Protein AF-A0A1V8ULA0-F1 (afdb_monomer_lite)

Foldseek 3Di:
DDDDDDDPDDDDDDPDCDVVVVVVVVVCVVPVDPDPPDDPQWDQDPVRDIDGPVDDPCPVDQAAPPDADDLVQQADPVGNLAGPLVSLLVNVQSVHAHAQVSLLSLLVLLLVLLLPAFLAAEEEDQAKEAEAQAQQSQLVVVCCVQQDPLVPHAYEYAEHLHFLYLRSSSSSSNLSSSCNVRVPRYAYAYALCLAPQLCVLTFVCLSCVLRHRNVSVVSSNQSSLSGHAWYCYNVAEIEGAADDAPQDQEPVSSRPDNSRDGQDQADDSVRSHHEAADPCAPNDPDPDQWDADPLANGGTHGHNNVLQNSCVSHVHQAYEYELDDDQAQKDFADADPPNRGGRYMYGHRHACRSVFLNGWHWMWGQHPNDTDIGIDHGDDGDDADPSNDDPCNVCVLVVLLVVLVVVVVVVVVCDPVVVPPPDDDDDYDDDDDDDDDLPPDDCPDPVVVVVVVVVVNVVSVVVNLVSVLVVVVVVVVSVVSVQCFADDDPCLVVVPPVSSNVVRPHNVSNCVSCSSSSYSDDDPVVVVVVVVVVVVVSVVVSVVCVVPDPVVVVVVVVVPPDDDDDDDDDDDDDDDDDDDDDDDDDDDDDDDDDDDDPQFLPVLQVQQPADGAAEDPVQQVVQAVVQVVCQAVVPDDDDDPDDPPDAQKAKDKDKDADDPDCVSVVSSVVLCVLVVLDPQFFQAPDPPDPPRDNPSSLFSNARQWHHKHKDWDAHPVRMIMIMMIIPNGGRDHRHGRGDHDDDDDDDDDDDDDDDDDDDDDDDDDDDDDDDDDDDDDDDDDDDDDDDDDDDDDDDDDDDDDDDDDDDDDDDDDDDDDDDDDDDDDDDDDDDDDDDDDDDDDDDDDDDDDDD

pLDDT: mean 70.26, std 27.24, range [21.86, 98.94]

Sequence (851 aa):
MVVTQVPRTTAKMEGGGDEQWADNAMRAVQKKKQLPEIDFTIHQMEDGSQVNTQERVCKDVQAPAFNTPTEDQITSPQDRSKPNLAFLKQHLYREGRLTEEQALWIINGGAQVLRSEPNLLEMDAPITVCGDVHGQFFDLMKLFEVGGDPSETRYLFLGDYVDRGYFSIECVLYLWALKTWYPNTLWLLRGNHECRHLTDYFTFKLECKHKYSERVYEACMDSFCALPLAAVMNKQFLCIHGGLSPELHTLEDIKALDRFREPPTHGLMCDILWADPLEEFGQEKTQEYFIHNHVRGCSYFFSYPAACAFLEKNNLLSIIRAHEAQDAGYRMYRKTRTTGFPSVMTIFSAPNYLDVYNNKAAVLKYENNVMNIRQFNCTPHPYWLPNFMDVFTWSLPFVGEKITDMLIAILNTCSKEELEEETPMSSAPSSPPINTSLTGMDPDSIEYKRRAIKNKILAIGRLSRVFQVLREESERVTELKTASGGRLPAGTLMLGAEGIKQAINTFEDARKVDLQNERLPPSHEEVRRSTEVMREEALKRASRDADNDQELKGVARRISIRTADTGSAMLYRNKKPWTFTITVPHPFPQNRFSSSQPTDLTPAREEVGNTPLLWHANCAAAAAASAQDLANADVGLVHATQPKDATRQGENLASSEGEQGNQLLLATQLWYEEKPNWDGGPFTGNNKVELYVDGHYTQMIWSTTTHVGIASATAASGTIYTVGRYYPAGNYIGKKPAEKVAPPSTPTHPSAGSGMRGGAEEKKDEDDAGGQTGGGPAAPNRPGGFGGGQMGGTPGVPSGMPPGMLPPVLPWTAPAIPPGMPRPMPPPYLVARRVAFHGMPPPSHPTSLCR

Secondary structure (DSSP, 8-state):
----PPP-------S--HHHHHHHHHHHHHT-PPPP---TTEEEPTTS-EEETTS-S-TTSPPP--SPPPHHHHB-SS-TTSB-HHHHHHHHHTTPPPPHHHHHHHHHHHHHHHHHS-SEEEEPSSEEEE---TT-HHHHHHHHHHH--TTTS-EEE-S--SSSSS-HHHHHHHHHHHHHH-TTTEEE---SSSSHHHHHHSSHHHHHHHHS-HHHHHHHHHHHTTS-SEEEETTTEEEESS---TT--SHHHHHT---SSPPPSSSHHHHHHH-EE-TTTTS-SS--SEEE-TTTSSSEEE-HHHHHHHHHHTT-SEEEE-SS--TTSEEE-PBPTTT-SBSEEEE---TTGGGTS-PPEEEEEEETTEEEEEEE---------GGG--HHHHHHHHHHHHHHHHHHHHHTTS-HHHHHS----------------STTS-TTSHHHHHHHHHHHHHHHHHHHHHHHHHHHHHHHHHHHHHGGG--PPTTSGGGHHHHHHHH--SHHHHHHHHTTTTSPPPPHHHHHHHHHHHHHHHHHHHHHHHHH-HHHHHHHHHHH-S--------------PPP---------------SS-----HHHHHTTTPPPPEE-HHHHHHHHHHHHHHHHH-SS-------TTS---EEEEEEEES-SSSHHHHHHHHHHHTGGG--SS-------STT---HHHHHHT-TT--EEEEEEEE-TTSEEEEEEEEES----TTS-SS--PPPPPPPPP----------------------------------------------------------------PPPPPP---PPPPPPPPPP-------------------

Structure (mmCIF, N/CA/C/O backbone):
data_AF-A0A1V8ULA0-F1
#
_entry.id   AF-A0A1V8ULA0-F1
#
loop_
_atom_site.group_PDB
_atom_site.id
_atom_site.type_symbol
_atom_site.label_atom_id
_atom_site.label_alt_id
_atom_site.label_comp_id
_atom_site.label_asym_id
_atom_site.label_entity_id
_atom_site.label_seq_id
_atom_site.pdbx_PDB_ins_code
_atom_site.Cartn_x
_atom_site.Cartn_y
_atom_site.Cartn_z
_atom_site.occupancy
_atom_site.B_iso_or_equiv
_atom_site.auth_seq_id
_atom_site.auth_comp_id
_atom_site.auth_asym_id
_atom_site.auth_atom_id
_atom_site.pdbx_PDB_model_num
ATOM 1 N N . MET A 1 1 ? 22.972 -26.316 -17.692 1.00 29.17 1 MET A N 1
ATOM 2 C CA . MET A 1 1 ? 24.235 -26.474 -18.456 1.00 29.17 1 MET A CA 1
ATOM 3 C C . MET A 1 1 ? 25.005 -27.705 -17.990 1.00 29.17 1 MET A C 1
ATOM 5 O O . MET A 1 1 ? 25.440 -27.745 -16.846 1.00 29.17 1 MET A O 1
ATOM 9 N N . VAL A 1 2 ? 25.182 -28.700 -18.864 1.00 21.86 2 VAL A N 1
ATOM 10 C CA . VAL A 1 2 ? 26.036 -29.872 -18.601 1.00 21.86 2 VAL A CA 1
ATOM 11 C C . VAL A 1 2 ? 27.477 -29.538 -18.991 1.00 21.86 2 VAL A C 1
ATOM 13 O O . VAL A 1 2 ? 27.742 -29.202 -20.142 1.00 21.86 2 VAL A O 1
ATOM 16 N N . VAL A 1 3 ? 28.417 -29.649 -18.050 1.00 27.83 3 VAL A N 1
ATOM 17 C CA . VAL A 1 3 ? 29.852 -29.481 -18.332 1.00 27.83 3 VAL A CA 1
ATOM 18 C C . VAL A 1 3 ? 30.392 -30.765 -18.964 1.00 27.83 3 VAL A C 1
ATOM 20 O O . VAL A 1 3 ? 30.836 -31.678 -18.268 1.00 27.83 3 VAL A O 1
ATOM 23 N N . THR A 1 4 ? 30.378 -30.849 -20.294 1.00 24.61 4 THR A N 1
ATOM 24 C CA . THR A 1 4 ? 31.120 -31.891 -21.015 1.00 24.61 4 THR A CA 1
ATOM 25 C C . THR A 1 4 ? 32.617 -31.606 -20.934 1.00 24.61 4 THR A C 1
ATOM 27 O O . THR A 1 4 ? 33.134 -30.730 -21.628 1.00 24.61 4 THR A O 1
ATOM 30 N N . GLN A 1 5 ? 33.323 -32.356 -20.083 1.00 27.31 5 GLN A N 1
ATOM 31 C CA . GLN A 1 5 ? 34.784 -32.358 -20.040 1.00 27.31 5 GLN A CA 1
ATOM 32 C C . GLN A 1 5 ? 35.358 -32.784 -21.398 1.00 27.31 5 GLN A C 1
ATOM 34 O O . GLN A 1 5 ? 35.145 -33.911 -21.842 1.00 27.31 5 GLN A O 1
ATOM 39 N N . VAL A 1 6 ? 36.149 -31.912 -22.024 1.00 26.36 6 VAL A N 1
ATOM 40 C CA . VAL A 1 6 ? 37.024 -32.305 -23.136 1.00 26.36 6 VAL A CA 1
ATOM 41 C C . VAL A 1 6 ? 38.275 -32.978 -22.543 1.00 26.36 6 VAL A C 1
ATOM 43 O O . VAL A 1 6 ? 38.883 -32.403 -21.633 1.00 26.36 6 VAL A O 1
ATOM 46 N N . PRO A 1 7 ? 38.691 -34.174 -23.004 1.00 25.78 7 PRO A N 1
ATOM 47 C CA . PRO A 1 7 ? 39.848 -34.860 -22.434 1.00 25.78 7 PRO A CA 1
ATOM 48 C C . PRO A 1 7 ? 41.153 -34.090 -22.670 1.00 25.78 7 PRO A C 1
ATOM 50 O O . PRO A 1 7 ? 41.479 -33.731 -23.801 1.00 25.78 7 PRO A O 1
ATOM 53 N N . ARG A 1 8 ? 41.967 -33.914 -21.621 1.00 30.55 8 ARG A N 1
ATOM 54 C CA . ARG A 1 8 ? 43.371 -33.499 -21.770 1.00 30.55 8 ARG A CA 1
ATOM 55 C C . ARG A 1 8 ? 44.197 -34.655 -22.339 1.00 30.55 8 ARG A C 1
ATOM 57 O O . ARG A 1 8 ? 44.757 -35.446 -21.584 1.00 30.55 8 ARG A O 1
ATOM 64 N N . THR A 1 9 ? 44.323 -34.735 -23.659 1.00 28.17 9 THR A N 1
ATOM 65 C CA . THR A 1 9 ? 45.338 -35.583 -24.299 1.00 28.17 9 THR A CA 1
ATOM 66 C C . THR A 1 9 ? 46.707 -34.915 -24.215 1.00 28.17 9 THR A C 1
ATOM 68 O O . THR A 1 9 ? 46.999 -33.968 -24.944 1.00 28.17 9 THR A O 1
ATOM 71 N N . THR A 1 10 ? 47.570 -35.425 -23.338 1.00 36.78 10 THR A N 1
ATOM 72 C CA . THR A 1 10 ? 48.998 -35.089 -23.314 1.00 36.78 10 THR A CA 1
ATOM 73 C C . THR A 1 10 ? 49.696 -35.687 -24.538 1.00 36.78 10 THR A C 1
ATOM 75 O O . THR A 1 10 ? 50.111 -36.847 -24.509 1.00 36.78 10 THR A O 1
ATOM 78 N N . ALA A 1 11 ? 49.838 -34.909 -25.609 1.00 30.91 11 ALA A N 1
ATOM 79 C CA . ALA A 1 11 ? 50.727 -35.254 -26.713 1.00 30.91 11 ALA A CA 1
ATOM 80 C C . ALA A 1 11 ? 52.176 -34.906 -26.331 1.00 30.91 11 ALA A C 1
ATOM 82 O O . ALA A 1 11 ? 52.467 -33.779 -25.928 1.00 30.91 11 ALA A O 1
ATOM 83 N N . LYS A 1 12 ? 53.087 -35.881 -26.433 1.00 31.67 12 LYS A N 1
ATOM 84 C CA . LYS A 1 12 ? 54.531 -35.621 -26.356 1.00 31.67 12 LYS A CA 1
ATOM 85 C C . LYS A 1 12 ? 54.963 -34.824 -27.587 1.00 31.67 12 LYS A C 1
ATOM 87 O O . LYS A 1 12 ? 54.479 -35.095 -28.682 1.00 31.67 12 LYS A O 1
ATOM 92 N N . MET A 1 13 ? 55.916 -33.912 -27.413 1.00 36.53 13 MET A N 1
ATOM 93 C CA . MET A 1 13 ? 56.651 -33.343 -28.541 1.00 36.53 13 MET A CA 1
ATOM 94 C C . MET A 1 13 ? 57.529 -34.427 -29.178 1.00 36.53 13 MET A C 1
ATOM 96 O O . MET A 1 13 ? 58.488 -34.882 -28.557 1.00 36.53 13 MET A O 1
ATOM 100 N N . GLU A 1 14 ? 57.239 -34.780 -30.425 1.00 34.06 14 GLU A N 1
ATOM 101 C CA . GLU A 1 14 ? 58.233 -35.265 -31.385 1.00 34.06 14 GLU A CA 1
ATOM 102 C C . GLU A 1 14 ? 58.236 -34.272 -32.556 1.00 34.06 14 GLU A C 1
ATOM 104 O O . GLU A 1 14 ? 57.181 -33.801 -32.982 1.00 34.06 14 GLU A O 1
ATOM 109 N N . GLY A 1 15 ? 59.425 -33.850 -32.994 1.00 41.66 15 GLY A N 1
ATOM 110 C CA . GLY A 1 15 ? 59.575 -32.728 -33.923 1.00 41.66 15 GLY A CA 1
ATOM 111 C C . GLY A 1 15 ? 59.137 -33.076 -35.347 1.00 41.66 15 GLY A C 1
ATOM 112 O O . GLY A 1 15 ? 59.662 -34.020 -35.931 1.00 41.66 15 GLY A O 1
ATOM 113 N N . GLY A 1 16 ? 58.213 -32.286 -35.904 1.00 37.12 16 GLY A N 1
ATOM 114 C CA . GLY A 1 16 ? 57.718 -32.445 -37.281 1.00 37.12 16 GLY A CA 1
ATOM 115 C C . GLY A 1 16 ? 56.316 -31.877 -37.557 1.00 37.12 16 GLY A C 1
ATOM 116 O O . GLY A 1 16 ? 55.646 -32.358 -38.464 1.00 37.12 16 GLY A O 1
ATOM 117 N N . GLY A 1 17 ? 55.830 -30.916 -36.758 1.00 36.22 17 GLY A N 1
ATOM 118 C CA . GLY A 1 17 ? 54.431 -30.457 -36.809 1.00 36.22 17 GLY A CA 1
ATOM 119 C C . GLY A 1 17 ? 54.117 -29.334 -37.808 1.00 36.22 17 GLY A C 1
ATOM 120 O O . GLY A 1 17 ? 52.964 -29.206 -38.226 1.00 36.22 17 GLY A O 1
ATOM 121 N N . ASP A 1 18 ? 55.114 -28.540 -38.210 1.00 42.66 18 ASP A N 1
ATOM 122 C CA . ASP A 1 18 ? 54.857 -27.222 -38.810 1.00 42.66 18 ASP A CA 1
ATOM 123 C C . ASP A 1 18 ? 54.359 -27.268 -40.267 1.00 42.66 18 ASP A C 1
ATOM 125 O O . ASP A 1 18 ? 53.560 -26.429 -40.673 1.00 42.66 18 ASP A O 1
ATOM 129 N N . GLU A 1 19 ? 54.701 -28.298 -41.047 1.00 42.25 19 GLU A N 1
ATOM 130 C CA . GLU A 1 19 ? 54.095 -28.484 -42.378 1.00 42.25 19 GLU A CA 1
ATOM 131 C C . GLU A 1 19 ? 52.659 -29.032 -42.292 1.00 42.25 19 GLU A C 1
ATOM 133 O O . GLU A 1 19 ? 51.819 -28.745 -43.147 1.00 42.25 19 GLU A O 1
ATOM 138 N N . GLN A 1 20 ? 52.335 -29.813 -41.255 1.00 42.47 20 GLN A N 1
ATOM 139 C CA . GLN A 1 20 ? 51.072 -30.552 -41.200 1.00 42.47 20 GLN A CA 1
ATOM 140 C C . GLN A 1 20 ? 49.887 -29.686 -40.742 1.00 42.47 20 GLN A C 1
ATOM 142 O O . GLN A 1 20 ? 48.755 -29.946 -41.157 1.00 42.47 20 GLN A O 1
ATOM 147 N N . TRP A 1 21 ? 50.107 -28.643 -39.931 1.00 42.75 21 TRP A N 1
ATOM 148 C CA . TRP A 1 21 ? 49.049 -27.662 -39.644 1.00 42.75 21 TRP A CA 1
ATOM 149 C C . TRP A 1 21 ? 48.800 -26.753 -40.855 1.00 42.75 21 TRP A C 1
ATOM 151 O O . TRP A 1 21 ? 47.642 -26.558 -41.222 1.00 42.75 21 TRP A O 1
ATOM 161 N N . ALA A 1 22 ? 49.861 -26.289 -41.526 1.00 43.66 22 ALA A N 1
ATOM 162 C CA . ALA A 1 22 ? 49.774 -25.439 -42.710 1.00 43.66 22 ALA A CA 1
ATOM 163 C C . ALA A 1 22 ? 49.052 -26.151 -43.866 1.00 43.66 22 ALA A C 1
ATOM 165 O O . ALA A 1 22 ? 48.157 -25.579 -44.488 1.00 43.66 22 ALA A O 1
ATOM 166 N N . ASP A 1 23 ? 49.349 -27.432 -44.107 1.00 48.81 23 ASP A N 1
ATOM 167 C CA . ASP A 1 23 ? 48.681 -28.220 -45.149 1.00 48.81 23 ASP A CA 1
ATOM 168 C C . ASP A 1 23 ? 47.220 -28.578 -44.787 1.00 48.81 23 ASP A C 1
ATOM 170 O O . ASP A 1 23 ? 46.348 -28.646 -45.659 1.00 48.81 23 ASP A O 1
ATOM 174 N N . ASN A 1 24 ? 46.898 -28.717 -43.494 1.00 52.97 24 ASN A N 1
ATOM 175 C CA . ASN A 1 24 ? 45.511 -28.831 -43.023 1.00 52.97 24 ASN A CA 1
ATOM 176 C C . ASN A 1 24 ? 44.739 -27.504 -43.152 1.00 52.97 24 ASN A C 1
ATOM 178 O O . ASN A 1 24 ? 43.575 -27.518 -43.560 1.00 52.97 24 ASN A O 1
ATOM 182 N N . ALA A 1 25 ? 45.375 -26.365 -42.864 1.00 50.94 25 ALA A N 1
ATOM 183 C CA . ALA A 1 25 ? 44.803 -25.034 -43.050 1.00 50.94 25 ALA A CA 1
ATOM 184 C C . ALA A 1 25 ? 44.568 -24.742 -44.541 1.00 50.94 25 ALA A C 1
ATOM 186 O O . ALA A 1 25 ? 43.459 -24.367 -44.926 1.00 50.94 25 ALA A O 1
ATOM 187 N N . MET A 1 26 ? 45.543 -25.032 -45.410 1.00 51.19 26 MET A N 1
ATOM 188 C CA . MET A 1 26 ? 45.370 -24.949 -46.863 1.00 51.19 26 MET A CA 1
ATOM 189 C C . MET A 1 26 ? 44.268 -25.887 -47.366 1.00 51.19 26 MET A C 1
ATOM 191 O O . MET A 1 26 ? 43.447 -25.464 -48.181 1.00 51.19 26 MET A O 1
ATOM 195 N N . ARG A 1 27 ? 44.151 -27.118 -46.844 1.00 56.22 27 ARG A N 1
ATOM 196 C CA . ARG A 1 27 ? 43.010 -27.997 -47.158 1.00 56.22 27 ARG A CA 1
ATOM 197 C C . ARG A 1 27 ? 41.671 -27.443 -46.682 1.00 56.22 27 ARG A C 1
ATOM 199 O O . ARG A 1 27 ? 40.688 -27.638 -47.391 1.00 56.22 27 ARG A O 1
ATOM 206 N N . ALA A 1 28 ? 41.604 -26.760 -45.541 1.00 56.72 28 ALA A N 1
ATOM 207 C CA . ALA A 1 28 ? 40.382 -26.113 -45.058 1.00 56.72 28 ALA A CA 1
ATOM 208 C C . ALA A 1 28 ? 39.998 -24.876 -45.897 1.00 56.72 28 ALA A C 1
ATOM 210 O O . ALA A 1 28 ? 38.815 -24.628 -46.125 1.00 56.72 28 ALA A O 1
ATOM 211 N N . VAL A 1 29 ? 40.985 -24.141 -46.421 1.00 57.09 29 VAL A N 1
ATOM 212 C CA . VAL A 1 29 ? 40.778 -23.017 -47.351 1.00 57.09 29 VAL A CA 1
ATOM 213 C C . VAL A 1 29 ? 40.354 -23.508 -48.742 1.00 57.09 29 VAL A C 1
ATOM 215 O O . VAL A 1 29 ? 39.416 -22.962 -49.323 1.00 57.09 29 VAL A O 1
ATOM 218 N N . GLN A 1 30 ? 40.989 -24.560 -49.270 1.00 58.88 30 GLN A N 1
ATOM 219 C CA . GLN A 1 30 ? 40.653 -25.153 -50.574 1.00 58.88 30 GLN A CA 1
ATOM 220 C C . GLN A 1 30 ? 39.325 -25.923 -50.542 1.00 58.88 30 GLN A C 1
ATOM 222 O O . GLN A 1 30 ? 38.529 -25.827 -51.475 1.00 58.88 30 GLN A O 1
ATOM 227 N N . LYS A 1 31 ? 39.042 -26.652 -49.456 1.00 56.44 31 LYS A N 1
ATOM 228 C CA . LYS A 1 31 ? 37.723 -27.224 -49.162 1.00 56.44 31 LYS A CA 1
ATOM 229 C C . LYS A 1 31 ? 36.979 -26.328 -48.179 1.00 56.44 31 LYS A C 1
ATOM 231 O O . LYS A 1 31 ? 36.697 -26.753 -47.056 1.00 56.44 31 LYS A O 1
ATOM 236 N N . LYS A 1 32 ? 36.582 -25.130 -48.627 1.00 53.34 32 LYS A N 1
ATOM 237 C CA . LYS A 1 32 ? 35.515 -24.373 -47.957 1.00 53.34 32 LYS A CA 1
ATOM 238 C C . LYS A 1 32 ? 34.303 -25.294 -47.798 1.00 53.34 32 LYS A C 1
ATOM 240 O O . LYS A 1 32 ? 33.552 -25.503 -48.751 1.00 53.34 32 LYS A O 1
ATOM 245 N N . LYS A 1 33 ? 34.090 -25.834 -46.592 1.00 57.16 33 LYS A N 1
ATOM 246 C CA . LYS A 1 33 ? 32.758 -26.295 -46.195 1.00 57.16 33 LYS A CA 1
ATOM 247 C C . LYS A 1 33 ? 31.828 -25.108 -46.421 1.00 57.16 33 LYS A C 1
ATOM 249 O O . LYS A 1 33 ? 32.158 -24.000 -45.994 1.00 57.16 33 LYS A O 1
ATOM 254 N N . GLN A 1 34 ? 30.698 -25.328 -47.091 1.00 58.62 34 GLN A N 1
ATOM 255 C CA . GLN A 1 34 ? 29.628 -24.339 -47.044 1.00 58.62 34 GLN A CA 1
ATOM 256 C C . GLN A 1 34 ? 29.344 -24.057 -45.569 1.00 58.62 34 GLN A C 1
ATOM 258 O O . GLN A 1 34 ? 29.219 -24.991 -44.769 1.00 58.62 34 GLN A O 1
ATOM 263 N N . LEU A 1 35 ? 29.324 -22.772 -45.211 1.00 57.72 35 LEU A N 1
ATOM 264 C CA . LEU A 1 35 ? 28.809 -22.360 -43.914 1.00 57.72 35 LEU A CA 1
ATOM 265 C C . LEU A 1 35 ? 27.391 -22.935 -43.808 1.00 57.72 35 LEU A C 1
ATOM 267 O O . LEU A 1 35 ? 26.658 -22.849 -44.797 1.00 57.72 35 LEU A O 1
ATOM 271 N N . PRO A 1 36 ? 27.014 -23.560 -42.679 1.00 65.56 36 PRO A N 1
ATOM 272 C CA . PRO A 1 36 ? 25.641 -23.997 -42.503 1.00 65.56 36 PRO A CA 1
ATOM 273 C C . PRO A 1 36 ? 24.733 -22.780 -42.677 1.00 65.56 36 PRO A C 1
ATOM 275 O O . PRO A 1 36 ? 24.966 -21.734 -42.068 1.00 65.56 36 PRO A O 1
ATOM 278 N N . GLU A 1 37 ? 23.733 -22.909 -43.542 1.00 74.25 37 GLU A N 1
ATOM 279 C CA . GLU A 1 37 ? 22.708 -21.890 -43.727 1.00 74.25 37 GLU A CA 1
ATOM 280 C C . GLU A 1 37 ? 21.795 -21.941 -42.498 1.00 74.25 37 GLU A C 1
ATOM 282 O O . GLU A 1 37 ? 20.887 -22.764 -42.401 1.00 74.25 37 GLU A O 1
ATOM 287 N N . ILE A 1 38 ? 22.142 -21.140 -41.487 1.00 78.56 38 ILE A N 1
ATOM 288 C CA . ILE A 1 38 ? 21.394 -21.051 -40.234 1.00 78.56 38 ILE A CA 1
ATOM 289 C C . ILE A 1 38 ? 20.182 -20.159 -40.485 1.00 78.56 38 ILE A C 1
ATOM 291 O O . ILE A 1 38 ? 20.316 -18.945 -40.643 1.00 78.56 38 ILE A O 1
ATOM 295 N N . ASP A 1 39 ? 18.999 -20.764 -40.491 1.00 81.94 39 ASP A N 1
ATOM 296 C CA . ASP A 1 39 ? 17.744 -20.027 -40.486 1.00 81.94 39 ASP A CA 1
ATOM 297 C C . ASP A 1 39 ? 17.483 -19.453 -39.085 1.00 81.94 39 ASP A C 1
ATOM 299 O O . ASP A 1 39 ? 16.994 -20.137 -38.188 1.00 81.94 39 ASP A O 1
ATOM 303 N N . PHE A 1 40 ? 17.806 -18.173 -38.895 1.00 83.12 40 PHE A N 1
ATOM 304 C CA . PHE A 1 40 ? 17.567 -17.455 -37.638 1.00 83.12 40 PHE A CA 1
ATOM 305 C C . PHE A 1 40 ? 16.077 -17.266 -37.299 1.00 83.12 40 PHE A C 1
ATOM 307 O O . PHE A 1 40 ? 15.761 -16.821 -36.192 1.00 83.12 40 PHE A O 1
ATOM 314 N N . THR A 1 41 ? 15.151 -17.598 -38.210 1.00 86.44 41 THR A N 1
ATOM 315 C CA . THR A 1 41 ? 13.718 -17.646 -37.890 1.00 86.44 41 THR A CA 1
ATOM 316 C C . THR A 1 41 ? 13.345 -18.890 -37.084 1.00 86.44 41 THR A C 1
ATOM 318 O O . THR A 1 41 ? 12.313 -18.882 -36.422 1.00 86.44 41 THR A O 1
ATOM 321 N N . ILE A 1 42 ? 14.196 -19.925 -37.053 1.00 86.38 42 ILE A N 1
ATOM 322 C CA . ILE A 1 42 ? 13.953 -21.179 -36.332 1.00 86.38 42 ILE A CA 1
ATOM 323 C C . ILE A 1 42 ? 14.981 -21.343 -35.208 1.00 86.38 42 ILE A C 1
ATOM 325 O O . ILE A 1 42 ? 16.173 -21.524 -35.444 1.00 86.38 42 ILE A O 1
ATOM 329 N N . HIS A 1 43 ? 14.511 -21.348 -33.962 1.00 85.06 43 HIS A N 1
ATOM 330 C CA . HIS A 1 43 ? 15.327 -21.710 -32.806 1.00 85.06 43 HIS A CA 1
ATOM 331 C C . HIS A 1 43 ? 15.016 -23.142 -32.358 1.00 85.06 43 HIS A C 1
ATOM 333 O O . HIS A 1 43 ? 13.849 -23.517 -32.243 1.00 85.06 43 HIS A O 1
ATOM 339 N N . GLN A 1 44 ? 16.057 -23.937 -32.096 1.00 88.00 44 GLN A N 1
ATOM 340 C CA . GLN A 1 44 ? 15.918 -25.265 -31.504 1.00 88.00 44 GLN A CA 1
ATOM 341 C C . GLN A 1 44 ? 16.114 -25.181 -29.986 1.00 88.00 44 GLN A C 1
ATOM 343 O O . GLN A 1 44 ? 17.176 -24.776 -29.517 1.00 88.00 44 GLN A O 1
ATOM 348 N N . MET A 1 45 ? 15.080 -25.570 -29.245 1.00 83.56 45 MET A N 1
ATOM 349 C CA . MET A 1 45 ? 15.023 -25.568 -27.783 1.00 83.56 45 MET A CA 1
ATOM 350 C C . MET A 1 45 ? 15.838 -26.737 -27.193 1.00 83.56 45 MET A C 1
ATOM 352 O O . MET A 1 45 ? 16.151 -27.703 -27.891 1.00 83.56 45 MET A O 1
ATOM 356 N N . GLU A 1 46 ? 16.147 -26.694 -25.889 1.00 83.25 46 GLU A N 1
ATOM 357 C CA . GLU A 1 46 ? 16.926 -27.753 -25.210 1.00 83.25 46 GLU A CA 1
ATOM 358 C C . GLU A 1 46 ? 16.245 -29.139 -25.226 1.00 83.25 46 GLU A C 1
ATOM 360 O O . GLU A 1 46 ? 16.930 -30.159 -25.158 1.00 83.25 46 GLU A O 1
ATOM 365 N N . ASP A 1 47 ? 14.915 -29.196 -25.359 1.00 84.88 47 ASP A N 1
ATOM 366 C CA . ASP A 1 47 ? 14.139 -30.439 -25.509 1.00 84.88 47 ASP A CA 1
ATOM 367 C C . ASP A 1 47 ? 14.127 -30.995 -26.951 1.00 84.88 47 ASP A C 1
ATOM 369 O O . ASP A 1 47 ? 13.535 -32.041 -27.221 1.00 84.88 47 ASP A O 1
ATOM 373 N N . GLY A 1 48 ? 14.795 -30.306 -27.881 1.00 83.56 48 GLY A N 1
ATOM 374 C CA . GLY A 1 48 ? 14.875 -30.647 -29.298 1.00 83.56 48 GLY A CA 1
ATOM 375 C C . GLY A 1 48 ? 13.732 -30.102 -30.159 1.00 83.56 48 GLY A C 1
ATOM 376 O O . GLY A 1 48 ? 13.812 -30.240 -31.384 1.00 83.56 48 GLY A O 1
ATOM 377 N N . SER A 1 49 ? 12.708 -29.472 -29.568 1.00 86.56 49 SER A N 1
ATOM 378 C CA . SER A 1 49 ? 11.617 -28.824 -30.304 1.00 86.56 49 SER A CA 1
ATOM 379 C C . SER A 1 49 ? 12.097 -27.586 -31.074 1.00 86.56 49 SER A C 1
ATOM 381 O O . SER A 1 49 ? 13.133 -26.999 -30.763 1.00 86.56 49 SER A O 1
ATOM 383 N N . GLN A 1 50 ? 11.356 -27.195 -32.114 1.00 86.94 50 GLN A N 1
ATOM 384 C CA . GLN A 1 50 ? 11.654 -26.015 -32.929 1.00 86.94 50 GLN A CA 1
ATOM 385 C C . GLN A 1 50 ? 10.565 -24.958 -32.761 1.00 86.94 50 GLN A C 1
ATOM 387 O O . GLN A 1 50 ? 9.375 -25.269 -32.829 1.00 86.94 50 GLN A O 1
ATOM 392 N N . VAL A 1 51 ? 10.979 -23.706 -32.571 1.00 87.69 51 VAL A N 1
ATOM 393 C CA . VAL A 1 51 ? 10.088 -22.557 -32.373 1.00 87.69 51 VAL A CA 1
ATOM 394 C C . VAL A 1 51 ? 10.451 -21.424 -33.331 1.00 87.69 51 VAL A C 1
ATOM 396 O O . VAL A 1 51 ? 11.628 -21.182 -33.603 1.00 87.69 51 VAL A O 1
ATOM 399 N N . ASN A 1 52 ? 9.437 -20.726 -33.846 1.00 88.19 52 ASN A N 1
ATOM 400 C CA . ASN A 1 52 ? 9.637 -19.558 -34.700 1.00 88.19 52 ASN A CA 1
ATOM 401 C C . ASN A 1 52 ? 10.000 -18.339 -33.833 1.00 88.19 52 ASN A C 1
ATOM 403 O O . ASN A 1 52 ? 9.230 -17.970 -32.946 1.00 88.19 52 ASN A O 1
ATOM 407 N N . THR A 1 53 ? 11.142 -17.702 -34.097 1.00 84.56 53 THR A N 1
ATOM 408 C CA . THR A 1 53 ? 11.643 -16.535 -33.344 1.00 84.56 53 THR A CA 1
ATOM 409 C C . THR A 1 53 ? 10.857 -15.247 -33.611 1.00 84.56 53 THR A C 1
ATOM 411 O O . THR A 1 53 ? 10.979 -14.287 -32.852 1.00 84.56 53 THR A O 1
ATOM 414 N N . GLN A 1 54 ? 10.022 -15.223 -34.655 1.00 87.50 54 GLN A N 1
ATOM 415 C CA . GLN A 1 54 ? 9.115 -14.118 -34.987 1.00 87.50 54 GLN A CA 1
ATOM 416 C C . GLN A 1 54 ? 7.734 -14.251 -34.321 1.00 87.50 54 GLN A C 1
ATOM 418 O O . GLN A 1 54 ? 6.944 -13.308 -34.344 1.00 87.50 54 GLN A O 1
ATOM 423 N N . GLU A 1 55 ? 7.421 -15.409 -33.731 1.00 88.12 55 GLU A N 1
ATOM 424 C CA . GLU A 1 55 ? 6.149 -15.667 -33.055 1.00 88.12 55 GLU A CA 1
ATOM 425 C C . GLU A 1 55 ? 6.298 -15.723 -31.531 1.00 88.12 55 GLU A C 1
ATOM 427 O O . GLU A 1 55 ? 7.365 -15.967 -30.969 1.00 88.12 55 GLU A O 1
ATOM 432 N N . ARG A 1 56 ? 5.174 -15.559 -30.825 1.00 87.75 56 ARG A N 1
ATOM 433 C CA . ARG A 1 56 ? 5.126 -15.780 -29.379 1.00 87.75 56 ARG A CA 1
ATOM 434 C C . ARG A 1 56 ? 5.309 -17.268 -29.071 1.00 87.75 56 ARG A C 1
ATOM 436 O O . ARG A 1 56 ? 4.411 -18.063 -29.339 1.00 87.75 56 ARG A O 1
ATOM 443 N N . VAL A 1 57 ? 6.446 -17.613 -28.467 1.00 87.69 57 VAL A N 1
ATOM 444 C CA . VAL A 1 57 ? 6.831 -18.992 -28.117 1.00 87.69 57 VAL A CA 1
ATOM 445 C C . VAL A 1 57 ? 5.901 -19.598 -27.058 1.00 87.69 57 VAL A C 1
ATOM 447 O O . VAL A 1 57 ? 5.263 -20.619 -27.302 1.00 87.69 57 VAL A O 1
ATOM 450 N N . CYS A 1 58 ? 5.760 -18.951 -25.897 1.00 86.88 58 CYS A N 1
ATOM 451 C CA . CYS A 1 58 ? 4.958 -19.459 -24.776 1.00 86.88 58 CYS A CA 1
ATOM 452 C C . CYS A 1 58 ? 3.458 -19.177 -24.976 1.00 86.88 58 CYS A C 1
ATOM 454 O O . CYS A 1 58 ? 2.898 -18.275 -24.350 1.00 86.88 58 CYS A O 1
ATOM 456 N N . LYS A 1 59 ? 2.808 -19.911 -25.888 1.00 88.19 59 LYS A N 1
ATOM 457 C CA . LYS A 1 59 ? 1.415 -19.658 -26.308 1.00 88.19 59 LYS A CA 1
ATOM 458 C C . LYS A 1 59 ? 0.384 -19.855 -25.184 1.00 88.19 59 LYS A C 1
ATOM 460 O O . LYS A 1 59 ? -0.579 -19.094 -25.145 1.00 88.19 59 LYS A O 1
ATOM 465 N N . ASP A 1 60 ? 0.634 -20.764 -24.239 1.00 91.69 60 ASP A N 1
ATOM 466 C CA . ASP A 1 60 ? -0.283 -21.082 -23.127 1.00 91.69 60 ASP A CA 1
ATOM 467 C C . ASP A 1 60 ? -0.325 -20.024 -22.010 1.00 91.69 60 ASP A C 1
ATOM 469 O O . ASP A 1 60 ? -1.290 -19.952 -21.249 1.00 91.69 60 ASP A O 1
ATOM 473 N N . VAL A 1 61 ? 0.699 -19.170 -21.902 1.00 92.06 61 VAL A N 1
ATOM 474 C CA . VAL A 1 61 ? 0.702 -18.056 -20.941 1.00 92.06 61 VAL A CA 1
ATOM 475 C C . VAL A 1 61 ? -0.300 -17.010 -21.423 1.00 92.06 61 VAL A C 1
ATOM 477 O O . VAL A 1 61 ? -0.179 -16.534 -22.552 1.00 92.06 61 VAL A O 1
ATOM 480 N N . GLN A 1 62 ? -1.266 -16.595 -20.602 1.00 94.25 62 GLN A N 1
ATOM 481 C CA . GLN A 1 62 ? -2.214 -15.552 -21.008 1.00 94.25 62 GLN A CA 1
ATOM 482 C C . GLN A 1 62 ? -1.476 -14.235 -21.321 1.00 94.25 62 GLN A C 1
ATOM 484 O O . GLN A 1 62 ? -0.526 -13.868 -20.638 1.00 94.25 62 GLN A O 1
ATOM 489 N N . ALA A 1 63 ? -1.877 -13.543 -22.390 1.00 93.31 63 ALA A N 1
ATOM 490 C CA . ALA A 1 63 ? -1.337 -12.225 -22.722 1.00 93.31 63 ALA A CA 1
ATOM 491 C C . ALA A 1 63 ? -2.107 -11.113 -21.978 1.00 93.31 63 ALA A C 1
ATOM 493 O O . ALA A 1 63 ? -3.328 -11.248 -21.798 1.00 93.31 63 ALA A O 1
ATOM 494 N N . PRO A 1 64 ? -1.434 -10.013 -21.589 1.00 96.81 64 PRO A N 1
ATOM 495 C CA . PRO A 1 64 ? -2.069 -8.915 -20.874 1.00 96.81 64 PRO A CA 1
ATOM 496 C C . PRO A 1 64 ? -3.093 -8.173 -21.748 1.00 96.81 64 PRO A C 1
ATOM 498 O O . PRO A 1 64 ? -3.123 -8.293 -22.978 1.00 96.81 64 PRO A O 1
ATOM 501 N N . ALA A 1 65 ? -3.966 -7.388 -21.123 1.00 96.56 65 ALA A N 1
ATOM 502 C CA . ALA A 1 65 ? -4.910 -6.526 -21.825 1.00 96.56 65 ALA A CA 1
ATOM 503 C C . ALA A 1 65 ? -4.205 -5.254 -22.340 1.00 96.56 65 ALA A C 1
ATOM 505 O O . ALA A 1 65 ? -4.172 -4.227 -21.671 1.00 96.56 65 ALA A O 1
ATOM 506 N N . PHE A 1 66 ? -3.651 -5.335 -23.555 1.00 95.06 66 PHE A N 1
ATOM 507 C CA . PHE A 1 66 ? -2.831 -4.280 -24.179 1.00 95.06 66 PHE A CA 1
ATOM 508 C C . PHE A 1 66 ? -3.522 -2.924 -24.408 1.00 95.06 66 PHE A C 1
ATOM 510 O O . PHE A 1 66 ? -2.835 -1.914 -24.527 1.00 95.06 66 PHE A O 1
ATOM 517 N N . ASN A 1 67 ? -4.853 -2.891 -24.502 1.00 96.69 67 ASN A N 1
ATOM 518 C CA . ASN A 1 67 ? -5.611 -1.668 -24.772 1.00 96.69 67 ASN A CA 1
ATOM 519 C C . ASN A 1 67 ? -6.232 -1.132 -23.481 1.00 96.69 67 ASN A C 1
ATOM 521 O O . ASN A 1 67 ? -6.826 -1.901 -22.725 1.00 96.69 67 ASN A O 1
ATOM 525 N N . THR A 1 68 ? -6.166 0.182 -23.269 1.00 97.88 68 THR A N 1
ATOM 526 C CA . THR A 1 68 ? -6.951 0.862 -22.231 1.00 97.88 68 THR A CA 1
ATOM 527 C C . THR A 1 68 ? -8.455 0.764 -22.532 1.00 97.88 68 THR A C 1
ATOM 529 O O . THR A 1 68 ? -8.844 0.607 -23.696 1.00 97.88 68 THR A O 1
ATOM 532 N N . PRO A 1 69 ? -9.330 0.815 -21.512 1.00 97.81 69 PRO A N 1
ATOM 533 C CA . PRO A 1 69 ? -10.760 0.655 -21.718 1.00 97.81 69 PRO A CA 1
ATOM 534 C C . PRO A 1 69 ? -11.418 1.937 -22.228 1.00 97.81 69 PRO A C 1
ATOM 536 O O . PRO A 1 69 ? -10.987 3.052 -21.926 1.00 97.81 69 PRO A O 1
ATOM 539 N N . THR A 1 70 ? -12.508 1.775 -22.974 1.00 97.38 70 THR A N 1
ATOM 540 C CA . THR A 1 70 ? -13.367 2.895 -23.368 1.00 97.38 70 THR A CA 1
ATOM 541 C C . THR A 1 70 ? -14.234 3.367 -22.199 1.00 97.38 70 THR A C 1
ATOM 543 O O . THR A 1 70 ? -14.496 2.616 -21.256 1.00 97.38 70 THR A O 1
ATOM 546 N N . GLU A 1 71 ? -14.750 4.596 -22.288 1.00 93.81 71 GLU A N 1
ATOM 547 C CA . GLU A 1 71 ? -15.667 5.168 -21.288 1.00 93.81 71 GLU A CA 1
ATOM 548 C C . GLU A 1 71 ? -16.901 4.282 -21.027 1.00 93.81 71 GLU A C 1
ATOM 550 O O . GLU A 1 71 ? -17.333 4.122 -19.885 1.00 93.81 71 GLU A O 1
ATOM 555 N N . ASP A 1 72 ? -17.433 3.623 -22.063 1.00 94.44 72 ASP A N 1
ATOM 556 C CA . ASP A 1 72 ? -18.552 2.677 -21.937 1.00 94.44 72 ASP A CA 1
ATOM 557 C C . ASP A 1 72 ? -18.194 1.358 -21.234 1.00 94.44 72 ASP A C 1
ATOM 559 O O . ASP A 1 72 ? -19.083 0.684 -20.717 1.00 94.44 72 ASP A O 1
ATOM 563 N N . GLN A 1 73 ? -16.917 0.969 -21.211 1.00 96.81 73 GLN A N 1
ATOM 564 C CA . GLN A 1 73 ? -16.461 -0.231 -20.505 1.00 96.81 73 GLN A CA 1
ATOM 565 C C . GLN A 1 73 ? -16.160 0.062 -19.034 1.00 96.81 73 GLN A C 1
ATOM 567 O O . GLN A 1 73 ? -16.503 -0.744 -18.166 1.00 96.81 73 GLN A O 1
ATOM 572 N N . ILE A 1 74 ? -15.524 1.207 -18.757 1.00 97.31 74 ILE A N 1
ATOM 573 C CA . ILE A 1 74 ? -15.085 1.584 -17.409 1.00 97.31 74 ILE A CA 1
ATOM 574 C C . ILE A 1 74 ? -16.214 2.154 -16.543 1.00 97.31 74 ILE A C 1
ATOM 576 O O . ILE A 1 74 ? -16.169 1.973 -15.329 1.00 97.31 74 ILE A O 1
ATOM 580 N N . THR A 1 75 ? -17.242 2.787 -17.120 1.00 96.75 75 THR A N 1
ATOM 581 C CA . THR A 1 75 ? -18.427 3.254 -16.372 1.00 96.75 75 THR A CA 1
ATOM 582 C C . THR A 1 75 ? -19.472 2.145 -16.230 1.00 96.75 75 THR A C 1
ATOM 584 O O . THR A 1 75 ? -19.653 1.315 -17.121 1.00 96.75 75 THR A O 1
ATOM 587 N N . SER A 1 76 ? -20.169 2.087 -15.092 1.00 96.31 76 SER A N 1
ATOM 588 C CA . SER A 1 76 ? -21.202 1.070 -14.871 1.00 96.31 76 SER A CA 1
ATOM 589 C C . SER A 1 76 ? -22.447 1.338 -15.731 1.00 96.31 76 SER A C 1
ATOM 591 O O . SER A 1 76 ? -22.930 2.470 -15.786 1.00 96.31 76 SER A O 1
ATOM 593 N N . PRO A 1 77 ? -23.037 0.300 -16.358 1.00 93.44 77 PRO A N 1
ATOM 594 C CA . PRO A 1 77 ? -24.292 0.449 -17.092 1.00 93.44 77 PRO A CA 1
ATOM 595 C C . PRO A 1 77 ? -25.505 0.679 -16.173 1.00 93.44 77 PRO A C 1
ATOM 597 O O . PRO A 1 77 ? -26.551 1.095 -16.664 1.00 93.44 77 PRO A O 1
ATOM 600 N N . GLN A 1 78 ? -25.388 0.413 -14.865 1.00 92.25 78 GLN A N 1
ATOM 601 C CA . GLN A 1 78 ? -26.419 0.708 -13.864 1.00 92.25 78 GLN A CA 1
ATOM 602 C C . GLN A 1 78 ? -26.285 2.129 -13.301 1.00 92.25 78 GLN A C 1
ATOM 604 O O . GLN A 1 78 ? -27.291 2.809 -13.119 1.00 92.25 78 GLN A O 1
ATOM 609 N N . ASP A 1 79 ? -25.054 2.575 -13.038 1.00 93.38 79 ASP A N 1
ATOM 610 C CA . ASP A 1 79 ? -24.749 3.902 -12.503 1.00 93.38 79 ASP A CA 1
ATOM 611 C C . ASP A 1 79 ? -23.525 4.489 -13.218 1.00 93.38 79 ASP A C 1
ATOM 613 O O . ASP A 1 79 ? -22.377 4.189 -12.891 1.00 93.38 79 ASP A O 1
ATOM 617 N N . ARG A 1 80 ? -23.774 5.371 -14.192 1.00 92.44 80 ARG A N 1
ATOM 618 C CA . ARG A 1 80 ? -22.718 6.021 -14.983 1.00 92.44 80 ARG A CA 1
ATOM 619 C C . ARG A 1 80 ? -21.818 6.953 -14.163 1.00 92.44 80 ARG A C 1
ATOM 621 O O . ARG A 1 80 ? -20.778 7.353 -14.671 1.00 92.44 80 ARG A O 1
ATOM 628 N N . SER A 1 81 ? -22.179 7.282 -12.918 1.00 94.19 81 SER A N 1
ATOM 629 C CA . SER A 1 81 ? -21.311 8.033 -12.003 1.00 94.19 81 SER A CA 1
ATOM 630 C C . SER A 1 81 ? -20.271 7.158 -11.291 1.00 94.19 81 SER A C 1
ATOM 632 O O . SER A 1 81 ? -19.417 7.692 -10.583 1.00 94.19 81 SER A O 1
ATOM 634 N N . LYS A 1 82 ? -20.309 5.830 -11.488 1.00 96.06 82 LYS A N 1
ATOM 635 C CA . LYS A 1 82 ? -19.457 4.856 -10.794 1.00 96.06 82 LYS A CA 1
ATOM 636 C C . LYS A 1 82 ? -18.728 3.899 -11.745 1.00 96.06 82 LYS A C 1
ATOM 638 O O . LYS A 1 82 ? -19.219 3.614 -12.841 1.00 96.06 82 LYS A O 1
ATOM 643 N N . PRO A 1 83 ? -17.569 3.349 -11.335 1.00 97.69 83 PRO A N 1
ATOM 644 C CA . PRO A 1 83 ? -16.818 2.399 -12.149 1.00 97.69 83 PRO A CA 1
ATOM 645 C C . PRO A 1 83 ? -17.538 1.050 -12.277 1.00 97.69 83 PRO A C 1
ATOM 647 O O . PRO A 1 83 ? -18.188 0.578 -11.347 1.00 97.69 83 PRO A O 1
ATOM 650 N N . ASN A 1 84 ? -17.387 0.379 -13.412 1.00 98.31 84 ASN A N 1
ATOM 651 C CA . ASN A 1 84 ? -17.866 -0.979 -13.637 1.00 98.31 84 ASN A CA 1
ATOM 652 C C . ASN A 1 84 ? -16.947 -1.984 -12.923 1.00 98.31 84 ASN A C 1
ATOM 654 O O . ASN A 1 84 ? -15.946 -2.423 -13.485 1.00 98.31 84 ASN A O 1
ATOM 658 N N . LEU A 1 85 ? -17.282 -2.352 -11.681 1.00 98.12 85 LEU A N 1
ATOM 659 C CA . LEU A 1 85 ? -16.449 -3.222 -10.835 1.00 98.12 85 LEU A CA 1
ATOM 660 C C . LEU A 1 85 ? -16.089 -4.562 -11.491 1.00 98.12 85 LEU A C 1
ATOM 662 O O . LEU A 1 85 ? -14.951 -5.012 -11.370 1.00 98.12 85 LEU A O 1
ATOM 666 N N . ALA A 1 86 ? -17.035 -5.194 -12.192 1.00 97.44 86 ALA A N 1
ATOM 667 C CA . ALA A 1 86 ? -16.813 -6.491 -12.829 1.00 97.44 86 ALA A CA 1
ATOM 668 C C . ALA A 1 86 ? -15.817 -6.385 -13.993 1.00 97.44 86 ALA A C 1
ATOM 670 O O . ALA A 1 86 ? -14.892 -7.194 -14.092 1.00 97.44 86 ALA A O 1
ATOM 671 N N . PHE A 1 87 ? -15.970 -5.354 -14.832 1.00 98.38 87 PHE A N 1
ATOM 672 C CA . PHE A 1 87 ? -15.016 -5.061 -15.898 1.00 98.38 87 PHE A CA 1
ATOM 673 C C . PHE A 1 87 ? -13.644 -4.683 -15.327 1.00 98.38 87 PHE A C 1
ATOM 675 O O . PHE A 1 87 ? -12.642 -5.272 -15.724 1.00 98.38 87 PHE A O 1
ATOM 682 N N . LEU A 1 88 ? -13.598 -3.761 -14.357 1.00 98.56 88 LEU A N 1
ATOM 683 C CA . LEU A 1 88 ? -12.365 -3.302 -13.717 1.00 98.56 88 LEU A CA 1
ATOM 684 C C . LEU A 1 88 ? -11.585 -4.480 -13.119 1.00 98.56 88 LEU A C 1
ATOM 686 O O . LEU A 1 88 ? -10.417 -4.659 -13.449 1.00 98.56 88 LEU A O 1
ATOM 690 N N . LYS A 1 89 ? -12.244 -5.343 -12.333 1.00 98.38 89 LYS A N 1
ATOM 691 C CA . LYS A 1 89 ? -11.647 -6.571 -11.783 1.00 98.38 89 LYS A CA 1
ATOM 692 C C . LYS A 1 89 ? -11.002 -7.427 -12.872 1.00 98.38 89 LYS A C 1
ATOM 694 O O . LYS A 1 89 ? -9.844 -7.812 -12.742 1.00 98.38 89 LYS A O 1
ATOM 699 N N . GLN A 1 90 ? -11.739 -7.731 -13.942 1.00 98.25 90 GLN A N 1
ATOM 700 C CA . GLN A 1 90 ? -11.249 -8.597 -15.017 1.00 98.25 90 GLN A CA 1
ATOM 701 C C . GLN A 1 90 ? -10.123 -7.948 -15.836 1.00 98.25 90 GLN A C 1
ATOM 703 O O . GLN A 1 90 ? -9.236 -8.652 -16.320 1.00 98.25 90 GLN A O 1
ATOM 708 N N . HIS A 1 91 ? -10.160 -6.626 -16.007 1.00 98.62 91 HIS A N 1
ATOM 709 C CA . HIS A 1 91 ? -9.148 -5.862 -16.733 1.00 98.62 91 HIS A CA 1
ATOM 710 C C . HIS A 1 91 ? -7.830 -5.819 -15.958 1.00 98.62 91 HIS A C 1
ATOM 712 O O . HIS A 1 91 ? -6.809 -6.250 -16.491 1.00 98.62 91 HIS A O 1
ATOM 718 N N . LEU A 1 92 ? -7.868 -5.426 -14.679 1.00 98.62 92 LEU A N 1
ATOM 719 C CA . LEU A 1 92 ? -6.689 -5.384 -13.804 1.00 98.62 92 LEU A CA 1
ATOM 720 C C . LEU A 1 92 ? -6.092 -6.786 -13.571 1.00 98.62 92 LEU A C 1
ATOM 722 O O . LEU A 1 92 ? -4.878 -6.950 -13.613 1.00 98.62 92 LEU A O 1
ATOM 726 N N . TYR A 1 93 ? -6.924 -7.829 -13.428 1.00 98.12 93 TYR A N 1
ATOM 727 C CA . TYR A 1 93 ? -6.455 -9.225 -13.309 1.00 98.12 93 TYR A CA 1
ATOM 728 C C . TYR A 1 93 ? -5.707 -9.720 -14.560 1.00 98.12 93 TYR A C 1
ATOM 730 O O . TYR A 1 93 ? -4.912 -10.651 -14.492 1.00 98.12 93 TYR A O 1
ATOM 738 N N . ARG A 1 94 ? -5.947 -9.089 -15.714 1.00 98.06 94 ARG A N 1
ATOM 739 C CA . ARG A 1 94 ? -5.227 -9.327 -16.973 1.00 98.06 94 ARG A CA 1
ATOM 740 C C . ARG A 1 94 ? -4.135 -8.278 -17.219 1.00 98.06 94 ARG A C 1
ATOM 742 O O . ARG A 1 94 ? -3.814 -8.013 -18.375 1.00 98.06 94 ARG A O 1
ATOM 749 N N . GLU A 1 95 ? -3.619 -7.648 -16.163 1.00 98.38 95 GLU A N 1
ATOM 750 C CA . GLU A 1 95 ? -2.587 -6.594 -16.206 1.00 98.38 95 GLU A CA 1
ATOM 751 C C . GLU A 1 95 ? -2.957 -5.397 -17.105 1.00 98.38 95 GLU A C 1
ATOM 753 O O . GLU A 1 95 ? -2.101 -4.668 -17.610 1.00 98.38 95 GLU A O 1
ATOM 758 N N . GLY A 1 96 ? -4.256 -5.204 -17.340 1.00 98.19 96 GLY A N 1
ATOM 759 C CA . GLY A 1 96 ? -4.784 -4.118 -18.144 1.00 98.19 96 GLY A CA 1
ATOM 760 C C . GLY A 1 96 ? -4.684 -2.792 -17.410 1.00 98.19 96 GLY A C 1
ATOM 761 O O . GLY A 1 96 ? -5.144 -2.660 -16.279 1.00 98.19 96 GLY A O 1
ATOM 762 N N . ARG A 1 97 ? -4.133 -1.781 -18.080 1.00 98.62 97 ARG A N 1
ATOM 763 C CA . ARG A 1 97 ? -4.027 -0.416 -17.547 1.00 98.62 97 ARG A CA 1
ATOM 764 C C . ARG A 1 97 ? -5.276 0.396 -17.904 1.00 98.62 97 ARG A C 1
ATOM 766 O O . ARG A 1 97 ? -5.914 0.140 -18.929 1.00 98.62 97 ARG A O 1
ATOM 773 N N . LEU A 1 98 ? -5.638 1.358 -17.061 1.00 98.69 98 LEU A N 1
ATOM 774 C CA . LEU A 1 98 ? -6.650 2.375 -17.374 1.00 98.69 98 LEU A CA 1
ATOM 775 C C . LEU A 1 98 ? -6.022 3.528 -18.175 1.00 98.69 98 LEU A C 1
ATOM 777 O O . LEU A 1 98 ? -4.801 3.588 -18.322 1.00 98.69 98 LEU A O 1
ATOM 781 N N . THR A 1 99 ? -6.824 4.469 -18.677 1.00 98.69 99 THR A N 1
ATOM 782 C CA . THR A 1 99 ? -6.267 5.788 -19.027 1.00 98.69 99 THR A CA 1
ATOM 783 C C . THR A 1 99 ? -5.911 6.563 -17.752 1.00 98.69 99 THR A C 1
ATOM 785 O O . THR A 1 99 ? -6.438 6.280 -16.674 1.00 98.69 99 THR A O 1
ATOM 788 N N . GLU A 1 100 ? -5.022 7.554 -17.860 1.00 98.50 100 GLU A N 1
ATOM 789 C CA . GLU A 1 100 ? -4.632 8.390 -16.716 1.00 98.50 100 GLU A CA 1
ATOM 790 C C . GLU A 1 100 ? -5.848 9.084 -16.077 1.00 98.50 100 GLU A C 1
ATOM 792 O O . GLU A 1 100 ? -6.029 9.020 -14.864 1.00 98.50 100 GLU A O 1
ATOM 797 N N . GLU A 1 101 ? -6.736 9.667 -16.888 1.00 98.50 101 GLU A N 1
ATOM 798 C CA . GLU A 1 101 ? -7.943 10.345 -16.395 1.00 98.50 101 GLU A CA 1
ATOM 799 C C . GLU A 1 101 ? -8.933 9.378 -15.724 1.00 98.50 101 GLU A C 1
ATOM 801 O O . GLU A 1 101 ? -9.537 9.731 -14.714 1.00 98.50 101 GLU A O 1
ATOM 806 N N . GLN A 1 102 ? -9.064 8.139 -16.215 1.00 98.69 102 GLN A N 1
ATOM 807 C CA . GLN A 1 102 ? -9.898 7.108 -15.577 1.00 98.69 102 GLN A CA 1
ATOM 808 C C . GLN A 1 102 ? -9.329 6.668 -14.221 1.00 98.69 102 GLN A C 1
ATOM 810 O O . GLN A 1 102 ? -10.084 6.496 -13.263 1.00 98.69 102 GLN A O 1
ATOM 815 N N . ALA A 1 103 ? -8.004 6.513 -14.119 1.00 98.88 103 ALA A N 1
ATOM 816 C CA . ALA A 1 103 ? -7.336 6.214 -12.855 1.00 98.88 103 ALA A CA 1
ATOM 817 C C . ALA A 1 103 ? -7.530 7.359 -11.846 1.00 98.88 103 ALA A C 1
ATOM 819 O O . ALA A 1 103 ? -7.979 7.131 -10.721 1.00 98.88 103 ALA A O 1
ATOM 820 N N . LEU A 1 104 ? -7.282 8.601 -12.272 1.00 98.88 104 LEU A N 1
ATOM 821 C CA . LEU A 1 104 ? -7.482 9.800 -11.457 1.00 98.88 104 LEU A CA 1
ATOM 822 C C . LEU A 1 104 ? -8.941 9.988 -11.035 1.00 98.88 104 LEU A C 1
ATOM 824 O O . LEU A 1 104 ? -9.189 10.398 -9.905 1.00 98.88 104 LEU A O 1
ATOM 828 N N . TRP A 1 105 ? -9.910 9.682 -11.896 1.00 98.62 105 TRP A N 1
ATOM 829 C CA . TRP A 1 105 ? -11.332 9.734 -11.554 1.00 98.62 105 TRP A CA 1
ATOM 830 C C . TRP A 1 105 ? -11.683 8.771 -10.411 1.00 98.62 105 TRP A C 1
ATOM 832 O O . TRP A 1 105 ? -12.322 9.188 -9.443 1.00 98.62 105 TRP A O 1
ATOM 842 N N . ILE A 1 106 ? -11.205 7.522 -10.466 1.00 98.88 106 ILE A N 1
ATOM 843 C CA . ILE A 1 106 ? -11.415 6.531 -9.397 1.00 98.88 106 ILE A CA 1
ATOM 844 C C . ILE A 1 106 ? -10.733 6.972 -8.093 1.00 98.88 106 ILE A C 1
ATOM 846 O O . ILE A 1 106 ? -11.364 6.949 -7.033 1.00 98.88 106 ILE A O 1
ATOM 850 N N . ILE A 1 107 ? -9.470 7.409 -8.166 1.00 98.88 107 ILE A N 1
ATOM 851 C CA . ILE A 1 107 ? -8.695 7.844 -6.994 1.00 98.88 107 ILE A CA 1
ATOM 852 C C . ILE A 1 107 ? -9.363 9.053 -6.329 1.00 98.88 107 ILE A C 1
ATOM 854 O O . ILE A 1 107 ? -9.648 9.015 -5.134 1.00 98.88 107 ILE A O 1
ATOM 858 N N . ASN A 1 108 ? -9.702 10.092 -7.099 1.00 98.75 108 ASN A N 1
ATOM 859 C CA . ASN A 1 108 ? -10.352 11.296 -6.578 1.00 98.75 108 ASN A CA 1
ATOM 860 C C . ASN A 1 108 ? -11.769 11.020 -6.048 1.00 98.75 108 ASN A C 1
ATOM 862 O O . ASN A 1 108 ? -12.155 11.583 -5.023 1.00 98.75 108 ASN A O 1
ATOM 866 N N . GLY A 1 109 ? -12.527 10.129 -6.698 1.00 98.50 109 GLY A N 1
ATOM 867 C CA . GLY A 1 109 ? -13.844 9.694 -6.228 1.00 98.50 109 GLY A CA 1
ATOM 868 C C . GLY A 1 109 ? -13.771 8.985 -4.874 1.00 98.50 109 GLY A C 1
ATOM 869 O O . GLY A 1 109 ? -14.515 9.329 -3.955 1.00 98.50 109 GLY A O 1
ATOM 870 N N . GLY A 1 110 ? -12.829 8.050 -4.704 1.00 98.69 110 GLY A N 1
ATOM 871 C CA . GLY A 1 110 ? -12.574 7.413 -3.408 1.00 98.69 110 GLY A CA 1
ATOM 872 C C . GLY A 1 110 ? -12.070 8.409 -2.356 1.00 98.69 110 GLY A C 1
ATOM 873 O O . GLY A 1 110 ? -12.599 8.442 -1.245 1.00 98.69 110 GLY A O 1
ATOM 874 N N . ALA A 1 111 ? -11.135 9.294 -2.721 1.00 98.56 111 ALA A N 1
ATOM 875 C CA . ALA A 1 111 ? -10.615 10.351 -1.851 1.00 98.56 111 ALA A CA 1
ATOM 876 C C . ALA A 1 111 ? -11.717 11.288 -1.329 1.00 98.56 111 ALA A C 1
ATOM 878 O O . ALA A 1 111 ? -11.671 11.720 -0.178 1.00 98.56 111 ALA A O 1
ATOM 879 N N . GLN A 1 112 ? -12.722 11.602 -2.156 1.00 98.56 112 GLN A N 1
ATOM 880 C CA . GLN A 1 112 ? -13.867 12.418 -1.752 1.00 98.56 112 GLN A CA 1
ATOM 881 C C . GLN A 1 112 ? -14.701 11.734 -0.662 1.00 98.56 112 GLN A C 1
ATOM 883 O O . GLN A 1 112 ? -15.088 12.399 0.300 1.00 98.56 112 GLN A O 1
ATOM 888 N N . VAL A 1 113 ? -14.937 10.420 -0.776 1.00 98.75 113 VAL A N 1
ATOM 889 C CA . VAL A 1 113 ? -15.622 9.638 0.266 1.00 98.75 113 VAL A CA 1
ATOM 890 C C . VAL A 1 113 ? -14.780 9.621 1.543 1.00 98.75 113 VAL A C 1
ATOM 892 O O . VAL A 1 113 ? -15.267 10.049 2.587 1.00 98.75 113 VAL A O 1
ATOM 895 N N . LEU A 1 114 ? -13.508 9.218 1.455 1.00 98.81 114 LEU A N 1
ATOM 896 C CA . LEU A 1 114 ? -12.596 9.109 2.603 1.00 98.81 114 LEU A CA 1
ATOM 897 C C . LEU A 1 114 ? -12.455 10.436 3.366 1.00 98.81 114 LEU A C 1
ATOM 899 O O . LEU A 1 114 ? -12.471 10.456 4.594 1.00 98.81 114 LEU A O 1
ATOM 903 N N . ARG A 1 115 ? -12.397 11.571 2.655 1.00 98.62 115 ARG A N 1
ATOM 904 C CA . ARG A 1 115 ? -12.308 12.913 3.257 1.00 98.62 115 ARG A CA 1
ATOM 905 C C . ARG A 1 115 ? -13.555 13.302 4.060 1.00 98.62 115 ARG A C 1
ATOM 907 O O . ARG A 1 115 ? -13.447 14.130 4.958 1.00 98.62 115 ARG A O 1
ATOM 914 N N . SER A 1 116 ? -14.715 12.715 3.760 1.00 98.44 116 SER A N 1
ATOM 915 C CA . SER A 1 116 ? -15.954 12.934 4.523 1.00 98.44 116 SER A CA 1
ATOM 916 C C . SER A 1 116 ? -16.060 12.082 5.795 1.00 98.44 116 SER A C 1
ATOM 918 O O . SER A 1 116 ? -16.913 12.352 6.639 1.00 98.44 116 SER A O 1
ATOM 920 N N . GLU A 1 117 ? -15.198 11.074 5.959 1.00 98.75 117 GLU A N 1
ATOM 921 C CA . GLU A 1 117 ? -15.211 10.178 7.117 1.00 98.75 117 GLU A CA 1
ATOM 922 C C . GLU A 1 117 ? -14.435 10.764 8.321 1.00 98.75 117 GLU A C 1
ATOM 924 O O . GLU A 1 117 ? -13.480 11.533 8.140 1.00 98.75 117 GLU A O 1
ATOM 929 N N . PRO A 1 118 ? -14.810 10.423 9.570 1.00 98.81 118 PRO A N 1
ATOM 930 C CA . PRO A 1 118 ? -14.068 10.821 10.769 1.00 98.81 118 PRO A CA 1
ATOM 931 C C . PRO A 1 118 ? -12.730 10.072 10.896 1.00 98.81 118 PRO A C 1
ATOM 933 O O . PRO A 1 118 ? -12.523 9.036 10.273 1.00 98.81 118 PRO A O 1
ATOM 936 N N . ASN A 1 119 ? -11.827 10.562 11.755 1.00 98.81 119 ASN A N 1
ATOM 937 C CA . ASN A 1 119 ? -10.554 9.878 12.047 1.00 98.81 119 ASN A CA 1
ATOM 938 C C . ASN A 1 119 ? -10.757 8.493 12.671 1.00 98.81 119 ASN A C 1
ATOM 940 O O . ASN A 1 119 ? -9.995 7.570 12.387 1.00 98.81 119 ASN A O 1
ATOM 944 N N . LEU A 1 120 ? -11.756 8.402 13.553 1.00 98.88 120 LEU A N 1
ATOM 945 C CA . LEU A 1 120 ? -12.191 7.197 14.238 1.00 98.88 120 LEU A CA 1
ATOM 946 C C . LEU A 1 120 ? -13.555 6.809 13.665 1.00 98.88 120 LEU A C 1
ATOM 948 O O . LEU A 1 120 ? -14.560 7.456 13.958 1.00 98.88 120 LEU A O 1
ATOM 952 N N . LEU A 1 121 ? -13.572 5.780 12.826 1.00 98.88 121 LEU A N 1
ATOM 953 C CA . LEU A 1 121 ? -14.800 5.199 12.293 1.00 98.88 121 LEU A CA 1
ATOM 954 C C . LEU A 1 121 ? -15.566 4.454 13.395 1.00 98.88 121 LEU A C 1
ATOM 956 O O . LEU A 1 121 ? -14.966 3.941 14.335 1.00 98.88 121 LEU A O 1
ATOM 960 N N . GLU A 1 122 ? -16.879 4.310 13.247 1.00 98.62 122 GLU A N 1
ATOM 961 C CA . GLU A 1 122 ? -17.699 3.445 14.102 1.00 98.62 122 GLU A CA 1
ATOM 962 C C . GLU A 1 122 ? -18.558 2.542 13.208 1.00 98.62 122 GLU A C 1
ATOM 964 O O . GLU A 1 122 ? -19.275 3.037 12.336 1.00 98.62 122 GLU A O 1
ATOM 969 N N . MET A 1 123 ? -18.482 1.217 13.386 1.00 98.25 123 MET A N 1
ATOM 970 C CA . MET A 1 123 ? -19.289 0.274 12.603 1.00 98.25 123 MET A CA 1
ATOM 971 C C . MET A 1 123 ? -19.680 -0.991 13.374 1.00 98.25 123 MET A C 1
ATOM 973 O O . MET A 1 123 ? -18.881 -1.583 14.097 1.00 98.25 123 MET A O 1
ATOM 977 N N . ASP A 1 124 ? -20.913 -1.448 13.166 1.00 97.50 124 ASP A N 1
ATOM 978 C CA . ASP A 1 124 ? -21.439 -2.684 13.756 1.00 97.50 124 ASP A CA 1
ATOM 979 C C . ASP A 1 124 ? -21.022 -3.954 12.991 1.00 97.50 124 ASP A C 1
ATOM 981 O O . ASP A 1 124 ? -20.693 -3.911 11.798 1.00 97.50 124 ASP A O 1
ATOM 985 N N . ALA A 1 125 ? -21.108 -5.092 13.681 1.00 95.75 125 ALA A N 1
ATOM 986 C CA . ALA A 1 125 ? -21.033 -6.434 13.106 1.00 95.75 125 ALA A CA 1
ATOM 987 C C . ALA A 1 125 ? -22.315 -6.795 12.302 1.00 95.75 125 ALA A C 1
ATOM 989 O O . ALA A 1 125 ? -23.359 -6.178 12.525 1.00 95.75 125 ALA A O 1
ATOM 990 N N . PRO A 1 126 ? -22.299 -7.810 11.409 1.00 97.75 126 PRO A N 1
ATOM 991 C CA . PRO A 1 126 ? -21.161 -8.648 11.029 1.00 97.75 126 PRO A CA 1
ATOM 992 C C . PRO A 1 126 ? -20.136 -7.893 10.178 1.00 97.75 126 PRO A C 1
ATOM 994 O O . PRO A 1 126 ? -20.488 -6.924 9.511 1.00 97.75 126 PRO A O 1
ATOM 997 N N . ILE A 1 127 ? -18.871 -8.319 10.203 1.00 98.56 127 ILE A N 1
ATOM 998 C CA . ILE A 1 127 ? -17.791 -7.684 9.431 1.00 98.56 127 ILE A CA 1
ATOM 999 C C . ILE A 1 127 ? -16.607 -8.631 9.184 1.00 98.56 127 ILE A C 1
ATOM 1001 O O . ILE A 1 127 ? -16.297 -9.487 10.016 1.00 98.56 127 ILE A O 1
ATOM 1005 N N . THR A 1 128 ? -15.933 -8.456 8.048 1.00 98.88 128 THR A N 1
ATOM 1006 C CA . THR A 1 128 ? -14.645 -9.078 7.717 1.00 98.88 128 THR A CA 1
ATOM 1007 C C . THR A 1 128 ? -13.530 -8.040 7.880 1.00 98.88 128 THR A C 1
ATOM 1009 O O . THR A 1 128 ? -13.510 -7.036 7.170 1.00 98.88 128 THR A O 1
ATOM 1012 N N . VAL A 1 129 ? -12.602 -8.273 8.811 1.00 98.88 129 VAL A N 1
ATOM 1013 C CA . VAL A 1 129 ? -11.426 -7.422 9.053 1.00 98.88 129 VAL A CA 1
ATOM 1014 C C . VAL A 1 129 ? -10.192 -8.026 8.378 1.00 98.88 129 VAL A C 1
ATOM 1016 O O . VAL A 1 129 ? -9.936 -9.228 8.510 1.00 98.88 129 VAL A O 1
ATOM 1019 N N . CYS A 1 130 ? -9.445 -7.191 7.659 1.00 98.88 130 CYS A N 1
ATOM 1020 C CA . CYS A 1 130 ? -8.304 -7.556 6.820 1.00 98.88 130 CYS A CA 1
ATOM 1021 C C . CYS A 1 130 ? -7.076 -6.725 7.211 1.00 98.88 130 CYS A C 1
ATOM 1023 O O . CYS A 1 130 ? -7.208 -5.524 7.446 1.00 98.88 130 CYS A O 1
ATOM 1025 N N . GLY A 1 131 ? -5.908 -7.358 7.278 1.00 98.81 131 GLY A N 1
ATOM 1026 C CA . GLY A 1 131 ? -4.630 -6.679 7.484 1.00 98.81 131 GLY A CA 1
ATOM 1027 C C . GLY A 1 131 ? -3.969 -6.290 6.164 1.00 98.81 131 GLY A C 1
ATOM 1028 O O . GLY A 1 131 ? -4.649 -6.142 5.147 1.00 98.81 131 GLY A O 1
ATOM 1029 N N . ASP A 1 132 ? -2.645 -6.190 6.213 1.00 98.88 132 ASP A N 1
ATOM 1030 C CA . ASP A 1 132 ? -1.757 -5.736 5.140 1.00 98.88 132 ASP A CA 1
ATOM 1031 C C . ASP A 1 132 ? -1.977 -6.512 3.828 1.00 98.88 132 ASP A C 1
ATOM 1033 O O . ASP A 1 132 ? -2.215 -7.728 3.839 1.00 98.88 132 ASP A O 1
ATOM 1037 N N . VAL A 1 133 ? -1.881 -5.805 2.697 1.00 98.75 133 VAL A N 1
ATOM 1038 C CA . VAL A 1 133 ? -2.099 -6.332 1.336 1.00 98.75 133 VAL A CA 1
ATOM 1039 C C . VAL A 1 133 ? -0.853 -6.184 0.451 1.00 98.75 133 VAL A C 1
ATOM 1041 O O . VAL A 1 133 ? -0.647 -7.023 -0.427 1.00 98.75 133 VAL A O 1
ATOM 1044 N N . HIS A 1 134 ? -0.036 -5.143 0.659 1.00 98.00 134 HIS A N 1
ATOM 1045 C CA . HIS A 1 134 ? 1.266 -4.913 0.010 1.00 98.00 134 HIS A CA 1
ATOM 1046 C C . HIS A 1 134 ? 1.303 -5.213 -1.497 1.00 98.00 134 HIS A C 1
ATOM 1048 O O . HIS A 1 134 ? 2.102 -6.015 -1.982 1.00 98.00 134 HIS A O 1
ATOM 1054 N N . GLY A 1 135 ? 0.375 -4.628 -2.260 1.00 97.69 135 GLY A N 1
ATOM 1055 C CA . GLY A 1 135 ? 0.339 -4.782 -3.715 1.00 97.69 135 GLY A CA 1
ATOM 1056 C C . GLY A 1 135 ? 0.149 -6.214 -4.236 1.00 97.69 135 GLY A C 1
ATOM 1057 O O . GLY A 1 135 ? 0.375 -6.452 -5.422 1.00 97.69 135 GLY A O 1
ATOM 1058 N N . GLN A 1 136 ? -0.285 -7.173 -3.410 1.00 98.12 136 GLN A N 1
ATOM 1059 C CA . GLN A 1 136 ? -0.603 -8.541 -3.839 1.00 98.12 136 GLN A CA 1
ATOM 1060 C C . GLN A 1 136 ? -2.036 -8.634 -4.401 1.00 98.12 136 GLN A C 1
ATOM 1062 O O . GLN A 1 136 ? -2.908 -9.313 -3.859 1.00 98.12 136 GLN A O 1
ATOM 1067 N N . PHE A 1 137 ? -2.301 -7.950 -5.523 1.00 98.81 137 PHE A N 1
ATOM 1068 C CA . PHE A 1 137 ? -3.642 -7.842 -6.128 1.00 98.81 137 PHE A CA 1
ATOM 1069 C C . PHE A 1 137 ? -4.325 -9.195 -6.410 1.00 98.81 137 PHE A C 1
ATOM 1071 O O . PHE A 1 137 ? -5.537 -9.343 -6.242 1.00 98.81 137 PHE A O 1
ATOM 1078 N N . PHE A 1 138 ? -3.554 -10.207 -6.807 1.00 98.62 138 PHE A N 1
ATOM 1079 C CA . PHE A 1 138 ? -4.066 -11.549 -7.097 1.00 98.62 138 PHE A CA 1
ATOM 1080 C C . PHE A 1 138 ? -4.544 -12.262 -5.823 1.00 98.62 138 PHE A C 1
ATOM 1082 O O . PHE A 1 138 ? -5.591 -12.913 -5.835 1.00 98.62 138 PHE A O 1
ATOM 1089 N N . ASP A 1 139 ? -3.866 -12.042 -4.696 1.00 98.62 139 ASP A N 1
ATOM 1090 C CA . ASP A 1 139 ? -4.297 -12.525 -3.384 1.00 98.62 139 ASP A CA 1
ATOM 1091 C C . ASP A 1 139 ? -5.431 -11.692 -2.794 1.00 98.62 139 ASP A C 1
ATOM 1093 O O . ASP A 1 139 ? -6.309 -12.250 -2.140 1.00 98.62 139 ASP A O 1
ATOM 1097 N N . LEU A 1 140 ? -5.510 -10.395 -3.105 1.00 98.81 140 LEU A N 1
ATOM 1098 C CA . LEU A 1 140 ? -6.682 -9.576 -2.790 1.00 98.81 140 LEU A CA 1
ATOM 1099 C C . LEU A 1 140 ? -7.953 -10.134 -3.465 1.00 98.81 140 LEU A C 1
ATOM 1101 O O . LEU A 1 140 ? -9.032 -10.120 -2.870 1.00 98.81 140 LEU A O 1
ATOM 1105 N N . MET A 1 141 ? -7.853 -10.705 -4.673 1.00 98.62 141 MET A N 1
ATOM 1106 C CA . MET A 1 141 ? -8.993 -11.405 -5.286 1.00 98.62 141 MET A CA 1
ATOM 1107 C C . MET A 1 141 ? -9.387 -12.661 -4.498 1.00 98.62 141 MET A C 1
ATOM 1109 O O . MET A 1 141 ? -10.583 -12.933 -4.347 1.00 98.62 141 MET A O 1
ATOM 1113 N N . LYS A 1 142 ? -8.407 -13.400 -3.960 1.00 98.25 142 LYS A N 1
ATOM 1114 C CA . LYS A 1 142 ? -8.644 -14.573 -3.107 1.00 98.25 142 LYS A CA 1
ATOM 1115 C C . LYS A 1 142 ? -9.215 -14.193 -1.738 1.00 98.25 142 LYS A C 1
ATOM 1117 O O . LYS A 1 142 ? -10.093 -14.886 -1.227 1.00 98.25 142 LYS A O 1
ATOM 1122 N N . LEU A 1 143 ? -8.786 -13.063 -1.184 1.00 98.75 143 LEU A N 1
ATOM 1123 C CA . LEU A 1 143 ? -9.302 -12.469 0.046 1.00 98.75 143 LEU A CA 1
ATOM 1124 C C . LEU A 1 143 ? -10.804 -12.179 -0.066 1.00 98.75 143 LEU A C 1
ATOM 1126 O O . LEU A 1 143 ? -11.550 -12.514 0.853 1.00 98.75 143 LEU A O 1
ATOM 1130 N N . PHE A 1 144 ? -11.277 -11.638 -1.193 1.00 98.62 144 PHE A N 1
ATOM 1131 C CA . PHE A 1 144 ? -12.716 -11.456 -1.427 1.00 98.62 144 PHE A CA 1
ATOM 1132 C C . PHE A 1 144 ? -13.469 -12.784 -1.612 1.00 98.62 144 PHE A C 1
ATOM 1134 O O . PHE A 1 144 ? -14.566 -12.937 -1.085 1.00 98.62 144 PHE A O 1
ATOM 1141 N N . GLU A 1 145 ? -12.879 -13.789 -2.268 1.00 97.56 145 GLU A N 1
ATOM 1142 C CA . GLU A 1 145 ? -13.483 -15.132 -2.371 1.00 97.56 145 GLU A CA 1
ATOM 1143 C C . GLU A 1 145 ? -13.671 -15.800 -0.990 1.00 97.56 145 GLU A C 1
ATOM 1145 O O . GLU A 1 145 ? -14.678 -16.460 -0.738 1.00 97.56 145 GLU A O 1
ATOM 1150 N N . VAL A 1 146 ? -12.710 -15.618 -0.078 1.00 97.25 146 VAL A N 1
ATOM 1151 C CA . VAL A 1 146 ? -12.701 -16.232 1.264 1.00 97.25 146 VAL A CA 1
ATOM 1152 C C . VAL A 1 146 ? -13.480 -15.404 2.295 1.00 97.25 146 VAL A C 1
ATOM 1154 O O . VAL A 1 146 ? -14.113 -15.959 3.201 1.00 97.25 146 VAL A O 1
ATOM 1157 N N . GLY A 1 147 ? -13.434 -14.078 2.178 1.00 97.12 147 GLY A N 1
ATOM 1158 C CA . GLY A 1 147 ? -14.097 -13.140 3.077 1.00 97.12 147 GLY A CA 1
ATOM 1159 C C . GLY A 1 147 ? -15.579 -12.924 2.758 1.00 97.12 147 GLY A C 1
ATOM 1160 O O . GLY A 1 147 ? -16.363 -12.791 3.699 1.00 97.12 147 GLY A O 1
ATOM 1161 N N . GLY A 1 148 ? -15.982 -12.986 1.487 1.00 97.81 148 GLY A N 1
ATOM 1162 C CA . GLY A 1 148 ? -17.350 -12.762 1.006 1.00 97.81 148 GLY A CA 1
ATOM 1163 C C . GLY A 1 148 ? -17.435 -11.634 -0.030 1.00 97.81 148 GLY A C 1
ATOM 1164 O O . GLY A 1 148 ? -16.557 -10.780 -0.114 1.00 97.81 148 GLY A O 1
ATOM 1165 N N . ASP A 1 149 ? -18.499 -11.613 -0.835 1.00 97.75 149 ASP A N 1
ATOM 1166 C CA . ASP A 1 149 ? -18.673 -10.561 -1.843 1.00 97.75 149 ASP A CA 1
ATOM 1167 C C . ASP A 1 149 ? -18.937 -9.196 -1.162 1.00 97.75 149 ASP A C 1
ATOM 1169 O O . ASP A 1 149 ? -19.838 -9.122 -0.318 1.00 97.75 149 ASP A O 1
ATOM 1173 N N . PRO A 1 150 ? -18.201 -8.111 -1.492 1.00 98.06 150 PRO A N 1
ATOM 1174 C CA . PRO A 1 150 ? -18.410 -6.777 -0.914 1.00 98.06 150 PRO A CA 1
ATOM 1175 C C . PRO A 1 150 ? -19.814 -6.185 -1.110 1.00 98.06 150 PRO A C 1
ATOM 1177 O O . PRO A 1 150 ? -20.196 -5.278 -0.372 1.00 98.06 150 PRO A O 1
ATOM 1180 N N . SER A 1 151 ? -20.592 -6.685 -2.076 1.00 96.94 151 SER A N 1
ATOM 1181 C CA . SER A 1 151 ? -21.994 -6.290 -2.259 1.00 96.94 151 SER A CA 1
ATOM 1182 C C . SER A 1 151 ? -22.922 -6.778 -1.141 1.00 96.94 151 SER A C 1
ATOM 1184 O O . SER A 1 151 ? -23.947 -6.147 -0.885 1.00 96.94 151 SER A O 1
ATOM 1186 N N . GLU A 1 152 ? -22.542 -7.850 -0.439 1.00 97.62 152 GLU A N 1
ATOM 1187 C CA . GLU A 1 152 ? -23.315 -8.479 0.643 1.00 97.62 152 GLU A CA 1
ATOM 1188 C C . GLU A 1 152 ? -22.555 -8.507 1.987 1.00 97.62 152 GLU A C 1
ATOM 1190 O O . GLU A 1 152 ? -23.142 -8.759 3.040 1.00 97.62 152 GLU A O 1
ATOM 1195 N N . THR A 1 153 ? -21.247 -8.228 1.974 1.00 98.38 153 THR A N 1
ATOM 1196 C CA . THR A 1 153 ? -20.332 -8.389 3.114 1.00 98.38 153 THR A CA 1
ATOM 1197 C C . THR A 1 153 ? -19.728 -7.054 3.533 1.00 98.38 153 THR A C 1
ATOM 1199 O O . THR A 1 153 ? -19.169 -6.327 2.715 1.00 98.38 153 THR A O 1
ATOM 1202 N N . ARG A 1 154 ? -19.774 -6.746 4.835 1.00 98.81 154 ARG A N 1
ATOM 1203 C CA . ARG A 1 154 ? -19.095 -5.573 5.407 1.00 98.81 154 ARG A CA 1
ATOM 1204 C C . ARG A 1 154 ? -17.595 -5.836 5.563 1.00 98.81 154 ARG A C 1
ATOM 1206 O O . ARG A 1 154 ? -17.210 -6.909 6.027 1.00 98.81 154 ARG A O 1
ATOM 1213 N N . TYR A 1 155 ? -16.767 -4.848 5.239 1.00 98.94 155 TYR A N 1
ATOM 1214 C CA . TYR A 1 155 ? -15.308 -4.952 5.195 1.00 98.94 155 TYR A CA 1
ATOM 1215 C C . TYR A 1 155 ? -14.612 -3.810 5.933 1.00 98.94 155 TYR A C 1
ATOM 1217 O O . TYR A 1 155 ? -14.963 -2.650 5.742 1.00 98.94 155 TYR A O 1
ATOM 1225 N N . LEU A 1 156 ? -13.574 -4.132 6.702 1.00 98.94 156 LEU A N 1
ATOM 1226 C CA . LEU A 1 156 ? -12.620 -3.171 7.256 1.00 98.94 156 LEU A CA 1
ATOM 1227 C C . LEU A 1 156 ? -11.202 -3.616 6.890 1.00 98.94 156 LEU A C 1
ATOM 1229 O O . LEU A 1 156 ? -10.778 -4.694 7.302 1.00 98.94 156 LEU A O 1
ATOM 1233 N N . PHE A 1 157 ? -10.476 -2.796 6.137 1.00 98.94 157 PHE A N 1
ATOM 1234 C CA . PHE A 1 157 ? -9.043 -2.977 5.899 1.00 98.94 157 PHE A CA 1
ATOM 1235 C C . PHE A 1 157 ? -8.247 -2.067 6.833 1.00 98.94 157 PHE A C 1
ATOM 1237 O O . PHE A 1 157 ? -8.652 -0.927 7.069 1.00 98.94 157 PHE A O 1
ATOM 1244 N N . LEU A 1 158 ? -7.144 -2.579 7.382 1.00 98.94 158 LEU A N 1
ATOM 1245 C CA . LEU A 1 158 ? -6.376 -1.894 8.425 1.00 98.94 158 LEU A CA 1
ATOM 1246 C C . LEU A 1 158 ? -5.241 -1.002 7.898 1.00 98.94 158 LEU A C 1
ATOM 1248 O O . LEU A 1 158 ? -4.826 -0.117 8.635 1.00 98.94 158 LEU A O 1
ATOM 1252 N N . GLY A 1 159 ? -4.815 -1.165 6.643 1.00 98.69 159 GLY A N 1
ATOM 1253 C CA . GLY A 1 159 ? -3.753 -0.365 6.028 1.00 98.69 159 GLY A CA 1
ATOM 1254 C C . GLY A 1 159 ? -2.887 -1.178 5.066 1.00 98.69 159 GLY A C 1
ATOM 1255 O O . GLY A 1 159 ? -3.225 -2.318 4.739 1.00 98.69 159 GLY A O 1
ATOM 1256 N N . ASP A 1 160 ? -1.780 -0.573 4.636 1.00 98.75 160 ASP A N 1
ATOM 1257 C CA . ASP A 1 160 ? -0.700 -1.168 3.845 1.00 98.75 160 ASP A CA 1
ATOM 1258 C C . ASP A 1 160 ? -1.206 -1.873 2.576 1.00 98.75 160 ASP A C 1
ATOM 1260 O O . ASP A 1 160 ? -1.057 -3.079 2.353 1.00 98.75 160 ASP A O 1
ATOM 1264 N N . TYR A 1 161 ? -1.829 -1.075 1.710 1.00 98.88 161 TYR A N 1
ATOM 1265 C CA . TYR A 1 161 ? -2.312 -1.480 0.389 1.00 98.88 161 TYR A CA 1
ATOM 1266 C C . TYR A 1 161 ? -1.183 -1.578 -0.641 1.00 98.88 161 TYR A C 1
ATOM 1268 O O . TYR A 1 161 ? -1.321 -2.295 -1.638 1.00 98.88 161 TYR A O 1
ATOM 1276 N N . VAL A 1 162 ? -0.098 -0.831 -0.417 1.00 98.50 162 VAL A N 1
ATOM 1277 C CA . VAL A 1 162 ? 0.957 -0.541 -1.398 1.00 98.50 162 VAL A CA 1
ATOM 1278 C C . VAL A 1 162 ? 2.351 -0.987 -0.950 1.00 98.50 162 VAL A C 1
ATOM 1280 O O . VAL A 1 162 ? 2.542 -1.485 0.160 1.00 98.50 162 VAL A O 1
ATOM 1283 N N . ASP A 1 163 ? 3.309 -0.776 -1.859 1.00 91.31 163 ASP A N 1
ATOM 1284 C CA . ASP A 1 163 ? 4.710 -1.188 -1.791 1.00 91.31 163 ASP A CA 1
ATOM 1285 C C . ASP A 1 163 ? 4.910 -2.702 -1.706 1.00 91.31 163 ASP A C 1
ATOM 1287 O O . ASP A 1 163 ? 3.985 -3.489 -1.505 1.00 91.31 163 ASP A O 1
ATOM 1291 N N . ARG A 1 164 ? 6.185 -3.091 -1.825 1.00 86.50 164 ARG A N 1
ATOM 1292 C CA . ARG A 1 164 ? 6.708 -4.455 -1.686 1.00 86.50 164 ARG A CA 1
ATOM 1293 C C . ARG A 1 164 ? 6.278 -5.375 -2.837 1.00 86.50 164 ARG A C 1
ATOM 1295 O O . ARG A 1 164 ? 7.141 -5.829 -3.584 1.00 86.50 164 ARG A O 1
ATOM 1302 N N . GLY A 1 165 ? 4.978 -5.593 -3.025 1.00 85.19 165 GLY A N 1
ATOM 1303 C CA . GLY A 1 165 ? 4.409 -6.210 -4.220 1.00 85.19 165 GLY A CA 1
ATOM 1304 C C . GLY A 1 165 ? 4.348 -5.248 -5.410 1.00 85.19 165 GLY A C 1
ATOM 1305 O O . GLY A 1 165 ? 4.456 -4.028 -5.276 1.00 85.19 165 GLY A O 1
ATOM 1306 N N . TYR A 1 166 ? 4.173 -5.813 -6.606 1.00 94.25 166 TYR A N 1
ATOM 1307 C CA . TYR A 1 166 ? 4.232 -5.087 -7.883 1.00 94.25 166 TYR A CA 1
ATOM 1308 C C . TYR A 1 166 ? 2.864 -4.823 -8.534 1.00 94.25 166 TYR A C 1
ATOM 1310 O O . TYR A 1 166 ? 2.802 -4.471 -9.715 1.00 94.25 166 TYR A O 1
ATOM 1318 N N . PHE A 1 167 ? 1.770 -4.961 -7.776 1.00 98.44 167 PHE A N 1
ATOM 1319 C CA . PHE A 1 167 ? 0.405 -4.629 -8.210 1.00 98.44 167 PHE A CA 1
ATOM 1320 C C . PHE A 1 167 ? -0.315 -3.694 -7.218 1.00 98.44 167 PHE A C 1
ATOM 1322 O O . PHE A 1 167 ? -1.507 -3.836 -6.930 1.00 98.44 167 PHE A O 1
ATOM 1329 N N . SER A 1 168 ? 0.433 -2.744 -6.652 1.00 98.81 168 SER A N 1
ATOM 1330 C CA . SER A 1 168 ? -0.058 -1.772 -5.671 1.00 98.81 168 SER A CA 1
ATOM 1331 C C . SER A 1 168 ? -1.104 -0.830 -6.263 1.00 98.81 168 SER A C 1
ATOM 1333 O O . SER A 1 168 ? -2.112 -0.545 -5.615 1.00 98.81 168 SER A O 1
ATOM 1335 N N . ILE A 1 169 ? -0.909 -0.352 -7.500 1.00 98.88 169 ILE A N 1
ATOM 1336 C CA . ILE A 1 169 ? -1.870 0.574 -8.116 1.00 98.88 169 ILE A CA 1
ATOM 1337 C C . ILE A 1 169 ? -3.172 -0.140 -8.495 1.00 98.88 169 ILE A C 1
ATOM 1339 O O . ILE A 1 169 ? -4.241 0.457 -8.412 1.00 98.88 169 ILE A O 1
ATOM 1343 N N . GLU A 1 170 ? -3.121 -1.429 -8.836 1.00 98.94 170 GLU A N 1
ATOM 1344 C CA . GLU A 1 170 ? -4.304 -2.260 -9.056 1.00 98.94 170 GLU A CA 1
ATOM 1345 C C . GLU A 1 170 ? -5.082 -2.485 -7.748 1.00 98.94 170 GLU A C 1
ATOM 1347 O O . GLU A 1 170 ? -6.312 -2.371 -7.750 1.00 98.94 170 GLU A O 1
ATOM 1352 N N . CYS A 1 171 ? -4.391 -2.716 -6.621 1.00 98.94 171 CYS A N 1
ATOM 1353 C CA . CYS A 1 171 ? -5.007 -2.745 -5.288 1.00 98.94 171 CYS A CA 1
ATOM 1354 C C . CYS A 1 171 ? -5.718 -1.425 -4.961 1.00 98.94 171 CYS A C 1
ATOM 1356 O O . CYS A 1 171 ? -6.902 -1.444 -4.621 1.00 98.94 171 CYS A O 1
ATOM 1358 N N . VAL A 1 172 ? -5.033 -0.284 -5.114 1.00 98.94 172 VAL A N 1
ATOM 1359 C CA . VAL A 1 172 ? -5.602 1.051 -4.856 1.00 98.94 172 VAL A CA 1
ATOM 1360 C C . VAL A 1 172 ? -6.805 1.316 -5.761 1.00 98.94 172 VAL A C 1
ATOM 1362 O O . VAL A 1 172 ? -7.894 1.585 -5.260 1.00 98.94 172 VAL A O 1
ATOM 1365 N N . LEU A 1 173 ? -6.673 1.170 -7.083 1.00 98.94 173 LEU A N 1
ATOM 1366 C CA . LEU A 1 173 ? -7.771 1.425 -8.023 1.00 98.94 173 LEU A CA 1
ATOM 1367 C C . LEU A 1 173 ? -8.999 0.556 -7.727 1.00 98.94 173 LEU A C 1
ATOM 1369 O O . LEU A 1 173 ? -10.127 1.049 -7.764 1.00 98.94 173 LEU A O 1
ATOM 1373 N N . TYR A 1 174 ? -8.810 -0.722 -7.395 1.00 98.94 174 TYR A N 1
ATOM 1374 C CA . TYR A 1 174 ? -9.931 -1.611 -7.111 1.00 98.94 174 TYR A CA 1
ATOM 1375 C C . TYR A 1 174 ? -10.580 -1.343 -5.744 1.00 98.94 174 TYR A C 1
ATOM 1377 O O . TYR A 1 174 ? -11.807 -1.282 -5.658 1.00 98.94 174 TYR A O 1
ATOM 1385 N N . LEU A 1 175 ? -9.796 -1.117 -4.684 1.00 98.94 175 LEU A N 1
ATOM 1386 C CA . LEU A 1 175 ? -10.328 -0.793 -3.354 1.00 98.94 175 LEU A CA 1
ATOM 1387 C C . LEU A 1 175 ? -11.021 0.576 -3.325 1.00 98.94 175 LEU A C 1
ATOM 1389 O O . LEU A 1 175 ? -12.072 0.712 -2.700 1.00 98.94 175 LEU A O 1
ATOM 1393 N N . TRP A 1 176 ? -10.510 1.569 -4.058 1.00 98.88 176 TRP A N 1
ATOM 1394 C CA . TRP A 1 176 ? -11.148 2.881 -4.188 1.00 98.88 176 TRP A CA 1
ATOM 1395 C C . TRP A 1 176 ? -12.442 2.793 -4.997 1.00 98.88 176 TRP A C 1
ATOM 1397 O O . TRP A 1 176 ? -13.464 3.343 -4.583 1.00 98.88 176 TRP A O 1
ATOM 1407 N N . ALA A 1 177 ? -12.448 2.030 -6.096 1.00 98.81 177 ALA A N 1
ATOM 1408 C CA . ALA A 1 177 ? -13.672 1.738 -6.833 1.00 98.81 177 ALA A CA 1
ATOM 1409 C C . ALA A 1 177 ? -14.722 1.078 -5.922 1.00 98.81 177 ALA A C 1
ATOM 1411 O O . ALA A 1 177 ? -15.858 1.553 -5.859 1.00 98.81 177 ALA A O 1
ATOM 1412 N N . LEU A 1 178 ? -14.342 0.063 -5.137 1.00 98.88 178 LEU A N 1
ATOM 1413 C CA . LEU A 1 178 ? -15.222 -0.547 -4.138 1.00 98.88 178 LEU A CA 1
ATOM 1414 C C . LEU A 1 178 ? -15.698 0.462 -3.079 1.00 98.88 178 LEU A C 1
ATOM 1416 O O . LEU A 1 178 ? -16.881 0.457 -2.749 1.00 98.88 178 LEU A O 1
ATOM 1420 N N . LYS A 1 179 ? -14.843 1.373 -2.593 1.00 98.81 179 LYS A N 1
ATOM 1421 C CA . LYS A 1 179 ? -15.228 2.414 -1.621 1.00 98.81 179 LYS A CA 1
ATOM 1422 C C . LYS A 1 179 ? -16.279 3.386 -2.178 1.00 98.81 179 LYS A C 1
ATOM 1424 O O . LYS A 1 179 ? -17.174 3.785 -1.437 1.00 98.81 179 LYS A O 1
ATOM 1429 N N . THR A 1 180 ? -16.245 3.716 -3.475 1.00 98.38 180 THR A N 1
ATOM 1430 C CA . THR A 1 180 ? -17.306 4.531 -4.120 1.00 98.38 180 THR A CA 1
ATOM 1431 C C . THR A 1 180 ? -18.633 3.779 -4.299 1.00 98.38 180 THR A C 1
ATOM 1433 O O . THR A 1 180 ? -19.713 4.382 -4.290 1.00 98.38 180 THR A O 1
ATOM 1436 N N . TRP A 1 181 ? -18.590 2.451 -4.433 1.00 98.50 181 TRP A N 1
ATOM 1437 C CA . TRP A 1 181 ? -19.786 1.608 -4.501 1.00 98.50 181 TRP A CA 1
ATOM 1438 C C . TRP A 1 181 ? -20.408 1.350 -3.133 1.00 98.50 181 TRP A C 1
ATOM 1440 O O . TRP A 1 181 ? -21.626 1.461 -2.988 1.00 98.50 181 TRP A O 1
ATOM 1450 N N . TYR A 1 182 ? -19.565 1.068 -2.143 1.00 98.56 182 TYR A N 1
ATOM 1451 C CA . TYR A 1 182 ? -19.922 0.538 -0.830 1.00 98.56 182 TYR A CA 1
ATOM 1452 C C . TYR A 1 182 ? -19.463 1.461 0.319 1.00 98.56 182 TYR A C 1
ATOM 1454 O O . TYR A 1 182 ? -18.860 0.984 1.281 1.00 98.56 182 TYR A O 1
ATOM 1462 N N . PRO A 1 183 ? -19.735 2.785 0.281 1.00 98.31 183 PRO A N 1
ATOM 1463 C CA . PRO A 1 183 ? -19.144 3.745 1.220 1.00 98.31 183 PRO A CA 1
ATOM 1464 C C . PRO A 1 183 ? -19.515 3.480 2.686 1.00 98.31 183 PRO A C 1
ATOM 1466 O O . PRO A 1 183 ? -18.721 3.787 3.570 1.00 98.31 183 PRO A O 1
ATOM 1469 N N . ASN A 1 184 ? -20.684 2.872 2.925 1.00 98.31 184 ASN A N 1
ATOM 1470 C CA . ASN A 1 184 ? -21.253 2.582 4.247 1.00 98.31 184 ASN A CA 1
ATOM 1471 C C . ASN A 1 184 ? -21.111 1.104 4.669 1.00 98.31 184 ASN A C 1
ATOM 1473 O O . ASN A 1 184 ? -21.740 0.676 5.641 1.00 98.31 184 ASN A O 1
ATOM 1477 N N . THR A 1 185 ? -20.360 0.304 3.907 1.00 98.69 185 THR A N 1
ATOM 1478 C CA . THR A 1 185 ? -20.155 -1.131 4.166 1.00 98.69 185 THR A CA 1
ATOM 1479 C C . THR A 1 185 ? -18.716 -1.595 3.942 1.00 98.69 185 THR A C 1
ATOM 1481 O O . THR A 1 185 ? -18.348 -2.626 4.495 1.00 98.69 185 THR A O 1
ATOM 1484 N N . LEU A 1 186 ? -17.884 -0.848 3.211 1.00 98.88 186 LEU A N 1
ATOM 1485 C CA . LEU A 1 186 ? -16.446 -1.079 3.088 1.00 98.88 186 LEU A CA 1
ATOM 1486 C C . LEU A 1 186 ? -15.670 0.140 3.603 1.00 98.88 186 LEU A C 1
ATOM 1488 O O . LEU A 1 186 ? -15.902 1.275 3.181 1.00 98.88 186 LEU A O 1
ATOM 1492 N N . TRP A 1 187 ? -14.730 -0.104 4.510 1.00 98.94 187 TRP A N 1
ATOM 1493 C CA . TRP A 1 187 ? -13.889 0.902 5.153 1.00 98.94 187 TRP A CA 1
ATOM 1494 C C . TRP A 1 187 ? -12.410 0.583 4.964 1.00 98.94 187 TRP A C 1
ATOM 1496 O O . TRP A 1 187 ? -12.007 -0.580 4.981 1.00 98.94 187 TRP A O 1
ATOM 1506 N N . LEU A 1 188 ? -11.623 1.641 4.791 1.00 98.94 188 LEU A N 1
ATOM 1507 C CA . LEU A 1 188 ? -10.184 1.604 4.558 1.00 98.94 188 LEU A CA 1
ATOM 1508 C C . LEU A 1 188 ? -9.531 2.492 5.620 1.00 98.94 188 LEU A C 1
ATOM 1510 O O . LEU A 1 188 ? -9.852 3.678 5.688 1.00 98.94 188 LEU A O 1
ATOM 1514 N N . LEU A 1 189 ? -8.659 1.930 6.454 1.00 98.94 189 LEU A N 1
ATOM 1515 C CA . LEU A 1 189 ? -7.795 2.707 7.345 1.00 98.94 189 LEU A CA 1
ATOM 1516 C C . LEU A 1 189 ? -6.462 3.028 6.660 1.00 98.94 189 LEU A C 1
ATOM 1518 O O . LEU A 1 189 ? -6.136 2.468 5.611 1.00 98.94 189 LEU A O 1
ATOM 1522 N N . ARG A 1 190 ? -5.699 3.948 7.246 1.00 98.94 190 ARG A N 1
ATOM 1523 C CA . ARG A 1 190 ? -4.326 4.261 6.849 1.00 98.94 190 ARG A CA 1
ATOM 1524 C C . ARG A 1 190 ? -3.351 3.306 7.539 1.00 98.94 190 ARG A C 1
ATOM 1526 O O . ARG A 1 190 ? -3.404 3.191 8.761 1.00 98.94 190 ARG A O 1
ATOM 1533 N N . GLY A 1 191 ? -2.454 2.689 6.776 1.00 98.88 191 GLY A N 1
ATOM 1534 C CA . GLY A 1 191 ? -1.253 2.029 7.279 1.00 98.88 191 GLY A CA 1
ATOM 1535 C C . GLY A 1 191 ? -0.035 2.951 7.259 1.00 98.88 191 GLY A C 1
ATOM 1536 O O . GLY A 1 191 ? -0.144 4.150 6.979 1.00 98.88 191 GLY A O 1
ATOM 1537 N N . ASN A 1 192 ? 1.143 2.420 7.581 1.00 98.56 192 ASN A N 1
ATOM 1538 C CA . ASN A 1 192 ? 2.379 3.202 7.534 1.00 98.56 192 ASN A CA 1
ATOM 1539 C C . ASN A 1 192 ? 2.888 3.401 6.098 1.00 98.56 192 ASN A C 1
ATOM 1541 O O . ASN A 1 192 ? 3.504 4.433 5.825 1.00 98.56 192 ASN A O 1
ATOM 1545 N N . HIS A 1 193 ? 2.595 2.477 5.176 1.00 98.25 193 HIS A N 1
ATOM 1546 C CA . HIS A 1 193 ? 2.973 2.600 3.766 1.00 98.25 193 HIS A CA 1
ATOM 1547 C C . HIS A 1 193 ? 2.145 3.634 2.993 1.00 98.25 193 HIS A C 1
ATOM 1549 O O . HIS A 1 193 ? 2.597 4.132 1.967 1.00 98.25 193 HIS A O 1
ATOM 1555 N N . GLU A 1 194 ? 0.986 4.069 3.494 1.00 98.81 194 GLU A N 1
ATOM 1556 C CA . GLU A 1 194 ? 0.196 5.140 2.872 1.00 98.81 194 GLU A CA 1
ATOM 1557 C C . GLU A 1 194 ? 0.768 6.548 3.159 1.00 98.81 194 GLU A C 1
ATOM 1559 O O . GLU A 1 194 ? 0.081 7.445 3.664 1.00 98.81 194 GLU A O 1
ATOM 1564 N N . CYS A 1 195 ? 2.046 6.764 2.835 1.00 97.38 195 CYS A N 1
ATOM 1565 C CA . CYS A 1 195 ? 2.743 8.046 2.931 1.00 97.38 195 CYS A CA 1
ATOM 1566 C C . CYS A 1 195 ? 3.830 8.215 1.859 1.00 97.38 195 CYS A C 1
ATOM 1568 O O . CYS A 1 195 ? 4.362 7.241 1.317 1.00 97.38 195 CYS A O 1
ATOM 1570 N N . ARG A 1 196 ? 4.211 9.469 1.593 1.00 95.56 196 ARG A N 1
ATOM 1571 C CA . ARG A 1 196 ? 5.248 9.818 0.603 1.00 95.56 196 ARG A CA 1
ATOM 1572 C C . ARG A 1 196 ? 6.615 9.238 0.952 1.00 95.56 196 ARG A C 1
ATOM 1574 O O . ARG A 1 196 ? 7.363 8.864 0.060 1.00 95.56 196 ARG A O 1
ATOM 1581 N N . HIS A 1 197 ? 6.940 9.175 2.243 1.00 89.50 197 HIS A N 1
ATOM 1582 C CA . HIS A 1 197 ? 8.265 8.770 2.723 1.00 89.50 197 HIS A CA 1
ATOM 1583 C C . HIS A 1 197 ? 8.585 7.304 2.409 1.00 89.50 197 HIS A C 1
ATOM 1585 O O . HIS A 1 197 ? 9.686 6.997 1.960 1.00 89.50 197 HIS A O 1
ATOM 1591 N N . LEU A 1 198 ? 7.618 6.400 2.594 1.00 90.06 198 LEU A N 1
ATOM 1592 C CA . LEU A 1 198 ? 7.809 4.978 2.292 1.00 90.06 198 LEU A CA 1
ATOM 1593 C C . LEU A 1 198 ? 7.680 4.701 0.794 1.00 90.06 198 LEU A C 1
ATOM 1595 O O . LEU A 1 198 ? 8.529 4.018 0.231 1.00 90.06 198 LEU A O 1
ATOM 1599 N N . THR A 1 199 ? 6.691 5.297 0.132 1.00 91.38 199 THR A N 1
ATOM 1600 C CA . THR A 1 199 ? 6.397 5.008 -1.282 1.00 91.38 199 THR A CA 1
ATOM 1601 C C . THR A 1 199 ? 7.414 5.588 -2.275 1.00 91.38 199 THR A C 1
ATOM 1603 O O . THR A 1 199 ? 7.520 5.080 -3.395 1.00 91.38 199 THR A O 1
ATOM 1606 N N . ASP A 1 200 ? 8.182 6.613 -1.877 1.00 85.75 200 ASP A N 1
ATOM 1607 C CA . ASP A 1 200 ? 9.359 7.136 -2.595 1.00 85.75 200 ASP A CA 1
ATOM 1608 C C . ASP A 1 200 ? 10.621 6.280 -2.363 1.00 85.75 200 ASP A C 1
ATOM 1610 O O . ASP A 1 200 ? 11.440 6.141 -3.270 1.00 85.75 200 ASP A O 1
ATOM 1614 N N . TYR A 1 201 ? 10.765 5.678 -1.174 1.00 82.69 201 TYR A N 1
ATOM 1615 C CA . TYR A 1 201 ? 11.890 4.798 -0.825 1.00 82.69 201 TYR A CA 1
ATOM 1616 C C . TYR A 1 201 ? 11.752 3.382 -1.403 1.00 82.69 201 TYR A C 1
ATOM 1618 O O . TYR A 1 201 ? 12.738 2.792 -1.847 1.00 82.69 201 TYR A O 1
ATOM 1626 N N . PHE A 1 202 ? 10.533 2.839 -1.384 1.00 87.06 202 PHE A N 1
ATOM 1627 C CA . PHE A 1 202 ? 10.190 1.534 -1.932 1.00 87.06 202 PHE A CA 1
ATOM 1628 C C . PHE A 1 202 ? 9.783 1.647 -3.409 1.00 87.06 202 PHE A C 1
ATOM 1630 O O . PHE A 1 202 ? 10.549 2.133 -4.241 1.00 87.06 202 PHE A O 1
ATOM 1637 N N . THR A 1 203 ? 8.625 1.103 -3.784 1.00 86.50 203 THR A N 1
ATOM 1638 C CA . THR A 1 203 ? 8.338 0.735 -5.174 1.00 86.50 203 THR A CA 1
ATOM 1639 C C . THR A 1 203 ? 7.084 1.394 -5.717 1.00 86.50 203 THR A C 1
ATOM 1641 O O . THR A 1 203 ? 6.967 1.494 -6.937 1.00 86.50 203 THR A O 1
ATOM 1644 N N . PHE A 1 204 ? 6.173 1.904 -4.882 1.00 96.75 204 PHE A N 1
ATOM 1645 C CA . PHE A 1 204 ? 4.893 2.425 -5.357 1.00 96.75 204 PHE A CA 1
ATOM 1646 C C . PHE A 1 204 ? 5.009 3.698 -6.209 1.00 96.75 204 PHE A C 1
ATOM 1648 O O . PHE A 1 204 ? 4.312 3.818 -7.222 1.00 96.75 204 PHE A O 1
ATOM 1655 N N . LYS A 1 205 ? 5.916 4.631 -5.887 1.00 96.62 205 LYS A N 1
ATOM 1656 C CA . LYS A 1 205 ? 6.150 5.807 -6.745 1.00 96.62 205 LYS A CA 1
ATOM 1657 C C . LYS A 1 205 ? 6.707 5.410 -8.111 1.00 96.62 205 LYS A C 1
ATOM 1659 O O . LYS A 1 205 ? 6.275 5.934 -9.139 1.00 96.62 205 LYS A O 1
ATOM 1664 N N . LEU A 1 206 ? 7.635 4.452 -8.131 1.00 90.62 206 LEU A N 1
ATOM 1665 C CA . LEU A 1 206 ? 8.191 3.902 -9.366 1.00 90.62 206 LEU A CA 1
ATOM 1666 C C . LEU A 1 206 ? 7.129 3.140 -10.172 1.00 90.62 206 LEU A C 1
ATOM 1668 O O . LEU A 1 206 ? 7.037 3.327 -11.383 1.00 90.62 206 LEU A O 1
ATOM 1672 N N . GLU A 1 207 ? 6.287 2.351 -9.503 1.00 97.62 207 GLU A N 1
ATOM 1673 C CA . GLU A 1 207 ? 5.151 1.644 -10.094 1.00 97.62 207 GLU A CA 1
ATOM 1674 C C . GLU A 1 207 ? 4.192 2.622 -10.780 1.00 97.62 207 GLU A C 1
ATOM 1676 O O . GLU A 1 207 ? 3.850 2.434 -11.947 1.00 97.62 207 GLU A O 1
ATOM 1681 N N . CYS A 1 208 ? 3.815 3.708 -10.098 1.00 98.31 208 CYS A N 1
ATOM 1682 C CA . CYS A 1 208 ? 2.970 4.754 -10.669 1.00 98.31 208 CYS A CA 1
ATOM 1683 C C . CYS A 1 208 ? 3.620 5.406 -11.897 1.00 98.31 208 CYS A C 1
ATOM 1685 O O . CYS A 1 208 ? 2.954 5.554 -12.919 1.00 98.31 208 CYS A O 1
ATOM 1687 N N . LYS A 1 209 ? 4.919 5.733 -11.844 1.00 95.25 209 LYS A N 1
ATOM 1688 C CA . LYS A 1 209 ? 5.656 6.327 -12.977 1.00 95.25 209 LYS A CA 1
ATOM 1689 C C . LYS A 1 209 ? 5.855 5.357 -14.151 1.00 95.25 209 LYS A C 1
ATOM 1691 O O . LYS A 1 209 ? 5.915 5.809 -15.288 1.00 95.25 209 LYS A O 1
ATOM 1696 N N . HIS A 1 210 ? 5.928 4.047 -13.905 1.00 95.56 210 HIS A N 1
ATOM 1697 C CA . HIS A 1 210 ? 6.036 3.019 -14.947 1.00 95.56 210 HIS A CA 1
ATOM 1698 C C . HIS A 1 210 ? 4.673 2.655 -15.570 1.00 95.56 210 HIS A C 1
ATOM 1700 O O . HIS A 1 210 ? 4.569 2.404 -16.776 1.00 95.56 210 HIS A O 1
ATOM 1706 N N . LYS A 1 211 ? 3.620 2.556 -14.748 1.00 98.00 211 LYS A N 1
ATOM 1707 C CA . LYS A 1 211 ? 2.283 2.127 -15.183 1.00 98.00 211 LYS A CA 1
ATOM 1708 C C . LYS A 1 211 ? 1.422 3.279 -15.704 1.00 98.00 211 LYS A C 1
ATOM 1710 O O . LYS A 1 211 ? 0.671 3.065 -16.653 1.00 98.00 211 LYS A O 1
ATOM 1715 N N . TYR A 1 212 ? 1.554 4.464 -15.110 1.00 98.50 212 TYR A N 1
ATOM 1716 C CA . TYR A 1 212 ? 0.727 5.646 -15.356 1.00 98.50 212 TYR A CA 1
ATOM 1717 C C . TYR A 1 212 ? 1.583 6.925 -15.441 1.00 98.50 212 TYR A C 1
ATOM 1719 O O . TYR A 1 212 ? 2.233 7.163 -16.455 1.00 98.50 212 TYR A O 1
ATOM 1727 N N . SER A 1 213 ? 1.562 7.768 -14.404 1.00 98.06 213 SER A N 1
ATOM 1728 C CA . SER A 1 213 ? 2.261 9.050 -14.334 1.00 98.06 213 SER A CA 1
ATOM 1729 C C . SER A 1 213 ? 2.573 9.425 -12.879 1.00 98.06 213 SER A C 1
ATOM 1731 O O . SER A 1 213 ? 1.991 8.890 -11.932 1.00 98.06 213 SER A O 1
ATOM 1733 N N . GLU A 1 214 ? 3.458 10.404 -12.686 1.00 98.06 214 GLU A N 1
ATOM 1734 C CA . GLU A 1 214 ? 3.701 11.009 -11.366 1.00 98.06 214 GLU A CA 1
ATOM 1735 C C . GLU A 1 214 ? 2.467 11.773 -10.847 1.00 98.06 214 GLU A C 1
ATOM 1737 O O . GLU A 1 214 ? 2.232 11.825 -9.647 1.00 98.06 214 GLU A O 1
ATOM 1742 N N . ARG A 1 215 ? 1.592 12.261 -11.736 1.00 98.56 215 ARG A N 1
ATOM 1743 C CA . ARG A 1 215 ? 0.309 12.886 -11.371 1.00 98.56 215 ARG A CA 1
ATOM 1744 C C . ARG A 1 215 ? -0.681 11.886 -10.754 1.00 98.56 215 ARG A C 1
ATOM 1746 O O . ARG A 1 215 ? -1.434 12.268 -9.862 1.00 98.56 215 ARG A O 1
ATOM 1753 N N . VAL A 1 216 ? -0.655 10.614 -11.166 1.00 98.81 216 VAL A N 1
ATOM 1754 C CA . VAL A 1 216 ? -1.414 9.537 -10.495 1.00 98.81 216 VAL A CA 1
ATOM 1755 C C . VAL A 1 216 ? -0.848 9.242 -9.106 1.00 98.81 216 VAL A C 1
ATOM 1757 O O . VAL A 1 216 ? -1.623 9.106 -8.164 1.00 98.81 216 VAL A O 1
ATOM 1760 N N . TYR A 1 217 ? 0.480 9.217 -8.953 1.00 98.81 217 TYR A N 1
ATOM 1761 C CA . TYR A 1 217 ? 1.122 9.082 -7.640 1.00 98.81 217 TYR A CA 1
ATOM 1762 C C . TYR A 1 217 ? 0.720 10.215 -6.684 1.00 98.81 217 TYR A C 1
ATOM 1764 O O . TYR A 1 217 ? 0.270 9.944 -5.574 1.00 98.81 217 TYR A O 1
ATOM 1772 N N . GLU A 1 218 ? 0.800 11.472 -7.127 1.00 98.62 218 GLU A N 1
ATOM 1773 C CA . GLU A 1 218 ? 0.405 12.634 -6.321 1.00 98.62 218 GLU A CA 1
ATOM 1774 C C . GLU A 1 218 ? -1.070 12.569 -5.885 1.00 98.62 218 GLU A C 1
ATOM 1776 O O . GLU A 1 218 ? -1.377 12.778 -4.712 1.00 98.62 218 GLU A O 1
ATOM 1781 N N . ALA A 1 219 ? -1.980 12.167 -6.781 1.00 98.81 219 ALA A N 1
ATOM 1782 C CA . ALA A 1 219 ? -3.386 11.957 -6.430 1.00 98.81 219 ALA A CA 1
ATOM 1783 C C . ALA A 1 219 ? -3.588 10.822 -5.404 1.00 98.81 219 ALA A C 1
ATOM 1785 O O . ALA A 1 219 ? -4.452 10.927 -4.529 1.00 98.81 219 ALA A O 1
ATOM 1786 N N . CYS A 1 220 ? -2.787 9.750 -5.470 1.00 98.88 220 CYS A N 1
ATOM 1787 C CA . CYS A 1 220 ? -2.775 8.714 -4.435 1.00 98.88 220 CYS A CA 1
ATOM 1788 C C . CYS A 1 220 ? -2.323 9.285 -3.084 1.00 98.88 220 CYS A C 1
ATOM 1790 O O . CYS A 1 220 ? -2.989 9.028 -2.088 1.00 98.88 220 CYS A O 1
ATOM 1792 N N . MET A 1 221 ? -1.263 10.100 -3.035 1.00 98.81 221 MET A N 1
ATOM 1793 C CA . MET A 1 221 ? -0.768 10.706 -1.786 1.00 98.81 221 MET A CA 1
ATOM 1794 C C . MET A 1 221 ? -1.806 11.629 -1.129 1.00 98.81 221 MET A C 1
ATOM 1796 O O . MET A 1 221 ? -2.065 11.528 0.074 1.00 98.81 221 MET A O 1
ATOM 1800 N N . ASP A 1 222 ? -2.473 12.469 -1.922 1.00 98.44 222 ASP A N 1
ATOM 1801 C CA . ASP A 1 222 ? -3.563 13.330 -1.447 1.00 98.44 222 ASP A CA 1
ATOM 1802 C C . ASP A 1 222 ? -4.767 12.512 -0.950 1.00 98.44 222 ASP A C 1
ATOM 1804 O O . ASP A 1 222 ? -5.446 12.897 0.010 1.00 98.44 222 ASP A O 1
ATOM 1808 N N . SER A 1 223 ? -5.028 11.354 -1.567 1.00 98.81 223 SER A N 1
ATOM 1809 C CA . SER A 1 223 ? -6.044 10.419 -1.087 1.00 98.81 223 SER A CA 1
ATOM 1810 C C . SER A 1 223 ? -5.617 9.647 0.160 1.00 98.81 223 SER A C 1
ATOM 1812 O O . SER A 1 223 ? -6.472 9.322 0.983 1.00 98.81 223 SER A O 1
ATOM 1814 N N . PHE A 1 224 ? -4.334 9.332 0.315 1.00 98.88 224 PHE A N 1
ATOM 1815 C CA . PHE A 1 224 ? -3.796 8.632 1.479 1.00 98.88 224 PHE A CA 1
ATOM 1816 C C . PHE A 1 224 ? -3.861 9.520 2.723 1.00 98.88 224 PHE A C 1
ATOM 1818 O O . PHE A 1 224 ? -4.242 9.055 3.795 1.00 98.88 224 PHE A O 1
ATOM 1825 N N . CYS A 1 225 ? -3.641 10.826 2.561 1.00 98.69 225 CYS A N 1
ATOM 1826 C CA . CYS A 1 225 ? -3.915 11.823 3.596 1.00 98.69 225 CYS A CA 1
ATOM 1827 C C . CYS A 1 225 ? -5.397 11.889 4.019 1.00 98.69 225 CYS A C 1
ATOM 1829 O O . CYS A 1 225 ? -5.697 12.384 5.102 1.00 98.69 225 CYS A O 1
ATOM 1831 N N . ALA A 1 226 ? -6.337 11.387 3.209 1.00 98.81 226 ALA A N 1
ATOM 1832 C CA . ALA A 1 226 ? -7.757 11.353 3.562 1.00 98.81 226 ALA A CA 1
ATOM 1833 C C . ALA A 1 226 ? -8.186 10.094 4.342 1.00 98.81 226 ALA A C 1
ATOM 1835 O O . ALA A 1 226 ? -9.250 10.122 4.968 1.00 98.81 226 ALA A O 1
ATOM 1836 N N . LEU A 1 227 ? -7.388 9.018 4.342 1.00 98.94 227 LEU A N 1
ATOM 1837 C CA . LEU A 1 227 ? -7.714 7.752 5.013 1.00 98.94 227 LEU A CA 1
ATOM 1838 C C . LEU A 1 227 ? -7.900 7.944 6.536 1.00 98.94 227 LEU A C 1
ATOM 1840 O O . LEU A 1 227 ? -7.032 8.538 7.180 1.00 98.94 227 LEU A O 1
ATOM 1844 N N . PRO A 1 228 ? -9.006 7.455 7.131 1.00 98.94 228 PRO A N 1
ATOM 1845 C CA . PRO A 1 228 ? -9.177 7.347 8.582 1.00 98.94 228 PRO A CA 1
ATOM 1846 C C . PRO A 1 228 ? -8.032 6.592 9.275 1.00 98.94 228 PRO A C 1
ATOM 1848 O O . PRO A 1 228 ? -7.402 5.718 8.687 1.00 98.94 228 PRO A O 1
ATOM 1851 N N . LEU A 1 229 ? -7.771 6.911 10.545 1.00 98.94 229 LEU A N 1
ATOM 1852 C CA . LEU A 1 229 ? -6.636 6.357 11.301 1.00 98.94 229 LEU A CA 1
ATOM 1853 C C . LEU A 1 229 ? -7.018 5.146 12.162 1.00 98.94 229 LEU A C 1
ATOM 1855 O O . LEU A 1 229 ? -6.157 4.355 12.535 1.00 98.94 229 LEU A O 1
ATOM 1859 N N . ALA A 1 230 ? -8.296 5.018 12.518 1.00 98.94 230 ALA A N 1
ATOM 1860 C CA . ALA A 1 230 ? -8.780 3.984 13.421 1.00 98.94 230 ALA A CA 1
ATOM 1861 C C . ALA A 1 230 ? -10.267 3.677 13.199 1.00 98.94 230 ALA A C 1
ATOM 1863 O O . ALA A 1 230 ? -11.005 4.460 12.595 1.00 98.94 230 ALA A O 1
ATOM 1864 N N . ALA A 1 231 ? -10.737 2.576 13.779 1.00 98.94 231 ALA A N 1
ATOM 1865 C CA . ALA A 1 231 ? -12.154 2.266 13.902 1.00 98.94 231 ALA A CA 1
ATOM 1866 C C . ALA A 1 231 ? -12.507 1.668 15.272 1.00 98.94 231 ALA A C 1
ATOM 1868 O O . ALA A 1 231 ? -11.717 0.934 15.860 1.00 98.94 231 ALA A O 1
ATOM 1869 N N . VAL A 1 232 ? -13.727 1.915 15.749 1.00 98.81 232 VAL A N 1
ATOM 1870 C CA . VAL A 1 232 ? -14.365 1.147 16.822 1.00 98.81 232 VAL A CA 1
ATOM 1871 C C . VAL A 1 232 ? -15.369 0.185 16.198 1.00 98.81 232 VAL A C 1
ATOM 1873 O O . VAL A 1 232 ? -16.460 0.574 15.774 1.00 98.81 232 VAL A O 1
ATOM 1876 N N . MET A 1 233 ? -15.009 -1.094 16.168 1.00 98.31 233 MET A N 1
ATOM 1877 C CA . MET A 1 233 ? -15.853 -2.153 15.629 1.00 98.31 233 MET A CA 1
ATOM 1878 C C . MET A 1 233 ? -16.731 -2.752 16.737 1.00 98.31 233 MET A C 1
ATOM 1880 O O . MET A 1 233 ? -16.255 -3.085 17.828 1.00 98.31 233 MET A O 1
ATOM 1884 N N . ASN A 1 234 ? -18.037 -2.837 16.470 1.00 97.94 234 ASN A N 1
ATOM 1885 C CA . ASN A 1 234 ? -19.087 -3.363 17.351 1.00 97.94 234 ASN A CA 1
ATOM 1886 C C . ASN A 1 234 ? -19.093 -2.774 18.781 1.00 97.94 234 ASN A C 1
ATOM 1888 O O . ASN A 1 234 ? -19.504 -3.444 19.726 1.00 97.94 234 ASN A O 1
ATOM 1892 N N . LYS A 1 235 ? -18.590 -1.540 18.961 1.00 97.88 235 LYS A N 1
ATOM 1893 C CA . LYS A 1 235 ? -18.386 -0.880 20.275 1.00 97.88 235 LYS A CA 1
ATOM 1894 C C . LYS A 1 235 ? -17.505 -1.682 21.248 1.00 97.88 235 LYS A C 1
ATOM 1896 O O . LYS A 1 235 ? -17.581 -1.491 22.457 1.00 97.88 235 LYS A O 1
ATOM 1901 N N . GLN A 1 236 ? -16.688 -2.596 20.722 1.00 97.94 236 GLN A N 1
ATOM 1902 C CA . GLN A 1 236 ? -15.919 -3.578 21.493 1.00 97.94 236 GLN A CA 1
ATOM 1903 C C . GLN A 1 236 ? -14.441 -3.620 21.108 1.00 97.94 236 GLN A C 1
ATOM 1905 O O . GLN A 1 236 ? -13.613 -3.945 21.955 1.00 97.94 236 GLN A O 1
ATOM 1910 N N . PHE A 1 237 ? -14.095 -3.313 19.860 1.00 98.75 237 PHE A N 1
ATOM 1911 C CA . PHE A 1 237 ? -12.741 -3.495 19.346 1.00 98.75 237 PHE A CA 1
ATOM 1912 C C . PHE A 1 237 ? -12.184 -2.180 18.816 1.00 98.75 237 PHE A C 1
ATOM 1914 O O . PHE A 1 237 ? -12.773 -1.606 17.901 1.00 98.75 237 PHE A O 1
ATOM 1921 N N . LEU A 1 238 ? -11.038 -1.731 19.339 1.00 98.88 238 LEU A N 1
ATOM 1922 C CA . LEU A 1 238 ? -10.239 -0.722 18.641 1.00 98.88 238 LEU A CA 1
ATOM 1923 C C . LEU A 1 238 ? -9.505 -1.421 17.496 1.00 98.88 238 LEU A C 1
ATOM 1925 O O . LEU A 1 238 ? -8.782 -2.384 17.732 1.00 98.88 238 LEU A O 1
ATOM 1929 N N . CYS A 1 239 ? -9.699 -0.938 16.278 1.00 98.94 239 CYS A N 1
ATOM 1930 C CA . CYS A 1 239 ? -9.037 -1.412 15.073 1.00 98.94 239 CYS A CA 1
ATOM 1931 C C . CYS A 1 239 ? -8.117 -0.301 14.555 1.00 98.94 239 CYS A C 1
ATOM 1933 O O . CYS A 1 239 ? -8.589 0.810 14.316 1.00 98.94 239 CYS A O 1
ATOM 1935 N N . ILE A 1 240 ? -6.827 -0.591 14.420 1.00 98.81 240 ILE A N 1
ATOM 1936 C CA . ILE A 1 240 ? -5.756 0.337 14.012 1.00 98.81 240 ILE A CA 1
ATOM 1937 C C . ILE A 1 240 ? -4.704 -0.438 13.215 1.00 98.81 240 ILE A C 1
ATOM 1939 O O . ILE A 1 240 ? -4.702 -1.662 13.265 1.00 98.81 240 ILE A O 1
ATOM 1943 N N . HIS A 1 241 ? -3.804 0.236 12.501 1.00 98.94 241 HIS A N 1
ATOM 1944 C CA . HIS A 1 241 ? -2.722 -0.454 11.788 1.00 98.94 241 HIS A CA 1
ATOM 1945 C C . HIS A 1 241 ? -1.603 -0.911 12.733 1.00 98.94 241 HIS A C 1
ATOM 1947 O O . HIS A 1 241 ? -1.400 -2.106 12.963 1.00 98.94 241 HIS A O 1
ATOM 1953 N N . GLY A 1 242 ? -0.938 0.079 13.333 1.00 98.69 242 GLY A N 1
ATOM 1954 C CA . GLY A 1 242 ? 0.169 -0.048 14.268 1.00 98.69 242 GLY A CA 1
ATOM 1955 C C . GLY A 1 242 ? -0.311 -0.457 15.656 1.00 98.69 242 GLY A C 1
ATOM 1956 O O . GLY A 1 242 ? -0.652 -1.620 15.883 1.00 98.69 242 GLY A O 1
ATOM 1957 N N . GLY A 1 243 ? -0.297 0.471 16.613 1.00 98.12 243 GLY A N 1
ATOM 1958 C CA . GLY A 1 243 ? -0.474 0.123 18.019 1.00 98.12 243 GLY A CA 1
ATOM 1959 C C . GLY A 1 243 ? -0.816 1.296 18.931 1.00 98.12 243 GLY A C 1
ATOM 1960 O O . GLY A 1 243 ? -1.300 2.342 18.502 1.00 98.12 243 GLY A O 1
ATOM 1961 N N . LEU A 1 244 ? -0.601 1.094 20.231 1.00 98.75 244 LEU A N 1
ATOM 1962 C CA . LEU A 1 244 ? -0.849 2.124 21.237 1.00 98.75 244 LEU A CA 1
ATOM 1963 C C . LEU A 1 244 ? 0.300 3.138 21.312 1.00 98.75 244 LEU A C 1
ATOM 1965 O O . LEU A 1 244 ? 1.464 2.791 21.135 1.00 98.75 244 LEU A O 1
ATOM 1969 N N . SER A 1 245 ? -0.043 4.370 21.685 1.00 98.75 245 SER A N 1
ATOM 1970 C CA . SER A 1 245 ? 0.892 5.469 21.947 1.00 98.75 245 SER A CA 1
ATOM 1971 C C . SER A 1 245 ? 0.941 5.810 23.441 1.00 98.75 245 SER A C 1
ATOM 1973 O O . SER A 1 245 ? -0.097 5.708 24.105 1.00 98.75 245 SER A O 1
ATOM 1975 N N . PRO A 1 246 ? 2.069 6.329 23.967 1.00 98.44 246 PRO A N 1
ATOM 1976 C CA . PRO A 1 246 ? 2.093 7.045 25.243 1.00 98.44 246 PRO A CA 1
ATOM 1977 C C . PRO A 1 246 ? 1.089 8.204 25.314 1.00 98.44 246 PRO A C 1
ATOM 1979 O O . PRO A 1 246 ? 0.608 8.516 26.399 1.00 98.44 246 PRO A O 1
ATOM 1982 N N . GLU A 1 247 ? 0.757 8.815 24.173 1.00 98.38 247 GLU A N 1
ATOM 1983 C CA . GLU A 1 247 ? -0.199 9.921 24.034 1.00 98.38 247 GLU A CA 1
ATOM 1984 C C . GLU A 1 247 ? -1.650 9.433 23.833 1.00 98.38 247 GLU A C 1
ATOM 1986 O O . GLU A 1 247 ? -2.578 10.238 23.850 1.00 98.38 247 GLU A O 1
ATOM 1991 N N . LEU A 1 248 ? -1.876 8.120 23.664 1.00 98.50 248 LEU A N 1
ATOM 1992 C CA . LEU A 1 248 ? -3.207 7.540 23.464 1.00 98.50 248 LEU A CA 1
ATOM 1993 C C . LEU A 1 248 ? -3.810 7.106 24.802 1.00 98.50 248 LEU A C 1
ATOM 1995 O O . LEU A 1 248 ? -3.510 6.038 25.341 1.00 98.50 248 LEU A O 1
ATOM 1999 N N . HIS A 1 249 ? -4.694 7.929 25.351 1.00 97.75 249 HIS A N 1
ATOM 2000 C CA . HIS A 1 249 ? -5.330 7.688 26.643 1.00 97.75 249 HIS A CA 1
ATOM 2001 C C . HIS A 1 249 ? -6.809 7.318 26.517 1.00 97.75 249 HIS A C 1
ATOM 2003 O O . HIS A 1 249 ? -7.332 6.558 27.339 1.00 97.75 249 HIS A O 1
ATOM 2009 N N . THR A 1 250 ? -7.485 7.877 25.520 1.00 98.56 250 THR A N 1
ATOM 2010 C CA . THR A 1 250 ? -8.908 7.740 25.241 1.00 98.56 250 THR A CA 1
ATOM 2011 C C . THR A 1 250 ? -9.183 7.752 23.740 1.00 98.56 250 THR A C 1
ATOM 2013 O O . THR A 1 250 ? -8.376 8.220 22.942 1.00 98.56 250 THR A O 1
ATOM 2016 N N . LEU A 1 251 ? -10.363 7.282 23.342 1.00 98.62 251 LEU A N 1
ATOM 2017 C CA . LEU A 1 251 ? -10.818 7.362 21.950 1.00 98.62 251 LEU A CA 1
ATOM 2018 C C . LEU A 1 251 ? -10.980 8.806 21.428 1.00 98.62 251 LEU A C 1
ATOM 2020 O O . LEU A 1 251 ? -10.929 9.019 20.217 1.00 98.62 251 LEU A O 1
ATOM 2024 N N . GLU A 1 252 ? -11.139 9.799 22.310 1.00 98.50 252 GLU A N 1
ATOM 2025 C CA . GLU A 1 252 ? -11.223 11.214 21.920 1.00 98.50 252 GLU A CA 1
ATOM 2026 C C . GLU A 1 252 ? -9.879 11.765 21.416 1.00 98.50 252 GLU A C 1
ATOM 2028 O O . GLU A 1 252 ? -9.871 12.610 20.522 1.00 98.50 252 GLU A O 1
ATOM 2033 N N . ASP A 1 253 ? -8.748 11.231 21.891 1.00 98.62 253 ASP A N 1
ATOM 2034 C CA . ASP A 1 253 ? -7.413 11.671 21.458 1.00 98.62 253 ASP A CA 1
ATOM 2035 C C . ASP A 1 253 ? -7.202 11.398 19.954 1.00 98.62 253 ASP A C 1
ATOM 2037 O O . ASP A 1 253 ? -6.633 12.215 19.233 1.00 98.62 253 ASP A O 1
ATOM 2041 N N . ILE A 1 254 ? -7.760 10.290 19.442 1.00 98.75 254 ILE A N 1
ATOM 2042 C CA . ILE A 1 254 ? -7.753 9.948 18.007 1.00 98.75 254 ILE A CA 1
ATOM 2043 C C . ILE A 1 254 ? -8.664 10.896 17.208 1.00 98.75 254 ILE A C 1
ATOM 2045 O O . ILE A 1 254 ? -8.323 11.319 16.098 1.00 98.75 254 ILE A O 1
ATOM 2049 N N . LYS A 1 255 ? -9.832 11.250 17.761 1.00 98.50 255 LYS A N 1
ATOM 2050 C CA . LYS A 1 255 ? -10.789 12.171 17.121 1.00 98.50 255 LYS A CA 1
ATOM 2051 C C . LYS A 1 255 ? -10.235 13.594 17.004 1.00 98.50 255 LYS A C 1
ATOM 2053 O O . LYS A 1 255 ? -10.597 14.289 16.061 1.00 98.50 255 LYS A O 1
ATOM 2058 N N . ALA A 1 256 ? -9.360 14.004 17.922 1.00 98.31 256 ALA A N 1
ATOM 2059 C CA . ALA A 1 256 ? -8.761 15.337 17.962 1.00 98.31 256 ALA A CA 1
ATOM 2060 C C . ALA A 1 256 ? -7.592 15.555 16.976 1.00 98.31 256 ALA A C 1
ATOM 2062 O O . ALA A 1 256 ? -7.180 16.697 16.772 1.00 98.31 256 ALA A O 1
ATOM 2063 N N . LEU A 1 257 ? -7.042 14.495 16.369 1.00 97.94 257 LEU A N 1
ATOM 2064 C CA . LEU A 1 257 ? -5.926 14.607 15.421 1.00 97.94 257 LEU A CA 1
ATOM 2065 C C . LEU A 1 257 ? -6.306 15.359 14.136 1.00 97.94 257 LEU A C 1
ATOM 2067 O O . LEU A 1 257 ? -7.359 15.120 13.547 1.00 97.94 257 LEU A O 1
ATOM 2071 N N . ASP A 1 258 ? -5.382 16.158 13.605 1.00 98.25 258 ASP A N 1
ATOM 2072 C CA . ASP A 1 258 ? -5.385 16.463 12.173 1.00 98.25 258 ASP A CA 1
ATOM 2073 C C . ASP A 1 258 ? -4.657 15.341 11.419 1.00 98.25 258 ASP A C 1
ATOM 2075 O O . ASP A 1 258 ? -3.452 15.131 11.613 1.00 98.25 258 ASP A O 1
ATOM 2079 N N . ARG A 1 259 ? -5.407 14.609 10.584 1.00 98.62 259 ARG A N 1
ATOM 2080 C CA . ARG A 1 259 ? -4.905 13.498 9.764 1.00 98.62 259 ARG A CA 1
ATOM 2081 C C . ARG A 1 259 ? -4.556 13.889 8.326 1.00 98.62 259 ARG A C 1
ATOM 2083 O O . ARG A 1 259 ? -3.912 13.091 7.647 1.00 98.62 259 ARG A O 1
ATOM 2090 N N . PHE A 1 260 ? -4.972 15.072 7.858 1.00 98.56 260 PHE A N 1
ATOM 2091 C CA . PHE A 1 260 ? -4.941 15.472 6.442 1.00 98.56 260 PHE A CA 1
ATOM 2092 C C . PHE A 1 260 ? -3.562 15.980 5.994 1.00 98.56 260 PHE A C 1
ATOM 2094 O O . PHE A 1 260 ? -3.410 17.072 5.451 1.00 98.56 260 PHE A O 1
ATOM 2101 N N . ARG A 1 261 ? -2.541 15.167 6.261 1.00 97.88 261 ARG A N 1
ATOM 2102 C CA . ARG A 1 261 ? -1.119 15.487 6.127 1.00 97.88 261 ARG A CA 1
ATOM 2103 C C . ARG A 1 261 ? -0.287 14.209 6.047 1.00 97.88 261 ARG A C 1
ATOM 2105 O O . ARG A 1 261 ? -0.778 13.119 6.351 1.00 97.88 261 ARG A O 1
ATOM 2112 N N . GLU A 1 262 ? 0.992 14.342 5.713 1.00 97.62 262 GLU A N 1
ATOM 2113 C CA . GLU A 1 262 ? 1.947 13.244 5.886 1.00 97.62 262 GLU A CA 1
ATOM 2114 C C . GLU A 1 262 ? 2.070 12.850 7.374 1.00 97.62 262 GLU A C 1
ATOM 2116 O O . GLU A 1 262 ? 2.018 13.730 8.251 1.00 97.62 262 GLU A O 1
ATOM 2121 N N . PRO A 1 263 ? 2.237 11.550 7.691 1.00 97.81 263 PRO A N 1
ATOM 2122 C CA . PRO A 1 263 ? 2.494 11.111 9.053 1.00 97.81 263 PRO A CA 1
ATOM 2123 C C . PRO A 1 263 ? 3.778 11.760 9.593 1.00 97.81 263 PRO A C 1
ATOM 2125 O O . PRO A 1 263 ? 4.781 11.834 8.880 1.00 97.81 263 PRO A O 1
ATOM 2128 N N . PRO A 1 264 ? 3.777 12.243 10.845 1.00 95.50 264 PRO A N 1
ATOM 2129 C CA . PRO A 1 264 ? 4.981 12.773 11.467 1.00 95.50 264 PRO A CA 1
ATOM 2130 C C . PRO A 1 264 ? 5.938 11.626 11.831 1.00 95.50 264 PRO A C 1
ATOM 2132 O O . PRO A 1 264 ? 5.522 10.480 11.985 1.00 95.50 264 PRO A O 1
ATOM 2135 N N . THR A 1 265 ? 7.213 11.940 12.063 1.00 89.25 265 THR A N 1
ATOM 2136 C CA . THR A 1 265 ? 8.209 10.959 12.541 1.00 89.25 265 THR A CA 1
ATOM 2137 C C . THR A 1 265 ? 8.045 10.571 14.018 1.00 89.25 265 THR A C 1
ATOM 2139 O O . THR A 1 265 ? 8.740 9.678 14.496 1.00 89.25 265 THR A O 1
ATOM 2142 N N . HIS A 1 266 ? 7.168 11.261 14.756 1.00 94.06 266 HIS A N 1
ATOM 2143 C CA . HIS A 1 266 ? 6.923 11.080 16.189 1.00 94.06 266 HIS A CA 1
ATOM 2144 C C . HIS A 1 266 ? 5.526 11.589 16.596 1.00 94.06 266 HIS A C 1
ATOM 2146 O O . HIS A 1 266 ? 4.889 12.334 15.847 1.00 94.06 266 HIS A O 1
ATOM 2152 N N . GLY A 1 267 ? 5.077 11.213 17.797 1.00 97.44 267 GLY A N 1
ATOM 2153 C CA . GLY A 1 267 ? 3.776 11.584 18.368 1.00 97.44 267 GLY A CA 1
ATOM 2154 C C . GLY A 1 267 ? 2.628 10.676 17.914 1.00 97.44 267 GLY A C 1
ATOM 2155 O O . GLY A 1 267 ? 2.796 9.831 17.033 1.00 97.44 267 GLY A O 1
ATOM 2156 N N . LEU A 1 268 ? 1.439 10.875 18.487 1.00 98.62 268 LEU A N 1
ATOM 2157 C CA . LEU A 1 268 ? 0.289 9.963 18.398 1.00 98.62 268 LEU A CA 1
ATOM 2158 C C . LEU A 1 268 ? -0.039 9.427 16.986 1.00 98.62 268 LEU A C 1
ATOM 2160 O O . LEU A 1 268 ? -0.311 8.239 16.828 1.00 98.62 268 LEU A O 1
ATOM 2164 N N . MET A 1 269 ? -0.004 10.270 15.947 1.00 98.75 269 MET A N 1
ATOM 2165 C CA . MET A 1 269 ? -0.289 9.836 14.566 1.00 98.75 269 MET A CA 1
ATOM 2166 C C . MET A 1 269 ? 0.796 8.909 13.992 1.00 98.75 269 MET A C 1
ATOM 2168 O O . MET A 1 269 ? 0.478 8.056 13.171 1.00 98.75 269 MET A O 1
ATOM 2172 N N . CYS A 1 270 ? 2.057 9.057 14.409 1.00 98.56 270 CYS A N 1
ATOM 2173 C CA . CYS A 1 270 ? 3.114 8.101 14.076 1.00 98.56 270 CYS A CA 1
ATOM 2174 C C . CYS A 1 270 ? 2.823 6.758 14.759 1.00 98.56 270 CYS A C 1
ATOM 2176 O O . CYS A 1 270 ? 2.779 5.718 14.110 1.00 98.56 270 CYS A O 1
ATOM 2178 N N . ASP A 1 271 ? 2.527 6.795 16.057 1.00 98.75 271 ASP A N 1
ATOM 2179 C CA . ASP A 1 271 ? 2.375 5.598 16.885 1.00 98.75 271 ASP A CA 1
ATOM 2180 C C . ASP A 1 271 ? 1.175 4.720 16.498 1.00 98.75 271 ASP A C 1
ATOM 2182 O O . ASP A 1 271 ? 1.294 3.495 16.458 1.00 98.75 271 ASP A O 1
ATOM 2186 N N . ILE A 1 272 ? 0.043 5.325 16.122 1.00 98.81 272 ILE A N 1
ATOM 2187 C CA . ILE A 1 272 ? -1.127 4.591 15.603 1.00 98.81 272 ILE A CA 1
ATOM 2188 C C . ILE A 1 272 ? -0.777 3.775 14.342 1.00 98.81 272 ILE A C 1
ATOM 2190 O O . ILE A 1 272 ? -1.423 2.761 14.078 1.00 98.81 272 ILE A O 1
ATOM 2194 N N . LEU A 1 273 ? 0.251 4.180 13.588 1.00 98.75 273 LEU A N 1
ATOM 2195 C CA . LEU A 1 273 ? 0.696 3.523 12.356 1.00 98.75 273 LEU A CA 1
ATOM 2196 C C . LEU A 1 273 ? 1.926 2.615 12.552 1.00 98.75 273 LEU A C 1
ATOM 2198 O O . LEU A 1 273 ? 2.064 1.658 11.805 1.00 98.75 273 LEU A O 1
ATOM 2202 N N . TRP A 1 274 ? 2.784 2.877 13.548 1.00 98.69 274 TRP A N 1
ATOM 2203 C CA . TRP A 1 274 ? 4.108 2.237 13.693 1.00 98.69 274 TRP A CA 1
ATOM 2204 C C . TRP A 1 274 ? 4.360 1.485 15.011 1.00 98.69 274 TRP A C 1
ATOM 2206 O O . TRP A 1 274 ? 5.379 0.803 15.141 1.00 98.69 274 TRP A O 1
ATOM 2216 N N . ALA A 1 275 ? 3.504 1.622 16.027 1.00 98.69 275 ALA A N 1
ATOM 2217 C CA . ALA A 1 275 ? 3.737 0.960 17.310 1.00 98.69 275 ALA A CA 1
ATOM 2218 C C . ALA A 1 275 ? 3.454 -0.550 17.229 1.00 98.69 275 ALA A C 1
ATOM 2220 O O . ALA A 1 275 ? 2.460 -0.974 16.641 1.00 98.69 275 ALA A O 1
ATOM 2221 N N . ASP A 1 276 ? 4.283 -1.363 17.886 1.00 98.75 276 ASP A N 1
ATOM 2222 C CA . ASP A 1 276 ? 4.176 -2.830 17.900 1.00 98.75 276 ASP A CA 1
ATOM 2223 C C . ASP A 1 276 ? 3.985 -3.366 19.328 1.00 98.75 276 ASP A C 1
ATOM 2225 O O . ASP A 1 276 ? 4.421 -2.737 20.293 1.00 98.75 276 ASP A O 1
ATOM 2229 N N . PRO A 1 277 ? 3.364 -4.538 19.525 1.00 98.31 277 PRO A N 1
ATOM 2230 C CA . PRO A 1 277 ? 3.441 -5.230 20.807 1.00 98.31 277 PRO A CA 1
ATOM 2231 C C . PRO A 1 277 ? 4.883 -5.703 21.073 1.00 98.31 277 PRO A C 1
ATOM 2233 O O . PRO A 1 277 ? 5.600 -6.084 20.152 1.00 98.31 277 PRO A O 1
ATOM 2236 N N . LEU A 1 278 ? 5.313 -5.730 22.339 1.00 96.56 278 LEU A N 1
ATOM 2237 C CA . LEU A 1 278 ? 6.611 -6.321 22.714 1.00 96.56 278 LEU A CA 1
ATOM 2238 C C . LEU A 1 278 ? 6.775 -7.766 22.195 1.00 96.56 278 LEU A C 1
ATOM 2240 O O . LEU A 1 278 ? 5.823 -8.546 22.155 1.00 96.56 278 LEU A O 1
ATOM 2244 N N . GLU A 1 279 ? 8.007 -8.181 21.891 1.00 90.94 279 GLU A N 1
ATOM 2245 C CA . GLU A 1 279 ? 8.285 -9.569 21.483 1.00 90.94 279 GLU A CA 1
ATOM 2246 C C . GLU A 1 279 ? 7.832 -10.575 22.565 1.00 90.94 279 GLU A C 1
ATOM 2248 O O . GLU A 1 279 ? 7.102 -11.530 22.274 1.00 90.94 279 GLU A O 1
ATOM 2253 N N . GLU A 1 280 ? 8.166 -10.284 23.831 1.00 92.12 280 GLU A N 1
ATOM 2254 C CA . GLU A 1 280 ? 7.714 -11.008 25.029 1.00 92.12 280 GLU A CA 1
ATOM 2255 C C . GLU A 1 280 ? 6.340 -10.535 25.565 1.00 92.12 280 GLU A C 1
ATOM 2257 O O . GLU A 1 280 ? 6.060 -10.694 26.752 1.00 92.12 280 GLU A O 1
ATOM 2262 N N . PHE A 1 281 ? 5.454 -9.969 24.727 1.00 96.31 281 PHE A N 1
ATOM 2263 C CA . PHE A 1 281 ? 4.154 -9.422 25.157 1.00 96.31 281 PHE A CA 1
ATOM 2264 C C . PHE A 1 281 ? 3.309 -10.429 25.954 1.00 96.31 281 PHE A C 1
ATOM 2266 O O . PHE A 1 281 ? 2.969 -11.530 25.503 1.00 96.31 281 PHE A O 1
ATOM 2273 N N . GLY A 1 282 ? 2.912 -10.021 27.155 1.00 93.81 282 GLY A N 1
ATOM 2274 C CA . GLY A 1 282 ? 2.235 -10.847 28.144 1.00 93.81 282 GLY A CA 1
ATOM 2275 C C . GLY A 1 282 ? 3.156 -11.727 28.997 1.00 93.81 282 GLY A C 1
ATOM 2276 O O . GLY A 1 282 ? 2.636 -12.448 29.851 1.00 93.81 282 GLY A O 1
ATOM 2277 N N . GLN A 1 283 ? 4.472 -11.702 28.803 1.00 93.00 283 GLN A N 1
ATOM 2278 C CA . GLN A 1 283 ? 5.486 -12.396 29.611 1.00 93.00 283 GLN A CA 1
ATOM 2279 C C . GLN A 1 283 ? 6.607 -11.440 30.062 1.00 93.00 283 GLN A C 1
ATOM 2281 O O . GLN A 1 283 ? 7.690 -11.888 30.435 1.00 93.00 283 GLN A O 1
ATOM 2286 N N . GLU A 1 284 ? 6.331 -10.134 30.046 1.00 89.69 284 GLU A N 1
ATOM 2287 C CA . GLU A 1 284 ? 7.302 -9.069 30.277 1.00 89.69 284 GLU A CA 1
ATOM 2288 C C . GLU A 1 284 ? 7.937 -9.134 31.668 1.00 89.69 284 GLU A C 1
ATOM 2290 O O . GLU A 1 284 ? 7.266 -9.386 32.676 1.00 89.69 284 GLU A O 1
ATOM 2295 N N . LYS A 1 285 ? 9.238 -8.833 31.737 1.00 87.88 285 LYS A N 1
ATOM 2296 C CA . LYS A 1 285 ? 9.961 -8.702 33.017 1.00 87.88 285 LYS A CA 1
ATOM 2297 C C . LYS A 1 285 ? 9.828 -7.314 33.645 1.00 87.88 285 LYS A C 1
ATOM 2299 O O . LYS A 1 285 ? 9.907 -7.193 34.867 1.00 87.88 285 LYS A O 1
ATOM 2304 N N . THR A 1 286 ? 9.650 -6.276 32.830 1.00 83.94 286 THR A N 1
ATOM 2305 C CA . THR A 1 286 ? 9.430 -4.895 33.282 1.00 83.94 286 THR A CA 1
ATOM 2306 C C . THR A 1 286 ? 7.933 -4.571 33.315 1.00 83.94 286 THR A C 1
ATOM 2308 O O . THR A 1 286 ? 7.118 -5.238 32.682 1.00 83.94 286 THR A O 1
ATOM 2311 N N . GLN A 1 287 ? 7.551 -3.544 34.079 1.00 81.50 287 GLN A N 1
ATOM 2312 C CA . GLN A 1 287 ? 6.180 -3.003 34.090 1.00 81.50 287 GLN A CA 1
ATOM 2313 C C . GLN A 1 287 ? 6.053 -1.716 33.261 1.00 81.50 287 GLN A C 1
ATOM 2315 O O . GLN A 1 287 ? 5.075 -0.984 33.396 1.00 81.50 287 GLN A O 1
ATOM 2320 N N . GLU A 1 288 ? 7.045 -1.422 32.419 1.00 93.88 288 GLU A N 1
ATOM 2321 C CA . GLU A 1 288 ? 7.020 -0.256 31.540 1.00 93.88 288 GLU A CA 1
ATOM 2322 C C . GLU A 1 288 ? 5.913 -0.419 30.494 1.00 93.88 288 GLU A C 1
ATOM 2324 O O . GLU A 1 288 ? 5.703 -1.497 29.933 1.00 93.88 288 GLU A O 1
ATOM 2329 N N . TYR A 1 289 ? 5.146 0.648 30.268 1.00 97.38 289 TYR A N 1
ATOM 2330 C CA . TYR A 1 289 ? 4.020 0.612 29.333 1.00 97.38 289 TYR A CA 1
ATOM 2331 C C . TYR A 1 289 ? 4.491 0.722 27.882 1.00 97.38 289 TYR A C 1
ATOM 2333 O O . TYR A 1 289 ? 3.943 0.051 27.009 1.00 97.38 289 TYR A O 1
ATOM 2341 N N . PHE A 1 290 ? 5.522 1.539 27.656 1.00 98.00 290 PHE A N 1
ATOM 2342 C CA . PHE A 1 290 ? 6.066 1.859 26.345 1.00 98.00 290 PHE A CA 1
ATOM 2343 C C . PHE A 1 290 ? 7.593 1.889 26.405 1.00 98.00 290 PHE A C 1
ATOM 2345 O O . PHE A 1 290 ? 8.166 2.514 27.296 1.00 98.00 290 PHE A O 1
ATOM 2352 N N . ILE A 1 291 ? 8.240 1.232 25.446 1.00 96.69 291 ILE A N 1
ATOM 2353 C CA . ILE A 1 291 ? 9.699 1.180 25.266 1.00 96.69 291 ILE A CA 1
ATOM 2354 C C . ILE A 1 291 ? 9.979 1.583 23.816 1.00 96.69 291 ILE A C 1
ATOM 2356 O O . ILE A 1 291 ? 9.182 1.259 22.948 1.00 96.69 291 ILE A O 1
ATOM 2360 N N . HIS A 1 292 ? 11.067 2.288 23.505 1.00 96.88 292 HIS A N 1
ATOM 2361 C CA . HIS A 1 292 ? 11.341 2.689 22.116 1.00 96.88 292 HIS A CA 1
ATOM 2362 C C . HIS A 1 292 ? 11.436 1.477 21.160 1.00 96.88 292 HIS A C 1
ATOM 2364 O O . HIS A 1 292 ? 12.140 0.501 21.446 1.00 96.88 292 HIS A O 1
ATOM 2370 N N . ASN A 1 293 ? 10.744 1.547 20.016 1.00 97.12 293 ASN A N 1
ATOM 2371 C CA . ASN A 1 293 ? 10.734 0.478 19.020 1.00 97.12 293 ASN A CA 1
ATOM 2372 C C . ASN A 1 293 ? 12.004 0.511 18.158 1.00 97.12 293 ASN A C 1
ATOM 2374 O O . ASN A 1 293 ? 12.059 1.087 17.073 1.00 97.12 293 ASN A O 1
ATOM 2378 N N . HIS A 1 294 ? 13.042 -0.161 18.649 1.00 92.44 294 HIS A N 1
ATOM 2379 C CA . HIS A 1 294 ? 14.312 -0.329 17.945 1.00 92.44 294 HIS A CA 1
ATOM 2380 C C . HIS A 1 294 ? 14.226 -1.260 16.717 1.00 92.44 294 HIS A C 1
ATOM 2382 O O . HIS A 1 294 ? 15.187 -1.321 15.946 1.00 92.44 294 HIS A O 1
ATOM 2388 N N . VAL A 1 295 ? 13.122 -1.996 16.520 1.00 90.81 295 VAL A N 1
ATOM 2389 C CA . VAL A 1 295 ? 12.891 -2.741 15.273 1.00 90.81 295 VAL A CA 1
ATOM 2390 C C . VAL A 1 295 ? 12.515 -1.763 14.174 1.00 90.81 295 VAL A C 1
ATOM 2392 O O . VAL A 1 295 ? 13.201 -1.774 13.161 1.00 90.81 295 VAL A O 1
ATOM 2395 N N . ARG A 1 296 ? 11.544 -0.869 14.411 1.00 92.56 296 ARG A N 1
ATOM 2396 C CA . ARG A 1 296 ? 11.073 0.143 13.445 1.00 92.56 296 ARG A CA 1
ATOM 2397 C C . ARG A 1 296 ? 11.969 1.382 13.343 1.00 92.56 296 ARG A C 1
ATOM 2399 O O . ARG A 1 296 ? 11.986 2.036 12.307 1.00 92.56 296 ARG A O 1
ATOM 2406 N N . GLY A 1 297 ? 12.712 1.727 14.395 1.00 92.44 297 GLY A N 1
ATOM 2407 C CA . GLY A 1 297 ? 13.551 2.936 14.461 1.00 92.44 297 GLY A CA 1
ATOM 2408 C C . GLY A 1 297 ? 12.787 4.233 14.770 1.00 92.44 297 GLY A C 1
ATOM 2409 O O . GLY A 1 297 ? 13.399 5.282 14.948 1.00 92.44 297 GLY A O 1
ATOM 2410 N N . CYS A 1 298 ? 11.464 4.161 14.896 1.00 94.81 298 CYS A N 1
ATOM 2411 C CA . CYS A 1 298 ? 10.567 5.222 15.351 1.00 94.81 298 CYS A CA 1
ATOM 2412 C C . CYS A 1 298 ? 9.502 4.606 16.273 1.00 94.81 298 CYS A C 1
ATOM 2414 O O . CYS A 1 298 ? 9.436 3.385 16.386 1.00 94.81 298 CYS A O 1
ATOM 2416 N N . SER A 1 299 ? 8.670 5.422 16.925 1.00 97.94 299 SER A N 1
ATOM 2417 C CA . SER A 1 299 ? 7.581 4.939 17.789 1.00 97.94 299 SER A CA 1
ATOM 2418 C C . SER A 1 299 ? 8.036 4.002 18.938 1.00 97.94 299 SER A C 1
ATOM 2420 O O . SER A 1 299 ? 9.185 4.057 19.409 1.00 97.94 299 SER A O 1
ATOM 2422 N N . TYR A 1 300 ? 7.112 3.175 19.439 1.00 98.31 300 TYR A N 1
ATOM 2423 C CA . TYR A 1 300 ? 7.204 2.417 20.682 1.00 98.31 300 TYR A CA 1
ATOM 2424 C C . TYR A 1 300 ? 6.735 0.967 20.533 1.00 98.31 300 TYR A C 1
ATOM 2426 O O . TYR A 1 300 ? 5.787 0.656 19.816 1.00 98.31 300 TYR A O 1
ATOM 2434 N N . PHE A 1 301 ? 7.388 0.077 21.273 1.00 98.44 301 PHE A N 1
ATOM 2435 C CA . PHE A 1 301 ? 6.791 -1.171 21.697 1.00 98.44 301 PHE A CA 1
ATOM 2436 C C . PHE A 1 301 ? 5.848 -0.906 22.867 1.00 98.44 301 PHE A C 1
ATOM 2438 O O . PHE A 1 301 ? 6.267 -0.294 23.853 1.00 98.44 301 PHE A O 1
ATOM 2445 N N . PHE A 1 302 ? 4.615 -1.403 22.801 1.00 98.62 302 PHE A N 1
ATOM 2446 C CA . PHE A 1 302 ? 3.659 -1.346 23.906 1.00 98.62 302 PHE A CA 1
ATOM 2447 C C . PHE A 1 302 ? 3.520 -2.708 24.603 1.00 98.62 302 PHE A C 1
ATOM 2449 O O . PHE A 1 302 ? 3.596 -3.770 23.979 1.00 98.62 302 PHE A O 1
ATOM 2456 N N . SER A 1 303 ? 3.330 -2.688 25.923 1.00 98.31 303 SER A N 1
ATOM 2457 C CA . SER A 1 303 ? 3.265 -3.898 26.753 1.00 98.31 303 SER A CA 1
ATOM 2458 C C . SER A 1 303 ? 1.832 -4.357 27.054 1.00 98.31 303 SER A C 1
ATOM 2460 O O . SER A 1 303 ? 0.858 -3.612 26.912 1.00 98.31 303 SER A O 1
ATOM 2462 N N . TYR A 1 304 ? 1.675 -5.602 27.507 1.00 98.19 304 TYR A N 1
ATOM 2463 C CA . TYR A 1 304 ? 0.393 -6.160 27.942 1.00 98.19 304 TYR A CA 1
ATOM 2464 C C . TYR A 1 304 ? -0.268 -5.352 29.079 1.00 98.19 304 TYR A C 1
ATOM 2466 O O . TYR A 1 304 ? -1.487 -5.155 29.016 1.00 98.19 304 TYR A O 1
ATOM 2474 N N . PRO A 1 305 ? 0.468 -4.828 30.086 1.00 97.44 305 PRO A N 1
ATOM 2475 C CA . PRO A 1 305 ? -0.060 -3.834 31.021 1.00 97.44 305 PRO A CA 1
ATOM 2476 C C . PRO A 1 305 ? -0.643 -2.584 30.345 1.00 97.44 305 PRO A C 1
ATOM 2478 O O . PRO A 1 305 ? -1.756 -2.196 30.697 1.00 97.44 305 PRO A O 1
ATOM 2481 N N . ALA A 1 306 ? 0.046 -2.000 29.355 1.00 98.19 306 ALA A N 1
ATOM 2482 C CA . ALA A 1 306 ? -0.444 -0.825 28.626 1.00 98.19 306 ALA A CA 1
ATOM 2483 C C . ALA A 1 306 ? -1.745 -1.127 27.868 1.00 98.19 306 ALA A C 1
ATOM 2485 O O . ALA A 1 306 ? -2.725 -0.391 27.990 1.00 98.19 306 ALA A O 1
ATOM 2486 N N . ALA A 1 307 ? -1.786 -2.263 27.161 1.00 98.31 307 ALA A N 1
ATOM 2487 C CA . ALA A 1 307 ? -2.983 -2.731 26.469 1.00 98.31 307 ALA A CA 1
ATOM 2488 C C . ALA A 1 307 ? -4.161 -2.941 27.434 1.00 98.31 307 ALA A C 1
ATOM 2490 O O . ALA A 1 307 ? -5.261 -2.459 27.176 1.00 98.31 307 ALA A O 1
ATOM 2491 N N . CYS A 1 308 ? -3.942 -3.600 28.577 1.00 97.94 308 CYS A N 1
ATOM 2492 C CA . CYS A 1 308 ? -4.995 -3.800 29.576 1.00 97.94 308 CYS A CA 1
ATOM 2493 C C . CYS A 1 308 ? -5.519 -2.476 30.149 1.00 97.94 308 CYS A C 1
ATOM 2495 O O . CYS A 1 308 ? -6.732 -2.306 30.242 1.00 97.94 308 CYS A O 1
ATOM 2497 N N . ALA A 1 309 ? -4.627 -1.542 30.491 1.00 97.81 309 ALA A N 1
ATOM 2498 C CA . ALA A 1 309 ? -5.004 -0.241 31.038 1.00 97.81 309 ALA A CA 1
ATOM 2499 C C . ALA A 1 309 ? -5.819 0.594 30.034 1.00 97.81 309 ALA A C 1
ATOM 2501 O O . ALA A 1 309 ? -6.821 1.203 30.411 1.00 97.81 309 ALA A O 1
ATOM 2502 N N . PHE A 1 310 ? -5.436 0.585 28.752 1.00 98.62 310 PHE A N 1
ATOM 2503 C CA . PHE A 1 310 ? -6.192 1.259 27.696 1.00 98.62 310 PHE A CA 1
ATOM 2504 C C . PHE A 1 310 ? -7.582 0.636 27.491 1.00 98.62 310 PHE A C 1
ATOM 2506 O O . PHE A 1 310 ? -8.575 1.366 27.431 1.00 98.62 310 PHE A O 1
ATOM 2513 N N . LEU A 1 311 ? -7.663 -0.699 27.418 1.00 98.69 311 LEU A N 1
ATOM 2514 C CA . LEU A 1 311 ? -8.918 -1.434 27.230 1.00 98.69 311 LEU A CA 1
ATOM 2515 C C . LEU A 1 311 ? -9.904 -1.202 28.381 1.00 98.69 311 LEU A C 1
ATOM 2517 O O . LEU A 1 311 ? -11.069 -0.902 28.131 1.00 98.69 311 LEU A O 1
ATOM 2521 N N . GLU A 1 312 ? -9.437 -1.286 29.629 1.00 97.88 312 GLU A N 1
ATOM 2522 C CA . GLU A 1 312 ? -10.260 -1.045 30.819 1.00 97.88 312 GLU A CA 1
ATOM 2523 C C . GLU A 1 312 ? -10.760 0.406 30.868 1.00 97.88 312 GLU A C 1
ATOM 2525 O O . GLU A 1 312 ? -11.956 0.641 31.034 1.00 97.88 312 GLU A O 1
ATOM 2530 N N . LYS A 1 313 ? -9.874 1.382 30.622 1.00 98.25 313 LYS A N 1
ATOM 2531 C CA . LYS A 1 313 ? -10.219 2.813 30.615 1.00 98.25 313 LYS A CA 1
ATOM 2532 C C . LYS A 1 313 ? -11.243 3.190 29.538 1.00 98.25 313 LYS A C 1
ATOM 2534 O O . LYS A 1 313 ? -12.046 4.092 29.765 1.00 98.25 313 LYS A O 1
ATOM 2539 N N . ASN A 1 314 ? -11.218 2.519 28.387 1.00 98.44 314 ASN A N 1
ATOM 2540 C CA . ASN A 1 314 ? -12.106 2.800 27.253 1.00 98.44 314 ASN A CA 1
ATOM 2541 C C . ASN A 1 314 ? -13.292 1.829 27.139 1.00 98.44 314 ASN A C 1
ATOM 2543 O O . ASN A 1 314 ? -14.062 1.928 26.186 1.00 98.44 314 ASN A O 1
ATOM 2547 N N . ASN A 1 315 ? -13.462 0.910 28.099 1.00 98.06 315 ASN A N 1
ATOM 2548 C CA . ASN A 1 315 ? -14.500 -0.127 28.090 1.00 98.06 315 ASN A CA 1
ATOM 2549 C C . ASN A 1 315 ? -14.512 -0.962 26.787 1.00 98.06 315 ASN A C 1
ATOM 2551 O O . ASN A 1 315 ? -15.562 -1.244 26.208 1.00 98.06 315 ASN A O 1
ATOM 2555 N N . LEU A 1 316 ? -13.322 -1.350 26.322 1.00 98.50 316 LEU A N 1
ATOM 2556 C CA . LEU A 1 316 ? -13.109 -2.164 25.124 1.00 98.50 316 LEU A CA 1
ATOM 2557 C C . LEU A 1 316 ? -12.687 -3.595 25.485 1.00 98.50 316 LEU A C 1
ATOM 2559 O O . LEU A 1 316 ? -12.118 -3.866 26.542 1.00 98.50 316 LEU A O 1
ATOM 2563 N N . LEU A 1 317 ? -12.956 -4.526 24.573 1.00 98.06 317 LEU A N 1
ATOM 2564 C CA . LEU A 1 317 ? -12.692 -5.954 24.727 1.00 98.06 317 LEU A CA 1
ATOM 2565 C C . LEU A 1 317 ? -11.286 -6.356 24.259 1.00 98.06 317 LEU A C 1
ATOM 2567 O O . LEU A 1 317 ? -10.667 -7.222 24.880 1.00 98.06 317 LEU A O 1
ATOM 2571 N N . SER A 1 318 ? -10.809 -5.773 23.154 1.00 98.69 318 SER A N 1
ATOM 2572 C CA . SER A 1 318 ? -9.514 -6.089 22.536 1.00 98.69 318 SER A CA 1
ATOM 2573 C C . SER A 1 318 ? -9.086 -5.024 21.517 1.00 98.69 318 SER A C 1
ATOM 2575 O O . SER A 1 318 ? -9.919 -4.259 21.025 1.00 98.69 318 SER A O 1
ATOM 2577 N N . ILE A 1 319 ? -7.798 -5.004 21.181 1.00 98.88 319 ILE A N 1
ATOM 2578 C CA . ILE A 1 319 ? -7.238 -4.274 20.036 1.00 98.88 319 ILE A CA 1
ATOM 2579 C C . ILE A 1 319 ? -7.057 -5.260 18.871 1.00 98.88 319 ILE A C 1
ATOM 2581 O O . ILE A 1 319 ? -6.507 -6.347 19.056 1.00 98.88 319 ILE A O 1
ATOM 2585 N N . ILE A 1 320 ? -7.497 -4.886 17.670 1.00 98.88 320 ILE A N 1
ATOM 2586 C CA . ILE A 1 320 ? -7.219 -5.590 16.409 1.00 98.88 320 ILE A CA 1
ATOM 2587 C C . ILE A 1 320 ? -6.244 -4.726 15.605 1.00 98.88 320 ILE A C 1
ATOM 2589 O O . ILE A 1 320 ? -6.491 -3.533 15.432 1.00 98.88 320 ILE A O 1
ATOM 2593 N N . ARG A 1 321 ? -5.146 -5.318 15.132 1.00 98.88 321 ARG A N 1
ATOM 2594 C CA . ARG A 1 321 ? -4.082 -4.612 14.408 1.00 98.88 321 ARG A CA 1
ATOM 2595 C C . ARG A 1 321 ? -3.436 -5.447 13.303 1.00 98.88 321 ARG A C 1
ATOM 2597 O O . ARG A 1 321 ? -3.751 -6.633 13.200 1.00 98.88 321 ARG A O 1
ATOM 2604 N N . ALA A 1 322 ? -2.564 -4.855 12.490 1.00 98.69 322 ALA A N 1
ATOM 2605 C CA . ALA A 1 322 ? -1.915 -5.521 11.355 1.00 98.69 322 ALA A CA 1
ATOM 2606 C C . ALA A 1 322 ? -0.376 -5.371 11.405 1.00 98.69 322 ALA A C 1
ATOM 2608 O O . ALA A 1 322 ? 0.188 -5.773 12.423 1.00 98.69 322 ALA A O 1
ATOM 2609 N N . HIS A 1 323 ? 0.293 -4.827 10.380 1.00 98.25 323 HIS A N 1
ATOM 2610 C CA . HIS A 1 323 ? 1.682 -4.305 10.365 1.00 98.25 323 HIS A CA 1
ATOM 2611 C C . HIS A 1 323 ? 2.852 -5.282 10.654 1.00 98.25 323 HIS A C 1
ATOM 2613 O O . HIS A 1 323 ? 4.004 -5.001 10.324 1.00 98.25 323 HIS A O 1
ATOM 2619 N N . GLU A 1 324 ? 2.619 -6.429 11.295 1.00 97.56 324 GLU A N 1
ATOM 2620 C CA . GLU A 1 324 ? 3.620 -7.480 11.512 1.00 97.56 324 GLU A CA 1
ATOM 2621 C C . GLU A 1 324 ? 3.216 -8.756 10.771 1.00 97.56 324 GLU A C 1
ATOM 2623 O O . GLU A 1 324 ? 2.234 -9.409 11.148 1.00 97.56 324 GLU A O 1
ATOM 2628 N N . ALA A 1 325 ? 4.035 -9.184 9.807 1.00 94.88 325 ALA A N 1
ATOM 2629 C CA . ALA A 1 325 ? 3.887 -10.474 9.139 1.00 94.88 325 ALA A CA 1
ATOM 2630 C C . ALA A 1 325 ? 3.786 -11.640 10.144 1.00 94.88 325 ALA A C 1
ATOM 2632 O O . ALA A 1 325 ? 4.532 -11.713 11.123 1.00 94.88 325 ALA A O 1
ATOM 2633 N N . GLN A 1 326 ? 2.872 -12.582 9.890 1.00 97.69 326 GLN A N 1
ATOM 2634 C CA . GLN A 1 326 ? 2.656 -13.773 10.723 1.00 97.69 326 GLN A CA 1
ATOM 2635 C C . GLN A 1 326 ? 2.645 -15.031 9.850 1.00 97.69 326 GLN A C 1
ATOM 2637 O O . GLN A 1 326 ? 1.898 -15.083 8.877 1.00 97.69 326 GLN A O 1
ATOM 2642 N N . ASP A 1 327 ? 3.368 -16.084 10.244 1.00 95.81 327 ASP A N 1
ATOM 2643 C CA . ASP A 1 327 ? 3.393 -17.379 9.534 1.00 95.81 327 ASP A CA 1
ATOM 2644 C C . ASP A 1 327 ? 1.983 -17.978 9.336 1.00 95.81 327 ASP A C 1
ATOM 2646 O O . ASP A 1 327 ? 1.620 -18.460 8.263 1.00 95.81 327 ASP A O 1
ATOM 2650 N N . ALA A 1 328 ? 1.124 -17.859 10.352 1.00 97.44 328 ALA A N 1
ATOM 2651 C CA . ALA A 1 328 ? -0.270 -18.296 10.290 1.00 97.44 328 ALA A CA 1
ATOM 2652 C C . ALA A 1 328 ? -1.232 -17.263 9.659 1.00 97.44 328 ALA A C 1
ATOM 2654 O O . ALA A 1 328 ? -2.433 -17.532 9.583 1.00 97.44 328 ALA A O 1
ATOM 2655 N N . GLY A 1 329 ? -0.759 -16.080 9.260 1.00 98.06 329 GLY A N 1
ATOM 2656 C CA . GLY A 1 329 ? -1.593 -14.942 8.849 1.00 98.06 329 GLY A CA 1
ATOM 2657 C C . GLY A 1 329 ? -2.322 -14.240 10.000 1.00 98.06 329 GLY A C 1
ATOM 2658 O O . GLY A 1 329 ? -3.085 -13.306 9.776 1.00 98.06 329 GLY A O 1
ATOM 2659 N N . TYR A 1 330 ? -2.127 -14.683 11.244 1.00 98.69 330 TYR A N 1
ATOM 2660 C CA . TYR A 1 330 ? -2.673 -14.036 12.436 1.00 98.69 330 TYR A CA 1
ATOM 2661 C C . TYR A 1 330 ? -1.878 -14.403 13.695 1.00 98.69 330 TYR A C 1
ATOM 2663 O O . TYR A 1 330 ? -1.221 -15.445 13.743 1.00 98.69 330 TYR A O 1
ATOM 2671 N N . ARG A 1 331 ? -2.019 -13.598 14.755 1.00 98.38 331 ARG A N 1
ATOM 2672 C CA . ARG A 1 331 ? -1.528 -13.913 16.106 1.00 98.38 331 ARG A CA 1
ATOM 2673 C C . ARG A 1 331 ? -2.507 -13.435 17.172 1.00 98.38 331 ARG A C 1
ATOM 2675 O O . ARG A 1 331 ? -2.913 -12.280 17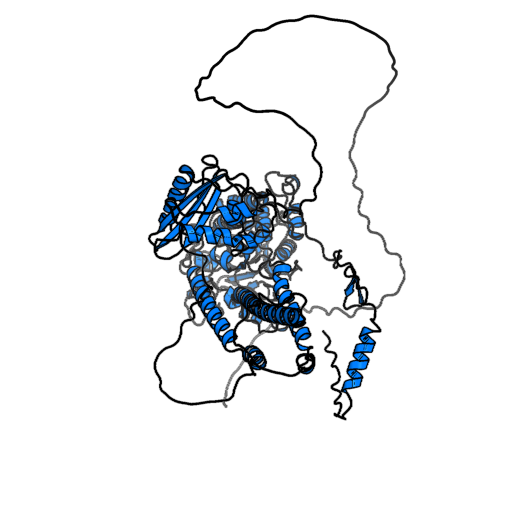.195 1.00 98.38 331 ARG A O 1
ATOM 2682 N N . MET A 1 332 ? -2.871 -14.341 18.078 1.00 97.94 332 MET A N 1
ATOM 2683 C CA . MET A 1 332 ? -3.707 -14.059 19.249 1.00 97.94 332 MET A CA 1
ATOM 2684 C C . MET A 1 332 ? -2.803 -13.886 20.471 1.00 97.94 332 MET A C 1
ATOM 2686 O O . MET A 1 332 ? -2.124 -14.835 20.864 1.00 97.94 332 MET A O 1
ATOM 2690 N N . TYR A 1 333 ? -2.779 -12.695 21.070 1.00 98.00 333 TYR A N 1
ATOM 2691 C CA . TYR A 1 333 ? -1.899 -12.396 22.203 1.00 98.00 333 TYR A CA 1
ATOM 2692 C C . TYR A 1 333 ? -2.545 -12.791 23.542 1.00 98.00 333 TYR A C 1
ATOM 2694 O O . TYR A 1 333 ? -3.656 -13.330 23.604 1.00 98.00 333 TYR A O 1
ATOM 2702 N N . ARG A 1 334 ? -1.828 -12.545 24.648 1.00 97.62 334 ARG A N 1
ATOM 2703 C CA . ARG A 1 334 ? -2.269 -12.887 26.006 1.00 97.62 334 ARG A CA 1
ATOM 2704 C C . ARG A 1 334 ? -3.688 -12.376 26.282 1.00 97.62 334 ARG A C 1
ATOM 2706 O O . ARG A 1 334 ? -4.027 -11.222 26.014 1.00 97.62 334 ARG A O 1
ATOM 2713 N N . LYS A 1 335 ? -4.509 -13.251 26.861 1.00 97.94 335 LYS A N 1
ATOM 2714 C CA . LYS A 1 335 ? -5.879 -12.941 27.278 1.00 97.94 335 LYS A CA 1
ATOM 2715 C C . LYS A 1 335 ? -5.901 -11.972 28.456 1.00 97.94 335 LYS A C 1
ATOM 2717 O O . LYS A 1 335 ? -5.117 -12.148 29.389 1.00 97.94 335 LYS A O 1
ATOM 2722 N N . THR A 1 336 ? -6.820 -11.007 28.430 1.00 96.12 336 THR A N 1
ATOM 2723 C CA . THR A 1 336 ? -7.103 -10.140 29.581 1.00 96.12 336 THR A CA 1
ATOM 2724 C C . THR A 1 336 ? -7.537 -10.991 30.781 1.00 96.12 336 THR A C 1
ATOM 2726 O O . THR A 1 336 ? -8.109 -12.077 30.631 1.00 96.12 336 THR A O 1
ATOM 2729 N N . ARG A 1 337 ? -7.295 -10.495 31.999 1.00 91.88 337 ARG A N 1
ATOM 2730 C CA . ARG A 1 337 ? -7.758 -11.169 33.227 1.00 91.88 337 ARG A CA 1
ATOM 2731 C C . ARG A 1 337 ? -9.255 -10.972 33.484 1.00 91.88 337 ARG A C 1
ATOM 2733 O O . ARG A 1 337 ? -9.858 -11.810 34.141 1.00 91.88 337 ARG A O 1
ATOM 2740 N N . THR A 1 338 ? -9.822 -9.873 32.992 1.00 89.44 338 THR A N 1
ATOM 2741 C CA . THR A 1 338 ? -11.202 -9.440 33.248 1.00 89.44 338 THR A CA 1
ATOM 2742 C C . THR A 1 338 ? -12.213 -10.123 32.331 1.00 89.44 338 THR A C 1
ATOM 2744 O O . THR A 1 338 ? -13.251 -10.567 32.810 1.00 89.44 338 THR A O 1
ATOM 2747 N N . THR A 1 339 ? -11.914 -10.253 31.033 1.00 93.25 339 THR A N 1
ATOM 2748 C CA . THR A 1 339 ? -12.851 -10.819 30.041 1.00 93.25 339 THR A CA 1
ATOM 2749 C C . THR A 1 339 ? -12.456 -12.212 29.547 1.00 93.25 339 THR A C 1
ATOM 2751 O O . THR A 1 339 ? -13.276 -12.905 28.950 1.00 93.25 339 THR A O 1
ATOM 2754 N N . GLY A 1 340 ? -11.207 -12.647 29.762 1.00 95.44 340 GLY A N 1
ATOM 2755 C CA . GLY A 1 340 ? -10.699 -13.925 29.240 1.00 95.44 340 GLY A CA 1
ATOM 2756 C C . GLY A 1 340 ? -10.551 -13.963 27.709 1.00 95.44 340 GLY A C 1
ATOM 2757 O O . GLY A 1 340 ? -10.302 -15.031 27.131 1.00 95.44 340 GLY A O 1
ATOM 2758 N N . PHE A 1 341 ? -10.688 -12.806 27.058 1.00 96.94 341 PHE A N 1
ATOM 2759 C CA . PHE A 1 341 ? -10.530 -12.592 25.623 1.00 96.94 341 PHE A CA 1
ATOM 2760 C C . PHE A 1 341 ? -9.096 -12.115 25.310 1.00 96.94 341 PHE A C 1
ATOM 2762 O O . PHE A 1 341 ? -8.499 -11.463 26.170 1.00 96.94 341 PHE A O 1
ATOM 2769 N N . PRO A 1 342 ? -8.494 -12.444 24.146 1.00 98.12 342 PRO A N 1
ATOM 2770 C CA . PRO A 1 342 ? -7.203 -11.883 23.727 1.00 98.12 342 PRO A CA 1
ATOM 2771 C C . PRO A 1 342 ? -7.176 -10.355 23.860 1.00 98.12 342 PRO A C 1
ATOM 2773 O O . PRO A 1 342 ? -8.103 -9.693 23.408 1.00 98.12 342 PRO A O 1
ATOM 2776 N N . SER A 1 343 ? -6.142 -9.785 24.482 1.00 98.31 343 SER A N 1
ATOM 2777 C CA . SER A 1 343 ? -6.024 -8.320 24.638 1.00 98.31 343 SER A CA 1
ATOM 2778 C C . SER A 1 343 ? -5.645 -7.609 23.335 1.00 98.31 343 SER A C 1
ATOM 2780 O O . SER A 1 343 ? -6.086 -6.491 23.089 1.00 98.31 343 SER A O 1
ATOM 2782 N N . VAL A 1 344 ? -4.854 -8.280 22.497 1.00 98.81 344 VAL A N 1
ATOM 2783 C CA . VAL A 1 344 ? -4.392 -7.812 21.187 1.00 98.81 344 VAL A CA 1
ATOM 2784 C C . VAL A 1 344 ? -4.496 -8.969 20.200 1.00 98.81 344 VAL A C 1
ATOM 2786 O O . VAL A 1 344 ? -4.325 -10.139 20.573 1.00 98.81 344 VAL A O 1
ATOM 2789 N N . MET A 1 345 ? -4.780 -8.648 18.943 1.00 98.75 345 MET A N 1
ATOM 2790 C CA . MET A 1 345 ? -4.865 -9.594 17.838 1.00 98.75 345 MET A CA 1
ATOM 2791 C C . MET A 1 345 ? -4.206 -8.979 16.604 1.00 98.75 345 MET A C 1
ATOM 2793 O O . MET A 1 345 ? -4.662 -7.938 16.140 1.00 98.75 345 MET A O 1
ATOM 2797 N N . THR A 1 346 ? -3.172 -9.626 16.067 1.00 98.88 346 THR A N 1
ATOM 2798 C CA . THR A 1 346 ? -2.589 -9.259 14.766 1.00 98.88 346 THR A CA 1
ATOM 2799 C C . THR A 1 346 ? -3.275 -10.064 13.668 1.00 98.88 346 THR A C 1
ATOM 2801 O O . THR A 1 346 ? -3.423 -11.282 13.811 1.00 98.88 346 THR A O 1
ATOM 2804 N N . ILE A 1 347 ? -3.678 -9.411 12.580 1.00 98.69 347 ILE A N 1
ATOM 2805 C CA . ILE A 1 347 ? -4.196 -10.024 11.353 1.00 98.69 347 ILE A CA 1
ATOM 2806 C C . ILE A 1 347 ? -3.328 -9.569 10.173 1.00 98.69 347 ILE A C 1
ATOM 2808 O O . ILE A 1 347 ? -3.016 -8.392 10.063 1.00 98.69 347 ILE A O 1
ATOM 2812 N N . PHE A 1 348 ? -2.913 -10.495 9.312 1.00 98.75 348 PHE A N 1
ATOM 2813 C CA . PHE A 1 348 ? -2.009 -10.231 8.191 1.00 98.75 348 PHE A CA 1
ATOM 2814 C C . PHE A 1 348 ? -2.554 -10.918 6.938 1.00 98.75 348 PHE A C 1
ATOM 2816 O O . PHE A 1 348 ? -2.836 -12.122 6.955 1.00 98.75 348 PHE A O 1
ATOM 2823 N N . SER A 1 349 ? -2.765 -10.155 5.864 1.00 98.81 349 SER A N 1
ATOM 2824 C CA . SER A 1 349 ? -3.583 -10.596 4.728 1.00 98.81 349 SER A CA 1
ATOM 2825 C C . SER A 1 349 ? -2.806 -10.799 3.415 1.00 98.81 349 SER A C 1
ATOM 2827 O O . SER A 1 349 ? -3.420 -11.184 2.421 1.00 98.81 349 SER A O 1
ATOM 2829 N N . ALA A 1 350 ? -1.474 -10.674 3.438 1.00 98.00 350 ALA A N 1
ATOM 2830 C CA . ALA A 1 350 ? -0.562 -10.976 2.332 1.00 98.00 350 ALA A CA 1
ATOM 2831 C C . ALA A 1 350 ? 0.067 -12.389 2.483 1.00 98.00 350 ALA A C 1
ATOM 2833 O O . ALA A 1 350 ? 0.926 -12.599 3.344 1.00 98.00 350 ALA A O 1
ATOM 2834 N N . PRO A 1 351 ? -0.370 -13.414 1.723 1.00 97.19 351 PRO A N 1
ATOM 2835 C CA . PRO A 1 351 ? 0.177 -14.771 1.821 1.00 97.19 351 PRO A CA 1
ATOM 2836 C C . PRO A 1 351 ? 1.464 -14.911 0.998 1.00 97.19 351 PRO A C 1
ATOM 2838 O O . PRO A 1 351 ? 1.586 -14.289 -0.049 1.00 97.19 351 PRO A O 1
ATOM 2841 N N . ASN A 1 352 ? 2.395 -15.777 1.412 1.00 92.56 352 ASN A N 1
ATOM 2842 C CA . ASN A 1 352 ? 3.723 -15.904 0.790 1.00 92.56 352 ASN A CA 1
ATOM 2843 C C . ASN A 1 352 ? 4.380 -14.536 0.525 1.00 92.56 352 ASN A C 1
ATOM 2845 O O . ASN A 1 352 ? 4.814 -14.244 -0.587 1.00 92.56 352 ASN A O 1
ATOM 2849 N N . TYR A 1 353 ? 4.395 -13.686 1.549 1.00 86.88 353 TYR A N 1
ATOM 2850 C CA . TYR A 1 353 ? 4.869 -12.312 1.464 1.00 86.88 353 TYR A CA 1
ATOM 2851 C C . TYR A 1 353 ? 6.278 -12.245 0.844 1.00 86.88 353 TYR A C 1
ATOM 2853 O O . TYR A 1 353 ? 7.135 -13.102 1.094 1.00 86.88 353 TYR A O 1
ATOM 2861 N N . LEU A 1 354 ? 6.487 -11.256 -0.030 1.00 82.62 354 LEU A N 1
ATOM 2862 C CA . LEU A 1 354 ? 7.691 -11.078 -0.861 1.00 82.62 354 LEU A CA 1
ATOM 2863 C C . LEU A 1 354 ? 8.090 -12.295 -1.721 1.00 82.62 354 LEU A C 1
ATOM 2865 O O . LEU A 1 354 ? 9.263 -12.447 -2.050 1.00 82.62 354 LEU A O 1
ATOM 2869 N N . ASP A 1 355 ? 7.156 -13.195 -2.033 1.00 82.31 355 ASP A N 1
ATOM 2870 C CA . ASP A 1 355 ? 7.395 -14.491 -2.688 1.00 82.31 355 ASP A CA 1
ATOM 2871 C C . ASP A 1 355 ? 8.305 -15.485 -1.934 1.00 82.31 355 ASP A C 1
ATOM 2873 O O . ASP A 1 355 ? 8.629 -16.560 -2.458 1.00 82.31 355 ASP A O 1
ATOM 2877 N N . VAL A 1 356 ? 8.705 -15.153 -0.701 1.00 75.25 356 VAL A N 1
ATOM 2878 C CA . VAL A 1 356 ? 9.791 -15.827 0.034 1.00 75.25 356 VAL A CA 1
ATOM 2879 C C . VAL A 1 356 ? 9.380 -16.270 1.441 1.00 75.25 356 VAL A C 1
ATOM 2881 O O . VAL A 1 356 ? 9.842 -17.312 1.903 1.00 75.25 356 VAL A O 1
ATOM 2884 N N . TYR A 1 357 ? 8.505 -15.533 2.135 1.00 80.31 357 TYR A N 1
ATOM 2885 C CA . TYR A 1 357 ? 8.135 -15.855 3.522 1.00 80.31 357 TYR A CA 1
ATOM 2886 C C . TYR A 1 357 ? 7.355 -17.174 3.668 1.00 80.31 357 TYR A C 1
ATOM 2888 O O . TYR A 1 357 ? 7.352 -17.752 4.756 1.00 80.31 357 TYR A O 1
ATOM 2896 N N . ASN A 1 358 ? 6.679 -17.646 2.609 1.00 89.88 358 ASN A N 1
ATOM 2897 C CA . ASN A 1 358 ? 5.854 -18.866 2.585 1.00 89.88 358 ASN A CA 1
ATOM 2898 C C . ASN A 1 358 ? 4.755 -18.937 3.675 1.00 89.88 358 ASN A C 1
ATOM 2900 O O . ASN A 1 358 ? 4.217 -20.006 3.973 1.00 89.88 358 ASN A O 1
ATOM 2904 N N . ASN A 1 359 ? 4.392 -17.790 4.253 1.00 94.75 359 ASN A N 1
ATOM 2905 C CA . ASN A 1 359 ? 3.347 -17.666 5.261 1.00 94.75 359 ASN A CA 1
ATOM 2906 C C . ASN A 1 359 ? 1.944 -17.849 4.665 1.00 94.75 359 ASN A C 1
ATOM 2908 O O . ASN A 1 359 ? 1.692 -17.632 3.477 1.00 94.75 359 ASN A O 1
ATOM 2912 N N . LYS A 1 360 ? 0.984 -18.151 5.535 1.00 97.88 360 LYS A N 1
ATOM 2913 C CA . LYS A 1 360 ? -0.444 -17.982 5.250 1.00 97.88 360 LYS A CA 1
ATOM 2914 C C . LYS A 1 360 ? -0.852 -16.527 5.439 1.00 97.88 360 LYS A C 1
ATOM 2916 O O . LYS A 1 360 ? -0.269 -15.810 6.246 1.00 97.88 360 LYS A O 1
ATOM 2921 N N . ALA A 1 361 ? -1.918 -16.136 4.758 1.00 98.69 361 ALA A N 1
ATOM 2922 C CA . ALA A 1 361 ? -2.705 -14.963 5.109 1.00 98.69 361 ALA A CA 1
ATOM 2923 C C . ALA A 1 361 ? -3.946 -15.379 5.895 1.00 98.69 361 ALA A C 1
ATOM 2925 O O . ALA A 1 361 ? -4.360 -16.543 5.851 1.00 98.69 361 ALA A O 1
ATOM 2926 N N . ALA A 1 362 ? -4.577 -14.426 6.575 1.00 98.81 362 ALA A N 1
ATOM 2927 C CA . ALA A 1 362 ? -5.909 -14.610 7.124 1.00 98.81 362 ALA A CA 1
ATOM 2928 C C . ALA A 1 362 ? -6.767 -13.341 7.049 1.00 98.81 362 ALA A C 1
ATOM 2930 O O . ALA A 1 362 ? -6.263 -12.226 6.929 1.00 98.81 362 ALA A O 1
ATOM 2931 N N . VAL A 1 363 ? -8.081 -13.537 7.172 1.00 98.75 363 VAL A N 1
ATOM 2932 C CA . VAL A 1 363 ? -9.055 -12.495 7.526 1.00 98.75 363 VAL A CA 1
ATOM 2933 C C . VAL A 1 363 ? -9.846 -12.906 8.766 1.00 98.75 363 VAL A C 1
ATOM 2935 O O . VAL A 1 363 ? -10.084 -14.095 9.011 1.00 98.75 363 VAL A O 1
ATOM 2938 N N . LEU A 1 364 ? -10.275 -11.922 9.550 1.00 98.56 364 LEU A N 1
ATOM 2939 C CA . LEU A 1 364 ? -11.081 -12.106 10.754 1.00 98.56 364 LEU A CA 1
ATOM 2940 C C . LEU A 1 364 ? -12.546 -11.820 10.410 1.00 98.56 364 LEU A C 1
ATOM 2942 O O . LEU A 1 364 ? -12.927 -10.672 10.211 1.00 98.56 364 LEU A O 1
ATOM 2946 N N . LYS A 1 365 ? -13.386 -12.856 10.358 1.00 98.31 365 LYS A N 1
ATOM 2947 C CA . LYS A 1 365 ? -14.841 -12.711 10.215 1.00 98.31 365 LYS A CA 1
ATOM 2948 C C . LYS A 1 365 ? -15.490 -12.693 11.594 1.00 98.31 365 LYS A C 1
ATOM 2950 O O . LYS A 1 365 ? -15.422 -13.690 12.313 1.00 98.31 365 LYS A O 1
ATOM 2955 N N . TYR A 1 366 ? -16.114 -11.580 11.964 1.00 97.88 366 TYR A N 1
ATOM 2956 C CA . TYR A 1 366 ? -16.860 -11.444 13.211 1.00 97.88 366 TYR A CA 1
ATOM 2957 C C . TYR A 1 366 ? -18.360 -11.375 12.919 1.00 97.88 366 TYR A C 1
ATOM 2959 O O . TYR A 1 366 ? -18.829 -10.451 12.260 1.00 97.88 366 TYR A O 1
ATOM 2967 N N . GLU A 1 367 ? -19.107 -12.374 13.384 1.00 94.94 367 GLU A N 1
ATOM 2968 C CA . GLU A 1 367 ? -20.537 -12.549 13.111 1.00 94.94 367 GLU A CA 1
ATOM 2969 C C . GLU A 1 367 ? -21.179 -13.385 14.231 1.00 94.94 367 GLU A C 1
ATOM 2971 O O . GLU A 1 367 ? -20.557 -14.310 14.748 1.00 94.94 367 GLU A O 1
ATOM 2976 N N . ASN A 1 368 ? -22.426 -13.086 14.622 1.00 93.62 368 ASN A N 1
ATOM 2977 C CA . ASN A 1 368 ? -23.161 -13.826 15.665 1.00 93.62 368 ASN A CA 1
ATOM 2978 C C . ASN A 1 368 ? -22.390 -13.965 17.002 1.00 93.62 368 ASN A C 1
ATOM 2980 O O . ASN A 1 368 ? -22.460 -14.997 17.668 1.00 93.62 368 ASN A O 1
ATOM 2984 N N . ASN A 1 369 ? -21.636 -12.926 17.386 1.00 91.25 369 ASN A N 1
ATOM 2985 C CA . ASN A 1 369 ? -20.693 -12.902 18.518 1.00 91.25 369 ASN A CA 1
ATOM 2986 C C . ASN A 1 369 ? -19.541 -13.929 18.443 1.00 91.25 369 ASN A C 1
ATOM 2988 O O . ASN A 1 369 ? -18.805 -14.104 19.416 1.00 91.25 369 ASN A O 1
ATOM 2992 N N . VAL A 1 370 ? -19.345 -14.587 17.298 1.00 94.44 370 VAL A N 1
ATOM 2993 C CA . VAL A 1 370 ? -18.256 -15.532 17.040 1.00 94.44 370 VAL A CA 1
ATOM 2994 C C . VAL A 1 370 ? -17.195 -14.863 16.173 1.00 94.44 370 VAL A C 1
ATOM 2996 O O . VAL A 1 370 ? -17.484 -14.281 15.131 1.00 94.44 370 VAL A O 1
ATOM 2999 N N . MET A 1 371 ? -15.941 -14.988 16.598 1.00 94.69 371 MET A N 1
ATOM 3000 C CA . MET A 1 371 ? -14.775 -14.567 15.832 1.00 94.69 371 MET A CA 1
ATOM 3001 C C . MET A 1 371 ? -14.181 -15.780 15.114 1.00 94.69 371 MET A C 1
ATOM 3003 O O . MET A 1 371 ? -13.719 -16.724 15.756 1.00 94.69 371 MET A O 1
ATOM 3007 N N . ASN A 1 372 ? -14.225 -15.773 13.786 1.00 96.62 372 ASN A N 1
ATOM 3008 C CA . ASN A 1 372 ? -13.791 -16.869 12.929 1.00 96.62 372 ASN A CA 1
ATOM 3009 C C . ASN A 1 372 ? -12.639 -16.402 12.035 1.00 96.62 372 ASN A C 1
ATOM 3011 O O . ASN A 1 372 ? -12.801 -15.489 11.228 1.00 96.62 372 ASN A O 1
ATOM 3015 N N . ILE A 1 373 ? -11.479 -17.037 12.173 1.00 98.12 373 ILE A N 1
ATOM 3016 C CA . ILE A 1 373 ? -10.288 -16.704 11.394 1.00 98.12 373 ILE A CA 1
ATOM 3017 C C . ILE A 1 373 ? -10.269 -17.581 10.147 1.00 98.12 373 ILE A C 1
ATOM 3019 O O . ILE A 1 373 ? -10.227 -18.810 10.237 1.00 98.12 373 ILE A O 1
ATOM 3023 N N . ARG A 1 374 ? -10.302 -16.957 8.971 1.00 98.25 374 ARG A N 1
ATOM 3024 C CA . ARG A 1 374 ? -10.255 -17.649 7.683 1.00 98.25 374 ARG A CA 1
ATOM 3025 C C . ARG A 1 374 ? -8.879 -17.467 7.064 1.00 98.25 374 ARG A C 1
ATOM 3027 O O . ARG A 1 374 ? -8.578 -16.408 6.527 1.00 98.25 374 ARG A O 1
ATOM 3034 N N . GLN A 1 375 ? -8.056 -18.507 7.171 1.00 98.56 375 GLN A N 1
ATOM 3035 C CA . GLN A 1 375 ? -6.734 -18.556 6.552 1.00 98.56 375 GLN A CA 1
ATOM 3036 C C . GLN A 1 375 ? -6.826 -18.898 5.059 1.00 98.56 375 GLN A C 1
ATOM 3038 O O . GLN A 1 375 ? -7.683 -19.689 4.655 1.00 98.56 375 GLN A O 1
ATOM 3043 N N . PHE A 1 376 ? -5.901 -18.368 4.262 1.00 98.56 376 PHE A N 1
ATOM 3044 C CA . PHE A 1 376 ? -5.719 -18.706 2.851 1.00 98.56 376 PHE A CA 1
ATOM 3045 C C . PHE A 1 376 ? -4.229 -18.717 2.461 1.00 98.56 376 PHE A C 1
ATOM 3047 O O . PHE A 1 376 ? -3.372 -18.218 3.192 1.00 98.56 376 PHE A O 1
ATOM 3054 N N . ASN A 1 377 ? -3.922 -19.370 1.339 1.00 98.19 377 ASN A N 1
ATOM 3055 C CA . ASN A 1 377 ? -2.575 -19.451 0.763 1.00 98.19 377 ASN A CA 1
ATOM 3056 C C . ASN A 1 377 ? -2.458 -18.480 -0.426 1.00 98.19 377 ASN A C 1
ATOM 3058 O O . ASN A 1 377 ? -3.478 -17.960 -0.880 1.00 98.19 377 ASN A O 1
ATOM 3062 N N . CYS A 1 378 ? -1.243 -18.305 -0.950 1.00 96.25 378 CYS A N 1
ATOM 3063 C CA . CYS A 1 378 ? -0.991 -17.452 -2.107 1.00 96.25 378 CYS A CA 1
ATOM 3064 C C . CYS A 1 378 ? -1.581 -17.990 -3.416 1.00 96.25 378 CYS A C 1
ATOM 3066 O O . CYS A 1 378 ? -1.848 -19.186 -3.588 1.00 96.25 378 CYS A O 1
ATOM 3068 N N . THR A 1 379 ? -1.753 -17.058 -4.342 1.00 96.19 379 THR A N 1
ATOM 3069 C CA . THR A 1 379 ? -2.298 -17.223 -5.684 1.00 96.19 379 THR A CA 1
ATOM 3070 C C . THR A 1 379 ? -1.205 -16.871 -6.694 1.00 96.19 379 THR A C 1
ATOM 3072 O O . THR A 1 379 ? -0.518 -15.869 -6.501 1.00 96.19 379 THR A O 1
ATOM 3075 N N . PRO A 1 380 ? -1.022 -17.636 -7.786 1.00 95.94 380 PRO A N 1
ATOM 3076 C CA . PRO A 1 380 ? -0.076 -17.258 -8.829 1.00 95.94 380 PRO A CA 1
ATOM 3077 C C . PRO A 1 380 ? -0.389 -15.870 -9.399 1.00 95.94 380 PRO A C 1
ATOM 3079 O O . PRO A 1 380 ? -1.536 -15.585 -9.747 1.00 95.94 380 PRO A O 1
ATOM 3082 N N . HIS A 1 381 ? 0.643 -15.045 -9.549 1.00 94.62 381 HIS A N 1
ATOM 3083 C CA . HIS A 1 381 ? 0.583 -13.742 -10.206 1.00 94.62 381 HIS A CA 1
ATOM 3084 C C . HIS A 1 381 ? 1.606 -13.664 -11.352 1.00 94.62 381 HIS A C 1
ATOM 3086 O O . HIS A 1 381 ? 2.541 -14.470 -11.410 1.00 94.62 381 HIS A O 1
ATOM 3092 N N . PRO A 1 382 ? 1.451 -12.706 -12.282 1.00 94.38 382 PRO A N 1
ATOM 3093 C CA . PRO A 1 382 ? 2.447 -12.418 -13.304 1.00 94.38 382 PRO A CA 1
ATOM 3094 C C . PRO A 1 382 ? 3.805 -12.056 -12.694 1.00 94.38 382 PRO A C 1
ATOM 3096 O O . PRO A 1 382 ? 3.891 -11.471 -11.610 1.00 94.38 382 PRO A O 1
ATOM 3099 N N . TYR A 1 383 ? 4.873 -12.410 -13.408 1.00 88.88 383 TYR A N 1
ATOM 3100 C CA . TYR A 1 383 ? 6.238 -12.085 -13.015 1.00 88.88 383 TYR A CA 1
ATOM 3101 C C . TYR A 1 383 ? 6.652 -10.724 -13.576 1.00 88.88 383 TYR A C 1
ATOM 3103 O O . TYR A 1 383 ? 6.502 -10.466 -14.770 1.00 88.88 383 TYR A O 1
ATOM 3111 N N . TRP A 1 384 ? 7.248 -9.901 -12.719 1.00 82.06 384 TRP A N 1
ATOM 3112 C CA . TRP A 1 384 ? 7.858 -8.626 -13.072 1.00 82.06 384 TRP A CA 1
ATOM 3113 C C . TRP A 1 384 ? 9.333 -8.647 -12.668 1.00 82.06 384 TRP A C 1
ATOM 3115 O O . TRP A 1 384 ? 9.681 -9.113 -11.582 1.00 82.06 384 TRP A O 1
ATOM 3125 N N . LEU A 1 385 ? 10.204 -8.134 -13.541 1.00 77.75 385 LEU A N 1
ATOM 3126 C CA . LEU A 1 385 ? 11.604 -7.902 -13.188 1.00 77.75 385 LEU A CA 1
ATOM 3127 C C . LEU A 1 385 ? 11.694 -6.835 -12.082 1.00 77.75 385 LEU A C 1
ATOM 3129 O O . LEU A 1 385 ? 10.845 -5.934 -12.041 1.00 77.75 385 LEU A O 1
ATOM 3133 N N . PRO A 1 386 ? 12.725 -6.891 -11.215 1.00 76.06 386 PRO A N 1
ATOM 3134 C CA . PRO A 1 386 ? 12.901 -5.920 -10.145 1.00 76.06 386 PRO A CA 1
ATOM 3135 C C . PRO A 1 386 ? 12.804 -4.477 -10.642 1.00 76.06 386 PRO A C 1
ATOM 3137 O O . PRO A 1 386 ? 13.376 -4.126 -11.676 1.00 76.06 386 PRO A O 1
ATOM 3140 N N . ASN A 1 387 ? 12.087 -3.638 -9.893 1.00 75.25 387 ASN A N 1
ATOM 3141 C CA . ASN A 1 387 ? 11.907 -2.213 -10.195 1.00 75.25 387 ASN A CA 1
ATOM 3142 C C . ASN A 1 387 ? 11.263 -1.930 -11.574 1.00 75.25 387 ASN A C 1
ATOM 3144 O O . ASN A 1 387 ? 11.532 -0.895 -12.181 1.00 75.25 387 ASN A O 1
ATOM 3148 N N . PHE A 1 388 ? 10.406 -2.836 -12.065 1.00 80.12 388 PHE A N 1
ATOM 3149 C CA . PHE A 1 388 ? 9.700 -2.733 -13.356 1.00 80.12 388 PHE A CA 1
ATOM 3150 C C . PHE A 1 388 ? 10.632 -2.553 -14.570 1.00 80.12 388 PHE A C 1
ATOM 3152 O O . PHE A 1 388 ? 10.268 -1.929 -15.571 1.00 80.12 388 PHE A O 1
ATOM 3159 N N . MET A 1 389 ? 11.850 -3.094 -14.474 1.00 79.06 389 MET A N 1
ATOM 3160 C CA . MET A 1 389 ? 12.859 -3.035 -15.528 1.00 79.06 389 MET A CA 1
ATOM 3161 C C . MET A 1 389 ? 12.395 -3.793 -16.777 1.00 79.06 389 MET A C 1
ATOM 3163 O O . MET A 1 389 ? 11.884 -4.909 -16.685 1.00 79.06 389 MET A O 1
ATOM 3167 N N . ASP A 1 390 ? 12.588 -3.212 -17.960 1.00 82.88 390 ASP A N 1
ATOM 3168 C CA . ASP A 1 390 ? 12.310 -3.912 -19.211 1.00 82.88 390 ASP A CA 1
ATOM 3169 C C . ASP A 1 390 ? 13.428 -4.912 -19.564 1.00 82.88 390 ASP A C 1
ATOM 3171 O O . ASP A 1 390 ? 14.581 -4.796 -19.135 1.00 82.88 390 ASP A O 1
ATOM 3175 N N . VAL A 1 391 ? 13.087 -5.902 -20.390 1.00 80.19 391 VAL A N 1
ATOM 3176 C CA . VAL A 1 391 ? 14.002 -6.994 -20.755 1.00 80.19 391 VAL A CA 1
ATOM 3177 C C . VAL A 1 391 ? 15.226 -6.543 -21.558 1.00 80.19 391 VAL A C 1
ATOM 3179 O O . VAL A 1 391 ? 16.230 -7.254 -21.541 1.00 80.19 391 VAL A O 1
ATOM 3182 N N . PHE A 1 392 ? 15.199 -5.389 -22.236 1.00 79.19 392 PHE A N 1
ATOM 3183 C CA . PHE A 1 392 ? 16.376 -4.858 -22.927 1.00 79.19 392 PHE A CA 1
ATOM 3184 C C . PHE A 1 392 ? 17.321 -4.194 -21.930 1.00 79.19 392 PHE A C 1
ATOM 3186 O O . PHE A 1 392 ? 18.498 -4.540 -21.913 1.00 79.19 392 PHE A O 1
ATOM 3193 N N . THR A 1 393 ? 16.816 -3.324 -21.051 1.00 72.62 393 THR A N 1
ATOM 3194 C CA . THR A 1 393 ? 17.620 -2.727 -19.969 1.00 72.62 393 THR A CA 1
ATOM 3195 C C . THR A 1 393 ? 18.279 -3.803 -19.098 1.00 72.62 393 THR A C 1
ATOM 3197 O O . THR A 1 393 ? 19.454 -3.680 -18.758 1.00 72.62 393 THR A O 1
ATOM 3200 N N . TRP A 1 394 ? 17.566 -4.898 -18.816 1.00 74.81 394 TRP A N 1
ATOM 3201 C CA . TRP A 1 394 ? 18.097 -6.041 -18.070 1.00 74.81 394 TRP A CA 1
ATOM 3202 C C . TRP A 1 394 ? 19.159 -6.852 -18.837 1.00 74.81 394 TRP A C 1
ATOM 3204 O O . TRP A 1 394 ? 20.193 -7.206 -18.270 1.00 74.81 394 TRP A O 1
ATOM 3214 N N . SER A 1 395 ? 18.936 -7.159 -20.121 1.00 73.25 395 SER A N 1
ATOM 3215 C CA . SER A 1 395 ? 19.795 -8.095 -20.872 1.00 73.25 395 SER A CA 1
ATOM 3216 C C . SER A 1 395 ? 20.946 -7.447 -21.652 1.00 73.25 395 SER A C 1
ATOM 3218 O O . SER A 1 395 ? 21.977 -8.093 -21.847 1.00 73.25 395 SER A O 1
ATOM 3220 N N . LEU A 1 396 ? 20.829 -6.182 -22.076 1.00 68.81 396 LEU A N 1
ATOM 3221 C CA . LEU A 1 396 ? 21.855 -5.491 -22.871 1.00 68.81 396 LEU A CA 1
ATOM 3222 C C . LEU A 1 396 ? 23.251 -5.478 -22.215 1.00 68.81 396 LEU A C 1
ATOM 3224 O O . LEU A 1 396 ? 24.219 -5.735 -22.937 1.00 68.81 396 LEU A O 1
ATOM 3228 N N . PRO A 1 397 ? 23.404 -5.263 -20.889 1.00 65.38 397 PRO A N 1
ATOM 3229 C CA . PRO A 1 397 ? 24.710 -5.352 -20.234 1.00 65.38 397 PRO A CA 1
ATOM 3230 C C . PRO A 1 397 ? 25.345 -6.746 -20.360 1.00 65.38 397 PRO A C 1
ATOM 3232 O O . PRO A 1 397 ? 26.528 -6.859 -20.683 1.00 65.38 397 PRO A O 1
ATOM 3235 N N . PHE A 1 398 ? 24.555 -7.813 -20.184 1.00 69.81 398 PHE A N 1
ATOM 3236 C CA . PHE A 1 398 ? 25.013 -9.198 -20.344 1.00 69.81 398 PHE A CA 1
ATOM 3237 C C . PHE A 1 398 ? 25.398 -9.507 -21.798 1.00 69.81 398 PHE A C 1
ATOM 3239 O O . PHE A 1 398 ? 26.434 -10.124 -22.047 1.00 69.81 398 PHE A O 1
ATOM 3246 N N . VAL A 1 399 ? 24.601 -9.050 -22.771 1.00 72.25 399 VAL A N 1
ATOM 3247 C CA . VAL A 1 399 ? 24.905 -9.221 -24.201 1.00 72.25 399 VAL A CA 1
ATOM 3248 C C . VAL A 1 399 ? 26.215 -8.513 -24.564 1.00 72.25 399 VAL A C 1
ATOM 3250 O O . VAL A 1 399 ? 27.071 -9.120 -25.207 1.00 72.25 399 VAL A O 1
ATOM 3253 N N . GLY A 1 400 ? 26.419 -7.270 -24.114 1.00 62.72 400 GLY A N 1
ATOM 3254 C CA . GLY A 1 400 ? 27.658 -6.518 -24.351 1.00 62.72 400 GLY A CA 1
ATOM 3255 C C . GLY A 1 400 ? 28.903 -7.194 -23.762 1.00 62.72 400 GLY A C 1
ATOM 3256 O O . GLY A 1 400 ? 29.943 -7.270 -24.425 1.00 62.72 400 GLY A O 1
ATOM 3257 N N . GLU A 1 401 ? 28.782 -7.744 -22.551 1.00 67.62 401 GLU A N 1
ATOM 3258 C CA . GLU A 1 401 ? 29.824 -8.549 -21.908 1.00 67.62 401 GLU A CA 1
ATOM 3259 C C . GLU A 1 401 ? 30.145 -9.807 -22.726 1.00 67.62 401 GLU A C 1
ATOM 3261 O O . GLU A 1 401 ? 31.277 -9.957 -23.181 1.00 67.62 401 GLU A O 1
ATOM 3266 N N . LYS A 1 402 ? 29.158 -10.676 -23.004 1.00 73.19 402 LYS A N 1
ATOM 3267 C CA . LYS A 1 402 ? 29.407 -11.952 -23.702 1.00 73.19 402 LYS A CA 1
ATOM 3268 C C . LYS A 1 402 ? 29.912 -11.772 -25.134 1.00 73.19 402 LYS A C 1
ATOM 3270 O O . LYS A 1 402 ? 30.769 -12.539 -25.573 1.00 73.19 402 LYS A O 1
ATOM 3275 N N . ILE A 1 403 ? 29.432 -10.758 -25.859 1.00 70.62 403 ILE A N 1
ATOM 3276 C CA . ILE A 1 403 ? 29.971 -10.422 -27.185 1.00 70.62 403 ILE A CA 1
ATOM 3277 C C . ILE A 1 403 ? 31.439 -10.007 -27.072 1.00 70.62 403 ILE A C 1
ATOM 3279 O O . ILE A 1 403 ? 32.242 -10.392 -27.922 1.00 70.62 403 ILE A O 1
ATOM 3283 N N . THR A 1 404 ? 31.830 -9.285 -26.020 1.00 64.69 404 THR A N 1
ATOM 3284 C CA . THR A 1 404 ? 33.233 -8.894 -25.874 1.00 64.69 404 THR A CA 1
ATOM 3285 C C . THR A 1 404 ? 34.121 -10.023 -25.361 1.00 64.69 404 THR A C 1
ATOM 3287 O O . THR A 1 404 ? 35.227 -10.162 -25.875 1.00 64.69 404 THR A O 1
ATOM 3290 N N . ASP A 1 405 ? 33.646 -10.882 -24.456 1.00 65.25 405 ASP A N 1
ATOM 3291 C CA . ASP A 1 405 ? 34.348 -12.116 -24.074 1.00 65.25 405 ASP A CA 1
ATOM 3292 C C . ASP A 1 405 ? 34.660 -12.967 -25.310 1.00 65.25 405 ASP A C 1
ATOM 3294 O O . ASP A 1 405 ? 35.794 -13.404 -25.510 1.00 65.25 405 ASP A O 1
ATOM 3298 N N . MET A 1 406 ? 33.660 -13.150 -26.182 1.00 71.81 406 MET A N 1
ATOM 3299 C CA . MET A 1 406 ? 33.802 -13.864 -27.449 1.00 71.81 406 MET A CA 1
ATOM 3300 C C . MET A 1 406 ? 34.834 -13.191 -28.361 1.00 71.81 406 MET A C 1
ATOM 3302 O O . MET A 1 406 ? 35.700 -13.874 -28.906 1.00 71.81 406 MET A O 1
ATOM 3306 N N . LEU A 1 407 ? 34.782 -11.864 -28.517 1.00 63.72 407 LEU A N 1
ATOM 3307 C CA . LEU A 1 407 ? 35.770 -11.133 -29.311 1.00 63.72 407 LEU A CA 1
ATOM 3308 C C . LEU A 1 407 ? 37.177 -11.289 -28.719 1.00 63.72 407 LEU A C 1
ATOM 3310 O O . LEU A 1 407 ? 38.092 -11.638 -29.453 1.00 63.72 407 LEU A O 1
ATOM 3314 N N . ILE A 1 408 ? 37.368 -11.110 -27.411 1.00 60.75 408 ILE A N 1
ATOM 3315 C CA . ILE A 1 408 ? 38.665 -11.297 -26.741 1.00 60.75 408 ILE A CA 1
ATOM 3316 C C . ILE A 1 408 ? 39.180 -12.730 -26.940 1.00 60.75 408 ILE A C 1
ATOM 3318 O O . ILE A 1 408 ? 40.356 -12.912 -27.251 1.00 60.75 408 ILE A O 1
ATOM 3322 N N . ALA A 1 409 ? 38.315 -13.742 -26.831 1.00 64.38 409 ALA A N 1
ATOM 3323 C CA . ALA A 1 409 ? 38.678 -15.134 -27.081 1.00 64.38 409 ALA A CA 1
ATOM 3324 C C . ALA A 1 409 ? 39.142 -15.365 -28.531 1.00 64.38 409 ALA A C 1
ATOM 3326 O O . ALA A 1 409 ? 40.205 -15.947 -28.727 1.00 64.38 409 ALA A O 1
ATOM 3327 N N . ILE A 1 410 ? 38.409 -14.850 -29.528 1.00 59.84 410 ILE A N 1
ATOM 3328 C CA . ILE A 1 410 ? 38.789 -14.900 -30.956 1.00 59.84 410 ILE A CA 1
ATOM 3329 C C . ILE A 1 410 ? 40.132 -14.198 -31.194 1.00 59.84 410 ILE A C 1
ATOM 3331 O O . ILE A 1 410 ? 40.970 -14.665 -31.952 1.00 59.84 410 ILE A O 1
ATOM 3335 N N . LEU A 1 411 ? 40.373 -13.070 -30.536 1.00 55.41 411 LEU A N 1
ATOM 3336 C CA . LEU A 1 411 ? 41.597 -12.291 -30.724 1.00 55.41 411 LEU A CA 1
ATOM 3337 C C . LEU A 1 411 ? 42.821 -12.940 -30.068 1.00 55.41 411 LEU A C 1
ATOM 3339 O O . LEU A 1 411 ? 43.944 -12.723 -30.517 1.00 55.41 411 LEU A O 1
ATOM 3343 N N . ASN A 1 412 ? 42.593 -13.765 -29.046 1.00 56.22 412 ASN A N 1
ATOM 3344 C CA . ASN A 1 412 ? 43.606 -14.599 -28.414 1.00 56.22 412 ASN A CA 1
ATOM 3345 C C . ASN A 1 412 ? 43.887 -15.909 -29.182 1.00 56.22 412 ASN A C 1
ATOM 3347 O O . ASN A 1 412 ? 44.788 -16.637 -28.768 1.00 56.22 412 ASN A O 1
ATOM 3351 N N . THR A 1 413 ? 43.169 -16.233 -30.274 1.00 56.94 413 THR A N 1
ATOM 3352 C CA . THR A 1 413 ? 43.530 -17.394 -31.117 1.00 56.94 413 THR A CA 1
ATOM 3353 C C . THR A 1 413 ? 44.674 -17.104 -32.082 1.00 56.94 413 THR A C 1
ATOM 3355 O O . THR A 1 413 ? 45.309 -18.052 -32.530 1.00 56.94 413 THR A O 1
ATOM 3358 N N . CYS A 1 414 ? 44.960 -15.833 -32.387 1.00 44.56 414 CYS A N 1
ATOM 3359 C CA . CYS A 1 414 ? 46.165 -15.459 -33.129 1.00 44.56 414 CYS A CA 1
ATOM 3360 C C . CYS A 1 414 ? 47.387 -15.737 -32.249 1.00 44.56 414 CYS A C 1
ATOM 3362 O O . CYS A 1 414 ? 47.597 -15.056 -31.237 1.00 44.56 414 CYS A O 1
ATOM 3364 N N . SER A 1 415 ? 48.173 -16.748 -32.612 1.00 44.94 415 SER A N 1
ATOM 3365 C CA . SER A 1 415 ? 49.325 -17.150 -31.811 1.00 44.94 415 SER A CA 1
ATOM 3366 C C . SER A 1 415 ? 50.477 -16.148 -31.942 1.00 44.94 415 SER A C 1
ATOM 3368 O O . SER A 1 415 ? 50.460 -15.209 -32.745 1.00 44.94 415 SER A O 1
ATOM 3370 N N . LYS A 1 416 ? 51.501 -16.321 -31.104 1.00 40.41 416 LYS A N 1
ATOM 3371 C CA . LYS A 1 416 ? 52.669 -15.437 -31.103 1.00 40.41 416 LYS A CA 1
ATOM 3372 C C . LYS A 1 416 ? 53.469 -15.570 -32.408 1.00 40.41 416 LYS A C 1
ATOM 3374 O O . LYS A 1 416 ? 54.048 -14.594 -32.870 1.00 40.41 416 LYS A O 1
ATOM 3379 N N . GLU A 1 417 ? 53.442 -16.757 -33.001 1.00 40.59 417 GLU A N 1
ATOM 3380 C CA . GLU A 1 417 ? 54.148 -17.143 -34.220 1.00 40.59 417 GLU A CA 1
ATOM 3381 C C . GLU A 1 417 ? 53.520 -16.491 -35.472 1.00 40.59 417 GLU A C 1
ATOM 3383 O O . GLU A 1 417 ? 54.226 -15.830 -36.232 1.00 40.59 417 GLU A O 1
ATOM 3388 N N . GLU A 1 418 ? 52.186 -16.515 -35.626 1.00 45.47 418 GLU A N 1
ATOM 3389 C CA . GLU A 1 418 ? 51.476 -15.825 -36.731 1.00 45.47 418 GLU A CA 1
ATOM 3390 C C . GLU A 1 418 ? 51.673 -14.292 -36.721 1.00 45.47 418 GLU A C 1
ATOM 3392 O O . GLU A 1 418 ? 51.515 -13.597 -37.732 1.00 45.47 418 GLU A O 1
ATOM 3397 N N . LEU A 1 419 ? 52.019 -13.725 -35.563 1.00 41.88 419 LEU A N 1
ATOM 3398 C CA . LEU A 1 419 ? 52.369 -12.312 -35.439 1.00 41.88 419 LEU A CA 1
ATOM 3399 C C . LEU A 1 419 ? 53.788 -11.997 -35.940 1.00 41.88 419 LEU A C 1
ATOM 3401 O O . LEU A 1 419 ? 54.018 -10.861 -36.376 1.00 41.88 419 LEU A O 1
ATOM 3405 N N . GLU A 1 420 ? 54.690 -12.982 -35.912 1.00 41.03 420 GLU A N 1
ATOM 3406 C CA . GLU A 1 420 ? 56.131 -12.860 -36.164 1.00 41.03 420 GLU A CA 1
ATOM 3407 C C . GLU A 1 420 ? 56.562 -13.281 -37.596 1.00 41.03 420 GLU A C 1
ATOM 3409 O O . GLU A 1 420 ? 57.570 -12.756 -38.067 1.00 41.03 420 GLU A O 1
ATOM 3414 N N . GLU A 1 421 ? 55.822 -14.139 -38.320 1.00 40.06 421 GLU A N 1
ATOM 3415 C CA . GLU A 1 421 ? 56.333 -14.763 -39.569 1.00 40.06 421 GLU A CA 1
ATOM 3416 C C . GLU A 1 421 ? 56.143 -14.012 -40.909 1.00 40.06 421 GLU A C 1
ATOM 3418 O O . GLU A 1 421 ? 56.923 -14.247 -41.835 1.00 40.06 421 GLU A O 1
ATOM 3423 N N . GLU A 1 422 ? 55.210 -13.063 -41.063 1.00 36.31 422 GLU A N 1
ATOM 3424 C CA . GLU A 1 422 ? 55.124 -12.275 -42.313 1.00 36.31 422 GLU A CA 1
ATOM 3425 C C . GLU A 1 422 ? 56.005 -11.014 -42.285 1.00 36.31 422 GLU A C 1
ATOM 3427 O O . GLU A 1 422 ? 55.545 -9.884 -42.102 1.00 36.31 422 GLU A O 1
ATOM 3432 N N . THR A 1 423 ? 57.310 -11.190 -42.512 1.00 34.59 423 THR A N 1
ATOM 3433 C CA . THR A 1 423 ? 58.196 -10.117 -43.005 1.00 34.59 423 THR A CA 1
ATOM 3434 C C . THR A 1 423 ? 59.320 -10.703 -43.872 1.00 34.59 423 THR A C 1
ATOM 3436 O O . THR A 1 423 ? 60.336 -11.149 -43.336 1.00 34.59 423 THR A O 1
ATOM 3439 N N . PRO A 1 424 ? 59.199 -10.687 -45.215 1.00 33.66 424 PRO A N 1
ATOM 3440 C CA . PRO A 1 424 ? 60.284 -11.109 -46.096 1.00 33.66 424 PRO A CA 1
ATOM 3441 C C . PRO A 1 424 ? 61.509 -10.203 -45.916 1.00 33.66 424 PRO A C 1
ATOM 3443 O O . PRO A 1 424 ? 61.454 -9.000 -46.173 1.00 33.66 424 PRO A O 1
ATOM 3446 N N . MET A 1 425 ? 62.629 -10.773 -45.471 1.00 34.44 425 MET A N 1
ATOM 3447 C CA . MET A 1 425 ? 63.877 -10.030 -45.299 1.00 34.44 425 MET A CA 1
ATOM 3448 C C . MET A 1 425 ? 64.479 -9.616 -46.650 1.00 34.44 425 MET A C 1
ATOM 3450 O O . MET A 1 425 ? 64.948 -10.468 -47.404 1.00 34.44 425 MET A O 1
ATOM 3454 N N . SER A 1 426 ? 64.604 -8.309 -46.900 1.00 31.73 426 SER A N 1
ATOM 3455 C CA . SER A 1 426 ? 65.531 -7.759 -47.900 1.00 31.73 426 SER A CA 1
ATOM 3456 C C . SER A 1 426 ? 66.384 -6.614 -47.322 1.00 31.73 426 SER A C 1
ATOM 3458 O O . SER A 1 426 ? 65.960 -5.479 -47.142 1.00 31.73 426 SER A O 1
ATOM 3460 N N . SER A 1 427 ? 67.620 -6.980 -46.979 1.00 30.11 427 SER A N 1
ATOM 3461 C CA . SER A 1 427 ? 68.831 -6.159 -46.778 1.00 30.11 427 SER A CA 1
ATOM 3462 C C . SER A 1 427 ? 68.762 -4.610 -46.882 1.00 30.11 427 SER A C 1
ATOM 3464 O O . SER A 1 427 ? 68.831 -4.088 -47.988 1.00 30.11 427 SER A O 1
ATOM 3466 N N . ALA A 1 428 ? 68.842 -3.932 -45.719 1.00 29.12 428 ALA A N 1
ATOM 3467 C CA . ALA A 1 428 ? 69.822 -2.878 -45.326 1.00 29.12 428 ALA A CA 1
ATOM 3468 C C . ALA A 1 428 ? 70.066 -1.596 -46.196 1.00 29.12 428 ALA A C 1
ATOM 3470 O O . ALA A 1 428 ? 69.985 -1.650 -47.416 1.00 29.12 428 ALA A O 1
ATOM 3471 N N . PRO A 1 429 ? 70.612 -0.482 -45.634 1.00 46.34 429 PRO A N 1
ATOM 3472 C CA . PRO A 1 429 ? 70.509 0.074 -44.272 1.00 46.34 429 PRO A CA 1
ATOM 3473 C C . PRO A 1 429 ? 70.255 1.618 -44.240 1.00 46.34 429 PRO A C 1
ATOM 3475 O O . PRO A 1 429 ? 70.145 2.278 -45.268 1.00 46.34 429 PRO A O 1
ATOM 3478 N N . SER A 1 430 ? 70.318 2.200 -43.031 1.00 27.06 430 SER A N 1
ATOM 3479 C CA . SER A 1 430 ? 70.274 3.637 -42.660 1.00 27.06 430 SER A CA 1
ATOM 3480 C C . SER A 1 430 ? 68.882 4.271 -42.492 1.00 27.06 430 SER A C 1
ATOM 3482 O O . SER A 1 430 ? 67.989 4.143 -43.321 1.00 27.06 430 SER A O 1
ATOM 3484 N N . SER A 1 431 ? 68.703 4.925 -41.344 1.00 34.56 431 SER A N 1
ATOM 3485 C CA . SER A 1 431 ? 67.447 5.446 -40.801 1.00 34.56 431 SER A CA 1
ATOM 3486 C C . SER A 1 431 ? 67.419 6.977 -40.803 1.00 34.56 431 SER A C 1
ATOM 3488 O O . SER A 1 431 ? 68.463 7.624 -40.710 1.00 34.56 431 SER A O 1
ATOM 3490 N N . PRO A 1 432 ? 66.214 7.561 -40.779 1.00 31.59 432 PRO A N 1
ATOM 3491 C CA . PRO A 1 432 ? 65.938 8.729 -39.947 1.00 31.59 432 PRO A CA 1
ATOM 3492 C C . PRO A 1 432 ? 64.819 8.443 -38.912 1.00 31.59 432 PRO A C 1
ATOM 3494 O O . PRO A 1 432 ? 64.180 7.388 -38.969 1.00 31.59 432 PRO A O 1
ATOM 3497 N N . PRO A 1 433 ? 64.620 9.315 -37.902 1.00 37.38 433 PRO A N 1
ATOM 3498 C CA . PRO A 1 433 ? 63.934 8.940 -36.662 1.00 37.38 433 PRO A CA 1
ATOM 3499 C C . PRO A 1 433 ? 62.465 9.393 -36.545 1.00 37.38 433 PRO A C 1
ATOM 3501 O O . PRO A 1 433 ? 62.089 10.423 -37.085 1.00 37.38 433 PRO A O 1
ATOM 3504 N N . ILE A 1 434 ? 61.729 8.677 -35.679 1.00 40.03 434 ILE A N 1
ATOM 3505 C CA . ILE A 1 434 ? 60.645 9.140 -34.776 1.00 40.03 434 ILE A CA 1
ATOM 3506 C C . ILE A 1 434 ? 59.374 9.778 -35.392 1.00 40.03 434 ILE A C 1
ATOM 3508 O O . ILE A 1 434 ? 59.411 10.736 -36.147 1.00 40.03 434 ILE A O 1
ATOM 3512 N N . ASN A 1 435 ? 58.224 9.316 -34.877 1.00 42.22 435 ASN A N 1
ATOM 3513 C CA . ASN A 1 435 ? 56.867 9.863 -35.030 1.00 42.22 435 ASN A CA 1
ATOM 3514 C C . ASN A 1 435 ? 56.299 9.941 -36.454 1.00 42.22 435 ASN A C 1
ATOM 3516 O O . ASN A 1 435 ? 56.547 10.869 -37.216 1.00 42.22 435 ASN A O 1
ATOM 3520 N N . THR A 1 436 ? 55.351 9.049 -36.751 1.00 34.81 436 THR A N 1
ATOM 3521 C CA . THR A 1 436 ? 54.322 9.329 -37.760 1.00 34.81 436 THR A CA 1
ATOM 3522 C C . THR A 1 436 ? 52.983 8.767 -37.297 1.00 34.81 436 THR A C 1
ATOM 3524 O O . THR A 1 436 ? 52.864 7.597 -36.928 1.00 34.81 436 THR A O 1
ATOM 3527 N N . SER A 1 437 ? 51.984 9.644 -37.271 1.00 42.91 437 SER A N 1
ATOM 3528 C CA . SER A 1 437 ? 50.569 9.345 -37.058 1.00 42.91 437 SER A CA 1
ATOM 3529 C C . SER A 1 437 ? 50.004 8.456 -38.177 1.00 42.91 437 SER A C 1
ATOM 3531 O O . SER A 1 437 ? 50.640 8.242 -39.203 1.00 42.91 437 SER A O 1
ATOM 3533 N N . LEU A 1 438 ? 48.765 7.973 -38.018 1.00 43.56 438 LEU A N 1
ATOM 3534 C CA . LEU A 1 438 ? 48.039 7.172 -39.028 1.00 43.56 438 LEU A CA 1
ATOM 3535 C C . LEU A 1 438 ? 47.824 7.893 -40.383 1.00 43.56 438 LEU A C 1
ATOM 3537 O O . LEU A 1 438 ? 47.314 7.302 -41.331 1.00 43.56 438 LEU A O 1
ATOM 3541 N N . THR A 1 439 ? 48.204 9.165 -40.475 1.00 42.44 439 THR A N 1
ATOM 3542 C CA . THR A 1 439 ? 48.172 10.020 -41.662 1.00 42.44 439 THR A CA 1
ATOM 3543 C C . THR A 1 439 ? 49.377 9.734 -42.568 1.00 42.44 439 THR A C 1
ATOM 3545 O O . THR A 1 439 ? 50.450 10.298 -42.357 1.00 42.44 439 THR A O 1
ATOM 3548 N N . GLY A 1 440 ? 49.200 8.872 -43.573 1.00 45.91 440 GLY A N 1
ATOM 3549 C CA . GLY A 1 440 ? 50.224 8.592 -44.594 1.00 45.91 440 GLY A CA 1
ATOM 3550 C C . GLY A 1 440 ? 50.447 7.113 -44.928 1.00 45.91 440 GLY A C 1
ATOM 3551 O O . GLY A 1 440 ? 51.235 6.815 -45.818 1.00 45.91 440 GLY A O 1
ATOM 3552 N N . MET A 1 441 ? 49.766 6.185 -44.248 1.00 49.41 441 MET A N 1
ATOM 3553 C CA . MET A 1 441 ? 49.750 4.769 -44.633 1.00 49.41 441 MET A CA 1
ATOM 3554 C C . MET A 1 441 ? 48.605 4.496 -45.618 1.00 49.41 441 MET A C 1
ATOM 3556 O O . MET A 1 441 ? 47.495 4.987 -45.421 1.00 49.41 441 MET A O 1
ATOM 3560 N N . ASP A 1 442 ? 48.877 3.692 -46.646 1.00 52.69 442 ASP A N 1
ATOM 3561 C CA . ASP A 1 442 ? 47.872 3.178 -47.584 1.00 52.69 442 ASP A CA 1
ATOM 3562 C C . ASP A 1 442 ? 46.772 2.399 -46.821 1.00 52.69 442 ASP A C 1
ATOM 3564 O O . ASP A 1 442 ? 47.115 1.456 -46.095 1.00 52.69 442 ASP A O 1
ATOM 3568 N N . PRO A 1 443 ? 45.475 2.754 -46.958 1.00 55.88 443 PRO A N 1
ATOM 3569 C CA . PRO A 1 443 ? 44.368 2.046 -46.313 1.00 55.88 443 PRO A CA 1
ATOM 3570 C C . PRO A 1 443 ? 44.315 0.544 -46.614 1.00 55.88 443 PRO A C 1
ATOM 3572 O O . PRO A 1 443 ? 43.829 -0.229 -45.782 1.00 55.88 443 PRO A O 1
ATOM 3575 N N . ASP A 1 444 ? 44.815 0.117 -47.779 1.00 49.75 444 ASP A N 1
ATOM 3576 C CA . ASP A 1 444 ? 44.822 -1.292 -48.163 1.00 49.75 444 ASP A CA 1
ATOM 3577 C C . ASP A 1 444 ? 46.038 -2.076 -47.645 1.00 49.75 444 ASP A C 1
ATOM 3579 O O . ASP A 1 444 ? 46.005 -3.313 -47.644 1.00 49.75 444 ASP A O 1
ATOM 3583 N N . SER A 1 445 ? 47.049 -1.390 -47.098 1.00 59.09 445 SER A N 1
ATOM 3584 C CA . SER A 1 445 ? 48.225 -2.009 -46.483 1.00 59.09 445 SER A CA 1
ATOM 3585 C C . SER A 1 445 ? 47.851 -2.958 -45.343 1.00 59.09 445 SER A C 1
ATOM 3587 O O . SER A 1 445 ? 47.080 -2.621 -44.435 1.00 59.09 445 SER A O 1
ATOM 3589 N N . ILE A 1 446 ? 48.480 -4.137 -45.343 1.00 48.41 446 ILE A N 1
ATOM 3590 C CA . ILE A 1 446 ? 48.361 -5.144 -44.280 1.00 48.41 446 ILE A CA 1
ATOM 3591 C C . ILE A 1 446 ? 48.690 -4.524 -42.916 1.00 48.41 446 ILE A C 1
ATOM 3593 O O . ILE A 1 446 ? 48.000 -4.800 -41.936 1.00 48.41 446 ILE A O 1
ATOM 3597 N N . GLU A 1 447 ? 49.672 -3.619 -42.834 1.00 47.94 447 GLU A N 1
ATOM 3598 C CA . GLU A 1 447 ? 50.042 -2.994 -41.562 1.00 47.94 447 GLU A CA 1
ATOM 3599 C C . GLU A 1 447 ? 49.032 -1.932 -41.092 1.00 47.94 447 GLU A C 1
ATOM 3601 O O . GLU A 1 447 ? 48.770 -1.832 -39.888 1.00 47.94 447 GLU A O 1
ATOM 3606 N N . TYR A 1 448 ? 48.392 -1.198 -42.012 1.00 58.16 448 TYR A N 1
ATOM 3607 C CA . TYR A 1 448 ? 47.279 -0.309 -41.661 1.00 58.16 448 TYR A CA 1
ATOM 3608 C C . TYR A 1 448 ? 46.100 -1.120 -41.113 1.00 58.16 448 TYR A C 1
ATOM 3610 O O . TYR A 1 448 ? 45.605 -0.832 -40.022 1.00 58.16 448 TYR A O 1
ATOM 3618 N N . LYS A 1 449 ? 45.718 -2.204 -41.802 1.00 49.56 449 LYS A N 1
ATOM 3619 C CA . LYS A 1 449 ? 44.667 -3.135 -41.360 1.00 49.56 449 LYS A CA 1
ATOM 3620 C C . LYS A 1 449 ? 45.004 -3.763 -40.000 1.00 49.56 449 LYS A C 1
ATOM 3622 O O . LYS A 1 449 ? 44.166 -3.729 -39.099 1.00 49.56 449 LYS A O 1
ATOM 3627 N N . ARG A 1 450 ? 46.245 -4.223 -39.787 1.00 48.06 450 ARG A N 1
ATOM 3628 C CA . ARG A 1 450 ? 46.741 -4.784 -38.511 1.00 48.06 450 ARG A CA 1
ATOM 3629 C C . ARG A 1 450 ? 46.683 -3.760 -37.367 1.00 48.06 450 ARG A C 1
ATOM 3631 O O . ARG A 1 450 ? 46.231 -4.098 -36.273 1.00 48.06 450 ARG A O 1
ATOM 3638 N N . ARG A 1 451 ? 47.068 -2.495 -37.598 1.00 51.50 451 ARG A N 1
ATOM 3639 C CA . ARG A 1 451 ? 46.978 -1.412 -36.591 1.00 51.50 451 ARG A CA 1
ATOM 3640 C C . ARG A 1 451 ? 45.541 -0.950 -36.337 1.00 51.50 451 ARG A C 1
ATOM 3642 O O . ARG A 1 451 ? 45.189 -0.705 -35.186 1.00 51.50 451 ARG A O 1
ATOM 3649 N N . ALA A 1 452 ? 44.698 -0.877 -37.366 1.00 49.84 452 ALA A N 1
ATOM 3650 C CA . ALA A 1 452 ? 43.281 -0.545 -37.230 1.00 49.84 452 ALA A CA 1
ATOM 3651 C C . ALA A 1 452 ? 42.532 -1.616 -36.424 1.00 49.84 452 ALA A C 1
ATOM 3653 O O . ALA A 1 452 ? 41.769 -1.277 -35.520 1.00 49.84 452 ALA A O 1
ATOM 3654 N N . ILE A 1 453 ? 42.808 -2.898 -36.687 1.00 50.66 453 ILE A N 1
ATOM 3655 C CA . ILE A 1 453 ? 42.324 -4.024 -35.883 1.00 50.66 453 ILE A CA 1
ATOM 3656 C C . ILE A 1 453 ? 42.841 -3.886 -34.444 1.00 50.66 453 ILE A C 1
ATOM 3658 O O . ILE A 1 453 ? 42.028 -3.765 -33.536 1.00 50.66 453 ILE A O 1
ATOM 3662 N N . LYS A 1 454 ? 44.156 -3.758 -34.215 1.00 49.22 454 LYS A N 1
ATOM 3663 C CA . LYS A 1 454 ? 44.749 -3.571 -32.871 1.00 49.22 454 LYS A CA 1
ATOM 3664 C C . LYS A 1 454 ? 44.120 -2.421 -32.068 1.00 49.22 454 LYS A C 1
ATOM 3666 O O . LYS A 1 454 ? 43.843 -2.584 -30.881 1.00 49.22 454 LYS A O 1
ATOM 3671 N N . ASN A 1 455 ? 43.859 -1.277 -32.698 1.00 48.34 455 ASN A N 1
ATOM 3672 C CA . ASN A 1 455 ? 43.223 -0.137 -32.036 1.00 48.34 455 ASN A CA 1
ATOM 3673 C C . ASN A 1 455 ? 41.737 -0.390 -31.743 1.00 48.34 455 ASN A C 1
ATOM 3675 O O . ASN A 1 455 ? 41.275 -0.034 -30.661 1.00 48.34 455 ASN A O 1
ATOM 3679 N N . LYS A 1 456 ? 41.003 -1.055 -32.648 1.00 48.47 456 LYS A N 1
ATOM 3680 C CA . LYS A 1 456 ? 39.622 -1.497 -32.393 1.00 48.47 456 LYS A CA 1
ATOM 3681 C C . LYS A 1 456 ? 39.558 -2.499 -31.240 1.00 48.47 456 LYS A C 1
ATOM 3683 O O . LYS A 1 456 ? 38.717 -2.336 -30.371 1.00 48.47 456 LYS A O 1
ATOM 3688 N N . ILE A 1 457 ? 40.484 -3.456 -31.165 1.00 48.19 457 ILE A N 1
ATOM 3689 C CA . ILE A 1 457 ? 40.602 -4.420 -30.056 1.00 48.19 457 ILE A CA 1
ATOM 3690 C C . ILE A 1 457 ? 40.800 -3.703 -28.718 1.00 48.19 457 ILE A C 1
ATOM 3692 O O . ILE A 1 457 ? 40.080 -3.963 -27.759 1.00 48.19 457 ILE A O 1
ATOM 3696 N N . LEU A 1 458 ? 41.760 -2.775 -28.652 1.00 47.09 458 LEU A N 1
ATOM 3697 C CA . LEU A 1 458 ? 42.050 -2.028 -27.426 1.00 47.09 458 LEU A CA 1
ATOM 3698 C C . LEU A 1 458 ? 40.900 -1.090 -27.029 1.00 47.09 458 LEU A C 1
ATOM 3700 O O . LEU A 1 458 ? 40.668 -0.893 -25.838 1.00 47.09 458 LEU A O 1
ATOM 3704 N N . ALA A 1 459 ? 40.160 -0.540 -27.996 1.00 46.84 459 ALA A N 1
ATOM 3705 C CA . ALA A 1 459 ? 38.940 0.220 -27.737 1.00 46.84 459 ALA A CA 1
ATOM 3706 C C . ALA A 1 459 ? 37.801 -0.679 -27.225 1.00 46.84 459 ALA A C 1
ATOM 3708 O O . ALA A 1 459 ? 37.166 -0.334 -26.235 1.00 46.84 459 ALA A O 1
ATOM 3709 N N . ILE A 1 460 ? 37.591 -1.849 -27.836 1.00 47.28 460 ILE A N 1
ATOM 3710 C CA . ILE A 1 460 ? 36.566 -2.832 -27.453 1.00 47.28 460 ILE A CA 1
ATOM 3711 C C . ILE A 1 460 ? 36.840 -3.395 -26.054 1.00 47.28 460 ILE A C 1
ATOM 3713 O O . ILE A 1 460 ? 35.941 -3.393 -25.224 1.00 47.28 460 ILE A O 1
ATOM 3717 N N . GLY A 1 461 ? 38.079 -3.782 -25.733 1.00 45.19 461 GLY A N 1
ATOM 3718 C CA . GLY A 1 461 ? 38.442 -4.255 -24.390 1.00 45.19 461 GLY A CA 1
ATOM 3719 C C . GLY A 1 461 ? 38.318 -3.176 -23.304 1.00 45.19 461 GLY A C 1
ATOM 3720 O O . GLY A 1 461 ? 37.980 -3.483 -22.163 1.00 45.19 461 GLY A O 1
ATOM 3721 N N . ARG A 1 462 ? 38.533 -1.897 -23.648 1.00 48.25 462 ARG A N 1
ATOM 3722 C CA . ARG A 1 462 ? 38.254 -0.766 -22.744 1.00 48.25 462 ARG A CA 1
ATOM 3723 C C . ARG A 1 462 ? 36.755 -0.546 -22.565 1.00 48.25 462 ARG A C 1
ATOM 3725 O O . ARG A 1 462 ? 36.307 -0.451 -21.430 1.00 48.25 462 ARG A O 1
ATOM 3732 N N . LEU A 1 463 ? 35.993 -0.504 -23.659 1.00 45.16 463 LEU A N 1
ATOM 3733 C CA . LEU A 1 463 ? 34.537 -0.358 -23.631 1.00 45.16 463 LEU A CA 1
ATOM 3734 C C . LEU A 1 463 ? 33.885 -1.498 -22.855 1.00 45.16 463 LEU A C 1
ATOM 3736 O O . LEU A 1 463 ? 33.054 -1.227 -22.008 1.00 45.16 463 LEU A O 1
ATOM 3740 N N . SER A 1 464 ? 34.301 -2.746 -23.058 1.00 44.84 464 SER A N 1
ATOM 3741 C CA . SER A 1 464 ? 33.787 -3.900 -22.316 1.00 44.84 464 SER A CA 1
ATOM 3742 C C . SER A 1 464 ? 34.071 -3.839 -20.833 1.00 44.84 464 SER A C 1
ATOM 3744 O O . SER A 1 464 ? 33.185 -4.174 -20.066 1.00 44.84 464 SER A O 1
ATOM 3746 N N . ARG A 1 465 ? 35.245 -3.375 -20.405 1.00 50.44 465 ARG A N 1
ATOM 3747 C CA . ARG A 1 465 ? 35.521 -3.194 -18.976 1.00 50.44 465 ARG A CA 1
ATOM 3748 C C . ARG A 1 465 ? 34.771 -2.003 -18.393 1.00 50.44 465 ARG A C 1
ATOM 3750 O O . ARG A 1 465 ? 34.346 -2.072 -17.251 1.00 50.44 465 ARG A O 1
ATOM 3757 N N . VAL A 1 466 ? 34.536 -0.948 -19.175 1.00 46.16 466 VAL A N 1
ATOM 3758 C CA . VAL A 1 466 ? 33.619 0.134 -18.786 1.00 46.16 466 VAL A CA 1
ATOM 3759 C C . VAL A 1 466 ? 32.184 -0.384 -18.696 1.00 46.16 466 VAL A C 1
ATOM 3761 O O . VAL A 1 466 ? 31.527 -0.095 -17.712 1.00 46.16 466 VAL A O 1
ATOM 3764 N N . PHE A 1 467 ? 31.706 -1.204 -19.634 1.00 45.50 467 PHE A N 1
ATOM 3765 C CA . PHE A 1 467 ? 30.376 -1.817 -19.583 1.00 45.50 467 PHE A CA 1
ATOM 3766 C C . PHE A 1 467 ? 30.257 -2.900 -18.510 1.00 45.50 467 PHE A C 1
ATOM 3768 O O . PHE A 1 467 ? 29.195 -3.008 -17.922 1.00 45.50 467 PHE A O 1
ATOM 3775 N N . GLN A 1 468 ? 31.319 -3.643 -18.195 1.00 46.88 468 GLN A N 1
ATOM 3776 C CA . GLN A 1 468 ? 31.367 -4.581 -17.076 1.00 46.88 468 GLN A CA 1
ATOM 3777 C C . GLN A 1 468 ? 31.371 -3.822 -15.753 1.00 46.88 468 GLN A C 1
ATOM 3779 O O . GLN A 1 468 ? 30.643 -4.213 -14.862 1.00 46.88 468 GLN A O 1
ATOM 3784 N N . VAL A 1 469 ? 32.110 -2.718 -15.612 1.00 47.75 469 VAL A N 1
ATOM 3785 C CA . VAL A 1 469 ? 32.035 -1.876 -14.407 1.00 47.75 469 VAL A CA 1
ATOM 3786 C C . VAL A 1 469 ? 30.679 -1.180 -14.323 1.00 47.75 469 VAL A C 1
ATOM 3788 O O . VAL A 1 469 ? 30.082 -1.189 -13.265 1.00 47.75 469 VAL A O 1
ATOM 3791 N N . LEU A 1 470 ? 30.125 -0.648 -15.414 1.00 44.50 470 LEU A N 1
ATOM 3792 C CA . LEU A 1 470 ? 28.766 -0.092 -15.435 1.00 44.50 470 LEU A CA 1
ATOM 3793 C C . LEU A 1 470 ? 27.703 -1.165 -15.182 1.00 44.50 470 LEU A C 1
ATOM 3795 O O . LEU A 1 470 ? 26.668 -0.844 -14.615 1.00 44.50 470 LEU A O 1
ATOM 3799 N N . ARG A 1 471 ? 27.945 -2.423 -15.565 1.00 47.78 471 ARG A N 1
ATOM 3800 C CA . ARG A 1 471 ? 27.087 -3.563 -15.244 1.00 47.78 471 ARG A CA 1
ATOM 3801 C C . ARG A 1 471 ? 27.242 -3.961 -13.791 1.00 47.78 471 ARG A C 1
ATOM 3803 O O . ARG A 1 471 ? 26.237 -4.009 -13.123 1.00 47.78 471 ARG A O 1
ATOM 3810 N N . GLU A 1 472 ? 28.447 -4.190 -13.288 1.00 49.94 472 GLU A N 1
ATOM 3811 C CA . GLU A 1 472 ? 28.714 -4.497 -11.883 1.00 49.94 472 GLU A CA 1
ATOM 3812 C C . GLU A 1 472 ? 28.253 -3.366 -10.968 1.00 49.94 472 GLU A C 1
ATOM 3814 O O . GLU A 1 472 ? 27.827 -3.647 -9.864 1.00 49.94 472 GLU A O 1
ATOM 3819 N N . GLU A 1 473 ? 28.302 -2.106 -11.399 1.00 45.06 473 GLU A N 1
ATOM 3820 C CA . GLU A 1 473 ? 27.759 -0.969 -10.657 1.00 45.06 473 GLU A CA 1
ATOM 3821 C C . GLU A 1 473 ? 26.249 -0.825 -10.865 1.00 45.06 473 GLU A C 1
ATOM 3823 O O . GLU A 1 473 ? 25.570 -0.485 -9.915 1.00 45.06 473 GLU A O 1
ATOM 3828 N N . SER A 1 474 ? 25.672 -1.139 -12.029 1.00 42.19 474 SER A N 1
ATOM 3829 C CA . SER A 1 474 ? 24.208 -1.187 -12.207 1.00 42.19 474 SER A CA 1
ATOM 3830 C C . SER A 1 474 ? 23.588 -2.377 -11.471 1.00 42.19 474 SER A C 1
ATOM 3832 O O . SER A 1 474 ? 22.510 -2.257 -10.904 1.00 42.19 474 SER A O 1
ATOM 3834 N N . GLU A 1 475 ? 24.286 -3.505 -11.404 1.00 45.75 475 GLU A N 1
ATOM 3835 C CA . GLU A 1 475 ? 23.951 -4.694 -10.632 1.00 45.75 475 GLU A CA 1
ATOM 3836 C C . GLU A 1 475 ? 24.239 -4.455 -9.161 1.00 45.75 475 GLU A C 1
ATOM 3838 O O . GLU A 1 475 ? 23.376 -4.793 -8.382 1.00 45.75 475 GLU A O 1
ATOM 3843 N N . ARG A 1 476 ? 25.323 -3.777 -8.754 1.00 41.38 476 ARG A N 1
ATOM 3844 C CA . ARG A 1 476 ? 25.520 -3.349 -7.355 1.00 41.38 476 ARG A CA 1
ATOM 3845 C C . ARG A 1 476 ? 24.551 -2.269 -6.926 1.00 41.38 476 ARG A C 1
ATOM 3847 O O . ARG A 1 476 ? 24.221 -2.256 -5.758 1.00 41.38 476 ARG A O 1
ATOM 3854 N N . VAL A 1 477 ? 24.111 -1.367 -7.807 1.00 38.03 477 VAL A N 1
ATOM 3855 C CA . VAL A 1 477 ? 23.111 -0.316 -7.529 1.00 38.03 477 VAL A CA 1
ATOM 3856 C C . VAL A 1 477 ? 21.703 -0.895 -7.564 1.00 38.03 477 VAL A C 1
ATOM 3858 O O . VAL A 1 477 ? 20.873 -0.486 -6.762 1.00 38.03 477 VAL A O 1
ATOM 3861 N N . THR A 1 478 ? 21.428 -1.876 -8.423 1.00 37.41 478 THR A N 1
ATOM 3862 C CA . THR A 1 478 ? 20.193 -2.666 -8.360 1.00 37.41 478 THR A CA 1
ATOM 3863 C C . THR A 1 478 ? 20.214 -3.523 -7.101 1.00 37.41 478 THR A C 1
ATOM 3865 O O . THR A 1 478 ? 19.278 -3.427 -6.331 1.00 37.41 478 THR A O 1
ATOM 3868 N N . GLU A 1 479 ? 21.308 -4.225 -6.799 1.00 39.88 479 GLU A N 1
ATOM 3869 C CA . GLU A 1 479 ? 21.563 -4.918 -5.531 1.00 39.88 479 GLU A CA 1
ATOM 3870 C C . GLU A 1 479 ? 21.597 -3.959 -4.339 1.00 39.88 479 GLU A C 1
ATOM 3872 O O . GLU A 1 479 ? 21.308 -4.434 -3.264 1.00 39.88 479 GLU A O 1
ATOM 3877 N N . LEU A 1 480 ? 21.903 -2.658 -4.458 1.00 30.81 480 LEU A N 1
ATOM 3878 C CA . LEU A 1 480 ? 21.859 -1.683 -3.346 1.00 30.81 480 LEU A CA 1
ATOM 3879 C C . LEU A 1 480 ? 20.447 -1.154 -3.130 1.00 30.81 480 LEU A C 1
ATOM 3881 O O . LEU A 1 480 ? 20.017 -1.024 -1.992 1.00 30.81 480 LEU A O 1
ATOM 3885 N N . LYS A 1 481 ? 19.708 -0.910 -4.216 1.00 36.59 481 LYS A N 1
ATOM 3886 C CA . LYS A 1 481 ? 18.265 -0.638 -4.182 1.00 36.59 481 LYS A CA 1
ATOM 3887 C C . LYS A 1 481 ? 17.478 -1.868 -3.718 1.00 36.59 481 LYS A C 1
ATOM 3889 O O . LYS A 1 481 ? 16.435 -1.720 -3.098 1.00 36.59 481 LYS A O 1
ATOM 3894 N N . THR A 1 482 ? 17.994 -3.072 -3.963 1.00 39.03 482 THR A N 1
ATOM 3895 C CA . THR A 1 482 ? 17.499 -4.330 -3.393 1.00 39.03 482 THR A CA 1
ATOM 3896 C C . THR A 1 482 ? 18.053 -4.569 -1.984 1.00 39.03 482 THR A C 1
ATOM 3898 O O . THR A 1 482 ? 17.325 -5.120 -1.176 1.00 39.03 482 THR A O 1
ATOM 3901 N N . ALA A 1 483 ? 19.258 -4.098 -1.632 1.00 37.22 483 ALA A N 1
ATOM 3902 C CA . ALA A 1 483 ? 19.897 -4.227 -0.309 1.00 37.22 483 ALA A CA 1
ATOM 3903 C C . ALA A 1 483 ? 19.605 -3.060 0.650 1.00 37.22 483 ALA A C 1
ATOM 3905 O O . ALA A 1 483 ? 20.217 -2.971 1.714 1.00 37.22 483 ALA A O 1
ATOM 3906 N N . SER A 1 484 ? 18.579 -2.264 0.347 1.00 40.25 484 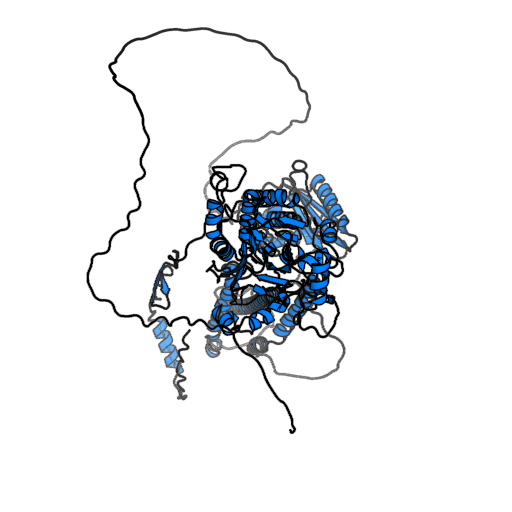SER A N 1
ATOM 3907 C CA . SER A 1 484 ? 17.600 -1.871 1.369 1.00 40.25 484 SER A CA 1
ATOM 3908 C C . SER A 1 484 ? 17.049 -3.111 2.110 1.00 40.25 484 SER A C 1
ATOM 3910 O O . SER A 1 484 ? 16.810 -3.058 3.312 1.00 40.25 484 SER A O 1
ATOM 3912 N N . GLY A 1 485 ? 16.965 -4.259 1.419 1.00 39.75 485 GLY A N 1
ATOM 3913 C CA . GLY A 1 485 ? 16.675 -5.595 1.941 1.00 39.75 485 GLY A CA 1
ATOM 3914 C C . GLY A 1 485 ? 17.746 -6.648 1.628 1.00 39.75 485 GLY A C 1
ATOM 3915 O O . GLY A 1 485 ? 17.550 -7.509 0.775 1.00 39.75 485 GLY A O 1
ATOM 3916 N N . GLY A 1 486 ? 18.847 -6.641 2.384 1.00 33.88 486 GLY A N 1
ATOM 3917 C CA . GLY A 1 486 ? 19.697 -7.826 2.550 1.00 33.88 486 GLY A CA 1
ATOM 3918 C C . GLY A 1 486 ? 20.717 -8.137 1.441 1.00 33.88 486 GLY A C 1
ATOM 3919 O O . GLY A 1 486 ? 20.488 -8.018 0.242 1.00 33.88 486 GLY A O 1
ATOM 3920 N N . ARG A 1 487 ? 21.897 -8.601 1.865 1.00 34.69 487 ARG A N 1
ATOM 3921 C CA . ARG A 1 487 ? 23.026 -8.932 0.983 1.00 34.69 487 ARG A CA 1
ATOM 3922 C C . ARG A 1 487 ? 23.008 -10.416 0.606 1.00 34.69 487 ARG A C 1
ATOM 3924 O O . ARG A 1 487 ? 23.519 -11.243 1.363 1.00 34.69 487 ARG A O 1
ATOM 3931 N N . LEU A 1 488 ? 22.460 -10.757 -0.561 1.00 36.34 488 LEU A N 1
ATOM 3932 C CA . LEU A 1 488 ? 22.579 -12.114 -1.109 1.00 36.34 488 LEU A CA 1
ATOM 3933 C C . LEU A 1 488 ? 24.036 -12.415 -1.536 1.00 36.34 488 LEU A C 1
ATOM 3935 O O . LEU A 1 488 ? 24.741 -11.510 -1.990 1.00 36.34 488 LEU A O 1
ATOM 3939 N N . PRO A 1 489 ? 24.530 -13.661 -1.391 1.00 32.16 489 PRO A N 1
ATOM 3940 C CA . PRO A 1 489 ? 25.873 -14.023 -1.836 1.00 32.16 489 PRO A CA 1
ATOM 3941 C C . PRO A 1 489 ? 26.051 -13.889 -3.355 1.00 32.16 489 PRO A C 1
ATOM 3943 O O . PRO A 1 489 ? 25.207 -14.325 -4.142 1.00 32.16 489 PRO A O 1
ATOM 3946 N N . ALA A 1 490 ? 27.199 -13.353 -3.777 1.00 30.22 490 ALA A N 1
ATOM 3947 C CA . ALA A 1 490 ? 27.570 -13.290 -5.188 1.00 30.22 490 ALA A CA 1
ATOM 3948 C C . ALA A 1 490 ? 27.557 -14.702 -5.807 1.00 30.22 490 ALA A C 1
ATOM 3950 O O . ALA A 1 490 ? 28.249 -15.604 -5.333 1.00 30.22 490 ALA A O 1
ATOM 3951 N N . GLY A 1 491 ? 26.745 -14.884 -6.852 1.00 31.94 491 GLY A N 1
ATOM 3952 C CA . GLY A 1 491 ? 26.462 -16.180 -7.480 1.00 31.94 491 GLY A CA 1
ATOM 3953 C C . GLY A 1 491 ? 25.015 -16.662 -7.317 1.00 31.94 491 GLY A C 1
ATOM 3954 O O . GLY A 1 491 ? 24.545 -17.413 -8.167 1.00 31.94 491 GLY A O 1
ATOM 3955 N N . THR A 1 492 ? 24.262 -16.188 -6.314 1.00 35.06 492 THR A N 1
ATOM 3956 C CA . THR A 1 492 ? 22.852 -16.590 -6.124 1.00 35.06 492 THR A CA 1
ATOM 3957 C C . THR A 1 492 ? 21.937 -16.049 -7.231 1.00 35.06 492 THR A C 1
ATOM 3959 O O . THR A 1 492 ? 21.073 -16.779 -7.708 1.00 35.06 492 THR A O 1
ATOM 3962 N N . LEU A 1 493 ? 22.180 -14.829 -7.730 1.00 36.81 493 LEU A N 1
ATOM 3963 C CA . LEU A 1 493 ? 21.473 -14.275 -8.900 1.00 36.81 493 LEU A CA 1
ATOM 3964 C C . LEU A 1 493 ? 21.709 -15.090 -10.184 1.00 36.81 493 LEU A C 1
ATOM 3966 O O . LEU A 1 493 ? 20.826 -15.182 -11.033 1.00 36.81 493 LEU A O 1
ATOM 3970 N N . MET A 1 494 ? 22.868 -15.747 -10.305 1.00 33.69 494 MET A N 1
ATOM 3971 C CA . MET A 1 494 ? 23.209 -16.599 -11.452 1.00 33.69 494 MET A CA 1
ATOM 3972 C C . MET A 1 494 ? 22.404 -17.913 -11.490 1.00 33.69 494 MET A C 1
ATOM 3974 O O . MET A 1 494 ? 22.395 -18.597 -12.510 1.00 33.69 494 MET A O 1
ATOM 3978 N N . LEU A 1 495 ? 21.733 -18.258 -10.386 1.00 33.19 495 LEU A N 1
ATOM 3979 C CA . LEU A 1 495 ? 20.832 -19.406 -10.237 1.00 33.19 495 LEU A CA 1
ATOM 3980 C C . LEU A 1 495 ? 19.343 -19.008 -10.337 1.00 33.19 495 LEU A C 1
ATOM 3982 O O . LEU A 1 495 ? 18.465 -19.848 -10.140 1.00 33.19 495 LEU A O 1
ATOM 3986 N N . GLY A 1 496 ? 19.044 -17.734 -10.620 1.00 38.62 496 GLY A N 1
ATOM 3987 C CA . GLY A 1 496 ? 17.681 -17.216 -10.738 1.00 38.62 496 GLY A CA 1
ATOM 3988 C C . GLY A 1 496 ? 16.833 -17.391 -9.470 1.00 38.62 496 GLY A C 1
ATOM 3989 O O . GLY A 1 496 ? 17.342 -17.517 -8.353 1.00 38.62 496 GLY A O 1
ATOM 3990 N N . ALA A 1 497 ? 15.509 -17.417 -9.646 1.00 41.81 497 ALA A N 1
ATOM 3991 C CA . ALA A 1 497 ? 14.554 -17.544 -8.543 1.00 41.81 497 ALA A CA 1
ATOM 3992 C C . ALA A 1 497 ? 14.712 -18.853 -7.738 1.00 41.81 497 ALA A C 1
ATOM 3994 O O . ALA A 1 497 ? 14.394 -18.887 -6.550 1.00 41.81 497 ALA A O 1
ATOM 3995 N N . GLU A 1 498 ? 15.228 -19.925 -8.348 1.00 41.16 498 GLU A N 1
ATOM 3996 C CA . GLU A 1 498 ? 15.462 -21.202 -7.662 1.00 41.16 498 GLU A CA 1
ATOM 3997 C C . GLU A 1 498 ? 16.683 -21.161 -6.733 1.00 41.16 498 GLU A C 1
ATOM 3999 O O . GLU A 1 498 ? 16.645 -21.770 -5.666 1.00 41.16 498 GLU A O 1
ATOM 4004 N N . GLY A 1 499 ? 17.720 -20.379 -7.057 1.00 44.47 499 GLY A N 1
ATOM 4005 C CA . GLY A 1 499 ? 18.850 -20.149 -6.150 1.00 44.47 499 GLY A CA 1
ATOM 4006 C C . GLY A 1 499 ? 18.456 -19.425 -4.861 1.00 44.47 499 GLY A C 1
ATOM 4007 O O . GLY A 1 499 ? 18.922 -19.782 -3.780 1.00 44.47 499 GLY A O 1
ATOM 4008 N N . ILE A 1 500 ? 17.558 -18.440 -4.963 1.00 47.88 500 ILE A N 1
ATOM 4009 C CA . ILE A 1 500 ? 17.031 -17.694 -3.808 1.00 47.88 500 ILE A CA 1
ATOM 4010 C C . ILE A 1 500 ? 16.129 -18.604 -2.956 1.00 47.88 500 ILE A C 1
ATOM 4012 O O . ILE A 1 500 ? 16.308 -18.677 -1.739 1.00 47.88 500 ILE A O 1
ATOM 4016 N N . LYS A 1 501 ? 15.237 -19.379 -3.594 1.00 47.94 501 LYS A N 1
ATOM 4017 C CA . LYS A 1 501 ? 14.359 -20.355 -2.918 1.00 47.94 501 LYS A CA 1
ATOM 4018 C C . LYS A 1 501 ? 15.108 -21.481 -2.197 1.00 47.94 501 LYS A C 1
ATOM 4020 O O . LYS A 1 501 ? 14.571 -22.042 -1.253 1.00 47.94 501 LYS A O 1
ATOM 4025 N N . GLN A 1 502 ? 16.332 -21.814 -2.609 1.00 51.00 502 GLN A N 1
ATOM 4026 C CA . GLN A 1 502 ? 17.178 -22.785 -1.897 1.00 51.00 502 GLN A CA 1
ATOM 4027 C C . GLN A 1 502 ? 17.920 -22.176 -0.695 1.00 51.00 502 GLN A C 1
ATOM 4029 O O . GLN A 1 502 ? 18.315 -22.910 0.213 1.00 51.00 502 GLN A O 1
ATOM 4034 N N . ALA A 1 503 ? 18.118 -20.853 -0.672 1.00 55.34 503 ALA A N 1
ATOM 4035 C CA . ALA A 1 503 ? 18.846 -20.153 0.387 1.00 55.34 503 ALA A CA 1
ATOM 4036 C C . ALA A 1 503 ? 17.954 -19.754 1.577 1.00 55.34 503 ALA A C 1
ATOM 4038 O O . ALA A 1 503 ? 18.415 -19.789 2.717 1.00 55.34 503 ALA A O 1
ATOM 4039 N N . ILE A 1 504 ? 16.687 -19.402 1.328 1.00 60.94 504 ILE A N 1
ATOM 4040 C CA . ILE A 1 504 ? 15.727 -18.977 2.358 1.00 60.94 504 ILE A CA 1
ATOM 4041 C C . ILE A 1 504 ? 14.622 -20.033 2.459 1.00 60.94 504 ILE A C 1
ATOM 4043 O O . ILE A 1 504 ? 13.736 -20.099 1.615 1.00 60.94 504 ILE A O 1
ATOM 4047 N N . ASN A 1 505 ? 14.700 -20.882 3.489 1.00 69.19 505 ASN A N 1
ATOM 4048 C CA . ASN A 1 505 ? 13.832 -22.061 3.634 1.00 69.19 505 ASN A CA 1
ATOM 4049 C C . ASN A 1 505 ? 12.765 -21.924 4.737 1.00 69.19 505 ASN A C 1
ATOM 4051 O O . ASN A 1 505 ? 11.929 -22.816 4.883 1.00 69.19 505 ASN A O 1
ATOM 4055 N N . THR A 1 506 ? 12.795 -20.856 5.545 1.00 80.56 506 THR A N 1
ATOM 4056 C CA . THR A 1 506 ? 11.855 -20.658 6.661 1.00 80.56 506 THR A CA 1
ATOM 4057 C C . THR A 1 506 ? 11.377 -19.210 6.781 1.00 80.56 506 THR A C 1
ATOM 4059 O O . THR A 1 506 ? 12.095 -18.274 6.427 1.00 80.56 506 THR A O 1
ATOM 4062 N N . PHE A 1 507 ? 10.182 -19.039 7.356 1.00 83.19 507 PHE A N 1
ATOM 4063 C CA . PHE A 1 507 ? 9.583 -17.742 7.691 1.00 83.19 507 PHE A CA 1
ATOM 4064 C C . PHE A 1 507 ? 10.536 -16.837 8.494 1.00 83.19 507 PHE A C 1
ATOM 4066 O O . PHE A 1 507 ? 10.693 -15.660 8.183 1.00 83.19 507 PHE A O 1
ATOM 4073 N N . GLU A 1 508 ? 11.222 -17.391 9.499 1.00 83.06 508 GLU A N 1
ATOM 4074 C CA . GLU A 1 508 ? 12.149 -16.631 10.348 1.00 83.06 508 GLU A CA 1
ATOM 4075 C C . GLU A 1 508 ? 13.451 -16.249 9.632 1.00 83.06 508 GLU A C 1
ATOM 4077 O O . GLU A 1 508 ? 14.109 -15.292 10.031 1.00 83.06 508 GLU A O 1
ATOM 4082 N N . ASP A 1 509 ? 13.852 -16.968 8.583 1.00 77.69 509 ASP A N 1
ATOM 4083 C CA . ASP A 1 509 ? 15.013 -16.576 7.778 1.00 77.69 509 ASP A CA 1
ATOM 4084 C C . ASP A 1 509 ? 14.645 -15.437 6.823 1.00 77.69 509 ASP A C 1
ATOM 4086 O O . ASP A 1 509 ? 15.386 -14.457 6.739 1.00 77.69 509 ASP A O 1
ATOM 4090 N N . ALA A 1 510 ? 13.462 -15.505 6.199 1.00 73.19 510 ALA A N 1
ATOM 4091 C CA . ALA A 1 510 ? 12.898 -14.409 5.410 1.00 73.19 510 ALA A CA 1
ATOM 4092 C C . ALA A 1 510 ? 12.771 -13.127 6.254 1.00 73.19 510 ALA A C 1
ATOM 4094 O O . ALA A 1 510 ? 13.337 -12.092 5.902 1.00 73.19 510 ALA A O 1
ATOM 4095 N N . ARG A 1 511 ? 12.150 -13.233 7.437 1.00 77.81 511 ARG A N 1
ATOM 4096 C CA . ARG A 1 511 ? 11.962 -12.126 8.388 1.00 77.81 511 ARG A CA 1
ATOM 4097 C C . ARG A 1 511 ? 13.271 -11.456 8.818 1.00 77.81 511 ARG A C 1
ATOM 4099 O O . ARG A 1 511 ? 13.313 -10.242 8.979 1.00 77.81 511 ARG A O 1
ATOM 4106 N N . LYS A 1 512 ? 14.357 -12.218 8.998 1.00 80.50 512 LYS A N 1
ATOM 4107 C CA . LYS A 1 512 ? 15.680 -11.663 9.357 1.00 80.50 512 LYS A CA 1
ATOM 4108 C C . LYS A 1 512 ? 16.344 -10.913 8.207 1.00 80.50 512 LYS A C 1
ATOM 4110 O O . LYS A 1 512 ? 16.996 -9.904 8.460 1.00 80.50 512 LYS A O 1
ATOM 4115 N N . VAL A 1 513 ? 16.217 -11.414 6.976 1.00 72.56 513 VAL A N 1
ATOM 4116 C CA . VAL A 1 513 ? 16.734 -10.737 5.772 1.00 72.56 513 VAL A CA 1
ATOM 4117 C C . VAL A 1 513 ? 15.981 -9.425 5.537 1.00 72.56 513 VAL A C 1
ATOM 4119 O O . VAL A 1 513 ? 16.584 -8.426 5.152 1.00 72.56 513 VAL A O 1
ATOM 4122 N N . ASP A 1 514 ? 14.685 -9.425 5.833 1.00 78.69 514 ASP A N 1
ATOM 4123 C CA . ASP A 1 514 ? 13.766 -8.325 5.561 1.00 78.69 514 ASP A CA 1
ATOM 4124 C C . ASP A 1 514 ? 13.685 -7.253 6.667 1.00 78.69 514 ASP A C 1
ATOM 4126 O O . ASP A 1 514 ? 13.198 -6.151 6.434 1.00 78.69 514 ASP A O 1
ATOM 4130 N N . LEU A 1 515 ? 14.226 -7.528 7.860 1.00 79.56 515 LEU A N 1
ATOM 4131 C CA . LEU A 1 515 ? 14.170 -6.660 9.049 1.00 79.56 515 LEU A CA 1
ATOM 4132 C C . LEU A 1 515 ? 14.657 -5.210 8.820 1.00 79.56 515 LEU A C 1
ATOM 4134 O O . LEU A 1 515 ? 14.340 -4.317 9.605 1.00 79.56 515 LEU A O 1
ATOM 4138 N N . GLN A 1 516 ? 15.449 -4.966 7.772 1.00 75.38 516 GLN A N 1
ATOM 4139 C CA . GLN A 1 516 ? 15.879 -3.623 7.369 1.00 75.38 516 GLN A CA 1
ATOM 4140 C C . GLN A 1 516 ? 14.785 -2.836 6.633 1.00 75.38 516 GLN A C 1
ATOM 4142 O O . GLN A 1 516 ? 14.668 -1.638 6.871 1.00 75.38 516 GLN A O 1
ATOM 4147 N N . ASN A 1 517 ? 13.956 -3.493 5.816 1.00 82.38 517 ASN A N 1
ATOM 4148 C CA . ASN A 1 517 ? 12.806 -2.873 5.151 1.00 82.38 517 ASN A CA 1
ATOM 4149 C C . ASN A 1 517 ? 11.645 -2.615 6.122 1.00 82.38 517 ASN A C 1
ATOM 4151 O O . ASN A 1 517 ? 10.825 -1.737 5.895 1.00 82.38 517 ASN A O 1
ATOM 4155 N N . GLU A 1 518 ? 11.590 -3.351 7.231 1.00 84.00 518 GLU A N 1
ATOM 4156 C CA . GLU A 1 518 ? 10.589 -3.153 8.284 1.00 84.00 518 GLU A CA 1
ATOM 4157 C C . GLU A 1 518 ? 10.821 -1.874 9.116 1.00 84.00 518 GLU A C 1
ATOM 4159 O O . GLU A 1 518 ? 10.023 -1.559 10.001 1.00 84.00 518 GLU A O 1
ATOM 4164 N N . ARG A 1 519 ? 11.898 -1.123 8.845 1.00 88.00 519 ARG A N 1
ATOM 4165 C CA . ARG A 1 519 ? 12.232 0.156 9.487 1.00 88.00 519 ARG A CA 1
ATOM 4166 C C . ARG A 1 519 ? 11.625 1.351 8.772 1.00 88.00 519 ARG A C 1
ATOM 4168 O O . ARG A 1 519 ? 11.445 1.344 7.560 1.00 88.00 519 ARG A O 1
ATOM 4175 N N . LEU A 1 520 ? 11.430 2.433 9.525 1.00 84.62 520 LEU A N 1
ATOM 4176 C CA . LEU A 1 520 ? 11.275 3.760 8.943 1.00 84.62 520 LEU A CA 1
ATOM 4177 C C . LEU A 1 520 ? 12.526 4.068 8.095 1.00 84.62 520 LEU A C 1
ATOM 4179 O O . LEU A 1 520 ? 13.635 4.046 8.643 1.00 84.62 520 LEU A O 1
ATOM 4183 N N . PRO A 1 521 ? 12.383 4.355 6.788 1.00 84.50 521 PRO A N 1
ATOM 4184 C CA . PRO A 1 521 ? 13.522 4.666 5.937 1.00 84.50 521 PRO A CA 1
ATOM 4185 C C . PRO A 1 521 ? 14.292 5.906 6.419 1.00 84.50 521 PRO A C 1
ATOM 4187 O O . PRO A 1 521 ? 13.689 6.804 7.019 1.00 84.50 521 PRO A O 1
ATOM 4190 N N . PRO A 1 522 ? 15.603 6.006 6.137 1.00 81.94 522 PRO A N 1
ATOM 4191 C CA . PRO A 1 522 ? 16.367 7.230 6.374 1.00 81.94 522 PRO A CA 1
ATOM 4192 C C . PRO A 1 522 ? 15.796 8.408 5.571 1.00 81.94 522 PRO A C 1
ATOM 4194 O O . PRO A 1 522 ? 15.171 8.227 4.526 1.00 81.94 522 PRO A O 1
ATOM 4197 N N . SER A 1 523 ? 16.024 9.634 6.043 1.00 76.88 523 SER A N 1
ATOM 4198 C CA . SER A 1 523 ? 15.541 10.842 5.363 1.00 76.88 523 SER A CA 1
ATOM 4199 C C . SER A 1 523 ? 16.181 11.027 3.980 1.00 76.88 523 SER A C 1
ATOM 4201 O O . SER A 1 523 ? 17.299 10.574 3.722 1.00 76.88 523 SER A O 1
ATOM 4203 N N . HIS A 1 524 ? 15.508 11.751 3.078 1.00 69.88 524 HIS A N 1
ATOM 4204 C CA . HIS A 1 524 ? 16.014 11.973 1.716 1.00 69.88 524 HIS A CA 1
ATOM 4205 C C . HIS A 1 524 ? 17.403 12.663 1.703 1.00 69.88 524 HIS A C 1
ATOM 4207 O O . HIS A 1 524 ? 18.222 12.394 0.818 1.00 69.88 524 HIS A O 1
ATOM 4213 N N . GLU A 1 525 ? 17.716 13.506 2.693 1.00 70.88 525 GLU A N 1
ATOM 4214 C CA . GLU A 1 525 ? 19.049 14.108 2.859 1.00 70.88 525 GLU A CA 1
ATOM 4215 C C . GLU A 1 525 ? 20.116 13.067 3.231 1.00 70.88 525 GLU A C 1
ATOM 4217 O O . GLU A 1 525 ? 21.211 13.058 2.664 1.00 70.88 525 GLU A O 1
ATOM 4222 N N . GLU A 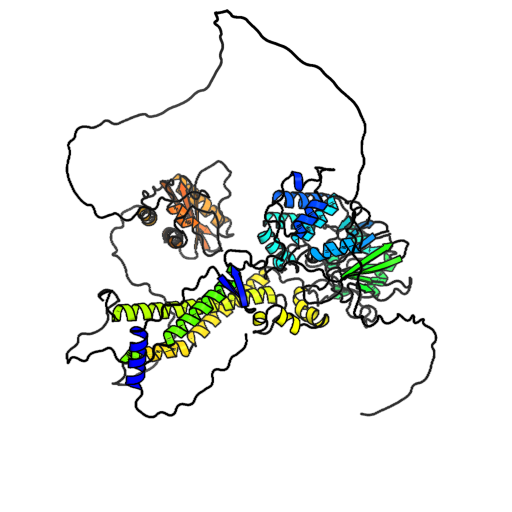1 526 ? 19.792 12.146 4.140 1.00 73.94 526 GLU A N 1
ATOM 4223 C CA . GLU A 1 526 ? 20.684 11.058 4.544 1.00 73.94 526 GLU A CA 1
ATOM 4224 C C . GLU A 1 526 ? 20.926 10.071 3.401 1.00 73.94 526 GLU A C 1
ATOM 4226 O O . GLU A 1 526 ? 22.072 9.668 3.188 1.00 73.94 526 GLU A O 1
ATOM 4231 N N . VAL A 1 527 ? 19.884 9.745 2.627 1.00 70.00 527 VAL A N 1
ATOM 4232 C CA . VAL A 1 527 ? 19.990 8.924 1.411 1.00 70.00 527 VAL A CA 1
ATOM 4233 C C . VAL A 1 527 ? 20.894 9.598 0.379 1.00 70.00 527 VAL A C 1
ATOM 4235 O O . VAL A 1 527 ? 21.817 8.949 -0.116 1.00 70.00 527 VAL A O 1
ATOM 4238 N N . ARG A 1 528 ? 20.696 10.894 0.082 1.00 65.88 528 ARG A N 1
ATOM 4239 C CA . ARG A 1 528 ? 21.561 11.651 -0.850 1.00 65.88 528 ARG A CA 1
ATOM 4240 C C . ARG A 1 528 ? 23.019 11.616 -0.403 1.00 65.88 528 ARG A C 1
ATOM 4242 O O . ARG A 1 528 ? 23.869 11.163 -1.166 1.00 65.88 528 ARG A O 1
ATOM 4249 N N . ARG A 1 529 ? 23.292 11.995 0.850 1.00 71.56 529 ARG A N 1
ATOM 4250 C CA . ARG A 1 529 ? 24.645 12.000 1.431 1.00 71.56 529 ARG A CA 1
ATOM 4251 C C . ARG A 1 529 ? 25.292 10.612 1.396 1.00 71.56 529 ARG A C 1
ATOM 4253 O O . ARG A 1 529 ? 26.468 10.493 1.068 1.00 71.56 529 ARG A O 1
ATOM 4260 N N . SER A 1 530 ? 24.543 9.555 1.716 1.00 64.31 530 SER A N 1
ATOM 4261 C CA . SER A 1 530 ? 25.058 8.181 1.674 1.00 64.31 530 SER A CA 1
ATOM 4262 C C . SER A 1 530 ? 25.351 7.718 0.243 1.00 64.31 530 SER A C 1
ATOM 4264 O O . SER A 1 530 ? 26.409 7.141 0.002 1.00 64.31 530 SER A O 1
ATOM 4266 N N . THR A 1 531 ? 24.467 8.031 -0.708 1.00 58.19 531 THR A N 1
ATOM 4267 C CA . THR A 1 531 ? 24.629 7.691 -2.131 1.00 58.19 531 THR A CA 1
ATOM 4268 C C . THR A 1 531 ? 25.830 8.407 -2.746 1.00 58.19 531 THR A C 1
ATOM 4270 O O . THR A 1 531 ? 26.586 7.805 -3.504 1.00 58.19 531 THR A O 1
ATOM 4273 N N . GLU A 1 532 ? 26.041 9.677 -2.398 1.00 65.69 532 GLU A N 1
ATOM 4274 C CA . GLU A 1 532 ? 27.180 10.472 -2.858 1.00 65.69 532 GLU A CA 1
ATOM 4275 C C . GLU A 1 532 ? 28.514 9.911 -2.343 1.00 65.69 532 GLU A C 1
ATOM 4277 O O . GLU A 1 532 ? 29.421 9.668 -3.140 1.00 65.69 532 GLU A O 1
ATOM 4282 N N . VAL A 1 533 ? 28.604 9.598 -1.043 1.00 70.50 533 VAL A N 1
ATOM 4283 C CA . VAL A 1 533 ? 29.788 8.952 -0.446 1.00 70.50 533 VAL A CA 1
ATOM 4284 C C . VAL A 1 533 ? 30.068 7.597 -1.103 1.00 70.50 533 VAL A C 1
ATOM 4286 O O . VAL A 1 533 ? 31.196 7.348 -1.527 1.00 70.50 533 VAL A O 1
ATOM 4289 N N . MET A 1 534 ? 29.051 6.741 -1.265 1.00 59.38 534 MET A N 1
ATOM 4290 C CA . MET A 1 534 ? 29.212 5.438 -1.925 1.00 59.38 534 MET A CA 1
ATOM 4291 C C . MET A 1 534 ? 29.662 5.577 -3.384 1.00 59.38 534 MET A C 1
ATOM 4293 O O . MET A 1 534 ? 30.547 4.843 -3.822 1.00 59.38 534 MET A O 1
ATOM 4297 N N . ARG A 1 535 ? 29.110 6.540 -4.134 1.00 53.06 535 ARG A N 1
ATOM 4298 C CA . ARG A 1 535 ? 29.515 6.832 -5.518 1.00 53.06 535 ARG A CA 1
ATOM 4299 C C . ARG A 1 535 ? 30.967 7.304 -5.590 1.00 53.06 535 ARG A C 1
ATOM 4301 O O . ARG A 1 535 ? 31.703 6.874 -6.476 1.00 53.06 535 ARG A O 1
ATOM 4308 N N . GLU A 1 536 ? 31.399 8.163 -4.670 1.00 58.50 536 GLU A N 1
ATOM 4309 C CA . GLU A 1 536 ? 32.782 8.643 -4.622 1.00 58.50 536 GLU A CA 1
ATOM 4310 C C . GLU A 1 536 ? 33.764 7.505 -4.275 1.00 58.50 536 GLU A C 1
ATOM 4312 O O . GLU A 1 536 ? 34.829 7.387 -4.887 1.00 58.50 536 GLU A O 1
ATOM 4317 N N . GLU A 1 537 ? 33.399 6.621 -3.341 1.00 63.94 537 GLU A N 1
ATOM 4318 C CA . GLU A 1 537 ? 34.172 5.420 -3.002 1.00 63.94 537 GLU A CA 1
ATOM 4319 C C . GLU A 1 537 ? 34.236 4.414 -4.160 1.00 63.94 537 GLU A C 1
ATOM 4321 O O . GLU A 1 537 ? 35.318 3.896 -4.456 1.00 63.94 537 GLU A O 1
ATOM 4326 N N . ALA A 1 538 ? 33.124 4.182 -4.862 1.00 49.66 538 ALA A N 1
ATOM 4327 C CA . ALA A 1 538 ? 33.059 3.322 -6.042 1.00 49.66 538 ALA A CA 1
ATOM 4328 C C . ALA A 1 538 ? 33.945 3.850 -7.183 1.00 49.66 538 ALA A C 1
ATOM 4330 O O . ALA A 1 538 ? 34.755 3.102 -7.731 1.00 49.66 538 ALA A O 1
ATOM 4331 N N . LEU A 1 539 ? 33.894 5.155 -7.477 1.00 50.22 539 LEU A N 1
ATOM 4332 C CA . LEU A 1 539 ? 34.772 5.802 -8.462 1.00 50.22 539 LEU A CA 1
ATOM 4333 C C . LEU A 1 539 ? 36.256 5.694 -8.069 1.00 50.22 539 LEU A C 1
ATOM 4335 O O . LEU A 1 539 ? 37.101 5.349 -8.901 1.00 50.22 539 LEU A O 1
ATOM 4339 N N . LYS A 1 540 ? 36.588 5.920 -6.789 1.00 58.94 540 LYS A N 1
ATOM 4340 C CA . LYS A 1 540 ? 37.950 5.729 -6.253 1.00 58.94 540 LYS A CA 1
ATOM 4341 C C . LYS A 1 540 ? 38.410 4.274 -6.366 1.00 58.94 540 LYS A C 1
ATOM 4343 O O . LYS A 1 540 ? 39.591 4.037 -6.624 1.00 58.94 540 LYS A O 1
ATOM 4348 N N . ARG A 1 541 ? 37.513 3.302 -6.182 1.00 56.84 541 ARG A N 1
ATOM 4349 C CA . ARG A 1 541 ? 37.806 1.872 -6.335 1.00 56.84 541 ARG A CA 1
ATOM 4350 C C . ARG A 1 541 ? 38.015 1.488 -7.799 1.00 56.84 541 ARG A C 1
ATOM 4352 O O . ARG A 1 541 ? 39.062 0.935 -8.108 1.00 56.84 541 ARG A O 1
ATOM 4359 N N . ALA A 1 542 ? 37.096 1.845 -8.694 1.00 49.28 542 ALA A N 1
ATOM 4360 C CA . ALA A 1 542 ? 37.208 1.569 -10.126 1.00 49.28 542 ALA A CA 1
ATOM 4361 C C . ALA A 1 542 ? 38.504 2.149 -10.722 1.00 49.28 542 ALA A C 1
ATOM 4363 O O . ALA A 1 542 ? 39.187 1.478 -11.493 1.00 49.28 542 ALA A O 1
ATOM 4364 N N . SER A 1 543 ? 38.895 3.356 -10.294 1.00 49.38 543 SER A N 1
ATOM 4365 C CA . SER A 1 543 ? 40.184 3.965 -10.645 1.00 49.38 543 SER A CA 1
ATOM 4366 C C . SER A 1 543 ? 41.380 3.126 -10.163 1.00 49.38 543 SER A C 1
ATOM 4368 O O . SER A 1 543 ? 42.263 2.800 -10.952 1.00 49.38 543 SER A O 1
ATOM 4370 N N . ARG A 1 544 ? 41.378 2.672 -8.899 1.00 58.19 544 ARG A N 1
ATOM 4371 C CA . ARG A 1 544 ? 42.438 1.804 -8.343 1.00 58.19 544 ARG A CA 1
ATOM 4372 C C . ARG A 1 544 ? 42.505 0.427 -8.997 1.00 58.19 544 ARG A C 1
ATOM 4374 O O . ARG A 1 544 ? 43.604 -0.103 -9.141 1.00 58.19 544 ARG A O 1
ATOM 4381 N N . ASP A 1 545 ? 41.370 -0.161 -9.352 1.00 52.91 545 ASP A N 1
ATOM 4382 C CA . ASP A 1 545 ? 41.308 -1.490 -9.962 1.00 52.91 545 ASP A CA 1
ATOM 4383 C C . ASP A 1 545 ? 41.787 -1.417 -11.428 1.00 52.91 545 ASP A C 1
ATOM 4385 O O . ASP A 1 545 ? 42.618 -2.229 -11.844 1.00 52.91 545 ASP A O 1
ATOM 4389 N N . ALA A 1 546 ? 41.412 -0.363 -12.167 1.00 52.47 546 ALA A N 1
ATOM 4390 C CA . ALA A 1 546 ? 41.981 -0.048 -13.481 1.00 52.47 546 ALA A CA 1
ATOM 4391 C C . ALA A 1 546 ? 43.497 0.233 -13.420 1.00 52.47 546 ALA A C 1
ATOM 4393 O O . ALA A 1 546 ? 44.252 -0.243 -14.271 1.00 52.47 546 ALA A O 1
ATOM 4394 N N . ASP A 1 547 ? 43.957 0.956 -12.393 1.00 50.72 547 ASP A N 1
ATOM 4395 C CA . ASP A 1 547 ? 45.377 1.232 -12.170 1.00 50.72 547 ASP A CA 1
ATOM 4396 C C . ASP A 1 547 ? 46.170 -0.006 -11.736 1.00 50.72 547 ASP A C 1
ATOM 4398 O O . ASP A 1 547 ? 47.363 -0.081 -12.023 1.00 50.72 547 ASP A O 1
ATOM 4402 N N . ASN A 1 548 ? 45.582 -0.987 -11.049 1.00 52.41 548 ASN A N 1
ATOM 4403 C CA . ASN A 1 548 ? 46.314 -2.149 -10.524 1.00 52.41 548 ASN A CA 1
ATOM 4404 C C . ASN A 1 548 ? 46.319 -3.376 -11.441 1.00 52.41 548 ASN A C 1
ATOM 4406 O O . ASN A 1 548 ? 47.075 -4.313 -11.175 1.00 52.41 548 ASN A O 1
ATOM 4410 N N . ASP A 1 549 ? 45.559 -3.362 -12.535 1.00 53.25 549 ASP A N 1
ATOM 4411 C CA . ASP A 1 549 ? 45.432 -4.507 -13.433 1.00 53.25 549 ASP A CA 1
ATOM 4412 C C . ASP A 1 549 ? 46.783 -4.948 -14.045 1.00 53.25 549 ASP A C 1
ATOM 4414 O O . ASP A 1 549 ? 47.372 -4.296 -14.920 1.00 53.25 549 ASP A O 1
ATOM 4418 N N . GLN A 1 550 ? 47.275 -6.101 -13.579 1.00 46.84 550 GLN A N 1
ATOM 4419 C CA . GLN A 1 550 ? 48.510 -6.719 -14.057 1.00 46.84 550 GLN A CA 1
ATOM 4420 C C . GLN A 1 550 ? 48.358 -7.436 -15.402 1.00 46.84 550 GLN A C 1
ATOM 4422 O O . GLN A 1 550 ? 49.366 -7.623 -16.082 1.00 46.84 550 GLN A O 1
ATOM 4427 N N . GLU A 1 551 ? 47.151 -7.802 -15.830 1.00 46.12 551 GLU A N 1
ATOM 4428 C CA . GLU A 1 551 ? 46.910 -8.380 -17.152 1.00 46.12 551 GLU A CA 1
ATOM 4429 C C . GLU A 1 551 ? 46.944 -7.304 -18.231 1.00 46.12 551 GLU A C 1
ATOM 4431 O O . GLU A 1 551 ? 47.647 -7.475 -19.223 1.00 46.12 551 GLU A O 1
ATOM 4436 N N . LEU A 1 552 ? 46.294 -6.156 -18.019 1.00 42.00 552 LEU A N 1
ATOM 4437 C CA . LEU A 1 552 ? 46.326 -5.024 -18.943 1.00 42.00 552 LEU A CA 1
ATOM 4438 C C . LEU A 1 552 ? 47.731 -4.408 -18.996 1.00 42.00 552 LEU A C 1
ATOM 4440 O O . LEU A 1 552 ? 48.264 -4.173 -20.083 1.00 42.00 552 LEU A O 1
ATOM 4444 N N . LYS A 1 553 ? 48.395 -4.247 -17.839 1.00 40.69 553 LYS A N 1
ATOM 4445 C CA . LYS A 1 553 ? 49.828 -3.905 -17.780 1.00 40.69 553 LYS A CA 1
ATOM 4446 C C . LYS A 1 553 ? 50.707 -5.002 -18.380 1.00 40.69 553 LYS A C 1
ATOM 4448 O O . LYS A 1 553 ? 51.752 -4.690 -18.941 1.00 40.69 553 LYS A O 1
ATOM 4453 N N . GLY A 1 554 ? 50.307 -6.266 -18.295 1.00 40.16 554 GLY A N 1
ATOM 4454 C CA . GLY A 1 554 ? 51.017 -7.415 -18.853 1.00 40.16 554 GLY A CA 1
ATOM 4455 C C . GLY A 1 554 ? 50.883 -7.518 -20.371 1.00 40.16 554 GLY A C 1
ATOM 4456 O O . GLY A 1 554 ? 51.847 -7.876 -21.038 1.00 40.16 554 GLY A O 1
ATOM 4457 N N . VAL A 1 555 ? 49.729 -7.172 -20.938 1.00 41.38 555 VAL A N 1
ATOM 4458 C CA . VAL A 1 555 ? 49.493 -7.033 -22.382 1.00 41.38 555 VAL A CA 1
ATOM 4459 C C . VAL A 1 555 ? 50.233 -5.798 -22.899 1.00 41.38 555 VAL A C 1
ATOM 4461 O O . VAL A 1 555 ? 51.000 -5.909 -23.851 1.00 41.38 555 VAL A O 1
ATOM 4464 N N . ALA A 1 556 ? 50.131 -4.653 -22.216 1.00 35.78 556 ALA A N 1
ATOM 4465 C CA . ALA A 1 556 ? 50.884 -3.447 -22.564 1.00 35.78 556 ALA A CA 1
ATOM 4466 C C . ALA A 1 556 ? 52.411 -3.661 -22.499 1.00 35.78 556 ALA A C 1
ATOM 4468 O O . ALA A 1 556 ? 53.117 -3.273 -23.426 1.00 35.78 556 ALA A O 1
ATOM 4469 N N . ARG A 1 557 ? 52.934 -4.341 -21.465 1.00 37.53 557 ARG A N 1
ATOM 4470 C CA . ARG A 1 557 ? 54.359 -4.715 -21.374 1.00 37.53 557 ARG A CA 1
ATOM 4471 C C . ARG A 1 557 ? 54.761 -5.717 -22.452 1.00 37.53 557 ARG A C 1
ATOM 4473 O O . ARG A 1 557 ? 55.782 -5.495 -23.090 1.00 37.53 557 ARG A O 1
ATOM 4480 N N . ARG A 1 558 ? 53.965 -6.764 -22.712 1.00 39.56 558 ARG A N 1
ATOM 4481 C CA . ARG A 1 558 ? 54.226 -7.724 -23.806 1.00 39.56 558 ARG A CA 1
ATOM 4482 C C . ARG A 1 558 ? 54.266 -7.043 -25.181 1.00 39.56 558 ARG A C 1
ATOM 4484 O O . ARG A 1 558 ? 55.043 -7.460 -26.028 1.00 39.56 558 ARG A O 1
ATOM 4491 N N . ILE A 1 559 ? 53.509 -5.962 -25.372 1.00 39.66 559 ILE A N 1
ATOM 4492 C CA . ILE A 1 559 ? 53.512 -5.135 -26.592 1.00 39.66 559 ILE A CA 1
ATOM 4493 C C . ILE A 1 559 ? 54.673 -4.112 -26.624 1.00 39.66 559 ILE A C 1
ATOM 4495 O O . ILE A 1 559 ? 55.007 -3.614 -27.696 1.00 39.66 559 ILE A O 1
ATOM 4499 N N . SER A 1 560 ? 55.302 -3.797 -25.485 1.00 33.78 560 SER A N 1
ATOM 4500 C CA . SER A 1 560 ? 56.294 -2.713 -25.352 1.00 33.78 560 SER A CA 1
ATOM 4501 C C . SER A 1 560 ? 57.760 -3.174 -25.269 1.00 33.78 560 SER A C 1
ATOM 4503 O O . SER A 1 560 ? 58.651 -2.331 -25.146 1.00 33.78 560 SER A O 1
ATOM 4505 N N . ILE A 1 561 ? 58.056 -4.478 -25.328 1.00 30.47 561 ILE A N 1
ATOM 4506 C CA . ILE A 1 561 ? 59.441 -4.980 -25.292 1.00 30.47 561 ILE A CA 1
ATOM 4507 C C . ILE A 1 561 ? 60.040 -4.985 -26.704 1.00 30.47 561 ILE A C 1
ATOM 4509 O O . ILE A 1 561 ? 60.014 -5.999 -27.397 1.00 30.47 561 ILE A O 1
ATOM 4513 N N . ARG A 1 562 ? 60.626 -3.847 -27.104 1.00 36.31 562 ARG A N 1
ATOM 4514 C CA . ARG A 1 562 ? 61.787 -3.801 -28.020 1.00 36.31 562 ARG A CA 1
ATOM 4515 C C . ARG A 1 562 ? 62.517 -2.445 -28.024 1.00 36.31 562 ARG A C 1
ATOM 4517 O O . ARG A 1 562 ? 62.719 -1.862 -29.076 1.00 36.31 562 ARG A O 1
ATOM 4524 N N . THR A 1 563 ? 62.978 -1.980 -26.860 1.00 30.91 563 THR A N 1
ATOM 4525 C CA . THR A 1 563 ? 64.126 -1.047 -26.740 1.00 30.91 563 THR A CA 1
ATOM 4526 C C . THR A 1 563 ? 64.652 -1.034 -25.304 1.00 30.91 563 THR A C 1
ATOM 4528 O O . THR A 1 563 ? 64.129 -0.307 -24.462 1.00 30.91 563 THR A O 1
ATOM 4531 N N . ALA A 1 564 ? 65.695 -1.815 -25.029 1.00 31.95 564 ALA A N 1
ATOM 4532 C CA . ALA A 1 564 ? 66.559 -1.623 -23.867 1.00 31.95 564 ALA A CA 1
ATOM 4533 C C . ALA A 1 564 ? 67.900 -2.329 -24.112 1.00 31.95 564 ALA A C 1
ATOM 4535 O O . ALA A 1 564 ? 67.987 -3.531 -23.894 1.00 31.95 564 ALA A O 1
ATOM 4536 N N . ASP A 1 565 ? 68.916 -1.590 -24.574 1.00 29.31 565 ASP A N 1
ATOM 4537 C CA . ASP A 1 565 ? 70.207 -1.601 -23.873 1.00 29.31 565 ASP A CA 1
ATOM 4538 C C . ASP A 1 565 ? 71.152 -0.466 -24.304 1.00 29.31 565 ASP A C 1
ATOM 4540 O O . ASP A 1 565 ? 71.461 -0.301 -25.483 1.00 29.31 565 ASP A O 1
ATOM 4544 N N . THR A 1 566 ? 71.581 0.320 -23.313 1.00 28.86 566 THR A N 1
ATOM 4545 C CA . THR A 1 566 ? 72.884 0.999 -23.109 1.00 28.86 566 THR A CA 1
ATOM 4546 C C . THR A 1 566 ? 72.675 2.104 -22.068 1.00 28.86 566 THR A C 1
ATOM 4548 O O . THR A 1 566 ? 71.878 3.021 -22.254 1.00 28.86 566 THR A O 1
ATOM 4551 N N . GLY A 1 567 ? 73.336 1.979 -20.916 1.00 27.19 567 GLY A N 1
ATOM 4552 C CA . GLY A 1 567 ? 73.093 2.822 -19.742 1.00 27.19 567 GLY A CA 1
ATOM 4553 C C . GLY A 1 567 ? 74.168 3.876 -19.475 1.00 27.19 567 GLY A C 1
ATOM 4554 O O . GLY A 1 567 ? 75.307 3.754 -19.915 1.00 27.19 567 GLY A O 1
ATOM 4555 N N . SER A 1 568 ? 73.820 4.854 -18.637 1.00 25.66 568 SER A N 1
ATOM 4556 C CA . SER A 1 568 ? 74.719 5.417 -17.621 1.00 25.66 568 SER A CA 1
ATOM 4557 C C . SER A 1 568 ? 73.886 6.029 -16.482 1.00 25.66 568 SER A C 1
ATOM 4559 O O . SER A 1 568 ? 72.694 6.284 -16.654 1.00 25.66 568 SER A O 1
ATOM 4561 N N . ALA A 1 569 ? 74.479 6.193 -15.300 1.00 28.03 569 ALA A N 1
ATOM 4562 C CA . ALA A 1 569 ? 73.783 6.510 -14.045 1.00 28.03 569 ALA A CA 1
ATOM 4563 C C . ALA A 1 569 ? 74.039 7.953 -13.544 1.00 28.03 569 ALA A C 1
ATOM 4565 O O . ALA A 1 569 ? 74.818 8.675 -14.157 1.00 28.03 569 ALA A O 1
ATOM 4566 N N . MET A 1 570 ? 73.455 8.296 -12.373 1.00 24.61 570 MET A N 1
ATOM 4567 C CA . MET A 1 570 ? 73.597 9.548 -11.577 1.00 24.61 570 MET A CA 1
ATOM 4568 C C . MET A 1 570 ? 72.757 10.772 -12.046 1.00 24.61 570 MET A C 1
ATOM 4570 O O . MET A 1 570 ? 72.624 10.984 -13.240 1.00 24.61 570 MET A O 1
ATOM 4574 N N . LEU A 1 571 ? 72.136 11.631 -11.200 1.00 25.52 571 LEU A N 1
ATOM 4575 C CA . LEU A 1 571 ? 72.032 11.777 -9.721 1.00 25.52 571 LEU A CA 1
ATOM 4576 C C . LEU A 1 571 ? 70.632 12.317 -9.263 1.00 25.52 571 LEU A C 1
ATOM 4578 O O . LEU A 1 571 ? 70.009 13.111 -9.951 1.00 25.52 571 LEU A O 1
ATOM 4582 N N . TYR A 1 572 ? 70.238 11.968 -8.025 1.00 22.52 572 TYR A N 1
ATOM 4583 C CA . TYR A 1 572 ? 69.453 12.724 -7.006 1.00 22.52 572 TYR A CA 1
ATOM 4584 C C . TYR A 1 572 ? 68.013 13.283 -7.213 1.00 22.52 572 TYR A C 1
ATOM 4586 O O . TYR A 1 572 ? 67.777 14.336 -7.791 1.00 22.52 572 TYR A O 1
ATOM 4594 N N . ARG A 1 573 ? 67.085 12.660 -6.456 1.00 28.62 573 ARG A N 1
ATOM 4595 C CA . ARG A 1 573 ? 65.996 13.229 -5.609 1.00 28.62 573 ARG A CA 1
ATOM 4596 C C . ARG A 1 573 ? 65.738 14.760 -5.640 1.00 28.62 573 ARG A C 1
ATOM 4598 O O . ARG A 1 573 ? 66.524 15.497 -5.048 1.00 28.62 573 ARG A O 1
ATOM 4605 N N . ASN A 1 574 ? 64.494 15.173 -5.956 1.00 25.38 574 ASN A N 1
ATOM 4606 C CA . ASN A 1 574 ? 63.513 15.612 -4.928 1.00 25.38 574 ASN A CA 1
ATOM 4607 C C . ASN A 1 574 ? 62.083 15.963 -5.435 1.00 25.38 574 ASN A C 1
ATOM 4609 O O . ASN A 1 574 ? 61.925 16.630 -6.444 1.00 25.38 574 ASN A O 1
ATOM 4613 N N . LYS A 1 575 ? 61.086 15.652 -4.581 1.00 25.61 575 LYS A N 1
ATOM 4614 C CA . LYS A 1 575 ? 59.740 16.270 -4.401 1.00 25.61 575 LYS A CA 1
ATOM 4615 C C . LYS A 1 575 ? 58.606 16.151 -5.463 1.00 25.61 575 LYS A C 1
ATOM 4617 O O . LYS A 1 575 ? 58.562 16.884 -6.437 1.00 25.61 575 LYS A O 1
ATOM 4622 N N . LYS A 1 576 ? 57.553 15.456 -4.988 1.00 25.91 576 LYS A N 1
ATOM 4623 C CA . LYS A 1 576 ? 56.087 15.614 -5.201 1.00 25.91 576 LYS A CA 1
ATOM 4624 C C . LYS A 1 576 ? 55.433 15.050 -6.490 1.00 25.91 576 LYS A C 1
ATOM 4626 O O . LYS A 1 576 ? 56.088 14.969 -7.522 1.00 25.91 576 LYS A O 1
ATOM 4631 N N . PRO A 1 577 ? 54.168 14.569 -6.391 1.00 25.00 577 PRO A N 1
ATOM 4632 C CA . PRO A 1 577 ? 53.504 13.793 -7.443 1.00 25.00 577 PRO A CA 1
ATOM 4633 C C . PRO A 1 577 ? 52.858 14.670 -8.520 1.00 25.00 577 PRO A C 1
ATOM 4635 O O . PRO A 1 577 ? 52.430 15.790 -8.247 1.00 25.00 577 PRO A O 1
ATOM 4638 N N . TRP A 1 578 ? 52.742 14.115 -9.726 1.00 25.27 578 TRP A N 1
ATOM 4639 C CA . TRP A 1 578 ? 52.101 14.759 -10.869 1.00 25.27 578 TRP A CA 1
ATOM 4640 C C . TRP A 1 578 ? 50.593 14.496 -10.878 1.00 25.27 578 TRP A C 1
ATOM 4642 O O . TRP A 1 578 ? 50.151 13.350 -10.906 1.00 25.27 578 TRP A O 1
ATOM 4652 N N . THR A 1 579 ? 49.816 15.573 -10.892 1.00 24.11 579 THR A N 1
ATOM 4653 C CA . THR A 1 579 ? 48.398 15.587 -11.270 1.00 24.11 579 THR A CA 1
ATOM 4654 C C . THR A 1 579 ? 48.257 15.395 -12.780 1.00 24.11 579 THR A C 1
ATOM 4656 O O . THR A 1 579 ? 48.951 16.063 -13.548 1.00 24.11 579 THR A O 1
ATOM 4659 N N . PHE A 1 580 ? 47.341 14.529 -13.217 1.00 23.97 580 PHE A N 1
ATOM 4660 C CA . PHE A 1 580 ? 47.018 14.374 -14.637 1.00 23.97 580 PHE A CA 1
ATOM 4661 C C . PHE A 1 580 ? 46.071 15.483 -15.110 1.00 23.97 580 PHE A C 1
ATOM 4663 O O . PHE A 1 580 ? 44.866 15.422 -14.887 1.00 23.97 580 PHE A O 1
ATOM 4670 N N . THR A 1 581 ? 46.623 16.468 -15.818 1.00 23.20 581 THR A N 1
ATOM 4671 C CA . THR A 1 581 ? 45.854 17.362 -16.693 1.00 23.20 581 THR A CA 1
ATOM 4672 C C . THR A 1 581 ? 45.721 16.698 -18.063 1.00 23.20 581 THR A C 1
ATOM 4674 O O . THR A 1 581 ? 46.729 16.302 -18.649 1.00 23.20 581 THR A O 1
ATOM 4677 N N . ILE A 1 582 ? 44.502 16.569 -18.593 1.00 23.92 582 ILE A N 1
ATOM 4678 C CA . ILE A 1 582 ? 44.283 16.060 -19.955 1.00 23.92 582 ILE A CA 1
ATOM 4679 C C . ILE A 1 582 ? 44.464 17.216 -20.943 1.00 23.92 582 ILE A C 1
ATOM 4681 O O . ILE A 1 582 ? 43.631 18.114 -21.027 1.00 23.92 582 ILE A O 1
ATOM 4685 N N . THR A 1 583 ? 45.560 17.188 -21.700 1.00 22.34 583 THR A N 1
ATOM 4686 C CA . THR A 1 583 ? 45.842 18.168 -22.757 1.00 22.34 583 THR A CA 1
ATOM 4687 C C . THR A 1 583 ? 45.238 17.713 -24.086 1.00 22.34 583 THR A C 1
ATOM 4689 O O . THR A 1 583 ? 45.623 16.672 -24.620 1.00 22.34 583 THR A O 1
ATOM 4692 N N . VAL A 1 584 ? 44.331 18.513 -24.649 1.00 26.23 584 VAL A N 1
ATOM 4693 C CA . VAL A 1 584 ? 43.777 18.322 -26.002 1.00 26.23 584 VAL A CA 1
ATOM 4694 C C . VAL A 1 584 ? 44.740 18.945 -27.038 1.00 26.23 584 VAL A C 1
ATOM 4696 O O . VAL A 1 584 ? 45.246 20.045 -26.795 1.00 26.23 584 VAL A O 1
ATOM 4699 N N . PRO A 1 585 ? 45.065 18.280 -28.166 1.00 25.27 585 PRO A N 1
ATOM 4700 C CA . PRO A 1 585 ? 46.167 18.714 -29.029 1.00 25.27 585 PRO A CA 1
ATOM 4701 C C . PRO A 1 585 ? 45.814 19.835 -30.028 1.00 25.27 585 PRO A C 1
ATOM 4703 O O . PRO A 1 585 ? 45.235 19.575 -31.074 1.00 25.27 585 PRO A O 1
ATOM 4706 N N . HIS A 1 586 ? 46.334 21.032 -29.730 1.00 27.98 586 HIS A N 1
ATOM 4707 C CA . HIS A 1 586 ? 46.784 22.118 -30.628 1.00 27.98 586 HIS A CA 1
ATOM 4708 C C . HIS A 1 586 ? 45.822 22.795 -31.650 1.00 27.98 586 HIS A C 1
ATOM 4710 O O . HIS A 1 586 ? 44.791 22.250 -32.027 1.00 27.98 586 HIS A O 1
ATOM 4716 N N . PRO A 1 587 ? 46.121 24.056 -32.054 1.00 29.72 587 PRO A N 1
ATOM 4717 C CA . PRO A 1 587 ? 45.086 25.006 -32.458 1.00 29.72 587 PRO A CA 1
ATOM 4718 C C . PRO A 1 587 ? 45.045 25.308 -33.964 1.00 29.72 587 PRO A C 1
ATOM 4720 O O . PRO A 1 587 ? 46.078 25.392 -34.630 1.00 29.72 587 PRO A O 1
ATOM 4723 N N . PHE A 1 588 ? 43.849 25.626 -34.466 1.00 22.86 588 PHE A N 1
ATOM 4724 C CA . PHE A 1 588 ? 43.703 26.478 -35.652 1.00 22.86 588 PHE A CA 1
ATOM 4725 C C . PHE A 1 588 ? 43.964 27.958 -35.286 1.00 22.86 588 PHE A C 1
ATOM 4727 O O . PHE A 1 588 ? 43.856 28.337 -34.117 1.00 22.86 588 PHE A O 1
ATOM 4734 N N . PRO A 1 589 ? 44.399 28.799 -36.243 1.00 26.11 589 PRO A N 1
ATOM 4735 C CA . PRO A 1 589 ? 45.165 30.001 -35.925 1.00 26.11 589 PRO A CA 1
ATOM 4736 C C . PRO A 1 589 ? 44.317 31.162 -35.394 1.00 26.11 589 PRO A C 1
ATOM 4738 O O . PRO A 1 589 ? 43.308 31.554 -35.979 1.00 26.11 589 PRO A O 1
ATOM 4741 N N . GLN A 1 590 ? 44.819 31.811 -34.342 1.00 28.73 590 GLN A N 1
ATOM 4742 C CA . GLN A 1 590 ? 44.365 33.140 -33.940 1.00 28.73 590 GLN A CA 1
ATOM 4743 C C . GLN A 1 590 ? 44.748 34.171 -35.013 1.00 28.73 590 GLN A C 1
ATOM 4745 O O . GLN A 1 590 ? 45.929 34.475 -35.170 1.00 28.73 590 GLN A O 1
ATOM 4750 N N . ASN A 1 591 ? 43.759 34.712 -35.736 1.00 26.33 591 ASN A N 1
ATOM 4751 C CA . ASN A 1 591 ? 43.551 36.165 -35.896 1.00 26.33 591 ASN A CA 1
ATOM 4752 C C . ASN A 1 591 ? 42.500 36.503 -36.969 1.00 26.33 591 ASN A C 1
ATOM 4754 O O . ASN A 1 591 ? 42.847 36.772 -38.121 1.00 26.33 591 ASN A O 1
ATOM 4758 N N . ARG A 1 592 ? 41.229 36.628 -36.552 1.00 23.28 592 ARG A N 1
ATOM 4759 C CA . ARG A 1 592 ? 40.364 37.745 -36.982 1.00 23.28 592 ARG A CA 1
ATOM 4760 C C . ARG A 1 592 ? 39.132 37.915 -36.078 1.00 23.28 592 ARG A C 1
ATOM 4762 O O . ARG A 1 592 ? 38.019 37.590 -36.465 1.00 23.28 592 ARG A O 1
ATOM 4769 N N . PHE A 1 593 ? 39.325 38.474 -34.883 1.00 29.31 593 PHE A N 1
ATOM 4770 C CA . PHE A 1 593 ? 38.209 39.090 -34.157 1.00 29.31 593 PHE A CA 1
ATOM 4771 C C . PHE A 1 593 ? 38.036 40.533 -34.629 1.00 29.31 593 PHE A C 1
ATOM 4773 O O . PHE A 1 593 ? 38.952 41.343 -34.497 1.00 29.31 593 PHE A O 1
ATOM 4780 N N . SER A 1 594 ? 36.850 40.864 -35.138 1.00 24.81 594 SER A N 1
ATOM 4781 C CA . SER A 1 594 ? 36.427 42.247 -35.368 1.00 24.81 594 SER A CA 1
ATOM 4782 C C . SER A 1 594 ? 34.973 42.452 -34.933 1.00 24.81 594 SER A C 1
ATOM 4784 O O . SER A 1 594 ? 34.046 42.142 -35.673 1.00 24.81 594 SER A O 1
ATOM 4786 N N . SER A 1 595 ? 34.805 42.994 -33.723 1.00 28.09 595 SER A N 1
ATOM 4787 C CA . SER A 1 595 ? 33.660 43.821 -33.300 1.00 28.09 595 SER A CA 1
ATOM 4788 C C . SER A 1 595 ? 32.233 43.360 -33.670 1.00 28.09 595 SER A C 1
ATOM 4790 O O . SER A 1 595 ? 31.504 44.083 -34.345 1.00 28.09 595 SER A O 1
ATOM 4792 N N . SER A 1 596 ? 31.798 42.197 -33.180 1.00 30.09 596 SER A N 1
ATOM 4793 C CA . SER A 1 596 ? 30.422 41.914 -32.701 1.00 30.09 596 SER A CA 1
ATOM 4794 C C . SER A 1 596 ? 30.398 40.538 -31.999 1.00 30.09 596 SER A C 1
ATOM 4796 O O . SER A 1 596 ? 31.416 39.847 -31.991 1.00 30.09 596 SER A O 1
ATOM 4798 N N . GLN A 1 597 ? 29.325 40.213 -31.267 1.00 38.22 597 GLN A N 1
ATOM 4799 C CA . GLN A 1 597 ? 29.351 39.236 -30.161 1.00 38.22 597 GLN A CA 1
ATOM 4800 C C . GLN A 1 597 ? 29.613 37.762 -30.570 1.00 38.22 597 GLN A C 1
ATOM 4802 O O . GLN A 1 597 ? 29.187 37.340 -31.643 1.00 38.22 597 GLN A O 1
ATOM 4807 N N . PRO A 1 598 ? 30.271 36.955 -29.707 1.00 41.09 598 PRO A N 1
ATOM 4808 C CA . PRO A 1 598 ? 30.615 35.564 -30.002 1.00 41.09 598 PRO A CA 1
ATOM 4809 C C . PRO A 1 598 ? 29.465 34.596 -29.667 1.00 41.09 598 PRO A C 1
ATOM 4811 O O . PRO A 1 598 ? 29.402 34.047 -28.570 1.00 41.09 598 PRO A O 1
ATOM 4814 N N . THR A 1 599 ? 28.567 34.362 -30.625 1.00 53.03 599 THR A N 1
ATOM 4815 C CA . THR A 1 599 ? 27.501 33.338 -30.538 1.00 53.03 599 THR A CA 1
ATOM 4816 C C . THR A 1 599 ? 27.334 32.613 -31.874 1.00 53.03 599 THR A C 1
ATOM 4818 O O . THR A 1 599 ? 26.253 32.613 -32.468 1.00 53.03 599 THR A O 1
ATOM 4821 N N . ASP A 1 600 ? 28.426 32.055 -32.397 1.00 59.38 600 ASP A N 1
ATOM 4822 C CA . ASP A 1 600 ? 28.454 31.481 -33.743 1.00 59.38 600 ASP A CA 1
ATOM 4823 C C . ASP A 1 600 ? 27.847 30.066 -33.789 1.00 59.38 600 ASP A C 1
ATOM 4825 O O . ASP A 1 600 ? 28.541 29.054 -33.819 1.00 59.38 600 ASP A O 1
ATOM 4829 N N . LEU A 1 601 ? 26.511 30.005 -33.784 1.00 66.25 601 LEU A N 1
ATOM 4830 C CA . LEU A 1 601 ? 25.733 28.770 -33.968 1.00 66.25 601 LEU A CA 1
ATOM 4831 C C . LEU A 1 601 ? 25.717 28.280 -35.431 1.00 66.25 601 LEU A C 1
ATOM 4833 O O . LEU A 1 601 ? 25.071 27.277 -35.745 1.00 66.25 601 LEU A O 1
ATOM 4837 N N . THR A 1 602 ? 26.392 28.993 -36.336 1.00 65.75 602 THR A N 1
ATOM 4838 C CA . THR A 1 602 ? 26.395 28.747 -37.783 1.00 65.75 602 THR A CA 1
ATOM 4839 C C . THR A 1 602 ? 26.854 27.337 -38.174 1.00 65.75 602 THR A C 1
ATOM 4841 O O . THR A 1 602 ? 26.140 26.722 -38.971 1.00 65.75 602 THR A O 1
ATOM 4844 N N . PRO A 1 603 ? 27.927 26.751 -37.591 1.00 70.25 603 PRO A N 1
ATOM 4845 C CA . PRO A 1 603 ? 28.396 25.418 -37.981 1.00 70.25 603 PRO A CA 1
ATOM 4846 C C . PRO A 1 603 ? 27.315 24.336 -37.867 1.00 70.25 603 PRO A C 1
ATOM 4848 O O . PRO A 1 603 ? 27.177 23.504 -38.757 1.00 70.25 603 PRO A O 1
ATOM 4851 N N . ALA A 1 604 ? 26.481 24.391 -36.823 1.00 75.94 604 ALA A N 1
ATOM 4852 C CA . ALA A 1 604 ? 25.402 23.425 -36.620 1.00 75.94 604 ALA A CA 1
ATOM 4853 C C . ALA A 1 604 ? 24.333 23.475 -37.724 1.00 75.94 604 ALA A C 1
ATOM 4855 O O . ALA A 1 604 ? 23.705 22.463 -38.034 1.00 75.94 604 ALA A O 1
ATOM 4856 N N . ARG A 1 605 ? 24.106 24.657 -38.308 1.00 81.69 605 ARG A N 1
ATOM 4857 C CA . ARG A 1 605 ? 23.048 24.895 -39.297 1.00 81.69 605 ARG A CA 1
ATOM 4858 C C . ARG A 1 605 ? 23.535 24.691 -40.725 1.00 81.69 605 ARG A C 1
ATOM 4860 O O . ARG A 1 605 ? 22.799 24.104 -41.515 1.00 81.69 605 ARG A O 1
ATOM 4867 N N . GLU A 1 606 ? 24.778 25.066 -41.024 1.00 77.00 606 GLU A N 1
ATOM 4868 C CA . GLU A 1 606 ? 25.417 24.778 -42.314 1.00 77.00 606 GLU A CA 1
ATOM 4869 C C . GLU A 1 606 ? 25.471 23.270 -42.602 1.00 77.00 606 GLU A C 1
ATOM 4871 O O . GLU A 1 606 ? 25.153 22.845 -43.712 1.00 77.00 606 GLU A O 1
ATOM 4876 N N . GLU A 1 607 ? 25.773 22.445 -41.594 1.00 75.19 607 GLU A N 1
ATOM 4877 C CA . GLU A 1 607 ? 25.817 20.979 -41.718 1.00 75.19 607 GLU A CA 1
ATOM 4878 C C . GLU A 1 607 ? 24.493 20.327 -42.144 1.00 75.19 607 GLU A C 1
ATOM 4880 O O . GLU A 1 607 ? 24.501 19.234 -42.715 1.00 75.19 607 GLU A O 1
ATOM 4885 N N . VAL A 1 608 ? 23.359 20.980 -41.875 1.00 79.00 608 VAL A N 1
ATOM 4886 C CA . VAL A 1 608 ? 22.022 20.524 -42.287 1.00 79.00 608 VAL A CA 1
ATOM 4887 C C . VAL A 1 608 ? 21.431 21.365 -43.426 1.00 79.00 608 VAL A C 1
ATOM 4889 O O . VAL A 1 608 ? 20.264 21.196 -43.764 1.00 79.00 608 VAL A O 1
ATOM 4892 N N . GLY A 1 609 ? 22.215 22.267 -44.028 1.00 75.69 609 GLY A N 1
ATOM 4893 C CA . GLY A 1 609 ? 21.778 23.133 -45.129 1.00 75.69 609 GLY A CA 1
ATOM 4894 C C . GLY A 1 609 ? 20.834 24.276 -44.733 1.00 75.69 609 GLY A C 1
ATOM 4895 O O . GLY A 1 609 ? 20.208 24.872 -45.607 1.00 75.69 609 GLY A O 1
ATOM 4896 N N . ASN A 1 610 ? 20.721 24.595 -43.441 1.00 82.06 610 ASN A N 1
ATOM 4897 C CA . ASN A 1 610 ? 19.881 25.682 -42.939 1.00 82.06 610 ASN A CA 1
ATOM 4898 C C . ASN A 1 610 ? 20.641 27.017 -42.896 1.00 82.06 610 ASN A C 1
ATOM 4900 O O . ASN A 1 610 ? 21.842 27.065 -42.634 1.00 82.06 610 ASN A O 1
ATOM 4904 N N . THR A 1 611 ? 19.925 28.128 -43.089 1.00 76.31 611 THR A N 1
ATOM 4905 C CA . THR A 1 611 ? 20.510 29.476 -42.999 1.00 76.31 611 THR A CA 1
ATOM 4906 C C . THR A 1 611 ? 20.990 29.797 -41.575 1.00 76.31 611 THR A C 1
ATOM 4908 O O . THR A 1 611 ? 20.349 29.347 -40.617 1.00 76.31 611 THR A O 1
ATOM 4911 N N . PRO A 1 612 ? 22.057 30.605 -41.402 1.00 79.62 612 PRO A N 1
ATOM 4912 C CA . PRO A 1 612 ? 22.502 31.076 -40.088 1.00 79.62 612 PRO A CA 1
ATOM 4913 C C . PRO A 1 612 ? 21.392 31.812 -39.319 1.00 79.62 612 PRO A C 1
ATOM 4915 O O . PRO A 1 612 ? 20.492 32.400 -39.922 1.00 79.62 612 PRO A O 1
ATOM 4918 N N . LEU A 1 613 ? 21.459 31.789 -37.984 1.00 82.94 613 LEU A N 1
ATOM 4919 C CA . LEU A 1 613 ? 20.511 32.508 -37.124 1.00 82.94 613 LEU A CA 1
ATOM 4920 C C . LEU A 1 613 ? 20.906 33.980 -36.992 1.00 82.94 613 LEU A C 1
ATOM 4922 O O . LEU A 1 613 ? 22.073 34.305 -36.787 1.00 82.94 613 LEU A O 1
ATOM 4926 N N . LEU A 1 614 ? 19.916 34.868 -37.049 1.00 81.06 614 LEU A N 1
ATOM 4927 C CA . LEU A 1 614 ? 20.103 36.299 -36.827 1.00 81.06 614 LEU A CA 1
ATOM 4928 C C . LEU A 1 614 ? 19.948 36.642 -35.340 1.00 81.06 614 LEU A C 1
ATOM 4930 O O . LEU A 1 614 ? 19.034 36.161 -34.668 1.00 81.06 614 LEU A O 1
ATOM 4934 N N . TRP A 1 615 ? 20.812 37.511 -34.817 1.00 81.25 615 TRP A N 1
ATOM 4935 C CA . TRP A 1 615 ? 20.658 38.015 -33.452 1.00 81.25 615 TRP A CA 1
ATOM 4936 C C . TRP A 1 615 ? 19.403 38.887 -33.327 1.00 81.25 615 TRP A C 1
ATOM 4938 O O . TRP A 1 615 ? 19.180 39.780 -34.146 1.00 81.25 615 TRP A O 1
ATOM 4948 N N . HIS A 1 616 ? 18.595 38.664 -32.290 1.00 82.56 616 HIS A N 1
ATOM 4949 C CA . HIS A 1 616 ? 17.326 39.363 -32.100 1.00 82.56 616 HIS A CA 1
ATOM 4950 C C . HIS A 1 616 ? 17.171 39.923 -30.686 1.00 82.56 616 HIS A C 1
ATOM 4952 O O . HIS A 1 616 ? 17.145 39.183 -29.700 1.00 82.56 616 HIS A O 1
ATOM 4958 N N . ALA A 1 617 ? 16.999 41.245 -30.596 1.00 76.00 617 ALA A N 1
ATOM 4959 C CA . ALA A 1 617 ? 16.963 41.979 -29.332 1.00 76.00 617 ALA A CA 1
ATOM 4960 C C . ALA A 1 617 ? 15.882 41.471 -28.362 1.00 76.00 617 ALA A C 1
ATOM 4962 O O . ALA A 1 617 ? 16.161 41.312 -27.176 1.00 76.00 617 ALA A O 1
ATOM 4963 N N . ASN A 1 618 ? 14.683 41.130 -28.851 1.00 77.81 618 ASN A N 1
ATOM 4964 C CA . ASN A 1 618 ? 13.607 40.638 -27.980 1.00 77.81 618 ASN A CA 1
ATOM 4965 C C . ASN A 1 618 ? 13.876 39.209 -27.477 1.00 77.81 618 ASN A C 1
ATOM 4967 O O . ASN A 1 618 ? 13.460 38.869 -26.374 1.00 77.81 618 ASN A O 1
ATOM 4971 N N . CYS A 1 619 ? 14.592 38.380 -28.250 1.00 81.00 619 CYS A N 1
ATOM 4972 C CA . CYS A 1 619 ? 15.040 37.066 -27.777 1.00 81.00 619 CYS A CA 1
ATOM 4973 C C . CYS A 1 619 ? 16.139 37.228 -26.719 1.00 81.00 619 CYS A C 1
ATOM 4975 O O . CYS A 1 619 ? 16.104 36.559 -25.694 1.00 81.00 619 CYS A O 1
ATOM 4977 N N . ALA A 1 620 ? 17.075 38.160 -26.922 1.00 80.00 620 ALA A N 1
ATOM 4978 C CA . ALA A 1 620 ? 18.140 38.449 -25.963 1.00 80.00 620 ALA A CA 1
ATOM 4979 C C . ALA A 1 620 ? 17.598 39.029 -24.643 1.00 80.00 620 ALA A C 1
ATOM 4981 O O . ALA A 1 620 ? 18.028 38.617 -23.569 1.00 80.00 620 ALA A O 1
ATOM 4982 N N . ALA A 1 621 ? 16.607 39.924 -24.706 1.00 77.44 621 ALA A N 1
ATOM 4983 C CA . ALA A 1 621 ? 15.927 40.457 -23.526 1.00 77.44 621 ALA A CA 1
ATOM 4984 C C . ALA A 1 621 ? 15.145 39.368 -22.766 1.00 77.44 621 ALA A C 1
ATOM 4986 O O . ALA A 1 621 ? 15.243 39.285 -21.543 1.00 77.44 621 ALA A O 1
ATOM 4987 N N . ALA A 1 622 ? 14.428 38.491 -23.480 1.00 81.88 622 ALA A N 1
ATOM 4988 C CA . ALA A 1 622 ? 13.731 37.354 -22.877 1.00 81.88 622 ALA A CA 1
ATOM 4989 C C . ALA A 1 622 ? 14.702 36.325 -22.266 1.00 81.88 622 ALA A C 1
ATOM 4991 O O . ALA A 1 622 ? 14.424 35.771 -21.206 1.00 81.88 622 ALA A O 1
ATOM 4992 N N . ALA A 1 623 ? 15.855 36.089 -22.899 1.00 86.44 623 ALA A N 1
ATOM 4993 C CA . ALA A 1 623 ? 16.913 35.244 -22.355 1.00 86.44 623 ALA A CA 1
ATOM 4994 C C . ALA A 1 623 ? 17.510 35.847 -21.074 1.00 86.44 623 ALA A C 1
ATOM 4996 O O . ALA A 1 623 ? 17.700 35.129 -20.098 1.00 86.44 623 ALA A O 1
ATOM 4997 N N . ALA A 1 624 ? 17.759 37.161 -21.051 1.00 83.94 624 ALA A N 1
ATOM 4998 C CA . ALA A 1 624 ? 18.316 37.851 -19.889 1.00 83.94 624 ALA A CA 1
ATOM 4999 C C . ALA A 1 624 ? 17.363 37.823 -18.685 1.00 83.94 624 ALA A C 1
ATOM 5001 O O . ALA A 1 624 ? 17.806 37.545 -17.574 1.00 83.94 624 ALA A O 1
ATOM 5002 N N . ALA A 1 625 ? 16.063 38.041 -18.912 1.00 83.06 625 ALA A N 1
ATOM 5003 C CA . ALA A 1 625 ? 15.047 37.920 -17.870 1.00 83.06 625 ALA A CA 1
ATOM 5004 C C . ALA A 1 625 ? 15.021 36.502 -17.274 1.00 83.06 625 ALA A C 1
ATOM 5006 O O . ALA A 1 625 ? 15.203 36.339 -16.074 1.00 83.06 625 ALA A O 1
ATOM 5007 N N . SER A 1 626 ? 14.910 35.466 -18.113 1.00 86.31 626 SER A N 1
ATOM 5008 C CA . SER A 1 626 ? 14.838 34.079 -17.628 1.00 86.31 626 SER A CA 1
ATOM 5009 C C . SER A 1 626 ? 16.137 33.577 -16.994 1.00 86.31 626 SER A C 1
ATOM 5011 O O . SER A 1 626 ? 16.082 32.797 -16.047 1.00 86.31 626 SER A O 1
ATOM 5013 N N . ALA A 1 627 ? 17.303 34.042 -17.455 1.00 86.62 627 ALA A N 1
ATOM 5014 C CA . ALA A 1 627 ? 18.570 33.763 -16.783 1.00 86.62 627 ALA A CA 1
ATOM 5015 C C . ALA A 1 627 ? 18.596 34.385 -15.378 1.00 86.62 627 ALA A C 1
ATOM 5017 O O . ALA A 1 627 ? 19.028 33.733 -14.430 1.00 86.62 627 ALA A O 1
ATOM 5018 N N . GLN A 1 628 ? 18.097 35.619 -15.229 1.00 86.75 628 GLN A N 1
ATOM 5019 C CA . GLN A 1 628 ? 18.007 36.289 -13.933 1.00 86.75 628 GLN A CA 1
ATOM 5020 C C . GLN A 1 628 ? 16.988 35.617 -13.002 1.00 86.75 628 GLN A C 1
ATOM 5022 O O . GLN A 1 628 ? 17.272 35.474 -11.817 1.00 86.75 628 GLN A O 1
ATOM 5027 N N . ASP A 1 629 ? 15.844 35.162 -13.517 1.00 85.50 629 ASP A N 1
ATOM 5028 C CA . ASP A 1 629 ? 14.847 34.423 -12.733 1.00 85.50 629 ASP A CA 1
ATOM 5029 C C . ASP A 1 629 ? 15.423 33.099 -12.202 1.00 85.50 629 ASP A C 1
ATOM 5031 O O . ASP A 1 629 ? 15.280 32.796 -11.017 1.00 85.50 629 ASP A O 1
ATOM 5035 N N . LEU A 1 630 ? 16.156 32.355 -13.042 1.00 85.50 630 LEU A N 1
ATOM 5036 C CA . LEU A 1 630 ? 16.894 31.155 -12.631 1.00 85.50 630 LEU A CA 1
ATOM 5037 C C . LEU A 1 630 ? 17.962 31.462 -11.576 1.00 85.50 630 LEU A C 1
ATOM 5039 O O . LEU A 1 630 ? 18.040 30.766 -10.567 1.00 85.50 630 LEU A O 1
ATOM 5043 N N . ALA A 1 631 ? 18.736 32.533 -11.765 1.00 87.31 631 ALA A N 1
ATOM 5044 C CA . ALA A 1 631 ? 19.755 32.961 -10.810 1.00 87.31 631 ALA A CA 1
ATOM 5045 C C . ALA A 1 631 ? 19.175 33.454 -9.468 1.00 87.31 631 ALA A C 1
ATOM 5047 O O . ALA A 1 631 ? 19.837 33.348 -8.437 1.00 87.31 631 ALA A O 1
ATOM 5048 N N . ASN A 1 632 ? 17.948 33.982 -9.470 1.00 85.88 632 ASN A N 1
ATOM 5049 C CA . ASN A 1 632 ? 17.232 34.399 -8.264 1.00 85.88 632 ASN A CA 1
ATOM 5050 C C . ASN A 1 632 ? 16.614 33.209 -7.512 1.00 85.88 632 ASN A C 1
ATOM 5052 O O . ASN A 1 632 ? 16.533 33.246 -6.286 1.00 85.88 632 ASN A O 1
ATOM 5056 N N . ALA A 1 633 ? 16.136 32.193 -8.237 1.00 85.25 633 ALA A N 1
ATOM 5057 C CA . ALA A 1 633 ? 15.508 31.009 -7.656 1.00 85.25 633 ALA A CA 1
ATOM 5058 C C . ALA A 1 633 ? 16.539 29.985 -7.153 1.00 85.25 633 ALA A C 1
ATOM 5060 O O . ALA A 1 633 ? 16.348 29.405 -6.091 1.00 85.25 633 ALA A O 1
ATOM 5061 N N . ASP A 1 634 ? 17.617 29.781 -7.915 1.00 85.44 634 ASP A N 1
ATOM 5062 C CA . ASP A 1 634 ? 18.766 28.920 -7.604 1.00 85.44 634 ASP A CA 1
ATOM 5063 C C . ASP A 1 634 ? 18.419 27.462 -7.226 1.00 85.44 634 ASP A C 1
ATOM 5065 O O . ASP A 1 634 ? 19.029 26.842 -6.358 1.00 85.44 634 ASP A O 1
ATOM 5069 N N . VAL A 1 635 ? 17.407 26.908 -7.904 1.00 76.62 635 VAL A N 1
ATOM 5070 C CA . VAL A 1 635 ? 16.890 25.535 -7.719 1.00 76.62 635 VAL A CA 1
ATOM 5071 C C . VAL A 1 635 ? 17.250 24.583 -8.873 1.00 76.62 635 VAL A C 1
ATOM 5073 O O . VAL A 1 635 ? 16.668 23.505 -8.993 1.00 76.62 635 VAL A O 1
ATOM 5076 N N . GLY A 1 636 ? 18.206 24.960 -9.728 1.00 78.38 636 GLY A N 1
ATOM 5077 C CA . GLY A 1 636 ? 18.628 24.188 -10.903 1.00 78.38 636 GLY A CA 1
ATOM 5078 C C . GLY A 1 636 ? 17.947 24.602 -12.215 1.00 78.38 636 GLY A C 1
ATOM 5079 O O . GLY A 1 636 ? 17.291 25.638 -12.303 1.00 78.38 636 GLY A O 1
ATOM 5080 N N . LEU A 1 637 ? 18.145 23.806 -13.274 1.00 82.38 637 LEU A N 1
ATOM 5081 C CA . LEU A 1 637 ? 17.679 24.120 -14.632 1.00 82.38 637 LEU A CA 1
ATOM 5082 C C . LEU A 1 637 ? 16.173 23.868 -14.799 1.00 82.38 637 LEU A C 1
ATOM 5084 O O . LEU A 1 637 ? 15.745 22.750 -15.078 1.00 82.38 637 LEU A O 1
ATOM 5088 N N . VAL A 1 638 ? 15.374 24.928 -14.666 1.00 78.19 638 VAL A N 1
ATOM 5089 C CA . VAL A 1 638 ? 13.913 24.890 -14.832 1.00 78.19 638 VAL A CA 1
ATOM 5090 C C . VAL A 1 638 ? 13.487 25.776 -16.005 1.00 78.19 638 VAL A C 1
ATOM 5092 O O . VAL A 1 638 ? 13.787 26.966 -16.043 1.00 78.19 638 VAL A O 1
ATOM 5095 N N . HIS A 1 639 ? 12.760 25.211 -16.969 1.00 79.56 639 HIS A N 1
ATOM 5096 C CA . HIS A 1 639 ? 12.180 25.982 -18.073 1.00 79.56 639 HIS A CA 1
ATOM 5097 C C . HIS A 1 639 ? 11.164 27.014 -17.572 1.00 79.56 639 HIS A C 1
ATOM 5099 O O . HIS A 1 639 ? 10.360 26.729 -16.681 1.00 79.56 639 HIS A O 1
ATOM 5105 N N . ALA A 1 640 ? 11.166 28.206 -18.171 1.00 67.25 640 ALA A N 1
ATOM 5106 C CA . ALA A 1 640 ? 10.269 29.277 -17.749 1.00 67.25 640 ALA A CA 1
ATOM 5107 C C . ALA A 1 640 ? 8.794 28.891 -17.978 1.00 67.25 640 ALA A C 1
ATOM 5109 O O . ALA A 1 640 ? 8.395 28.521 -19.086 1.00 67.25 640 ALA A O 1
ATOM 5110 N N . THR A 1 641 ? 7.960 29.033 -16.946 1.00 56.72 641 THR A N 1
ATOM 5111 C CA . THR A 1 641 ? 6.518 28.742 -16.978 1.00 56.72 641 THR A CA 1
ATOM 5112 C C . THR A 1 641 ? 5.747 29.793 -17.785 1.00 56.72 641 THR A C 1
ATOM 5114 O O . THR A 1 641 ? 5.072 30.666 -17.241 1.00 56.72 641 THR A O 1
ATOM 5117 N N . GLN A 1 642 ? 5.843 29.729 -19.116 1.00 54.59 642 GLN A N 1
ATOM 5118 C CA . GLN A 1 642 ? 5.189 30.715 -19.977 1.00 54.59 642 GLN A CA 1
ATOM 5119 C C . GLN A 1 642 ? 3.649 30.617 -19.927 1.00 54.59 642 GLN A C 1
ATOM 5121 O O . GLN A 1 642 ? 3.091 29.525 -20.084 1.00 54.59 642 GLN A O 1
ATOM 5126 N N . PRO A 1 643 ? 2.929 31.750 -19.803 1.00 41.06 643 PRO A N 1
ATOM 5127 C CA . PRO A 1 643 ? 1.503 31.797 -20.104 1.00 41.06 643 PRO A CA 1
ATOM 5128 C C . PRO A 1 643 ? 1.283 31.514 -21.599 1.00 41.06 643 PRO A C 1
ATOM 5130 O O . PRO A 1 643 ? 2.023 32.011 -22.449 1.00 41.06 643 PRO A O 1
ATOM 5133 N N . LYS A 1 644 ? 0.246 30.727 -21.915 1.00 40.81 644 LYS A N 1
ATOM 5134 C CA . LYS A 1 644 ? 0.077 29.974 -23.179 1.00 40.81 644 LYS A CA 1
ATOM 5135 C C . LYS A 1 644 ? 0.062 30.760 -24.510 1.00 40.81 644 LYS A C 1
ATOM 5137 O O . LYS A 1 644 ? 0.021 30.109 -25.548 1.00 40.81 644 LYS A O 1
ATOM 5142 N N . ASP A 1 645 ? 0.131 32.094 -24.512 1.00 43.47 645 ASP A N 1
ATOM 5143 C CA . ASP A 1 645 ? -0.042 32.929 -25.719 1.00 43.47 645 ASP A CA 1
ATOM 5144 C C . ASP A 1 645 ? 1.000 34.054 -25.943 1.00 43.47 645 ASP A C 1
ATOM 5146 O O . ASP A 1 645 ? 0.923 34.746 -26.956 1.00 43.47 645 ASP A O 1
ATOM 5150 N N . ALA A 1 646 ? 1.985 34.276 -25.058 1.00 44.44 646 ALA A N 1
ATOM 5151 C CA . ALA A 1 646 ? 2.770 35.526 -25.095 1.00 44.44 646 ALA A CA 1
ATOM 5152 C C . ALA A 1 646 ? 3.912 35.582 -26.137 1.00 44.44 646 ALA A C 1
ATOM 5154 O O . ALA A 1 646 ? 4.012 36.560 -26.878 1.00 44.44 646 ALA A O 1
ATOM 5155 N N . THR A 1 647 ? 4.783 34.568 -26.230 1.00 55.03 647 THR A N 1
ATOM 5156 C CA . THR A 1 647 ? 5.832 34.520 -27.269 1.00 55.03 647 THR A CA 1
ATOM 5157 C C . THR A 1 647 ? 6.081 33.091 -27.741 1.00 55.03 647 THR A C 1
ATOM 5159 O O . THR A 1 647 ? 6.454 32.235 -26.948 1.00 55.03 647 THR A O 1
ATOM 5162 N N . ARG A 1 648 ? 5.950 32.816 -29.047 1.00 69.06 648 ARG A N 1
ATOM 5163 C CA . ARG A 1 648 ? 6.304 31.508 -29.638 1.00 69.06 648 ARG A CA 1
ATOM 5164 C C . ARG A 1 648 ? 7.828 31.353 -29.760 1.00 69.06 648 ARG A C 1
ATOM 5166 O O . ARG A 1 648 ? 8.346 31.306 -30.876 1.00 69.06 648 ARG A O 1
ATOM 5173 N N . GLN A 1 649 ? 8.535 31.329 -28.631 1.00 80.31 649 GLN A N 1
ATOM 5174 C CA . GLN A 1 649 ? 9.991 31.192 -28.558 1.00 80.31 649 GLN A CA 1
ATOM 5175 C C . GLN A 1 649 ? 10.410 29.846 -27.952 1.00 80.31 649 GLN A C 1
ATOM 5177 O O . GLN A 1 649 ? 9.845 29.418 -26.950 1.00 80.31 649 GLN A O 1
ATOM 5182 N N . GLY A 1 650 ? 11.408 29.200 -28.556 1.00 82.75 650 GLY A N 1
ATOM 5183 C CA . GLY A 1 650 ? 12.081 28.022 -28.000 1.00 82.75 650 GLY A CA 1
ATOM 5184 C C . GLY A 1 650 ? 13.104 28.406 -26.929 1.00 82.75 650 GLY A C 1
ATOM 5185 O O . GLY A 1 650 ? 13.480 29.577 -26.826 1.00 82.75 650 GLY A O 1
ATOM 5186 N N . GLU A 1 651 ? 13.562 27.432 -26.143 1.00 87.12 651 GLU A N 1
ATOM 5187 C CA . GLU A 1 651 ? 14.477 27.638 -25.015 1.00 87.12 651 GLU A CA 1
ATOM 5188 C C . GLU A 1 651 ? 15.524 26.527 -24.920 1.00 87.12 651 GLU A C 1
ATOM 5190 O O . GLU A 1 651 ? 15.158 25.357 -24.852 1.00 87.12 651 GLU A O 1
ATOM 5195 N N . ASN A 1 652 ? 16.800 26.907 -24.827 1.00 90.38 652 ASN A N 1
ATOM 5196 C CA . ASN A 1 652 ? 17.867 26.032 -24.341 1.00 90.38 652 ASN A CA 1
ATOM 5197 C C . ASN A 1 652 ? 18.405 26.578 -23.015 1.00 90.38 652 ASN A C 1
ATOM 5199 O O . ASN A 1 652 ? 18.510 27.798 -22.853 1.00 90.38 652 ASN A O 1
ATOM 5203 N N . LEU A 1 653 ? 18.791 25.684 -22.104 1.00 88.25 653 LEU A N 1
ATOM 5204 C CA . LEU A 1 653 ? 19.332 26.022 -20.788 1.00 88.25 653 LEU A CA 1
ATOM 5205 C C . LEU A 1 653 ? 20.711 25.380 -20.581 1.00 88.25 653 LEU A C 1
ATOM 5207 O O . LEU A 1 653 ? 20.998 24.313 -21.117 1.00 88.25 653 LEU A O 1
ATOM 5211 N N . ALA A 1 654 ? 21.566 26.027 -19.795 1.00 87.25 654 ALA A N 1
ATOM 5212 C CA . ALA A 1 654 ? 22.824 25.471 -19.304 1.00 87.25 654 ALA A CA 1
ATOM 5213 C C . ALA A 1 654 ? 23.192 26.106 -17.954 1.00 87.25 654 ALA A C 1
ATOM 5215 O O . ALA A 1 654 ? 22.856 27.263 -17.701 1.00 87.25 654 ALA A O 1
ATOM 5216 N N . SER A 1 655 ? 23.909 25.371 -17.105 1.00 87.75 655 SER A N 1
ATOM 5217 C CA . SER A 1 655 ? 24.467 25.871 -15.841 1.00 87.75 655 SER A CA 1
ATOM 5218 C C . SER A 1 655 ? 25.945 25.518 -15.726 1.00 87.75 655 SER A C 1
ATOM 5220 O O . SER A 1 655 ? 26.361 24.445 -16.164 1.00 87.75 655 SER A O 1
ATOM 5222 N N . SER A 1 656 ? 26.729 26.400 -15.114 1.00 83.69 656 SER A N 1
ATOM 5223 C CA . SER A 1 656 ? 28.165 26.209 -14.905 1.00 83.69 656 SER A CA 1
ATOM 5224 C C . SER A 1 656 ? 28.666 26.905 -13.638 1.00 83.69 656 SER A C 1
ATOM 5226 O O . SER A 1 656 ? 28.113 27.911 -13.199 1.00 83.69 656 SER A O 1
ATOM 5228 N N . GLU A 1 657 ? 29.748 26.383 -13.065 1.00 77.06 657 GLU A N 1
ATOM 5229 C CA . GLU A 1 657 ? 30.454 26.971 -11.922 1.00 77.06 657 GLU A CA 1
ATOM 5230 C C . GLU A 1 657 ? 31.779 27.595 -12.399 1.00 77.06 657 GLU A C 1
ATOM 5232 O O . GLU A 1 657 ? 32.509 26.979 -13.180 1.00 77.06 657 GLU A O 1
ATOM 5237 N N . GLY A 1 658 ? 32.113 28.811 -11.948 1.00 63.69 658 GLY A N 1
ATOM 5238 C CA . GLY A 1 658 ? 33.408 29.452 -12.229 1.00 63.69 658 GLY A CA 1
ATOM 5239 C C . GLY A 1 658 ? 33.343 30.952 -12.540 1.00 63.69 658 GLY A C 1
ATOM 5240 O O . GLY A 1 658 ? 32.291 31.581 -12.461 1.00 63.69 658 GLY A O 1
ATOM 5241 N N . GLU A 1 659 ? 34.488 31.542 -12.896 1.00 56.88 659 GLU A N 1
ATOM 5242 C CA . GLU A 1 659 ? 34.598 32.980 -13.190 1.00 56.88 659 GLU A CA 1
ATOM 5243 C C . GLU A 1 659 ? 33.852 33.396 -14.477 1.00 56.88 659 GLU A C 1
ATOM 5245 O O . GLU A 1 659 ? 33.735 32.639 -15.448 1.00 56.88 659 GLU A O 1
ATOM 5250 N N . GLN A 1 660 ? 33.350 34.636 -14.501 1.00 55.44 660 GLN A N 1
ATOM 5251 C CA . GLN A 1 660 ? 32.681 35.205 -15.674 1.00 55.44 660 GLN A CA 1
ATOM 5252 C C . GLN A 1 660 ? 33.683 35.477 -16.809 1.00 55.44 660 GLN A C 1
ATOM 5254 O O . GLN A 1 660 ? 34.670 36.186 -16.627 1.00 55.44 660 GLN A O 1
ATOM 5259 N N . GLY A 1 661 ? 33.391 34.970 -18.012 1.00 56.25 661 GLY A N 1
ATOM 5260 C CA . GLY A 1 661 ? 34.175 35.281 -19.215 1.00 56.25 661 GLY A CA 1
ATOM 5261 C C . GLY A 1 661 ? 33.738 34.536 -20.478 1.00 56.25 661 GLY A C 1
ATOM 5262 O O . GLY A 1 661 ? 33.535 35.166 -21.509 1.00 56.25 661 GLY A O 1
ATOM 5263 N N . ASN A 1 662 ? 33.530 33.215 -20.393 1.00 66.19 662 ASN A N 1
ATOM 5264 C CA . ASN A 1 662 ? 33.307 32.346 -21.567 1.00 66.19 662 ASN A CA 1
ATOM 5265 C C . ASN A 1 662 ? 31.987 31.544 -21.549 1.00 66.19 662 ASN A C 1
ATOM 5267 O O . ASN A 1 662 ? 31.799 30.661 -22.383 1.00 66.19 662 ASN A O 1
ATOM 5271 N N . GLN A 1 663 ? 31.063 31.826 -20.625 1.00 72.50 663 GLN A N 1
ATOM 5272 C CA . GLN A 1 663 ? 29.913 30.942 -20.366 1.00 72.50 663 GLN A CA 1
ATOM 5273 C C . GLN A 1 663 ? 28.929 30.827 -21.543 1.00 72.50 663 GLN A C 1
ATOM 5275 O O . GLN A 1 663 ? 28.403 29.746 -21.790 1.00 72.50 663 GLN A O 1
ATOM 5280 N N . LEU A 1 664 ? 28.759 31.893 -22.337 1.00 73.81 664 LEU A N 1
ATOM 5281 C CA . LEU A 1 664 ? 27.964 31.850 -23.572 1.00 73.81 664 LEU A CA 1
ATOM 5282 C C . LEU A 1 664 ? 28.550 30.857 -24.589 1.00 73.81 664 LEU A C 1
ATOM 5284 O O . LEU A 1 664 ? 27.810 30.057 -25.152 1.00 73.81 664 LEU A O 1
ATOM 5288 N N . LEU A 1 665 ? 29.876 30.863 -24.774 1.00 73.06 665 LEU A N 1
ATOM 5289 C CA . LEU A 1 665 ? 30.562 29.942 -25.684 1.00 73.06 665 LEU A CA 1
ATOM 5290 C C . LEU A 1 665 ? 30.456 28.496 -25.181 1.00 73.06 665 LEU A C 1
ATOM 5292 O O . LEU A 1 665 ? 30.100 27.612 -25.957 1.00 73.06 665 LEU A O 1
ATOM 5296 N N . LEU A 1 666 ? 30.688 28.275 -23.881 1.00 75.19 666 LEU A N 1
ATOM 5297 C CA . LEU A 1 666 ? 30.586 26.955 -23.256 1.00 75.19 666 LEU A CA 1
ATOM 5298 C C . LEU A 1 666 ? 29.172 26.370 -23.389 1.00 75.19 666 LEU A C 1
ATOM 5300 O O . LEU A 1 666 ? 29.029 25.231 -23.823 1.00 75.19 666 LEU A O 1
ATOM 5304 N N . ALA A 1 667 ? 28.130 27.153 -23.097 1.00 82.19 667 ALA A N 1
ATOM 5305 C CA . ALA A 1 667 ? 26.740 26.724 -23.247 1.00 82.19 667 ALA A CA 1
ATOM 5306 C C . ALA A 1 667 ? 26.401 26.359 -24.701 1.00 82.19 667 ALA A C 1
ATOM 5308 O O . ALA A 1 667 ? 25.844 25.295 -24.957 1.00 82.19 667 ALA A O 1
ATOM 5309 N N . THR A 1 668 ? 26.796 27.196 -25.670 1.00 80.00 668 THR A N 1
ATOM 5310 C CA . THR A 1 668 ? 26.550 26.904 -27.092 1.00 80.00 668 THR A CA 1
ATOM 5311 C C . THR A 1 668 ? 27.324 25.691 -27.609 1.00 80.00 668 THR A C 1
ATOM 5313 O O . THR A 1 668 ? 26.817 24.978 -28.472 1.00 80.00 668 THR A O 1
ATOM 5316 N N . GLN A 1 669 ? 28.514 25.418 -27.063 1.00 79.69 669 GLN A N 1
ATOM 5317 C CA . GLN A 1 669 ? 29.273 24.211 -27.378 1.00 79.69 669 GLN A CA 1
ATOM 5318 C C . GLN A 1 669 ? 28.611 22.963 -26.776 1.00 79.69 669 GLN A C 1
ATOM 5320 O O . GLN A 1 669 ? 28.422 21.990 -27.499 1.00 79.69 669 GLN A O 1
ATOM 5325 N N . LEU A 1 670 ? 28.181 23.004 -25.510 1.00 79.69 670 LEU A N 1
ATOM 5326 C CA . LEU A 1 670 ? 27.468 21.895 -24.860 1.00 79.69 670 LEU A CA 1
ATOM 5327 C C . LEU A 1 670 ? 26.180 21.524 -25.612 1.00 79.69 670 LEU A C 1
ATOM 5329 O O . LEU A 1 670 ? 25.941 20.350 -25.881 1.00 79.69 670 LEU A O 1
ATOM 5333 N N . TRP A 1 671 ? 25.388 22.517 -26.031 1.00 86.88 671 TRP A N 1
ATOM 5334 C CA . TRP A 1 671 ? 24.191 22.286 -26.849 1.00 86.88 671 TRP A CA 1
ATOM 5335 C C . TRP A 1 671 ? 24.509 21.704 -28.234 1.00 86.88 671 TRP A C 1
ATOM 5337 O O . TRP A 1 671 ? 23.695 20.973 -28.790 1.00 86.88 671 TRP A O 1
ATOM 5347 N N . TYR A 1 672 ? 25.678 22.007 -28.806 1.00 82.44 672 TYR A N 1
ATOM 5348 C CA . TYR A 1 672 ? 26.124 21.423 -30.073 1.00 82.44 672 TYR A CA 1
ATOM 5349 C C . TYR A 1 672 ? 26.649 19.987 -29.915 1.00 82.44 672 TYR A C 1
ATOM 5351 O O . TYR A 1 672 ? 26.450 19.152 -30.798 1.00 82.44 672 TYR A O 1
ATOM 5359 N N . GLU A 1 673 ? 27.288 19.674 -28.787 1.00 79.44 673 GLU A N 1
ATOM 5360 C CA . GLU A 1 673 ? 27.846 18.350 -28.485 1.00 79.44 673 GLU A CA 1
ATOM 5361 C C . GLU A 1 673 ? 26.774 17.258 -28.305 1.00 79.44 673 GLU A C 1
ATOM 5363 O O . GLU A 1 673 ? 27.099 16.077 -28.405 1.00 79.44 673 GLU A O 1
ATOM 5368 N N . GLU A 1 674 ? 25.492 17.622 -28.176 1.00 80.44 674 GLU A N 1
ATOM 5369 C CA . GLU A 1 674 ? 24.346 16.701 -28.269 1.00 80.44 674 GLU A CA 1
ATOM 5370 C C . GLU A 1 674 ? 24.117 16.123 -29.680 1.00 80.44 674 GLU A C 1
ATOM 5372 O O . GLU A 1 674 ? 23.372 15.157 -29.836 1.00 80.44 674 GLU A O 1
ATOM 5377 N N . LYS A 1 675 ? 24.760 16.662 -30.726 1.00 81.00 675 LYS A N 1
ATOM 5378 C CA . LYS A 1 675 ? 24.617 16.209 -32.122 1.00 81.00 675 LYS A CA 1
ATOM 5379 C C . LYS A 1 675 ? 24.646 14.682 -32.338 1.00 81.00 675 LYS A C 1
ATOM 5381 O O . LYS A 1 675 ? 23.831 14.210 -33.131 1.00 81.00 675 LYS A O 1
ATOM 5386 N N . PRO A 1 676 ? 25.528 13.880 -31.699 1.00 77.62 676 PRO A N 1
ATOM 5387 C CA . PRO A 1 676 ? 25.546 12.424 -31.870 1.00 77.62 676 PRO A CA 1
ATOM 5388 C C . PRO A 1 676 ? 24.297 11.711 -31.329 1.00 77.62 676 PRO A C 1
ATOM 5390 O O . PRO A 1 676 ? 24.079 10.552 -31.676 1.00 77.62 676 PRO A O 1
ATOM 5393 N N . ASN A 1 677 ? 23.500 12.383 -30.492 1.00 72.56 677 ASN A N 1
ATOM 5394 C CA . ASN A 1 677 ? 22.283 11.845 -29.883 1.00 72.56 677 ASN A CA 1
ATOM 5395 C C . ASN A 1 677 ? 21.072 11.950 -30.827 1.00 72.56 677 ASN A C 1
ATOM 5397 O O . ASN A 1 677 ? 20.117 11.190 -30.671 1.00 72.56 677 ASN A O 1
ATOM 5401 N N . TRP A 1 678 ? 21.109 12.851 -31.819 1.00 77.94 678 TRP A N 1
ATOM 5402 C CA . TRP A 1 678 ? 20.056 12.973 -32.829 1.00 77.94 678 TRP A CA 1
ATOM 5403 C C . TRP A 1 678 ? 20.276 11.981 -33.980 1.00 77.94 678 TRP A C 1
ATOM 5405 O O . TRP A 1 678 ? 21.252 12.058 -34.728 1.00 77.94 678 TRP A O 1
ATOM 5415 N N . ASP A 1 679 ? 19.323 11.072 -34.178 1.00 72.31 679 ASP A N 1
ATOM 5416 C CA . ASP A 1 679 ? 19.370 10.015 -35.200 1.00 72.31 679 ASP A CA 1
ATOM 5417 C C . ASP A 1 679 ? 19.062 10.502 -36.637 1.00 72.31 679 ASP A C 1
ATOM 5419 O O . ASP A 1 679 ? 19.143 9.735 -37.602 1.00 72.31 679 ASP A O 1
ATOM 5423 N N . GLY A 1 680 ? 18.726 11.786 -36.810 1.00 72.81 680 GLY A N 1
ATOM 5424 C CA . GLY A 1 680 ? 18.227 12.351 -38.070 1.00 72.81 680 GLY A CA 1
ATOM 5425 C C . GLY A 1 680 ? 16.706 12.223 -38.255 1.00 72.81 680 GLY A C 1
ATOM 5426 O O . GLY A 1 680 ? 16.179 12.529 -39.333 1.00 72.81 680 GLY A O 1
ATOM 5427 N N . GLY A 1 681 ? 15.998 11.733 -37.238 1.00 76.94 681 GLY A N 1
ATOM 5428 C CA . GLY A 1 681 ? 14.560 11.513 -37.207 1.00 76.94 681 GLY A CA 1
ATOM 5429 C C . GLY A 1 681 ? 13.737 12.737 -36.777 1.00 76.94 681 GLY A C 1
ATOM 5430 O O . GLY A 1 681 ? 14.265 13.836 -36.571 1.00 76.94 681 GLY A O 1
ATOM 5431 N N . PRO A 1 682 ? 12.403 12.579 -36.681 1.00 80.44 682 PRO A N 1
ATOM 5432 C CA . PRO A 1 682 ? 11.525 13.582 -36.090 1.00 80.44 682 PRO A CA 1
ATOM 5433 C C . PRO A 1 682 ? 11.846 13.781 -34.607 1.00 80.44 682 PRO A C 1
ATOM 5435 O O . PRO A 1 682 ? 12.074 12.806 -33.898 1.00 80.44 682 PRO A O 1
ATOM 5438 N N . PHE A 1 683 ? 11.788 15.019 -34.119 1.00 80.50 683 PHE A N 1
ATOM 5439 C CA . PHE A 1 683 ? 11.928 15.303 -32.694 1.00 80.50 683 PHE A CA 1
ATOM 5440 C C . PHE A 1 683 ? 10.814 14.590 -31.918 1.00 80.50 683 PHE A C 1
ATOM 5442 O O . PHE A 1 683 ? 9.627 14.825 -32.165 1.00 80.50 683 PHE A O 1
ATOM 5449 N N . THR A 1 684 ? 11.181 13.688 -31.005 1.00 69.19 684 THR A N 1
ATOM 5450 C CA . THR A 1 684 ? 10.199 12.832 -30.313 1.00 69.19 684 THR A CA 1
ATOM 5451 C C . THR A 1 684 ? 9.755 13.372 -28.955 1.00 69.19 684 THR A C 1
ATOM 5453 O O . THR A 1 684 ? 8.814 12.832 -28.384 1.00 69.19 684 THR A O 1
ATOM 5456 N N . GLY A 1 685 ? 10.409 14.417 -28.432 1.00 63.25 685 GLY A N 1
ATOM 5457 C CA . GLY A 1 685 ? 10.144 14.953 -27.091 1.00 63.25 685 GLY A CA 1
ATOM 5458 C C . GLY A 1 685 ? 10.528 14.017 -25.938 1.00 63.25 685 GLY A C 1
ATOM 5459 O O . GLY A 1 685 ? 10.268 14.343 -24.783 1.00 63.25 685 GLY A O 1
ATOM 5460 N N . ASN A 1 686 ? 11.130 12.857 -26.223 1.00 53.25 686 ASN A N 1
ATOM 5461 C CA . ASN A 1 686 ? 11.536 11.909 -25.194 1.00 53.25 686 ASN A CA 1
ATOM 5462 C C . ASN A 1 686 ? 12.921 12.269 -24.646 1.00 53.25 686 ASN A C 1
ATOM 5464 O O . ASN A 1 686 ? 13.928 11.909 -25.254 1.00 53.25 686 ASN A O 1
ATOM 5468 N N . ASN A 1 687 ? 12.969 12.848 -23.446 1.00 50.19 687 ASN A N 1
ATOM 5469 C CA . ASN A 1 687 ? 14.177 12.849 -22.614 1.00 50.19 687 ASN A CA 1
ATOM 5470 C C . ASN A 1 687 ? 14.475 11.408 -22.151 1.00 50.19 687 ASN A C 1
ATOM 5472 O O . ASN A 1 687 ? 14.149 11.016 -21.027 1.00 50.19 687 ASN A O 1
ATOM 5476 N N . LYS A 1 688 ? 15.030 10.574 -23.040 1.00 39.81 688 LYS A N 1
ATOM 5477 C CA . LYS A 1 688 ? 15.402 9.191 -22.719 1.00 39.81 688 LYS A CA 1
ATOM 5478 C C . LYS A 1 688 ? 16.679 9.180 -21.886 1.00 39.81 688 LYS A C 1
ATOM 5480 O O . LYS A 1 688 ? 17.772 9.124 -22.436 1.00 39.81 688 LYS A O 1
ATOM 5485 N N . VAL A 1 689 ? 16.501 9.100 -20.565 1.00 38.25 689 VAL A N 1
ATOM 5486 C CA . VAL A 1 689 ? 17.574 9.057 -19.554 1.00 38.25 689 VAL A CA 1
ATOM 5487 C C . VAL A 1 689 ? 18.286 10.412 -19.417 1.00 38.25 689 VAL A C 1
ATOM 5489 O O . VAL A 1 689 ? 18.501 11.120 -20.395 1.00 38.25 689 VAL A O 1
ATOM 5492 N N . GLU A 1 690 ? 18.696 10.769 -18.196 1.00 39.06 690 GLU A N 1
ATOM 5493 C CA . GLU A 1 690 ? 19.345 12.047 -17.820 1.00 39.06 690 GLU A CA 1
ATOM 5494 C C . GLU A 1 690 ? 20.727 12.305 -18.477 1.00 39.06 690 GLU A C 1
ATOM 5496 O O . GLU A 1 690 ? 21.472 13.181 -18.048 1.00 39.06 690 GLU A O 1
ATOM 5501 N N . LEU A 1 691 ? 21.096 11.533 -19.503 1.00 38.47 691 LEU A N 1
ATOM 5502 C CA . LEU A 1 691 ? 22.392 11.564 -20.191 1.00 38.47 691 LEU A CA 1
ATOM 5503 C C . LEU A 1 691 ? 22.284 11.695 -21.722 1.00 38.47 691 LEU A C 1
ATOM 5505 O O . LEU A 1 691 ? 23.312 11.862 -22.374 1.00 38.47 691 LEU A O 1
ATOM 5509 N N . TYR A 1 692 ? 21.077 11.638 -22.299 1.00 45.50 692 TYR A N 1
ATOM 5510 C CA . TYR A 1 692 ? 20.860 11.716 -23.751 1.00 45.50 692 TYR A CA 1
ATOM 5511 C C . TYR A 1 692 ? 19.723 12.680 -24.095 1.00 45.50 692 TYR A C 1
ATOM 5513 O O . TYR A 1 692 ? 18.640 12.288 -24.529 1.00 45.50 692 TYR A O 1
ATOM 5521 N N . VAL A 1 693 ? 19.995 13.968 -23.899 1.00 57.16 693 VAL A N 1
ATOM 5522 C CA . VAL A 1 693 ? 19.196 15.052 -24.473 1.00 57.16 693 VAL A CA 1
ATOM 5523 C C . VAL A 1 693 ? 19.685 15.274 -25.910 1.00 57.16 693 VAL A C 1
ATOM 5525 O O . VAL A 1 693 ? 20.891 15.336 -26.152 1.00 57.16 693 VAL A O 1
ATOM 5528 N N . ASP A 1 694 ? 18.761 15.330 -26.871 1.00 61.53 694 ASP A N 1
ATOM 5529 C CA .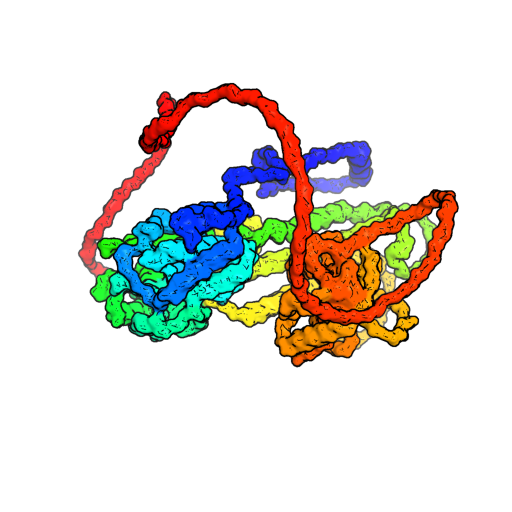 ASP A 1 694 ? 18.988 15.860 -28.227 1.00 61.53 694 ASP A CA 1
ATOM 5530 C C . ASP A 1 694 ? 18.255 17.201 -28.443 1.00 61.53 694 ASP A C 1
ATOM 5532 O O . ASP A 1 694 ? 18.358 17.828 -29.501 1.00 61.53 694 ASP A O 1
ATOM 5536 N N . GLY A 1 695 ? 17.490 17.644 -27.440 1.00 72.94 695 GLY A N 1
ATOM 5537 C CA . GLY A 1 695 ? 16.617 18.811 -27.482 1.00 72.94 695 GLY A CA 1
ATOM 5538 C C . GLY A 1 695 ? 17.343 20.129 -27.736 1.00 72.94 695 GLY A C 1
ATOM 5539 O O . GLY A 1 695 ? 16.829 20.963 -28.484 1.00 72.94 695 GLY A O 1
ATOM 5540 N N . HIS A 1 696 ? 18.537 20.333 -27.180 1.00 85.56 696 HIS A N 1
ATOM 5541 C CA . HIS A 1 696 ? 19.251 21.590 -27.369 1.00 85.56 696 HIS A CA 1
ATOM 5542 C C . HIS A 1 696 ? 19.870 21.672 -28.769 1.00 85.56 696 HIS A C 1
ATOM 5544 O O . HIS A 1 696 ? 19.733 22.712 -29.425 1.00 85.56 696 HIS A O 1
ATOM 5550 N N . TYR A 1 697 ? 20.462 20.578 -29.269 1.00 85.81 697 TYR A N 1
ATOM 5551 C CA . TYR A 1 697 ? 20.966 20.516 -30.648 1.00 85.81 697 TYR A CA 1
ATOM 5552 C C . TYR A 1 697 ? 19.835 20.641 -31.674 1.00 85.81 697 TYR A C 1
ATOM 5554 O O . TYR A 1 697 ? 19.913 21.460 -32.593 1.00 85.81 697 TYR A O 1
ATOM 5562 N N . THR A 1 698 ? 18.750 19.878 -31.508 1.00 87.00 698 THR A N 1
ATOM 5563 C CA . THR A 1 698 ? 17.602 19.911 -32.430 1.00 87.00 698 THR A CA 1
ATOM 5564 C C . THR A 1 698 ? 16.940 21.289 -32.495 1.00 87.00 698 THR A C 1
ATOM 5566 O O . THR A 1 698 ? 16.566 21.723 -33.589 1.00 87.00 698 THR A O 1
ATOM 5569 N N . GLN A 1 699 ? 16.902 22.040 -31.388 1.00 87.44 699 GLN A N 1
ATOM 5570 C CA . GLN A 1 699 ? 16.448 23.433 -31.386 1.00 87.44 699 GLN A CA 1
ATOM 5571 C C . GLN A 1 699 ? 17.422 24.364 -32.131 1.00 87.44 699 GLN A C 1
ATOM 5573 O O . GLN A 1 699 ? 16.973 25.240 -32.877 1.00 87.44 699 GLN A O 1
ATOM 5578 N N . MET A 1 700 ? 18.740 24.178 -32.000 1.00 87.19 700 MET A N 1
ATOM 5579 C CA . MET A 1 700 ? 19.731 24.963 -32.753 1.00 87.19 700 MET A CA 1
ATOM 5580 C C . MET A 1 700 ? 19.593 24.765 -34.267 1.00 87.19 700 MET A C 1
ATOM 5582 O O . MET A 1 700 ? 19.638 25.735 -35.031 1.00 87.19 700 MET A O 1
ATOM 5586 N N . ILE A 1 701 ? 19.376 23.524 -34.712 1.00 89.62 701 ILE A N 1
ATOM 5587 C CA . ILE A 1 701 ? 19.268 23.183 -36.137 1.00 89.62 701 ILE A CA 1
ATOM 5588 C C . ILE A 1 701 ? 17.859 23.338 -36.721 1.00 89.62 701 ILE A C 1
ATOM 5590 O O . ILE A 1 701 ? 17.650 23.003 -37.884 1.00 89.62 701 ILE A O 1
ATOM 5594 N N . TRP A 1 702 ? 16.890 23.853 -35.960 1.00 90.19 702 TRP A N 1
ATOM 5595 C CA . TRP A 1 702 ? 15.492 23.872 -36.385 1.00 90.19 702 TRP A CA 1
ATOM 5596 C C . TRP A 1 702 ? 15.251 24.783 -37.604 1.00 90.19 702 TRP A C 1
ATOM 5598 O O . TRP A 1 702 ? 15.496 25.991 -37.562 1.00 90.19 702 TRP A O 1
ATOM 5608 N N . SER A 1 703 ? 14.755 24.203 -38.696 1.00 86.75 703 SER A N 1
ATOM 5609 C CA . SER A 1 703 ? 14.648 24.821 -40.029 1.00 86.75 703 SER A CA 1
ATOM 5610 C C . SER A 1 703 ? 13.805 26.097 -40.066 1.00 86.75 703 SER A C 1
ATOM 5612 O O . SER A 1 703 ? 14.202 27.077 -40.691 1.00 86.75 703 SER A O 1
ATOM 5614 N N . THR A 1 704 ? 12.671 26.130 -39.359 1.00 86.56 704 THR A N 1
ATOM 5615 C CA . THR A 1 704 ? 11.797 27.318 -39.311 1.00 86.56 704 THR A CA 1
ATOM 5616 C C . THR A 1 704 ? 12.274 28.404 -38.349 1.00 86.56 704 THR A C 1
ATOM 5618 O O . THR A 1 704 ? 11.728 29.504 -38.374 1.00 86.56 704 THR A O 1
ATOM 5621 N N . THR A 1 705 ? 13.253 28.119 -37.487 1.00 89.19 705 THR A N 1
ATOM 5622 C CA . THR A 1 705 ? 13.833 29.101 -36.563 1.00 89.19 705 THR A CA 1
ATOM 5623 C C . THR A 1 705 ? 14.829 29.969 -37.325 1.00 89.19 705 THR A C 1
ATOM 5625 O O . THR A 1 705 ? 15.709 29.450 -38.008 1.00 89.19 705 THR A O 1
ATOM 5628 N N . THR A 1 706 ? 14.694 31.290 -37.214 1.00 83.50 706 THR A N 1
ATOM 5629 C CA . THR A 1 706 ? 15.485 32.277 -37.973 1.00 83.50 706 THR A CA 1
ATOM 5630 C C . THR A 1 706 ? 16.267 33.239 -37.083 1.00 83.50 706 THR A C 1
ATOM 5632 O O . THR A 1 706 ? 17.227 33.852 -37.542 1.00 83.50 706 THR A O 1
ATOM 5635 N N . HIS A 1 707 ? 15.888 33.351 -35.811 1.00 86.12 707 HIS A N 1
ATOM 5636 C CA . HIS A 1 707 ? 16.417 34.326 -34.869 1.00 86.12 707 HIS A CA 1
ATOM 5637 C C . HIS A 1 707 ? 16.800 33.688 -33.530 1.00 86.12 707 HIS A C 1
ATOM 5639 O O . HIS A 1 707 ? 16.141 32.752 -33.073 1.00 86.12 707 HIS A O 1
ATOM 5645 N N . VAL A 1 708 ? 17.820 34.239 -32.870 1.00 88.12 708 VAL A N 1
ATOM 5646 C CA . VAL A 1 708 ? 18.288 33.805 -31.545 1.00 88.12 708 VAL A CA 1
ATOM 5647 C C . VAL A 1 708 ? 18.694 34.993 -30.668 1.00 88.12 708 VAL A C 1
ATOM 5649 O O . VAL A 1 708 ? 19.056 36.058 -31.165 1.00 88.12 708 VAL A O 1
ATOM 5652 N N . GLY A 1 709 ? 18.643 34.815 -29.352 1.00 85.31 709 GLY A N 1
ATOM 5653 C CA . GLY A 1 709 ? 19.316 35.675 -28.382 1.00 85.31 709 GLY A CA 1
ATOM 5654 C C . GLY A 1 709 ? 19.705 34.862 -27.152 1.00 85.31 709 GLY A C 1
ATOM 5655 O O . GLY A 1 709 ? 18.943 33.994 -26.734 1.00 85.31 709 GLY A O 1
ATOM 5656 N N . ILE A 1 710 ? 20.897 35.099 -26.605 1.00 86.88 710 ILE A N 1
ATOM 5657 C CA . ILE A 1 710 ? 21.479 34.287 -25.525 1.00 86.88 710 ILE A CA 1
ATOM 5658 C C . ILE A 1 710 ? 21.983 35.217 -24.420 1.00 86.88 710 ILE A C 1
ATOM 5660 O O . ILE A 1 710 ? 22.598 36.241 -24.709 1.00 86.88 710 ILE A O 1
ATOM 5664 N N . ALA A 1 711 ? 21.729 34.878 -23.161 1.00 85.69 711 ALA A N 1
ATOM 5665 C CA . ALA A 1 711 ? 22.179 35.656 -22.011 1.00 85.69 711 ALA A CA 1
ATOM 5666 C C . ALA A 1 711 ? 22.497 34.747 -20.819 1.00 85.69 711 ALA A C 1
ATOM 5668 O O . ALA A 1 711 ? 22.080 33.590 -20.784 1.00 85.69 711 ALA A O 1
ATOM 5669 N N . SER A 1 712 ? 23.219 35.280 -19.835 1.00 88.75 712 SER A N 1
ATOM 5670 C CA . SER A 1 712 ? 23.591 34.555 -18.620 1.00 88.75 712 SER A CA 1
ATOM 5671 C C . SER A 1 712 ? 23.514 35.442 -17.380 1.00 88.75 712 SER A C 1
ATOM 5673 O O . SER A 1 712 ? 23.850 36.623 -17.465 1.00 88.75 712 SER A O 1
ATOM 5675 N N . ALA A 1 713 ? 23.158 34.866 -16.233 1.00 87.62 713 ALA A N 1
ATOM 5676 C CA . ALA A 1 713 ? 23.157 35.533 -14.930 1.00 87.62 713 ALA A CA 1
ATOM 5677 C C . ALA A 1 713 ? 23.767 34.625 -13.849 1.00 87.62 713 ALA A C 1
ATOM 5679 O O . ALA A 1 713 ? 23.782 33.403 -13.986 1.00 87.62 713 ALA A O 1
ATOM 5680 N N . THR A 1 714 ? 24.291 35.228 -12.781 1.00 89.25 714 THR A N 1
ATOM 5681 C CA . THR A 1 714 ? 24.986 34.525 -11.689 1.00 89.25 714 THR A CA 1
ATOM 5682 C C . THR A 1 714 ? 24.144 34.561 -10.418 1.00 89.25 714 THR A C 1
ATOM 5684 O O . THR A 1 714 ? 23.718 35.635 -9.995 1.00 89.25 714 THR A O 1
ATOM 5687 N N . ALA A 1 715 ? 23.915 33.396 -9.820 1.00 87.31 715 ALA A N 1
ATOM 5688 C CA . ALA A 1 715 ? 23.178 33.225 -8.576 1.00 87.31 715 ALA A CA 1
ATOM 5689 C C . ALA A 1 715 ? 24.026 33.524 -7.335 1.00 87.31 715 ALA A C 1
ATOM 5691 O O . ALA A 1 715 ? 25.255 33.598 -7.396 1.00 87.31 715 ALA A O 1
ATOM 5692 N N . ALA A 1 716 ? 23.367 33.633 -6.179 1.00 83.06 716 ALA A N 1
ATOM 5693 C CA . ALA A 1 716 ? 24.036 33.846 -4.896 1.00 83.06 716 ALA A CA 1
ATOM 5694 C C . ALA A 1 716 ? 24.958 32.677 -4.483 1.00 83.06 716 ALA A C 1
ATOM 5696 O O . ALA A 1 716 ? 25.935 32.908 -3.772 1.00 83.06 716 ALA A O 1
ATOM 5697 N N . SER A 1 717 ? 24.696 31.450 -4.956 1.00 82.12 717 SER A N 1
ATOM 5698 C CA . SER A 1 717 ? 25.596 30.292 -4.804 1.00 82.12 717 SER A CA 1
ATOM 5699 C C . SER A 1 717 ? 26.902 30.392 -5.601 1.00 82.12 717 SER A C 1
ATOM 5701 O O . SER A 1 717 ? 27.836 29.641 -5.331 1.00 82.12 717 SER A O 1
ATOM 5703 N N . GLY A 1 718 ? 26.980 31.291 -6.588 1.00 82.25 718 GLY A N 1
ATOM 5704 C CA . GLY A 1 718 ? 28.048 31.326 -7.591 1.00 82.25 718 GLY A CA 1
ATOM 5705 C C . GLY A 1 718 ? 27.739 30.534 -8.869 1.00 82.25 718 GLY A C 1
ATOM 5706 O O . GLY A 1 718 ? 28.506 30.627 -9.827 1.00 82.25 718 GLY A O 1
ATOM 5707 N N . THR A 1 719 ? 26.612 29.815 -8.928 1.00 85.75 719 THR A N 1
ATOM 5708 C CA . THR A 1 719 ? 26.140 29.134 -10.146 1.00 85.75 719 THR A CA 1
ATOM 5709 C C . THR A 1 719 ? 25.812 30.152 -11.239 1.00 85.75 719 THR A C 1
ATOM 5711 O O . THR A 1 719 ? 25.101 31.128 -10.993 1.00 85.75 719 THR A O 1
ATOM 5714 N N . ILE A 1 720 ? 26.299 29.940 -12.462 1.00 87.38 720 ILE A N 1
ATOM 5715 C CA . ILE A 1 720 ? 25.968 30.768 -13.627 1.00 87.38 720 ILE A CA 1
ATOM 5716 C C . ILE A 1 720 ? 24.966 30.023 -14.504 1.00 87.38 720 ILE A C 1
ATOM 5718 O O . ILE A 1 720 ? 25.273 28.970 -15.056 1.00 87.38 720 ILE A O 1
ATOM 5722 N N . TYR A 1 721 ? 23.783 30.606 -14.672 1.00 89.94 721 TYR A N 1
ATOM 5723 C CA . TYR A 1 721 ? 22.725 30.107 -15.544 1.00 89.94 721 TYR A CA 1
ATOM 5724 C C . TYR A 1 721 ? 22.803 30.814 -16.898 1.00 89.94 721 TYR A C 1
ATOM 5726 O O . TYR A 1 721 ? 22.860 32.042 -16.950 1.00 89.94 721 TYR A O 1
ATOM 5734 N N . THR A 1 722 ? 22.800 30.054 -17.993 1.00 90.62 722 THR A N 1
ATOM 5735 C CA . THR A 1 722 ? 22.818 30.555 -19.377 1.00 90.62 722 THR A CA 1
ATOM 5736 C C . THR A 1 722 ? 21.576 30.079 -20.123 1.00 90.62 722 THR A C 1
ATOM 5738 O O . THR A 1 722 ? 21.255 28.892 -20.116 1.00 90.62 722 THR A O 1
ATOM 5741 N N . VAL A 1 723 ? 20.882 31.007 -20.784 1.00 89.62 723 VAL A N 1
ATOM 5742 C CA . VAL A 1 723 ? 19.606 30.777 -21.474 1.00 89.62 723 VAL A CA 1
ATOM 5743 C C . VAL A 1 723 ? 19.720 31.227 -22.925 1.00 89.62 723 VAL A C 1
ATOM 5745 O O . VAL A 1 723 ? 20.164 32.342 -23.195 1.00 89.62 723 VAL A O 1
ATOM 5748 N N . GLY A 1 724 ? 19.291 30.383 -23.863 1.00 89.56 724 GLY A N 1
ATOM 5749 C CA . GLY A 1 724 ? 19.149 30.713 -25.282 1.00 89.56 724 GLY A CA 1
ATOM 5750 C C . GLY A 1 724 ? 17.679 30.725 -25.695 1.00 89.56 724 GLY A C 1
ATOM 5751 O O . GLY A 1 724 ? 16.984 29.733 -25.500 1.00 89.56 724 GLY A O 1
ATOM 5752 N N . ARG A 1 725 ? 17.201 31.829 -26.278 1.00 89.81 725 ARG A N 1
ATOM 5753 C CA . ARG A 1 725 ? 15.831 31.997 -26.791 1.00 89.81 725 ARG A CA 1
ATOM 5754 C C . ARG A 1 725 ? 15.816 32.013 -28.316 1.00 89.81 725 ARG A C 1
ATOM 5756 O O . ARG A 1 725 ? 16.565 32.770 -28.933 1.00 89.81 725 ARG A O 1
ATOM 5763 N N . TYR A 1 726 ? 14.920 31.234 -28.915 1.00 89.31 726 TYR A N 1
ATOM 5764 C CA . TYR A 1 726 ? 14.876 30.970 -30.358 1.00 89.31 726 TYR A CA 1
ATOM 5765 C C . TYR A 1 726 ? 13.537 31.388 -30.969 1.00 89.31 726 TYR A C 1
ATOM 5767 O O . TYR A 1 726 ? 12.495 31.045 -30.420 1.00 89.31 726 TYR A O 1
ATOM 5775 N N . TYR A 1 727 ? 13.527 32.084 -32.110 1.00 84.81 727 TYR A N 1
ATOM 5776 C CA . TYR A 1 727 ? 12.289 32.513 -32.774 1.00 84.81 727 TYR A CA 1
ATOM 5777 C C . TYR A 1 727 ? 12.289 32.265 -34.296 1.00 84.81 727 TYR A C 1
ATOM 5779 O O . TYR A 1 727 ? 13.276 32.572 -34.968 1.00 84.81 727 TYR A O 1
ATOM 5787 N N . PRO A 1 728 ? 11.173 31.791 -34.880 1.00 87.50 728 PRO A N 1
ATOM 5788 C CA . PRO A 1 728 ? 10.089 31.042 -34.235 1.00 87.50 728 PRO A CA 1
ATOM 5789 C C . PRO A 1 728 ? 10.593 29.825 -33.442 1.00 87.50 728 PRO A C 1
ATOM 5791 O O . PRO A 1 728 ? 11.662 29.295 -33.745 1.00 87.50 728 PRO A O 1
ATOM 5794 N N . ALA A 1 729 ? 9.830 29.388 -32.437 1.00 84.69 729 ALA A N 1
ATOM 5795 C CA . ALA A 1 729 ? 10.119 28.181 -31.659 1.00 84.69 729 ALA A CA 1
ATOM 5796 C C . ALA A 1 729 ? 10.341 26.940 -32.543 1.00 84.69 729 ALA A C 1
ATOM 5798 O O . ALA A 1 729 ? 9.721 26.801 -33.602 1.00 84.69 729 ALA A O 1
ATOM 5799 N N . GLY A 1 730 ? 11.218 26.046 -32.085 1.00 83.56 730 GLY A N 1
ATOM 5800 C CA . GLY A 1 730 ? 11.422 24.721 -32.659 1.00 83.56 730 GLY A CA 1
ATOM 5801 C C . GLY A 1 730 ? 10.820 23.616 -31.793 1.00 83.56 730 GLY A C 1
ATOM 5802 O O . GLY A 1 730 ? 9.852 23.840 -31.068 1.00 83.56 730 GLY A O 1
ATOM 5803 N N . ASN A 1 731 ? 11.392 22.417 -31.895 1.00 85.88 731 ASN A N 1
ATOM 5804 C CA . ASN A 1 731 ? 11.090 21.238 -31.076 1.00 85.88 731 ASN A CA 1
ATOM 5805 C C . ASN A 1 731 ? 9.601 20.857 -31.014 1.00 85.88 731 ASN A C 1
ATOM 5807 O O . ASN A 1 731 ? 9.071 20.401 -30.001 1.00 85.88 731 ASN A O 1
ATOM 5811 N N . TYR A 1 732 ? 8.916 20.983 -32.153 1.00 81.56 732 TYR A N 1
ATOM 5812 C CA . TYR A 1 732 ? 7.566 20.455 -32.317 1.00 81.56 732 TYR A CA 1
ATOM 5813 C C . TYR A 1 732 ? 7.601 18.925 -32.418 1.00 81.56 732 TYR A C 1
ATOM 5815 O O . TYR A 1 732 ? 8.118 18.377 -33.394 1.00 81.56 732 TYR A O 1
ATOM 5823 N N . ILE A 1 733 ? 7.011 18.246 -31.430 1.00 78.81 733 ILE A N 1
ATOM 5824 C CA . ILE A 1 733 ? 6.930 16.780 -31.366 1.00 78.81 733 ILE A CA 1
ATOM 5825 C C . ILE A 1 733 ? 6.357 16.211 -32.675 1.00 78.81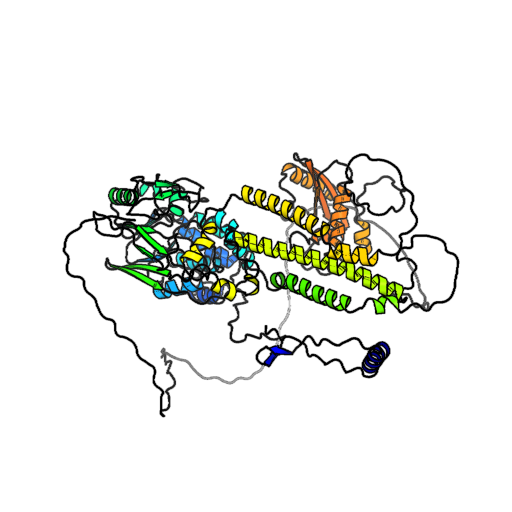 733 ILE A C 1
ATOM 5827 O O . ILE A 1 733 ? 5.353 16.694 -33.202 1.00 78.81 733 ILE A O 1
ATOM 5831 N N . GLY A 1 734 ? 7.022 15.187 -33.213 1.00 75.38 734 GLY A N 1
ATOM 5832 C CA . GLY A 1 734 ? 6.657 14.519 -34.463 1.00 75.38 734 GLY A CA 1
ATOM 5833 C C . GLY A 1 734 ? 7.095 15.245 -35.741 1.00 75.38 734 GLY A C 1
ATOM 5834 O O . GLY A 1 734 ? 6.874 14.717 -36.830 1.00 75.38 734 GLY A O 1
ATOM 5835 N N . LYS A 1 735 ? 7.740 16.419 -35.654 1.00 79.88 735 LYS A N 1
ATOM 5836 C CA . LYS A 1 735 ? 8.317 17.123 -36.814 1.00 79.88 735 LYS A CA 1
ATOM 5837 C C . LYS A 1 735 ? 9.831 16.945 -36.881 1.00 79.88 735 LYS A C 1
ATOM 5839 O O . LYS A 1 735 ? 10.501 16.843 -35.859 1.00 79.88 735 LYS A O 1
ATOM 5844 N N . LYS A 1 736 ? 10.384 16.921 -38.096 1.00 82.38 736 LYS A N 1
ATOM 5845 C CA . LYS A 1 736 ? 11.838 16.894 -38.305 1.00 82.38 736 LYS A CA 1
ATOM 5846 C C . LYS A 1 736 ? 12.443 18.283 -38.059 1.00 82.38 736 LYS A C 1
ATOM 5848 O O . LYS A 1 736 ? 11.909 19.243 -38.613 1.00 82.38 736 LYS A O 1
ATOM 5853 N N . PRO A 1 737 ? 13.553 18.391 -37.304 1.00 83.50 737 PRO A N 1
ATOM 5854 C CA . PRO A 1 737 ? 14.278 19.650 -37.140 1.00 83.50 737 PRO A CA 1
ATOM 5855 C C . PRO A 1 737 ? 14.746 20.241 -38.476 1.00 83.50 737 PRO A C 1
ATOM 5857 O O . PRO A 1 737 ? 14.495 21.412 -38.758 1.00 83.50 737 PRO A O 1
ATOM 5860 N N . ALA A 1 738 ? 15.353 19.416 -39.333 1.00 79.81 738 ALA A N 1
ATOM 5861 C CA . ALA A 1 738 ? 15.856 19.797 -40.651 1.00 79.81 738 ALA A CA 1
ATOM 5862 C C . ALA A 1 738 ? 15.675 18.662 -41.676 1.00 79.81 738 ALA A C 1
ATOM 5864 O O . ALA A 1 738 ? 15.526 17.493 -41.304 1.00 79.81 738 ALA A O 1
ATOM 5865 N N . GLU A 1 739 ? 15.717 18.994 -42.968 1.00 65.94 739 GLU A N 1
ATOM 5866 C CA . GLU A 1 739 ? 15.833 18.000 -44.039 1.00 65.94 739 GLU A CA 1
ATOM 5867 C C . GLU A 1 739 ? 17.310 17.691 -44.301 1.00 65.94 739 GLU A C 1
ATOM 5869 O O . GLU A 1 739 ? 18.132 18.585 -44.474 1.00 65.94 739 GLU A O 1
ATOM 5874 N N . LYS A 1 740 ? 17.671 16.405 -44.310 1.00 54.53 740 LYS A N 1
ATOM 5875 C CA . LYS A 1 740 ? 19.065 15.975 -44.449 1.00 54.53 740 LYS A CA 1
ATOM 5876 C C . LYS A 1 740 ? 19.520 16.121 -45.903 1.00 54.53 740 LYS A C 1
ATOM 5878 O O . LYS A 1 740 ? 19.140 15.310 -46.747 1.00 54.53 740 LYS A O 1
ATOM 5883 N N . VAL A 1 741 ? 20.351 17.124 -46.184 1.00 49.22 741 VAL A N 1
ATOM 5884 C CA . VAL A 1 741 ? 20.957 17.318 -47.509 1.00 49.22 741 VAL A CA 1
ATOM 5885 C C . VAL A 1 741 ? 21.867 16.127 -47.838 1.00 49.22 741 VAL A C 1
ATOM 5887 O O . VAL A 1 741 ? 22.752 15.767 -47.061 1.00 49.22 741 VAL A O 1
ATOM 5890 N N . ALA A 1 742 ? 21.637 15.485 -48.985 1.00 39.28 742 ALA A N 1
ATOM 5891 C CA . ALA A 1 742 ? 22.511 14.423 -49.478 1.00 39.28 742 ALA A CA 1
ATOM 5892 C C . ALA A 1 742 ? 23.860 15.011 -49.944 1.00 39.28 742 ALA A C 1
ATOM 5894 O O . ALA A 1 742 ? 23.871 16.107 -50.511 1.00 39.28 742 ALA A O 1
ATOM 5895 N N . PRO A 1 743 ? 24.997 14.312 -49.751 1.00 35.31 743 PRO A N 1
ATOM 5896 C CA . PRO A 1 743 ? 26.289 14.803 -50.224 1.00 35.31 743 PRO A CA 1
ATOM 5897 C C . PRO A 1 743 ? 26.266 14.990 -51.753 1.00 35.31 743 PRO A C 1
ATOM 5899 O O . PRO A 1 743 ? 25.674 14.164 -52.455 1.00 35.31 743 PRO A O 1
ATOM 5902 N N . PRO A 1 744 ? 26.889 16.058 -52.285 1.00 30.48 744 PRO A N 1
ATOM 5903 C CA . PRO A 1 744 ? 26.745 16.430 -53.687 1.00 30.48 744 PRO A CA 1
ATOM 5904 C C . PRO A 1 744 ? 27.320 15.357 -54.616 1.00 30.48 744 PRO A C 1
ATOM 5906 O O . PRO A 1 744 ? 28.500 15.010 -54.540 1.00 30.48 744 PRO A O 1
ATOM 5909 N N . SER A 1 745 ? 26.486 14.862 -55.531 1.00 30.03 745 SER A N 1
ATOM 5910 C CA . SER A 1 745 ? 26.928 14.020 -56.638 1.00 30.03 745 SER A CA 1
ATOM 5911 C C . SER A 1 745 ? 27.818 14.821 -57.591 1.00 30.03 745 SER A C 1
ATOM 5913 O O . SER A 1 745 ? 27.526 15.965 -57.944 1.00 30.03 745 SER A O 1
ATOM 5915 N N . THR A 1 746 ? 28.922 14.214 -58.024 1.00 29.02 746 THR A N 1
ATOM 5916 C CA . THR A 1 746 ? 29.845 14.809 -58.996 1.00 29.02 746 THR A CA 1
ATOM 5917 C C . THR A 1 746 ? 29.125 15.118 -60.317 1.00 29.02 746 THR A C 1
ATOM 5919 O O . THR A 1 746 ? 28.424 14.252 -60.845 1.00 29.02 746 THR A O 1
ATOM 5922 N N . PRO A 1 747 ? 29.281 16.331 -60.884 1.00 31.09 747 PRO A N 1
ATOM 5923 C CA . PRO A 1 747 ? 28.495 16.749 -62.036 1.00 31.09 747 PRO A CA 1
ATOM 5924 C C . PRO A 1 747 ? 28.999 16.115 -63.336 1.00 31.09 747 PRO A C 1
ATOM 5926 O O . PRO A 1 747 ? 30.156 16.280 -63.724 1.00 31.09 747 PRO A O 1
ATOM 5929 N N . THR A 1 748 ? 28.095 15.466 -64.066 1.00 28.64 748 THR A N 1
ATOM 5930 C CA . THR A 1 748 ? 28.275 15.138 -65.481 1.00 28.64 748 THR A CA 1
ATOM 5931 C C . THR A 1 748 ? 27.658 16.235 -66.355 1.00 28.64 748 THR A C 1
ATOM 5933 O O . THR A 1 748 ? 26.458 16.489 -66.329 1.00 28.64 748 THR A O 1
ATOM 5936 N N . HIS A 1 749 ? 28.492 16.892 -67.162 1.00 27.67 749 HIS A N 1
ATOM 5937 C CA . HIS A 1 749 ? 28.056 17.669 -68.333 1.00 27.67 749 HIS A CA 1
ATOM 5938 C C . HIS A 1 749 ? 27.388 16.731 -69.373 1.00 27.67 749 HIS A C 1
ATOM 5940 O O . HIS A 1 749 ? 27.755 15.552 -69.385 1.00 27.67 749 HIS A O 1
ATOM 5946 N N . PRO A 1 750 ? 26.480 17.201 -70.275 1.00 32.16 750 PRO A N 1
ATOM 5947 C CA . PRO A 1 750 ? 26.678 18.427 -71.070 1.00 32.16 750 PRO A CA 1
ATOM 5948 C C . PRO A 1 750 ? 25.426 19.233 -71.532 1.00 32.16 750 PRO A C 1
ATOM 5950 O O . PRO A 1 750 ? 24.287 18.970 -71.166 1.00 32.16 750 PRO A O 1
ATOM 5953 N N . SER A 1 751 ? 25.707 20.206 -72.417 1.00 26.19 751 SER A N 1
ATOM 5954 C CA . SER A 1 751 ? 24.845 20.815 -73.460 1.00 26.19 751 SER A CA 1
ATOM 5955 C C . SER A 1 751 ? 23.675 21.741 -73.080 1.00 26.19 751 SER A C 1
ATOM 5957 O O . SER A 1 751 ? 22.513 21.356 -73.067 1.00 26.19 751 SER A O 1
ATOM 5959 N N . ALA A 1 752 ? 24.030 23.020 -72.920 1.00 26.98 752 ALA A N 1
ATOM 5960 C CA . ALA A 1 752 ? 23.517 24.187 -73.660 1.00 26.98 752 ALA A CA 1
ATOM 5961 C C . ALA A 1 752 ? 22.157 24.120 -74.408 1.00 26.98 752 ALA A C 1
ATOM 5963 O O . ALA A 1 752 ? 21.985 23.350 -75.350 1.00 26.98 752 ALA A O 1
ATOM 5964 N N . GLY A 1 753 ? 21.294 25.109 -74.131 1.00 26.42 753 GLY A N 1
ATOM 5965 C CA . GLY A 1 753 ? 20.144 25.494 -74.961 1.00 26.42 753 GLY A CA 1
ATOM 5966 C C . GLY A 1 753 ? 19.517 26.818 -74.492 1.00 26.42 753 GLY A C 1
ATOM 5967 O O . GLY A 1 753 ? 18.964 26.876 -73.403 1.00 26.42 753 GLY A O 1
ATOM 5968 N N . SER A 1 754 ? 19.645 27.879 -75.299 1.00 27.53 754 SER A N 1
ATOM 5969 C CA . SER A 1 754 ? 19.089 29.248 -75.133 1.00 27.53 754 SER A CA 1
ATOM 5970 C C . SER A 1 754 ? 17.747 29.341 -74.379 1.00 27.53 754 SER A C 1
ATOM 5972 O O . SER A 1 754 ? 16.804 28.656 -74.757 1.00 27.53 754 SER A O 1
ATOM 5974 N N . GLY A 1 755 ? 17.578 30.201 -73.368 1.00 26.84 755 GLY A N 1
ATOM 5975 C CA . GLY A 1 755 ? 17.422 31.667 -73.495 1.00 26.84 755 GLY A CA 1
ATOM 5976 C C . GLY A 1 755 ? 16.011 32.067 -72.992 1.00 26.84 755 GLY A C 1
ATOM 5977 O O . GLY A 1 755 ? 15.173 31.191 -72.839 1.00 26.84 755 GLY A O 1
ATOM 5978 N N . MET A 1 756 ? 15.632 33.318 -72.708 1.00 25.81 756 MET A N 1
ATOM 5979 C CA . MET A 1 756 ? 16.305 34.623 -72.772 1.00 25.81 756 MET A CA 1
ATOM 5980 C C . MET A 1 756 ? 15.418 35.654 -72.017 1.00 25.81 756 MET A C 1
ATOM 5982 O O . MET A 1 756 ? 14.206 35.589 -72.193 1.00 25.81 756 MET A O 1
ATOM 5986 N N . ARG A 1 757 ? 15.997 36.652 -71.310 1.00 28.86 757 ARG A N 1
ATOM 5987 C CA . ARG A 1 757 ? 15.301 37.773 -70.592 1.00 28.86 757 ARG A CA 1
ATOM 5988 C C . ARG A 1 757 ? 14.454 37.317 -69.382 1.00 28.86 757 ARG A C 1
ATOM 5990 O O . ARG A 1 757 ? 13.917 36.224 -69.392 1.00 28.86 757 ARG A O 1
ATOM 5997 N N . GLY A 1 758 ? 14.264 38.070 -68.300 1.00 27.25 758 GLY A N 1
ATOM 5998 C CA . GLY A 1 758 ? 14.651 39.425 -67.855 1.00 27.25 758 GLY A CA 1
ATOM 5999 C C . GLY A 1 758 ? 13.619 39.785 -66.764 1.00 27.25 758 GLY A C 1
ATOM 6000 O O . GLY A 1 758 ? 12.448 39.499 -66.959 1.00 27.25 758 GLY A O 1
ATOM 6001 N N . GLY A 1 759 ? 13.939 40.235 -65.554 1.00 25.36 759 GLY A N 1
ATOM 6002 C CA . GLY A 1 759 ? 14.755 41.397 -65.234 1.00 25.36 759 GLY A CA 1
ATOM 6003 C C . GLY A 1 759 ? 13.850 42.515 -64.689 1.00 25.36 759 GLY A C 1
ATOM 6004 O O . GLY A 1 759 ? 13.380 43.311 -65.491 1.00 25.36 759 GLY A O 1
ATOM 6005 N N . ALA A 1 760 ? 13.710 42.554 -63.351 1.00 26.88 760 ALA A N 1
ATOM 6006 C CA . ALA A 1 760 ? 13.355 43.711 -62.496 1.00 26.88 760 ALA A CA 1
ATOM 6007 C C . ALA A 1 760 ? 11.890 44.241 -62.577 1.00 26.88 760 ALA A C 1
ATOM 6009 O O . ALA A 1 760 ? 11.174 43.888 -63.505 1.00 26.88 760 ALA A O 1
ATOM 6010 N N . GLU A 1 761 ? 11.313 44.983 -61.615 1.00 27.27 761 GLU A N 1
ATOM 6011 C CA . GLU A 1 761 ? 11.790 45.809 -60.472 1.00 27.27 761 GLU A CA 1
ATOM 6012 C C . GLU A 1 761 ? 10.872 45.592 -59.230 1.00 27.27 761 GLU A C 1
ATOM 6014 O O . GLU A 1 761 ? 9.701 45.267 -59.383 1.00 27.27 761 GLU A O 1
ATOM 6019 N N . GLU A 1 762 ? 11.399 45.438 -58.006 1.00 27.33 762 GLU A N 1
ATOM 6020 C CA . GLU A 1 762 ? 11.534 46.442 -56.914 1.00 27.33 762 GLU A CA 1
ATOM 6021 C C . GLU A 1 762 ? 10.263 47.149 -56.374 1.00 27.33 762 GLU A C 1
ATOM 6023 O O . GLU A 1 762 ? 9.692 47.984 -57.061 1.00 27.33 762 GLU A O 1
ATOM 6028 N N . LYS A 1 763 ? 10.045 46.982 -55.045 1.00 26.05 763 LYS A N 1
ATOM 6029 C CA . LYS A 1 763 ? 9.494 47.964 -54.064 1.00 26.05 763 LYS A CA 1
ATOM 6030 C C . LYS A 1 763 ? 8.026 48.415 -54.269 1.00 26.05 763 LYS A C 1
ATOM 6032 O O . LYS A 1 763 ? 7.492 48.351 -55.360 1.00 26.05 763 LYS A O 1
ATOM 6037 N N . LYS A 1 764 ? 7.287 48.898 -53.264 1.00 26.55 764 LYS A N 1
ATOM 6038 C CA . LYS A 1 764 ? 7.462 49.121 -51.808 1.00 26.55 764 LYS A CA 1
ATOM 6039 C C . LYS A 1 764 ? 6.027 49.258 -51.265 1.00 26.55 764 LYS A C 1
ATOM 6041 O O . LYS A 1 764 ? 5.261 49.939 -51.931 1.00 26.55 764 LYS A O 1
ATOM 6046 N N . ASP A 1 765 ? 5.709 48.765 -50.071 1.00 27.45 765 ASP A N 1
ATOM 6047 C CA . ASP A 1 765 ? 4.527 49.231 -49.327 1.00 27.45 765 ASP A CA 1
ATOM 6048 C C . ASP A 1 765 ? 4.895 49.376 -47.842 1.00 27.45 765 ASP A C 1
ATOM 6050 O O . ASP A 1 765 ? 5.454 48.459 -47.238 1.00 27.45 765 ASP A O 1
ATOM 6054 N N . GLU A 1 766 ? 4.628 50.561 -47.299 1.00 29.19 766 GLU A N 1
ATOM 6055 C CA . GLU A 1 766 ? 4.657 50.909 -45.873 1.00 29.19 766 GLU A CA 1
ATOM 6056 C C . GLU A 1 766 ? 3.196 51.048 -45.403 1.00 29.19 766 GLU A C 1
ATOM 6058 O O . GLU A 1 766 ? 2.351 51.454 -46.196 1.00 29.19 766 GLU A O 1
ATOM 6063 N N . ASP A 1 767 ? 2.933 50.667 -44.148 1.00 29.14 767 ASP A N 1
ATOM 6064 C CA . ASP A 1 767 ? 2.004 51.243 -43.152 1.00 29.14 767 ASP A CA 1
ATOM 6065 C C . ASP A 1 767 ? 0.739 52.012 -43.658 1.00 29.14 767 ASP A C 1
ATOM 6067 O O . ASP A 1 767 ? 0.805 52.907 -44.491 1.00 29.14 767 ASP A O 1
ATOM 6071 N N . ASP A 1 768 ? -0.479 51.848 -43.123 1.00 28.42 768 ASP A N 1
ATOM 6072 C CA . ASP A 1 768 ? -0.837 51.671 -41.709 1.00 28.42 768 ASP A CA 1
ATOM 6073 C C . ASP A 1 768 ? -2.376 51.478 -41.522 1.00 28.42 768 ASP A C 1
ATOM 6075 O O . ASP A 1 768 ? -3.168 51.646 -42.447 1.00 28.42 768 ASP A O 1
ATOM 6079 N N . ALA A 1 769 ? -2.792 51.211 -40.279 1.00 29.12 769 ALA A N 1
ATOM 6080 C CA . ALA A 1 769 ? -4.026 51.659 -39.609 1.00 29.12 769 ALA A CA 1
ATOM 6081 C C . ALA A 1 769 ? -5.438 51.484 -40.250 1.00 29.12 769 ALA A C 1
ATOM 6083 O O . ALA A 1 769 ? -5.946 52.346 -40.960 1.00 29.12 769 ALA A O 1
ATOM 6084 N N . GLY A 1 770 ? -6.205 50.537 -39.682 1.00 27.44 770 GLY A N 1
ATOM 6085 C CA . GLY A 1 770 ? -7.234 50.918 -38.685 1.00 27.44 770 GLY A CA 1
ATOM 6086 C C . GLY A 1 770 ? -8.735 51.000 -39.063 1.00 27.44 770 GLY A C 1
ATOM 6087 O O . GLY A 1 770 ? -9.127 51.593 -40.057 1.00 27.44 770 GLY A O 1
ATOM 6088 N N . GLY A 1 771 ? -9.587 50.513 -38.140 1.00 28.16 771 GLY A N 1
ATOM 6089 C CA . GLY A 1 771 ? -11.014 50.887 -37.974 1.00 28.16 771 GLY A CA 1
ATOM 6090 C C . GLY A 1 771 ? -12.038 50.108 -38.829 1.00 28.16 771 GLY A C 1
ATOM 6091 O O . GLY A 1 771 ? -12.154 50.347 -40.019 1.00 28.16 771 GLY A O 1
ATOM 6092 N N . GLN A 1 772 ? -12.731 49.067 -38.341 1.00 28.31 772 GLN A N 1
ATOM 6093 C CA . GLN A 1 772 ? -13.898 49.025 -37.421 1.00 28.31 772 GLN A CA 1
ATOM 6094 C C . GLN A 1 772 ? -15.246 49.599 -37.934 1.00 28.31 772 GLN A C 1
ATOM 6096 O O . GLN A 1 772 ? -15.349 50.765 -38.293 1.00 28.31 772 GLN A O 1
ATOM 6101 N N . THR A 1 773 ? -16.314 48.798 -37.740 1.00 28.70 773 THR A N 1
ATOM 6102 C CA . THR A 1 773 ? -17.769 49.096 -37.897 1.00 28.70 773 THR A CA 1
ATOM 6103 C C . THR A 1 773 ? -18.300 49.371 -39.322 1.00 28.70 773 THR A C 1
ATOM 6105 O O . THR A 1 773 ? -17.586 49.893 -40.161 1.00 28.70 773 THR A O 1
ATOM 6108 N N . GLY A 1 774 ? -19.548 49.046 -39.695 1.00 26.33 774 GLY A N 1
ATOM 6109 C CA . GLY A 1 774 ? -20.603 48.242 -39.053 1.00 26.33 774 GLY A CA 1
ATOM 6110 C C . GLY A 1 774 ? -21.988 48.524 -39.684 1.00 26.33 774 GLY A C 1
ATOM 6111 O O . GLY A 1 774 ? -22.294 49.677 -39.960 1.00 26.33 774 GLY A O 1
ATOM 6112 N N . GLY A 1 775 ? -22.843 47.503 -39.868 1.00 26.06 775 GLY A N 1
ATOM 6113 C CA . GLY A 1 775 ? -24.269 47.662 -40.247 1.00 26.06 775 GLY A CA 1
ATOM 6114 C C . GLY A 1 775 ? -24.655 47.319 -41.704 1.00 26.06 775 GLY A C 1
ATOM 6115 O O . GLY A 1 775 ? -23.967 47.690 -42.646 1.00 26.06 775 GLY A O 1
ATOM 6116 N N . GLY A 1 776 ? -25.777 46.599 -41.880 1.00 25.55 776 GLY A N 1
ATOM 6117 C CA . GLY A 1 776 ? -26.481 46.408 -43.172 1.00 25.55 776 GLY A CA 1
ATOM 6118 C C . GLY A 1 776 ? -27.592 47.462 -43.358 1.00 25.55 776 GLY A C 1
ATOM 6119 O O . GLY A 1 776 ? -27.413 48.574 -42.864 1.00 25.55 776 GLY A O 1
ATOM 6120 N N . PRO A 1 777 ? -28.786 47.151 -43.921 1.00 50.41 777 PRO A N 1
ATOM 6121 C CA . PRO A 1 777 ? -29.218 45.971 -44.696 1.00 50.41 777 PRO A CA 1
ATOM 6122 C C . PRO A 1 777 ? -29.964 46.331 -46.019 1.00 50.41 777 PRO A C 1
ATOM 6124 O O . PRO A 1 777 ? -30.425 47.457 -46.167 1.00 50.41 777 PRO A O 1
ATOM 6127 N N . ALA A 1 778 ? -30.200 45.373 -46.936 1.00 27.84 778 ALA A N 1
ATOM 6128 C CA . ALA A 1 778 ? -31.330 45.398 -47.898 1.00 27.84 778 ALA A CA 1
ATOM 6129 C C . ALA A 1 778 ? -31.465 44.091 -48.719 1.00 27.84 778 ALA A C 1
ATOM 6131 O O . ALA A 1 778 ? -30.475 43.463 -49.079 1.00 27.84 778 ALA A O 1
ATOM 6132 N N . ALA A 1 779 ? -32.705 43.733 -49.067 1.00 32.66 779 ALA A N 1
ATOM 6133 C CA . ALA A 1 779 ? -33.087 42.798 -50.143 1.00 32.66 779 ALA A CA 1
ATOM 6134 C C . ALA A 1 779 ? -33.763 43.624 -51.282 1.00 32.66 779 ALA A C 1
ATOM 6136 O O . ALA A 1 779 ? -33.784 44.850 -51.141 1.00 32.66 779 ALA A O 1
ATOM 6137 N N . PRO A 1 780 ? -34.397 43.068 -52.348 1.00 52.78 780 PRO A N 1
ATOM 6138 C CA . PRO A 1 780 ? -34.536 41.667 -52.789 1.00 52.78 780 PRO A CA 1
ATOM 6139 C C . PRO A 1 780 ? -34.303 41.452 -54.315 1.00 52.78 780 PRO A C 1
ATOM 6141 O O . PRO A 1 780 ? -34.094 42.410 -55.050 1.00 52.78 780 PRO A O 1
ATOM 6144 N N . ASN A 1 781 ? -34.456 40.213 -54.825 1.00 30.59 781 ASN A N 1
ATOM 6145 C CA . ASN A 1 781 ? -35.197 39.971 -56.085 1.00 30.59 781 ASN A CA 1
ATOM 6146 C C . ASN A 1 781 ? -35.562 38.490 -56.364 1.00 30.59 781 ASN A C 1
ATOM 6148 O O . ASN A 1 781 ? -34.845 37.561 -56.004 1.00 30.59 781 ASN A O 1
ATOM 6152 N N . ARG A 1 782 ? -36.701 38.309 -57.048 1.00 31.11 782 ARG A N 1
ATOM 6153 C CA . ARG A 1 782 ? -37.199 37.122 -57.801 1.00 31.11 782 ARG A CA 1
ATOM 6154 C C . ARG A 1 782 ? -37.181 37.504 -59.320 1.00 31.11 782 ARG A C 1
ATOM 6156 O O . ARG A 1 782 ? -36.805 38.653 -59.553 1.00 31.11 782 ARG A O 1
ATOM 6163 N N . PRO A 1 783 ? -37.587 36.698 -60.351 1.00 47.53 783 PRO A N 1
ATOM 6164 C CA . PRO A 1 783 ? -38.521 35.541 -60.349 1.00 47.53 783 PRO A CA 1
ATOM 6165 C C . PRO A 1 783 ? -38.269 34.368 -61.364 1.00 47.53 783 PRO A C 1
ATOM 6167 O O . PRO A 1 783 ? -37.369 34.422 -62.189 1.00 47.53 783 PRO A O 1
ATOM 6170 N N . GLY A 1 784 ? -39.179 33.367 -61.367 1.00 29.41 784 GLY A N 1
ATOM 6171 C CA . GLY A 1 784 ? -39.486 32.440 -62.495 1.00 29.41 784 GLY A CA 1
ATOM 6172 C C . GLY A 1 784 ? -38.705 31.104 -62.553 1.00 29.41 784 GLY A C 1
ATOM 6173 O O . GLY A 1 784 ? -37.539 31.078 -62.195 1.00 29.41 784 GLY A O 1
ATOM 6174 N N . GLY A 1 785 ? -39.255 29.951 -62.981 1.00 28.25 785 GLY A N 1
ATOM 6175 C CA . GLY A 1 785 ? -40.645 29.589 -63.319 1.00 28.25 785 GLY A CA 1
ATOM 6176 C C . GLY A 1 785 ? -40.830 28.105 -63.755 1.00 28.25 785 GLY A C 1
ATOM 6177 O O . GLY A 1 785 ? -40.081 27.615 -64.584 1.00 28.25 785 GLY A O 1
ATOM 6178 N N . PHE A 1 786 ? -41.826 27.430 -63.158 1.00 30.12 786 PHE A N 1
ATOM 6179 C CA . PHE A 1 786 ? -42.837 26.472 -63.686 1.00 30.12 786 PHE A CA 1
ATOM 6180 C C . PHE A 1 786 ? -42.612 25.409 -64.808 1.00 30.12 786 PHE A C 1
ATOM 6182 O O . PHE A 1 786 ? -42.350 25.747 -65.954 1.00 30.12 786 PHE A O 1
ATOM 6189 N N . GLY A 1 787 ? -43.061 24.169 -64.498 1.00 29.02 787 GLY A N 1
ATOM 6190 C CA . GLY A 1 787 ? -43.677 23.161 -65.408 1.00 29.02 787 GLY A CA 1
ATOM 6191 C C . GLY A 1 787 ? -42.728 22.150 -66.089 1.00 29.02 787 GLY A C 1
ATOM 6192 O O . GLY A 1 787 ? -41.650 22.531 -66.511 1.00 29.02 787 GLY A O 1
ATOM 6193 N N . GLY A 1 788 ? -43.039 20.853 -66.272 1.00 29.58 788 GLY A N 1
ATOM 6194 C CA . GLY A 1 788 ? -44.173 19.990 -65.873 1.00 29.58 788 GLY A CA 1
ATOM 6195 C C . GLY A 1 788 ? -44.072 18.603 -66.571 1.00 29.58 788 GLY A C 1
ATOM 6196 O O . GLY A 1 788 ? -43.384 18.498 -67.580 1.00 29.58 788 GLY A O 1
ATOM 6197 N N . GLY A 1 789 ? -44.719 17.533 -66.074 1.00 28.25 789 GLY A N 1
ATOM 6198 C CA . GLY A 1 789 ? -44.686 16.190 -66.710 1.00 28.25 789 GLY A CA 1
ATOM 6199 C C . GLY A 1 789 ? -45.188 15.048 -65.804 1.00 28.25 789 GLY A C 1
ATOM 6200 O O . GLY A 1 789 ? -45.133 15.183 -64.586 1.00 28.25 789 GLY A O 1
ATOM 6201 N N . GLN A 1 790 ? -45.730 13.956 -66.369 1.00 30.31 790 GLN A N 1
ATOM 6202 C CA . GLN A 1 790 ? -46.645 13.023 -65.672 1.00 30.31 790 GLN A CA 1
ATOM 6203 C C . GLN A 1 790 ? -46.388 11.527 -65.997 1.00 30.31 790 GLN A C 1
ATOM 6205 O O . GLN A 1 790 ? -45.750 11.222 -66.999 1.00 30.31 790 GLN A O 1
ATOM 6210 N N . MET A 1 791 ? -47.012 10.629 -65.209 1.00 31.00 791 MET A N 1
ATOM 6211 C CA . MET A 1 791 ? -47.078 9.146 -65.313 1.00 31.00 791 MET A CA 1
ATOM 6212 C C . MET A 1 791 ? -45.845 8.376 -64.784 1.00 31.00 791 MET A C 1
ATOM 6214 O O . MET A 1 791 ? -44.719 8.806 -64.980 1.00 31.00 791 MET A O 1
ATOM 6218 N N . GLY A 1 792 ? -45.966 7.219 -64.115 1.00 29.44 792 GLY A N 1
ATOM 6219 C CA . GLY A 1 792 ? -47.147 6.498 -63.604 1.00 29.44 792 GLY A CA 1
ATOM 6220 C C . GLY A 1 792 ? -46.830 5.009 -63.351 1.00 29.44 792 GLY A C 1
ATOM 6221 O O . GLY A 1 792 ? -46.229 4.383 -64.217 1.00 29.44 792 GLY A O 1
ATOM 6222 N N . GLY A 1 793 ? -47.222 4.428 -62.203 1.00 27.39 793 GLY A N 1
ATOM 6223 C CA . GLY A 1 793 ? -47.058 2.979 -61.954 1.00 27.39 793 GLY A CA 1
ATOM 6224 C C . GLY A 1 793 ? -46.949 2.528 -60.485 1.00 27.39 793 GLY A C 1
ATOM 6225 O O . GLY A 1 793 ? -45.865 2.491 -59.917 1.00 27.39 793 GLY A O 1
ATOM 6226 N N . THR A 1 794 ? -48.071 2.094 -59.910 1.00 33.78 794 THR A N 1
ATOM 6227 C CA . THR A 1 794 ? -48.209 1.168 -58.757 1.00 33.78 794 THR A CA 1
ATOM 6228 C C . THR A 1 794 ? -49.168 0.046 -59.215 1.00 33.78 794 THR A C 1
ATOM 6230 O O . THR A 1 794 ? -49.923 0.313 -60.158 1.00 33.78 794 THR A O 1
ATOM 6233 N N . PRO A 1 795 ? -49.146 -1.208 -58.691 1.00 44.91 795 PRO A N 1
ATOM 6234 C CA . PRO A 1 795 ? -49.302 -1.601 -57.271 1.00 44.91 795 PRO A CA 1
ATOM 6235 C C . PRO A 1 795 ? -48.347 -2.752 -56.825 1.00 44.91 795 PRO A C 1
ATOM 6237 O O . PRO A 1 795 ? -47.524 -3.202 -57.610 1.00 44.91 795 PRO A O 1
ATOM 6240 N N . GLY A 1 796 ? -48.363 -3.281 -55.591 1.00 27.30 796 GLY A N 1
ATOM 6241 C CA . GLY A 1 796 ? -49.205 -3.004 -54.417 1.00 27.30 796 GLY A CA 1
ATOM 6242 C C . GLY A 1 796 ? -48.744 -3.749 -53.147 1.00 27.30 796 GLY A C 1
ATOM 6243 O O . GLY A 1 796 ? -47.809 -4.542 -53.184 1.00 27.30 796 GLY A O 1
ATOM 6244 N N . VAL A 1 797 ? -49.425 -3.476 -52.028 1.00 37.06 797 VAL A N 1
ATOM 6245 C CA . VAL A 1 797 ? -49.178 -3.966 -50.649 1.00 37.06 797 VAL A CA 1
ATOM 6246 C C . VAL A 1 797 ? -50.475 -4.619 -50.137 1.00 37.06 797 VAL A C 1
ATOM 6248 O O . VAL A 1 797 ? -51.543 -4.106 -50.480 1.00 37.06 797 VAL A O 1
ATOM 6251 N N . PRO A 1 798 ? -50.444 -5.768 -49.425 1.00 43.66 798 PRO A N 1
ATOM 6252 C CA . PRO A 1 798 ? -50.751 -5.817 -47.967 1.00 43.66 798 PRO A CA 1
ATOM 6253 C C . PRO A 1 798 ? -49.992 -6.964 -47.235 1.00 43.66 798 PRO A C 1
ATOM 6255 O O . PRO A 1 798 ? -49.344 -7.768 -47.893 1.00 43.66 798 PRO A O 1
ATOM 6258 N N . SER A 1 799 ? -49.989 -7.205 -45.914 1.00 31.27 799 SER A N 1
ATOM 6259 C CA . SER A 1 799 ? -50.401 -6.573 -44.629 1.00 31.27 799 SER A CA 1
ATOM 6260 C C . SER A 1 799 ? -49.788 -7.481 -43.525 1.00 31.27 799 SER A C 1
ATOM 6262 O O . SER A 1 799 ? -49.661 -8.674 -43.776 1.00 31.27 799 SER A O 1
ATOM 6264 N N . GLY A 1 800 ? -49.345 -7.073 -42.331 1.00 27.83 800 GLY A N 1
ATOM 6265 C CA . GLY A 1 800 ? -50.059 -6.395 -41.238 1.00 27.83 800 GLY A CA 1
ATOM 6266 C C . GLY A 1 800 ? -49.401 -6.763 -39.878 1.00 27.83 800 GLY A C 1
ATOM 6267 O O . GLY A 1 800 ? -48.577 -7.671 -39.823 1.00 27.83 800 GLY A O 1
ATOM 6268 N N . MET A 1 801 ? -49.725 -6.044 -38.797 1.00 31.38 801 MET A N 1
ATOM 6269 C CA . MET A 1 801 ? -49.203 -6.226 -37.415 1.00 31.38 801 MET A CA 1
ATOM 6270 C C . MET A 1 801 ? -50.250 -6.936 -36.506 1.00 31.38 801 MET A C 1
ATOM 6272 O O . MET A 1 801 ? -51.347 -7.198 -36.998 1.00 31.38 801 MET A O 1
ATOM 6276 N N . PRO A 1 802 ? -50.099 -7.003 -35.159 1.00 57.00 802 PRO A N 1
ATOM 6277 C CA . PRO A 1 802 ? -49.073 -7.606 -34.276 1.00 57.00 802 PRO A CA 1
ATOM 6278 C C . PRO A 1 802 ? -49.755 -8.793 -33.497 1.00 57.00 802 PRO A C 1
ATOM 6280 O O . PRO A 1 802 ? -50.501 -9.504 -34.168 1.00 57.00 802 PRO A O 1
ATOM 6283 N N . PRO A 1 803 ? -49.670 -9.053 -32.157 1.00 44.84 803 PRO A N 1
ATOM 6284 C CA . PRO A 1 803 ? -48.685 -8.736 -31.097 1.00 44.84 803 PRO A CA 1
ATOM 6285 C C . PRO A 1 803 ? -48.293 -9.897 -30.125 1.00 44.84 803 PRO A C 1
ATOM 6287 O O . PRO A 1 803 ? -49.039 -10.847 -29.927 1.00 44.84 803 PRO A O 1
ATOM 6290 N N . GLY A 1 804 ? -47.222 -9.681 -29.340 1.00 29.44 804 GLY A N 1
ATOM 6291 C CA . GLY A 1 804 ? -47.205 -10.002 -27.894 1.00 29.44 804 GLY A CA 1
ATOM 6292 C C . GLY A 1 804 ? -46.503 -11.277 -27.372 1.00 29.44 804 GLY A C 1
ATOM 6293 O O . GLY A 1 804 ? -46.709 -12.370 -27.878 1.00 29.44 804 GLY A O 1
ATOM 6294 N N . MET A 1 805 ? -45.813 -11.087 -26.231 1.00 28.84 805 MET A N 1
ATOM 6295 C CA . MET A 1 805 ? -45.281 -12.042 -25.225 1.00 28.84 805 MET A CA 1
ATOM 6296 C C . MET A 1 805 ? -43.778 -12.409 -25.222 1.00 28.84 805 MET A C 1
ATOM 6298 O O . MET A 1 805 ? -43.153 -12.688 -26.238 1.00 28.84 805 MET A O 1
ATOM 6302 N N . LEU A 1 806 ? -43.229 -12.380 -23.996 1.00 29.05 806 LEU A N 1
ATOM 6303 C CA . LEU A 1 806 ? -41.887 -12.807 -23.559 1.00 29.05 806 LEU A CA 1
ATOM 6304 C C . LEU A 1 806 ? -41.887 -14.325 -23.212 1.00 29.05 806 LEU A C 1
ATOM 6306 O O . LEU A 1 806 ? -42.915 -14.980 -23.366 1.00 29.05 806 LEU A O 1
ATOM 6310 N N . PRO A 1 807 ? -40.799 -14.865 -22.629 1.00 44.47 807 PRO A N 1
ATOM 6311 C CA . PRO A 1 807 ? -39.704 -15.598 -23.264 1.00 44.47 807 PRO A CA 1
ATOM 6312 C C . PRO A 1 807 ? -39.878 -17.136 -23.100 1.00 44.47 807 PRO A C 1
ATOM 6314 O O . PRO A 1 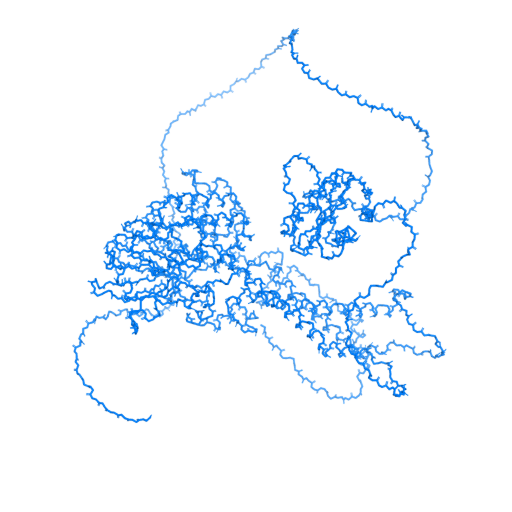807 ? -40.950 -17.589 -22.700 1.00 44.47 807 PRO A O 1
ATOM 6317 N N . PRO A 1 808 ? -38.843 -17.968 -23.344 1.00 39.38 808 PRO A N 1
ATOM 6318 C CA . PRO A 1 808 ? -38.060 -18.370 -22.168 1.00 39.38 808 PRO A CA 1
ATOM 6319 C C . PRO A 1 808 ? -36.556 -18.613 -22.392 1.00 39.38 808 PRO A C 1
ATOM 6321 O O . PRO A 1 808 ? -36.069 -18.897 -23.484 1.00 39.38 808 PRO A O 1
ATOM 6324 N N . VAL A 1 809 ? -35.848 -18.577 -21.263 1.00 33.31 809 VAL A N 1
ATOM 6325 C CA . VAL A 1 809 ? -34.510 -19.138 -21.035 1.00 33.31 809 VAL A CA 1
ATOM 6326 C C . VAL A 1 809 ? -34.494 -20.645 -21.331 1.00 33.31 809 VAL A C 1
ATOM 6328 O O . VAL A 1 809 ? -35.366 -21.362 -20.844 1.00 33.31 809 VAL A O 1
ATOM 6331 N N . LEU A 1 810 ? -33.464 -21.143 -22.024 1.00 29.28 810 LEU A N 1
ATOM 6332 C CA . LEU A 1 810 ? -33.088 -22.565 -22.042 1.00 29.28 810 LEU A CA 1
ATOM 6333 C C . LEU A 1 810 ? -31.550 -22.726 -21.989 1.00 29.28 810 LEU A C 1
ATOM 6335 O O . LEU A 1 810 ? -30.834 -21.761 -22.264 1.00 29.28 810 LEU A O 1
ATOM 6339 N N . PRO A 1 811 ? -31.031 -23.877 -21.512 1.00 34.91 811 PRO A N 1
ATOM 6340 C CA . PRO A 1 811 ? -29.958 -23.828 -20.523 1.00 34.91 811 PRO A CA 1
ATOM 6341 C C . PRO A 1 811 ? -28.639 -24.464 -20.974 1.00 34.91 811 PRO A C 1
ATOM 6343 O O . PRO A 1 811 ? -28.569 -25.224 -21.937 1.00 34.91 811 PRO A O 1
ATOM 6346 N N . TRP A 1 812 ? -27.594 -24.220 -20.181 1.00 29.92 812 TRP A N 1
ATOM 6347 C CA . TRP A 1 812 ? -26.376 -25.024 -20.209 1.00 29.92 812 TRP A CA 1
ATOM 6348 C C . TRP A 1 812 ? -26.688 -26.478 -19.834 1.00 29.92 812 TRP A C 1
ATOM 6350 O O . TRP A 1 812 ? -27.144 -26.758 -18.725 1.00 29.92 812 TRP A O 1
ATOM 6360 N N . THR A 1 813 ? -26.374 -27.411 -20.731 1.00 27.72 813 THR A N 1
ATOM 6361 C CA . THR A 1 813 ? -26.344 -28.852 -20.449 1.00 27.72 813 THR A CA 1
ATOM 6362 C C . THR A 1 813 ? -24.951 -29.399 -20.723 1.00 27.72 813 THR A C 1
ATOM 6364 O O . THR A 1 813 ? -24.415 -29.225 -21.816 1.00 27.72 813 THR A O 1
ATOM 6367 N N . ALA A 1 814 ? -24.367 -30.065 -19.726 1.00 29.36 814 ALA A N 1
ATOM 6368 C CA . ALA A 1 814 ? -23.058 -30.698 -19.837 1.00 29.36 814 ALA A CA 1
ATOM 6369 C C . ALA A 1 814 ? -23.090 -31.926 -20.775 1.00 29.36 814 ALA A C 1
ATOM 6371 O O . ALA A 1 814 ? -24.095 -32.643 -20.798 1.00 29.36 814 ALA A O 1
ATOM 6372 N N . PRO A 1 815 ? -22.001 -32.224 -21.508 1.00 36.53 815 PRO A N 1
ATOM 6373 C CA . PRO A 1 815 ? -21.886 -33.464 -22.269 1.00 36.53 815 PRO A CA 1
ATOM 6374 C C . PRO A 1 815 ? -21.651 -34.665 -21.338 1.00 36.53 815 PRO A C 1
ATOM 6376 O O . PRO A 1 815 ? -20.807 -34.629 -20.442 1.00 36.53 815 PRO A O 1
ATOM 6379 N N . ALA A 1 816 ? -22.400 -35.746 -21.565 1.00 31.41 816 ALA A N 1
ATOM 6380 C CA . ALA A 1 816 ? -22.289 -36.993 -20.811 1.00 31.41 816 ALA A CA 1
ATOM 6381 C C . ALA A 1 816 ? -21.136 -37.892 -21.306 1.00 31.41 816 ALA A C 1
ATOM 6383 O O . ALA A 1 816 ? -20.740 -37.850 -22.470 1.00 31.41 816 ALA A O 1
ATOM 6384 N N . ILE A 1 817 ? -20.629 -38.740 -20.407 1.00 36.47 817 ILE A N 1
ATOM 6385 C CA . ILE A 1 817 ? -19.491 -39.652 -20.620 1.00 36.47 817 ILE A CA 1
ATOM 6386 C C . ILE A 1 817 ? -19.988 -41.042 -21.084 1.00 36.47 817 ILE A C 1
ATOM 6388 O O . ILE A 1 817 ? -20.931 -41.560 -20.480 1.00 36.47 817 ILE A O 1
ATOM 6392 N N . PRO A 1 818 ? -19.356 -41.698 -22.081 1.00 36.91 818 PRO A N 1
ATOM 6393 C CA . PRO A 1 818 ? -19.642 -43.092 -22.440 1.00 36.91 818 PRO A CA 1
ATOM 6394 C C . PRO A 1 818 ? -18.938 -44.108 -21.500 1.00 36.91 818 PRO A C 1
ATOM 6396 O O . PRO A 1 818 ? -17.832 -43.838 -21.028 1.00 36.91 818 PRO A O 1
ATOM 6399 N N . PRO A 1 819 ? -19.529 -45.289 -21.217 1.00 42.19 819 PRO A N 1
ATOM 6400 C CA . PRO A 1 819 ? -19.008 -46.224 -20.211 1.00 42.19 819 PRO A CA 1
ATOM 6401 C C . PRO A 1 819 ? -18.043 -47.299 -20.760 1.00 42.19 819 PRO A C 1
ATOM 6403 O O . PRO A 1 819 ? -18.319 -47.933 -21.775 1.00 42.19 819 PRO A O 1
ATOM 6406 N N . GLY A 1 820 ? -16.963 -47.586 -20.020 1.00 31.16 820 GLY A N 1
ATOM 6407 C CA . GLY A 1 820 ? -16.041 -48.713 -20.259 1.00 31.16 820 GLY A CA 1
ATOM 6408 C C . GLY A 1 820 ? -14.853 -48.725 -19.276 1.00 31.16 820 GLY A C 1
ATOM 6409 O O . GLY A 1 820 ? -14.214 -47.700 -19.074 1.00 31.16 820 GLY A O 1
ATOM 6410 N N . MET A 1 821 ? -14.595 -49.858 -18.609 1.00 34.00 821 MET A N 1
ATOM 6411 C CA . MET A 1 821 ? -13.574 -50.050 -17.547 1.00 34.00 821 MET A CA 1
ATOM 6412 C C . MET A 1 821 ? -12.132 -50.256 -18.087 1.00 34.00 821 MET A C 1
ATOM 6414 O O . MET A 1 821 ? -12.011 -50.499 -19.287 1.00 34.00 821 MET A O 1
ATOM 6418 N N . PRO A 1 822 ? -11.051 -50.274 -17.253 1.00 36.72 822 PRO A N 1
ATOM 6419 C CA . PRO A 1 822 ? -10.972 -50.167 -15.779 1.00 36.72 822 PRO A CA 1
ATOM 6420 C C . PRO A 1 822 ? -10.047 -49.043 -15.233 1.00 36.72 822 PRO A C 1
ATOM 6422 O O . PRO A 1 822 ? -9.272 -48.435 -15.962 1.00 36.72 822 PRO A O 1
ATOM 6425 N N . ARG A 1 823 ? -10.101 -48.788 -13.911 1.00 33.38 823 ARG A N 1
ATOM 6426 C CA . ARG A 1 823 ? -9.260 -47.795 -13.197 1.00 33.38 823 ARG A CA 1
ATOM 6427 C C . ARG A 1 823 ? -8.121 -48.451 -12.390 1.00 33.38 823 ARG A C 1
ATOM 6429 O O . ARG A 1 823 ? -8.380 -49.479 -11.764 1.00 33.38 823 ARG A O 1
ATOM 6436 N N . PRO A 1 824 ? -6.934 -47.825 -12.273 1.00 31.11 824 PRO A N 1
ATOM 6437 C CA . PRO A 1 824 ? -5.989 -48.082 -11.183 1.00 31.11 824 PRO A CA 1
ATOM 6438 C C . PRO A 1 824 ? -6.379 -47.319 -9.896 1.00 31.11 824 PRO A C 1
ATOM 6440 O O . PRO A 1 824 ? -7.104 -46.324 -9.944 1.00 31.11 824 PRO A O 1
ATOM 6443 N N . MET A 1 825 ? -5.918 -47.799 -8.734 1.00 35.34 825 MET A N 1
ATOM 6444 C CA . MET A 1 825 ? -6.290 -47.272 -7.407 1.00 35.34 825 MET A CA 1
ATOM 6445 C C . MET A 1 825 ? -5.394 -46.119 -6.911 1.00 35.34 825 MET A C 1
ATOM 6447 O O . MET A 1 825 ? -4.190 -46.153 -7.161 1.00 35.34 825 MET A O 1
ATOM 6451 N N . PRO A 1 826 ? -5.927 -45.176 -6.106 1.00 35.66 826 PRO A N 1
ATOM 6452 C CA . PRO A 1 826 ? -5.139 -44.289 -5.250 1.00 35.66 826 PRO A CA 1
ATOM 6453 C C . PRO A 1 826 ? -4.979 -44.845 -3.808 1.00 35.66 826 PRO A C 1
ATOM 6455 O O . PRO A 1 826 ? -5.898 -45.494 -3.300 1.00 35.66 826 PRO A O 1
ATOM 6458 N N . PRO A 1 827 ? -3.853 -44.578 -3.114 1.00 34.69 827 PRO A N 1
ATOM 6459 C CA . PRO A 1 827 ? -3.682 -44.857 -1.682 1.00 34.69 827 PRO A CA 1
ATOM 6460 C C . PRO A 1 827 ? -4.377 -43.796 -0.783 1.00 34.69 827 PRO A C 1
ATOM 6462 O O . PRO A 1 827 ? -4.827 -42.766 -1.288 1.00 34.69 827 PRO A O 1
ATOM 6465 N N . PRO A 1 828 ? -4.549 -44.051 0.533 1.00 42.56 828 PRO A N 1
ATOM 6466 C CA . PRO A 1 828 ? -5.730 -43.569 1.259 1.00 42.56 828 PRO A CA 1
ATOM 6467 C C . PRO A 1 828 ? -5.561 -42.280 2.083 1.00 42.56 828 PRO A C 1
ATOM 6469 O O . PRO A 1 828 ? -4.498 -41.980 2.622 1.00 42.56 828 PRO A O 1
ATOM 6472 N N . TYR A 1 829 ? -6.692 -41.599 2.300 1.00 28.53 829 TYR A N 1
ATOM 6473 C CA . TYR A 1 829 ? -6.868 -40.603 3.362 1.00 28.53 829 TYR A CA 1
ATOM 6474 C C . TYR A 1 829 ? -6.753 -41.243 4.754 1.00 28.53 829 TYR A C 1
ATOM 6476 O O . TYR A 1 829 ? -7.371 -42.276 5.022 1.00 28.53 829 TYR A O 1
ATOM 6484 N N . LEU A 1 830 ? -6.042 -40.577 5.669 1.00 28.47 830 LEU A N 1
ATOM 6485 C CA . LEU A 1 830 ? -6.010 -40.927 7.090 1.00 28.47 830 LEU A CA 1
ATOM 6486 C C . LEU A 1 830 ? -7.003 -40.072 7.895 1.00 28.47 830 LEU A C 1
ATOM 6488 O O . LEU A 1 830 ? -7.197 -38.885 7.643 1.00 28.47 830 LEU A O 1
ATOM 6492 N N . VAL A 1 831 ? -7.669 -40.723 8.848 1.00 28.28 831 VAL A N 1
ATOM 6493 C CA . VAL A 1 831 ? -8.866 -40.232 9.542 1.00 28.28 831 VAL A CA 1
ATOM 6494 C C . VAL A 1 831 ? -8.515 -39.280 10.689 1.00 28.28 831 VAL A C 1
ATOM 6496 O O . VAL A 1 831 ? -7.661 -39.580 11.521 1.00 28.28 831 VAL A O 1
ATOM 6499 N N . ALA A 1 832 ? -9.249 -38.170 10.793 1.00 27.73 832 ALA A N 1
ATOM 6500 C CA . ALA A 1 832 ? -9.155 -37.248 11.921 1.00 27.73 832 ALA A CA 1
ATOM 6501 C C . ALA A 1 832 ? -9.587 -37.907 13.247 1.00 27.73 832 ALA A C 1
ATOM 6503 O O . ALA A 1 832 ? -10.686 -38.456 13.353 1.00 27.73 832 ALA A O 1
ATOM 6504 N N . ARG A 1 833 ? -8.767 -37.778 14.299 1.00 26.38 833 ARG A N 1
ATOM 6505 C CA . ARG A 1 833 ? -9.169 -38.075 15.684 1.00 26.38 833 ARG A CA 1
ATOM 6506 C C . ARG A 1 833 ? -9.286 -36.795 16.505 1.00 26.38 833 ARG A C 1
ATOM 6508 O O . ARG A 1 833 ? -8.328 -36.044 16.646 1.00 26.38 833 ARG A O 1
ATOM 6515 N N . ARG A 1 834 ? -10.466 -36.604 17.103 1.00 27.14 834 ARG A N 1
ATOM 6516 C CA . ARG A 1 834 ? -10.686 -35.677 18.221 1.00 27.14 834 ARG A CA 1
ATOM 6517 C C . ARG A 1 834 ? -9.771 -36.051 19.391 1.00 27.14 834 ARG A C 1
ATOM 6519 O O . ARG A 1 834 ? -9.680 -37.231 19.726 1.00 27.14 834 ARG A O 1
ATOM 6526 N N . VAL A 1 835 ? -9.228 -35.052 20.081 1.00 28.67 835 VAL A N 1
ATOM 6527 C CA . VAL A 1 835 ? -8.721 -35.191 21.453 1.00 28.67 835 VAL A CA 1
ATOM 6528 C C . VAL A 1 835 ? -9.371 -34.102 22.302 1.00 28.67 835 VAL A C 1
ATOM 6530 O O . VAL A 1 835 ? -9.379 -32.935 21.917 1.00 28.67 835 VAL A O 1
ATOM 6533 N N . ALA A 1 836 ? -9.955 -34.500 23.430 1.00 27.81 836 ALA A N 1
ATOM 6534 C CA . ALA A 1 836 ? -10.526 -33.603 24.428 1.00 27.81 836 ALA A CA 1
ATOM 6535 C C . ALA A 1 836 ? -9.635 -33.590 25.680 1.00 27.81 836 ALA A C 1
ATOM 6537 O O . ALA A 1 836 ? -9.029 -34.603 26.023 1.00 27.81 836 ALA A O 1
ATOM 6538 N N . PHE A 1 837 ? -9.571 -32.446 26.361 1.00 28.16 837 PHE A N 1
ATOM 6539 C CA . PHE A 1 837 ? -8.861 -32.273 27.633 1.00 28.16 837 PHE A CA 1
ATOM 6540 C C . PHE A 1 837 ? -9.534 -33.027 28.785 1.00 28.16 837 PHE A C 1
ATOM 6542 O O . PHE A 1 837 ? -10.755 -32.951 28.882 1.00 28.16 837 PHE A O 1
ATOM 6549 N N . HIS A 1 838 ? -8.748 -33.581 29.722 1.00 28.69 838 HIS A N 1
ATOM 6550 C CA . HIS A 1 838 ? -9.063 -33.674 31.164 1.00 28.69 838 HIS A CA 1
ATOM 6551 C C . HIS A 1 838 ? -7.814 -34.064 31.996 1.00 28.69 838 HIS A C 1
ATOM 6553 O O . HIS A 1 838 ? -7.080 -34.959 31.593 1.00 28.69 838 HIS A O 1
ATOM 6559 N N . GLY A 1 839 ? -7.629 -33.458 33.183 1.00 25.73 839 GLY A N 1
ATOM 6560 C CA . GLY A 1 839 ? -6.891 -34.065 34.316 1.00 25.73 839 GLY A CA 1
ATOM 6561 C C . GLY A 1 839 ? -5.441 -33.623 34.620 1.00 25.73 839 GLY A C 1
ATOM 6562 O O . GLY A 1 839 ? -4.490 -34.199 34.111 1.00 25.73 839 GLY A O 1
ATOM 6563 N N . MET A 1 840 ? -5.286 -32.692 35.571 1.00 26.67 840 MET A N 1
ATOM 6564 C CA . MET A 1 840 ? -4.146 -32.570 36.523 1.00 26.67 840 MET A CA 1
ATOM 6565 C C . MET A 1 840 ? -4.560 -33.255 37.865 1.00 26.67 840 MET A C 1
ATOM 6567 O O . MET A 1 840 ? -5.757 -33.554 37.956 1.00 26.67 840 MET A O 1
ATOM 6571 N N . PRO A 1 841 ? -3.726 -33.473 38.930 1.00 37.62 841 PRO A N 1
ATOM 6572 C CA . PRO A 1 841 ? -2.458 -32.811 39.312 1.00 37.62 841 PRO A CA 1
ATOM 6573 C C . PRO A 1 841 ? -1.327 -33.796 39.825 1.00 37.62 841 PRO A C 1
ATOM 6575 O O . PRO A 1 841 ? -1.056 -34.739 39.092 1.00 37.62 841 PRO A O 1
ATOM 6578 N N . PRO A 1 842 ? -0.571 -33.594 40.947 1.00 45.12 842 PRO A N 1
ATOM 6579 C CA . PRO A 1 842 ? 0.916 -33.530 41.023 1.00 45.12 842 PRO A CA 1
ATOM 6580 C C . PRO A 1 842 ? 1.529 -34.745 41.825 1.00 45.12 842 PRO A C 1
ATOM 6582 O O . PRO A 1 842 ? 0.788 -35.720 41.948 1.00 45.12 842 PRO A O 1
ATOM 6585 N N . PRO A 1 843 ? 2.772 -34.789 42.419 1.00 40.25 843 PRO A N 1
ATOM 6586 C CA . PRO A 1 843 ? 3.772 -33.730 42.697 1.00 40.25 843 PRO A CA 1
ATOM 6587 C C . PRO A 1 843 ? 5.296 -34.099 42.650 1.00 40.25 843 PRO A C 1
ATOM 6589 O O . PRO A 1 843 ? 5.702 -35.181 42.243 1.00 40.25 843 PRO A O 1
ATOM 6592 N N . SER A 1 844 ? 6.113 -33.186 43.209 1.00 26.56 844 SER A N 1
ATOM 6593 C CA . SER A 1 844 ? 7.435 -33.361 43.870 1.00 26.56 844 SER A CA 1
ATOM 6594 C C . SER A 1 844 ? 8.759 -33.283 43.070 1.00 26.56 844 SER A C 1
ATOM 6596 O O . SER A 1 844 ? 9.200 -34.216 42.413 1.00 26.56 844 SER A O 1
ATOM 6598 N N . HIS A 1 845 ? 9.455 -32.154 43.278 1.00 29.00 845 HIS A N 1
ATOM 6599 C CA . HIS A 1 845 ? 10.924 -32.022 43.403 1.00 29.00 845 HIS A CA 1
ATOM 6600 C C . HIS A 1 845 ? 11.446 -32.832 44.625 1.00 29.00 845 HIS A C 1
ATOM 6602 O O . HIS A 1 845 ? 10.608 -33.107 45.490 1.00 29.00 845 HIS A O 1
ATOM 6608 N N . PRO A 1 846 ? 12.765 -33.156 44.789 1.00 45.66 846 PRO A N 1
ATOM 6609 C CA . PRO A 1 846 ? 13.903 -32.230 44.567 1.00 45.66 846 PRO A CA 1
ATOM 6610 C C . PRO A 1 846 ? 15.287 -32.809 44.141 1.00 45.66 846 PRO A C 1
ATOM 6612 O O . PRO A 1 846 ? 15.512 -34.006 44.224 1.00 45.66 846 PRO A O 1
ATOM 6615 N N . THR A 1 847 ? 16.244 -31.901 43.836 1.00 30.70 847 THR A N 1
ATOM 6616 C CA . THR A 1 847 ? 17.736 -32.015 43.999 1.00 30.70 847 THR A CA 1
ATOM 6617 C C . THR A 1 847 ? 18.519 -33.171 43.315 1.00 30.70 847 THR A C 1
ATOM 6619 O O . THR A 1 847 ? 18.033 -34.283 43.226 1.00 30.70 847 THR A O 1
ATOM 6622 N N . SER A 1 848 ? 19.785 -33.041 42.882 1.00 29.72 848 SER A N 1
ATOM 6623 C CA . SER A 1 848 ? 20.720 -31.901 42.750 1.00 29.72 848 SER A CA 1
ATOM 6624 C C . SER A 1 848 ? 22.002 -32.299 41.970 1.00 29.72 848 SER A C 1
ATOM 6626 O O . SER A 1 848 ? 22.327 -33.476 41.874 1.00 29.72 848 SER A O 1
ATOM 6628 N N . LEU A 1 849 ? 22.772 -31.274 41.561 1.00 31.00 849 LEU A N 1
ATOM 6629 C CA . LEU A 1 849 ? 24.249 -31.218 41.459 1.00 31.00 849 LEU A CA 1
ATOM 6630 C C . LEU A 1 849 ? 25.040 -31.917 40.324 1.00 31.00 849 LEU A C 1
ATOM 6632 O O . LEU A 1 849 ? 24.943 -33.113 40.087 1.00 31.00 849 LEU A O 1
ATOM 6636 N N . CYS A 1 850 ? 25.996 -31.120 39.814 1.00 29.73 850 CYS A N 1
ATOM 6637 C CA . CYS A 1 850 ? 27.192 -31.443 39.019 1.00 29.73 850 CYS A CA 1
ATOM 6638 C C . CYS A 1 850 ? 26.962 -31.923 37.564 1.00 29.73 850 CYS A C 1
ATOM 6640 O O . CYS A 1 850 ? 26.206 -32.853 37.323 1.00 29.73 850 CYS A O 1
ATOM 6642 N N . ARG A 1 851 ? 27.643 -31.360 36.554 1.00 32.78 851 ARG A N 1
ATOM 6643 C CA . ARG A 1 851 ? 28.818 -30.464 36.569 1.00 32.78 851 ARG A CA 1
ATOM 6644 C C . ARG A 1 851 ? 28.818 -29.518 35.368 1.00 32.78 851 ARG A C 1
ATOM 6646 O O . ARG A 1 851 ? 28.249 -29.923 34.335 1.00 32.78 851 ARG A O 1
#

Radius of gyration: 39.44 Å; chains: 1; bounding box: 126×102×120 Å